Protein AF-A0A4P9Z5W3-F1 (afdb_monomer_lite)

Secondary structure (DSSP, 8-state):
-HHHHHHHHHHTT--HHHHHHHHT--HHHHHHHHHT-S----HHHHHHHHHHH---HHHHHHHHHHHH-TT--HHHHHHHHH-TT--HHHHHHHHH---SS-PPPHHHHHHTHHHHHHHHHHHT-PPPSS--HHHHHHHTTEEEEEE---TT--EEEEE-TTS-EEEEEETTS-HHHHHHHHHHHHHHHHHTPPP--SS-TT-GGG--HHHHHHHHHHHHHHS-HHHHHHHHTTSPSSHHHHHHHHHHHT--HHHHHHHHHHH-SS-EEEEEEETTEEEEEEE-HHHHHTT-B--TTPBPPTTSHHHHHHTT----S-EEE-HHHHSBT------EEEEEEEEGGGTEEEEEEEESSS-SPPPSS----------S-GGG---EEEEEE---GGGHHHHHHHHHHHHHHHTS-GGGT-SEEEEETHHHHHHHHHHTT--HHHHHHHHHHHHHHHHH--SHHHHHHHHHHHHHHHTTT--GGG-SSEEEEEEEETTTTEEEEEES-GGG-SS-GGG--GGGG--HHHHHHHHH--TTTSPPEEEE-TT--EEEEEETHHHHSSTHHHHHHIIIIIS---GGGEEEEEE---B-PPP---TT-HHHHHTTSHHHHHHHHHHHHHHHHHHHHHHHH-TTSEEEEE--B---GGG---TT---HHHHHHHHHTS---HHHHHHHHSPPP-HHHHHHHHHHHHHHT-TTSSS-GGGEEEEE-HHHHTT---TT---EEEEEEEEEEEEEE-TTS-HHHHHHHHHHH-SPPSS-HHHHHHHHHHHHHHHHGGGEETT-SSSEEE--BTTBPPEEEEEEEEEEEEEEESSTTSEEEEEEEEEEETTEEEEE-HHHHHHHHHHHHHHHS-HHHHHHHHHHHHHHHHHTTSS-TTSS-HHHHHHHHHTS-GGGG-SSHHHHHHHHHHHHHHS-GGG-B-TTSSSBSB-SS-TTSB-HHHHHHHHHHHHHHHH-

Organism: NCBI:txid1712513

Sequence (964 aa):
MGVWLRGLREGSKLTLRDLAQRSEVDHAYIHRLETGAKESPSDEVVNKLSVALSPTERDAEIFRFLANHPNVDVDMLNFVRENADVTFAEFHMLTTVVNRGTRPDYATSLARIPMKAREFITSCGPSALPVLVERYAAEIGGSIKQETLGENEDAWSVRLPSGKYRICVNCAHNSRRQRFSICHEVAHAVLGIPADHAQPSWRYTQRPQGEIFCDTFAAELLLPYKLFKPRVDMADMGLAAVNALADEFDASLISTGSRFATFSRVPCAFVLAEGGKVRYSARSAALRDARAWIKSGSAIPTSSYSARARAGENPTGPEEAAPEEWFEDWEREGALYEDVLHLDRWDQTLTLLWFEDDEVPPPRPERKQWEERSYGLRELDEHCRVLSLDGGGAKGFYTLGALKEIEALVGCPLFEKFDLIYGTSTGAIIAALLGLGKSVEEIRTLYRDHVVKVMAAWLPSSKTAALEELAADVFGELKFDAFKTDIGIVGTRWLEERPIIFKTNRRQAFSGKASFEAGFGCTIADAVIGSCSAYPFFEKKFVLTGHGERIEVRDGGFVANNPALFAIVDATESLGFPRTDVRVVSIGVGEYPPPKLPTWSVRKWASKLPTMVFLQKTMEISTQSMDQLRKVLFREVQTVRIHNKYTQPELATDMLEVDLDKLNTLEDVVAIAESQLDTWSQQGKTAQFTTTYNSIREKLLDGHAPYPVKNVEIRLQGSYGNDTNVWADSDVDIVLKHTGAFYHDLSEMPAEKQQAFTKAYGADAAYGYHHFKTDALKWINGLYKDDVDSYGKKAVKVRGNGNRRNADIIICQEFRRYRDFNGIGHEEFAEGIAFYIGNQRIENFPKQHSDNCTAKHQETGNFKHMVRIFKNMRNRMIENGFLAEGIAPSYFIEGMLWNVPKDKFAGTYAEAWVACFNWIVTTDKTKLTTASGLHWLVRDNSPVCWPTANFNTFTAALKKYWES

Structure (mmCIF, N/CA/C/O backbone):
data_AF-A0A4P9Z5W3-F1
#
_entry.id   AF-A0A4P9Z5W3-F1
#
loop_
_atom_site.group_PDB
_atom_site.id
_atom_site.type_symbol
_atom_site.label_atom_id
_atom_site.label_alt_id
_atom_site.label_comp_id
_atom_site.label_asym_id
_atom_site.label_entity_id
_atom_site.label_seq_id
_atom_site.pdbx_PDB_ins_code
_atom_site.Cartn_x
_atom_site.Cartn_y
_atom_site.Cartn_z
_atom_site.occupancy
_atom_site.B_iso_or_equiv
_atom_site.auth_seq_id
_atom_site.auth_comp_id
_atom_site.auth_asym_id
_atom_site.auth_atom_id
_atom_site.pdbx_PDB_model_num
ATOM 1 N N . MET A 1 1 ? 26.272 -3.605 0.503 1.00 82.62 1 MET A N 1
ATOM 2 C CA . MET A 1 1 ? 27.709 -3.701 0.865 1.00 82.62 1 MET A CA 1
ATOM 3 C C . MET A 1 1 ? 28.244 -2.444 1.555 1.00 82.62 1 MET A C 1
ATOM 5 O O . MET A 1 1 ? 28.663 -2.557 2.697 1.00 82.62 1 MET A O 1
ATOM 9 N N . GLY A 1 2 ? 28.229 -1.266 0.912 1.00 86.50 2 GLY A N 1
ATOM 10 C CA . GLY A 1 2 ? 28.860 -0.047 1.452 1.00 86.50 2 GLY A CA 1
ATOM 11 C C . GLY A 1 2 ? 28.390 0.377 2.849 1.00 86.50 2 GLY A C 1
ATOM 12 O O . GLY A 1 2 ? 29.211 0.731 3.687 1.00 86.50 2 GLY A O 1
ATOM 13 N N . VAL A 1 3 ? 27.089 0.241 3.134 1.00 84.25 3 VAL A N 1
ATOM 14 C CA . VAL A 1 3 ? 26.499 0.486 4.468 1.00 84.25 3 VAL A CA 1
ATOM 15 C C . VAL A 1 3 ? 27.101 -0.435 5.538 1.00 84.25 3 VAL A C 1
ATOM 17 O O . VAL A 1 3 ? 27.446 0.016 6.627 1.00 84.25 3 VAL A O 1
ATOM 20 N N . TRP A 1 4 ? 27.289 -1.715 5.207 1.00 89.50 4 TRP A N 1
ATOM 21 C CA . TRP A 1 4 ? 27.870 -2.714 6.107 1.00 89.50 4 TRP A CA 1
ATOM 22 C C . TRP A 1 4 ? 29.364 -2.466 6.339 1.00 89.50 4 TRP A C 1
ATOM 24 O O . TRP A 1 4 ? 29.815 -2.455 7.480 1.00 89.50 4 TRP A O 1
ATOM 34 N N . LEU A 1 5 ? 30.117 -2.172 5.269 1.00 89.69 5 LEU A N 1
ATOM 35 C CA . LEU A 1 5 ? 31.542 -1.819 5.336 1.00 89.69 5 LEU A CA 1
ATOM 36 C C . LEU A 1 5 ? 31.782 -0.598 6.230 1.00 89.69 5 LEU A C 1
ATOM 38 O O . LEU A 1 5 ? 32.636 -0.637 7.116 1.00 89.69 5 LEU A O 1
ATOM 42 N N . ARG A 1 6 ? 30.981 0.456 6.032 1.00 90.25 6 ARG A N 1
ATOM 43 C CA . ARG A 1 6 ? 31.027 1.670 6.850 1.00 90.25 6 ARG A CA 1
ATOM 44 C C . ARG A 1 6 ? 30.722 1.357 8.314 1.00 90.25 6 ARG A C 1
ATOM 46 O O . ARG A 1 6 ? 31.464 1.794 9.187 1.00 90.25 6 ARG A O 1
ATOM 53 N N . GLY A 1 7 ? 29.684 0.557 8.568 1.00 88.81 7 GLY A N 1
ATOM 54 C CA . GLY A 1 7 ? 29.315 0.118 9.913 1.00 88.81 7 GLY A CA 1
ATOM 55 C C . GLY A 1 7 ? 30.434 -0.643 10.627 1.00 88.81 7 GLY A C 1
ATOM 56 O O . GLY A 1 7 ? 30.726 -0.342 11.780 1.00 88.81 7 GLY A O 1
ATOM 57 N N . LEU A 1 8 ? 31.110 -1.566 9.936 1.00 89.94 8 LEU A N 1
ATOM 58 C CA . LEU A 1 8 ? 32.253 -2.298 10.491 1.00 89.94 8 LEU A CA 1
ATOM 59 C C . LEU A 1 8 ? 33.449 -1.378 10.764 1.00 89.94 8 LEU A C 1
ATOM 61 O O . LEU A 1 8 ? 34.064 -1.464 11.825 1.00 89.94 8 LEU A O 1
ATOM 65 N N . ARG A 1 9 ? 33.765 -0.458 9.843 1.00 93.19 9 ARG A N 1
ATOM 66 C CA . ARG A 1 9 ? 34.864 0.501 10.029 1.00 93.19 9 ARG A CA 1
ATOM 67 C C . ARG A 1 9 ? 34.616 1.430 11.222 1.00 93.19 9 ARG A C 1
ATOM 69 O O . ARG A 1 9 ? 35.522 1.644 12.030 1.00 93.19 9 ARG A O 1
ATOM 76 N N . GLU A 1 10 ? 33.409 1.983 11.323 1.00 88.81 10 GLU A N 1
ATOM 77 C CA . GLU A 1 10 ? 33.002 2.870 12.419 1.00 88.81 10 GLU A CA 1
ATOM 78 C C . GLU A 1 10 ? 32.947 2.123 13.757 1.00 88.81 10 GLU A C 1
ATOM 80 O O . GLU A 1 10 ? 33.463 2.633 14.754 1.00 88.81 10 GLU A O 1
ATOM 85 N N . GLY A 1 11 ? 32.426 0.891 13.769 1.00 83.44 11 GLY A N 1
ATOM 86 C CA . GLY A 1 11 ? 32.419 0.014 14.945 1.00 83.44 11 GLY A CA 1
ATOM 87 C C . GLY A 1 11 ? 33.826 -0.311 15.457 1.00 83.44 11 GLY A C 1
ATOM 88 O O . GLY A 1 11 ? 34.071 -0.272 16.663 1.00 83.44 11 GLY A O 1
ATOM 89 N N . SER A 1 12 ? 34.782 -0.511 14.547 1.00 83.81 12 SER A N 1
ATOM 90 C CA . SER A 1 12 ? 36.202 -0.721 14.872 1.00 83.81 12 SER A CA 1
ATOM 91 C C . SER A 1 12 ? 36.986 0.578 15.132 1.00 83.81 12 SER A C 1
ATOM 93 O O . SER A 1 12 ? 38.198 0.525 15.349 1.00 83.81 12 SER A O 1
ATOM 95 N N . LYS A 1 13 ? 36.322 1.747 15.132 1.00 88.50 13 LYS A N 1
ATOM 96 C CA . LYS A 1 13 ? 36.911 3.084 15.358 1.00 88.50 13 LYS A CA 1
ATOM 97 C C . LYS A 1 13 ? 38.082 3.428 14.423 1.00 88.50 13 LYS A C 1
ATOM 99 O O . LYS A 1 13 ? 38.999 4.147 14.818 1.00 88.50 13 LYS A O 1
ATOM 104 N N . LEU A 1 14 ? 38.062 2.928 13.187 1.00 89.12 14 LEU A N 1
ATOM 105 C CA . LEU A 1 14 ? 39.101 3.196 12.188 1.00 89.12 14 LEU A CA 1
ATOM 106 C C . LEU A 1 14 ? 38.713 4.376 11.288 1.00 89.12 14 LEU A C 1
ATOM 108 O O . LEU A 1 14 ? 37.573 4.485 10.820 1.00 89.12 14 LEU A O 1
ATOM 112 N N . THR A 1 15 ? 39.672 5.248 10.973 1.00 91.69 15 THR A N 1
ATOM 113 C CA . THR A 1 15 ? 39.487 6.212 9.881 1.00 91.69 15 THR A CA 1
ATOM 114 C C . THR A 1 15 ? 39.657 5.522 8.523 1.00 91.69 15 THR A C 1
ATOM 116 O O . THR A 1 15 ? 40.218 4.429 8.426 1.00 91.69 15 THR A O 1
ATOM 119 N N . LEU A 1 16 ? 39.206 6.164 7.439 1.00 87.88 16 LEU A N 1
ATOM 120 C CA . LEU A 1 16 ? 39.433 5.659 6.074 1.00 87.88 16 LEU A CA 1
ATOM 121 C C . LEU A 1 16 ? 40.925 5.452 5.767 1.00 87.88 16 LEU A C 1
ATOM 123 O O . LEU A 1 16 ? 41.278 4.512 5.061 1.00 87.88 16 LEU A O 1
ATOM 127 N N . ARG A 1 17 ? 41.803 6.304 6.315 1.00 88.00 17 ARG A N 1
ATOM 128 C CA . ARG A 1 17 ? 43.259 6.183 6.146 1.00 88.00 17 ARG A CA 1
ATOM 129 C C . ARG A 1 17 ? 43.839 5.026 6.955 1.00 88.00 17 ARG A C 1
ATOM 131 O O . ARG A 1 17 ? 44.699 4.321 6.438 1.00 88.00 17 ARG A O 1
ATOM 138 N N . ASP A 1 18 ? 43.331 4.789 8.164 1.00 90.44 18 ASP A N 1
ATOM 139 C CA . ASP A 1 18 ? 43.775 3.661 8.993 1.00 90.44 18 ASP A CA 1
ATOM 140 C C . ASP A 1 18 ? 43.389 2.323 8.360 1.00 90.44 18 ASP A C 1
ATOM 142 O O . ASP A 1 18 ? 44.202 1.401 8.304 1.00 90.44 18 ASP A O 1
ATOM 146 N N . LEU A 1 19 ? 42.159 2.220 7.840 1.00 91.69 19 LEU A N 1
ATOM 147 C CA . LEU A 1 19 ? 41.712 1.017 7.143 1.00 91.69 19 LEU A CA 1
ATOM 148 C C . LEU A 1 19 ? 42.501 0.799 5.845 1.00 91.69 19 LEU A C 1
ATOM 150 O O . LEU A 1 19 ? 42.898 -0.330 5.564 1.00 91.69 19 LEU A O 1
ATOM 154 N N . ALA A 1 20 ? 42.786 1.862 5.087 1.00 91.69 20 ALA A N 1
ATOM 155 C CA . ALA A 1 20 ? 43.606 1.789 3.878 1.00 91.69 20 ALA A CA 1
ATOM 156 C C . ALA A 1 20 ? 45.029 1.289 4.158 1.00 91.69 20 ALA A C 1
ATOM 158 O O . ALA A 1 20 ? 45.524 0.399 3.471 1.00 91.69 20 ALA A O 1
ATOM 159 N N . GLN A 1 21 ? 45.666 1.805 5.212 1.00 91.62 21 GLN A N 1
ATOM 160 C CA . GLN A 1 21 ? 47.009 1.385 5.607 1.00 91.62 21 GLN A CA 1
ATOM 161 C C . GLN A 1 21 ? 47.048 -0.079 6.069 1.00 91.62 21 GLN A C 1
ATOM 163 O O . GLN A 1 21 ? 48.015 -0.779 5.786 1.00 91.62 21 GLN A O 1
ATOM 168 N N . ARG A 1 22 ? 46.004 -0.552 6.762 1.00 90.81 22 ARG A N 1
ATOM 169 C CA . ARG A 1 22 ? 45.919 -1.935 7.266 1.00 90.81 22 ARG A CA 1
ATOM 170 C C . ARG A 1 22 ? 45.528 -2.963 6.208 1.00 90.81 22 ARG A C 1
ATOM 172 O O . ARG A 1 22 ? 45.909 -4.118 6.333 1.00 90.81 22 ARG A O 1
ATOM 179 N N . SER A 1 23 ? 44.732 -2.562 5.221 1.00 90.75 23 SER A N 1
ATOM 180 C CA . SER A 1 23 ? 44.259 -3.448 4.148 1.00 90.75 23 SER A CA 1
ATOM 181 C C . SER A 1 23 ? 45.130 -3.403 2.895 1.00 90.75 23 SER A C 1
ATOM 183 O O . SER A 1 23 ? 44.943 -4.233 2.012 1.00 90.75 23 SER A O 1
ATOM 185 N N . GLU A 1 24 ? 46.050 -2.438 2.791 1.00 91.50 24 GLU A N 1
ATOM 186 C CA . GLU A 1 24 ? 46.789 -2.129 1.557 1.00 91.50 24 GLU A CA 1
ATOM 187 C C . GLU A 1 24 ? 45.856 -1.811 0.368 1.00 91.50 24 GLU A C 1
ATOM 189 O O . GLU A 1 24 ? 46.199 -2.014 -0.797 1.00 91.50 24 GLU A O 1
ATOM 194 N N . VAL A 1 25 ? 44.652 -1.304 0.661 1.00 89.62 25 VAL A N 1
ATOM 195 C CA . VAL A 1 25 ? 43.658 -0.863 -0.324 1.00 89.62 25 VAL A CA 1
ATOM 196 C C . VAL A 1 25 ? 43.589 0.661 -0.304 1.00 89.62 25 VAL A C 1
ATOM 198 O O . VAL A 1 25 ? 43.532 1.271 0.760 1.00 89.62 25 VAL A O 1
ATOM 201 N N . ASP A 1 26 ? 43.582 1.302 -1.474 1.00 89.38 26 ASP A N 1
ATOM 202 C CA . ASP A 1 26 ? 43.563 2.764 -1.554 1.00 89.38 26 ASP A CA 1
ATOM 203 C C . ASP A 1 26 ? 42.337 3.382 -0.847 1.00 89.38 26 ASP A C 1
ATOM 205 O O . ASP A 1 26 ? 41.189 2.998 -1.071 1.00 89.38 26 ASP A O 1
ATOM 209 N N . HIS A 1 27 ? 42.580 4.395 -0.016 1.00 88.81 27 HIS A N 1
ATOM 210 C CA . HIS A 1 27 ? 41.549 5.060 0.782 1.00 88.81 27 HIS A CA 1
ATOM 211 C C . HIS A 1 27 ? 40.432 5.718 -0.049 1.00 88.81 27 HIS A C 1
ATOM 213 O O . HIS A 1 27 ? 39.285 5.765 0.407 1.00 88.81 27 HIS A O 1
ATOM 219 N N . ALA A 1 28 ? 40.726 6.208 -1.261 1.00 83.62 28 ALA A N 1
ATOM 220 C CA . ALA A 1 28 ? 39.708 6.780 -2.137 1.00 83.62 28 ALA A CA 1
ATOM 221 C C . ALA A 1 28 ? 38.834 5.680 -2.755 1.00 83.62 28 ALA A C 1
ATOM 223 O O . ALA A 1 28 ? 37.643 5.903 -2.976 1.00 83.62 28 ALA A O 1
ATOM 224 N N . TYR A 1 29 ? 39.394 4.491 -2.988 1.00 87.31 29 TYR A N 1
ATOM 225 C CA . TYR A 1 29 ? 38.641 3.306 -3.402 1.00 87.31 29 TYR A CA 1
ATOM 226 C C . TYR A 1 29 ? 37.724 2.787 -2.283 1.00 87.31 29 TYR A C 1
ATOM 228 O O . TYR A 1 29 ? 36.537 2.570 -2.518 1.00 87.31 29 TYR A O 1
ATOM 236 N N . ILE A 1 30 ? 38.208 2.717 -1.037 1.00 87.75 30 ILE A N 1
ATOM 237 C CA . ILE A 1 30 ? 37.373 2.359 0.129 1.00 87.75 30 ILE A CA 1
ATOM 238 C C . ILE A 1 30 ? 36.199 3.340 0.289 1.00 87.75 30 ILE A C 1
ATOM 240 O O . ILE A 1 30 ? 35.062 2.919 0.495 1.00 87.75 30 ILE A O 1
ATOM 244 N N . HIS A 1 31 ? 36.440 4.646 0.131 1.00 86.44 31 HIS A N 1
ATOM 245 C CA . HIS A 1 31 ? 35.379 5.656 0.190 1.00 86.44 31 HIS A CA 1
ATOM 246 C C . HIS A 1 31 ? 34.315 5.467 -0.908 1.00 86.44 31 HIS A C 1
ATOM 248 O O . HIS A 1 31 ? 33.122 5.637 -0.651 1.00 86.44 31 HIS A O 1
ATOM 254 N N . ARG A 1 32 ? 34.712 5.085 -2.130 1.00 82.94 32 ARG A N 1
ATOM 255 C CA . ARG A 1 32 ? 33.771 4.764 -3.219 1.00 82.94 32 ARG A CA 1
ATOM 256 C C . ARG A 1 32 ? 32.933 3.520 -2.911 1.00 82.94 32 ARG A C 1
ATOM 258 O O . ARG A 1 32 ? 31.718 3.558 -3.112 1.00 82.94 32 ARG A O 1
ATOM 265 N N . LEU A 1 33 ? 33.539 2.484 -2.322 1.00 85.56 33 LEU A N 1
ATOM 266 C CA . LEU A 1 33 ? 32.825 1.289 -1.851 1.00 85.56 33 LEU A CA 1
ATOM 267 C C . LEU A 1 33 ? 31.812 1.621 -0.739 1.00 85.56 33 LEU A C 1
ATOM 269 O O . LEU A 1 33 ? 30.682 1.131 -0.768 1.00 85.56 33 LEU A O 1
ATOM 273 N N . GLU A 1 34 ? 32.170 2.486 0.215 1.00 87.56 34 GLU A N 1
ATOM 274 C CA . GLU A 1 34 ? 31.265 2.923 1.293 1.00 87.56 34 GLU A CA 1
ATOM 275 C C . GLU A 1 34 ? 30.141 3.854 0.825 1.00 87.56 34 GLU A C 1
ATOM 277 O O . GLU A 1 34 ? 29.101 3.931 1.481 1.00 87.56 34 GLU A O 1
ATOM 282 N N . THR A 1 35 ? 30.336 4.588 -0.270 1.00 81.12 35 THR A N 1
ATOM 283 C CA . THR A 1 35 ? 29.340 5.527 -0.821 1.00 81.12 35 THR A CA 1
ATOM 284 C C . THR A 1 35 ? 28.454 4.906 -1.899 1.00 81.12 35 THR A C 1
ATOM 286 O O . THR A 1 35 ? 27.508 5.548 -2.346 1.00 81.12 35 THR A O 1
ATOM 289 N N . GLY A 1 36 ? 28.699 3.646 -2.276 1.00 66.56 36 GLY A N 1
ATOM 290 C CA . GLY A 1 36 ? 27.863 2.919 -3.232 1.00 66.56 36 GLY A CA 1
ATOM 291 C C . GLY A 1 36 ? 28.051 3.350 -4.689 1.00 66.56 36 GLY A C 1
ATOM 292 O O . GLY A 1 36 ? 27.205 3.033 -5.526 1.00 66.56 36 GLY A O 1
ATOM 293 N N . ALA A 1 37 ? 29.146 4.044 -5.022 1.00 63.38 37 ALA A N 1
ATOM 294 C CA . ALA A 1 37 ? 29.561 4.196 -6.415 1.00 63.38 37 ALA A CA 1
ATOM 295 C C . ALA A 1 37 ? 29.790 2.784 -6.988 1.00 63.38 37 ALA A C 1
ATOM 297 O O . ALA A 1 37 ? 30.466 1.994 -6.340 1.00 63.38 37 ALA A O 1
ATOM 298 N N . LYS A 1 38 ? 29.174 2.441 -8.132 1.00 50.66 38 LYS A N 1
ATOM 299 C CA . LYS A 1 38 ? 29.108 1.084 -8.731 1.00 50.66 38 LYS A CA 1
ATOM 300 C C . LYS A 1 38 ? 30.487 0.460 -9.037 1.00 50.66 38 LYS A C 1
ATOM 302 O O . LYS A 1 38 ? 30.856 0.284 -10.194 1.00 50.66 38 LYS A O 1
ATOM 307 N N . GLU A 1 39 ? 31.229 0.084 -8.011 1.00 57.03 39 GLU A N 1
ATOM 308 C CA . GLU A 1 39 ? 32.469 -0.675 -8.080 1.00 57.03 39 GLU A CA 1
ATOM 309 C C . GLU A 1 39 ? 32.233 -1.980 -7.313 1.00 57.03 39 GLU A C 1
ATOM 311 O O . GLU A 1 39 ? 31.991 -1.967 -6.108 1.00 57.03 39 GLU A O 1
ATOM 316 N N . SER A 1 40 ? 32.244 -3.113 -8.018 1.00 65.38 40 SER A N 1
ATOM 317 C CA . SER A 1 40 ? 32.270 -4.434 -7.385 1.00 65.38 40 SER A CA 1
ATOM 318 C C . SER A 1 40 ? 33.721 -4.739 -7.008 1.00 65.38 40 SER A C 1
ATOM 320 O O . SER A 1 40 ? 34.553 -4.853 -7.912 1.00 65.38 40 SER A O 1
ATOM 322 N N . PRO A 1 41 ? 34.068 -4.820 -5.714 1.00 81.88 41 PRO A N 1
ATOM 323 C CA . PRO A 1 41 ? 35.426 -5.149 -5.312 1.00 81.88 41 PRO A CA 1
ATOM 324 C C . PRO A 1 41 ? 35.742 -6.601 -5.671 1.00 81.88 41 PRO A C 1
ATOM 326 O O . PRO A 1 41 ? 34.867 -7.462 -5.614 1.00 81.88 41 PRO A O 1
ATOM 329 N N . SER A 1 42 ? 36.992 -6.879 -6.043 1.00 83.44 42 SER A N 1
ATOM 330 C CA . SER A 1 42 ? 37.445 -8.257 -6.249 1.00 83.44 42 SER A CA 1
ATOM 331 C C . SER A 1 42 ? 37.462 -9.028 -4.925 1.00 83.44 42 SER A C 1
ATOM 333 O O . SER A 1 42 ? 37.609 -8.429 -3.856 1.00 83.44 42 SER A O 1
ATOM 335 N N . ASP A 1 43 ? 37.395 -10.360 -4.985 1.00 81.81 43 ASP A N 1
ATOM 336 C CA . ASP A 1 43 ? 37.505 -11.213 -3.790 1.00 81.81 43 ASP A CA 1
ATOM 337 C C . ASP A 1 43 ? 38.800 -10.944 -3.006 1.00 81.81 43 ASP A C 1
ATOM 339 O O . ASP A 1 43 ? 38.816 -10.991 -1.777 1.00 81.81 43 ASP A O 1
ATOM 343 N N . GLU A 1 44 ? 39.885 -10.586 -3.702 1.00 86.00 44 GLU A N 1
ATOM 344 C CA . GLU A 1 44 ? 41.145 -10.171 -3.080 1.00 86.00 44 GLU A CA 1
ATOM 345 C C . GLU A 1 44 ? 40.971 -8.904 -2.225 1.00 86.00 44 GLU A C 1
ATOM 347 O O . GLU A 1 44 ? 41.444 -8.857 -1.089 1.00 86.00 44 GLU A O 1
ATOM 352 N N . VAL A 1 45 ? 40.250 -7.896 -2.728 1.00 88.69 45 VAL A N 1
ATOM 353 C CA . VAL A 1 45 ? 39.958 -6.655 -1.992 1.00 88.69 45 VAL A CA 1
ATOM 354 C C . VAL A 1 45 ? 39.023 -6.925 -0.813 1.00 88.69 45 VAL A C 1
ATOM 356 O O . VAL A 1 45 ? 39.265 -6.419 0.283 1.00 88.69 45 VAL A O 1
ATOM 359 N N . VAL A 1 46 ? 37.980 -7.740 -1.000 1.00 88.94 46 VAL A N 1
ATOM 360 C CA . VAL A 1 46 ? 37.045 -8.119 0.076 1.00 88.94 46 VAL A CA 1
ATOM 361 C C . VAL A 1 46 ? 37.787 -8.844 1.199 1.00 88.94 46 VAL A C 1
ATOM 363 O O . VAL A 1 46 ? 37.581 -8.531 2.372 1.00 88.94 46 VAL A O 1
ATOM 366 N N . ASN A 1 47 ? 38.700 -9.754 0.853 1.00 89.12 47 ASN A N 1
ATOM 367 C CA . ASN A 1 47 ? 39.525 -10.464 1.826 1.00 89.12 47 ASN A CA 1
ATOM 368 C C . ASN A 1 47 ? 40.498 -9.524 2.548 1.00 89.12 47 ASN A C 1
ATOM 370 O O . ASN A 1 47 ? 40.559 -9.563 3.775 1.00 89.12 47 ASN A O 1
ATOM 374 N N . LYS A 1 48 ? 41.192 -8.632 1.829 1.00 91.94 48 LYS A N 1
ATOM 375 C CA . LYS A 1 48 ? 42.074 -7.617 2.436 1.00 91.94 48 LYS A CA 1
ATOM 376 C C . LYS A 1 48 ? 41.328 -6.714 3.423 1.00 91.94 48 LYS A C 1
ATOM 378 O O . LYS A 1 48 ? 41.813 -6.478 4.528 1.00 91.94 48 LYS A O 1
ATOM 383 N N . LEU A 1 49 ? 40.125 -6.256 3.067 1.00 92.12 49 LEU A N 1
ATOM 384 C CA . LEU A 1 49 ? 39.283 -5.437 3.947 1.00 92.12 49 LEU A CA 1
ATOM 385 C C . LEU A 1 49 ? 38.751 -6.232 5.144 1.00 92.12 49 LEU A C 1
ATOM 387 O O . LEU A 1 49 ? 38.786 -5.734 6.266 1.00 92.12 49 LEU A O 1
ATOM 391 N N . SER A 1 50 ? 38.306 -7.473 4.932 1.00 90.88 50 SER A N 1
ATOM 392 C CA . SER A 1 50 ? 37.820 -8.343 6.008 1.00 90.88 50 SER A CA 1
ATOM 393 C C . SER A 1 50 ? 38.927 -8.674 7.016 1.00 90.88 50 SER A C 1
ATOM 395 O O . SER A 1 50 ? 38.664 -8.640 8.212 1.00 90.88 50 SER A O 1
ATOM 397 N N . VAL A 1 51 ? 40.160 -8.933 6.563 1.00 90.19 51 VAL A N 1
ATOM 398 C CA . VAL A 1 51 ? 41.322 -9.164 7.444 1.00 90.19 51 VAL A CA 1
ATOM 399 C C . VAL A 1 51 ? 41.693 -7.896 8.213 1.00 90.19 51 VAL A C 1
ATOM 401 O O . VAL A 1 51 ? 41.957 -7.963 9.408 1.00 90.19 51 VAL A O 1
ATOM 404 N N . ALA A 1 52 ? 41.676 -6.731 7.562 1.00 90.56 52 ALA A N 1
ATOM 405 C CA . ALA A 1 52 ? 42.020 -5.465 8.211 1.00 90.56 52 ALA A CA 1
ATOM 406 C C . ALA A 1 52 ? 40.982 -4.997 9.250 1.00 90.56 52 ALA A C 1
ATOM 408 O O . ALA A 1 52 ? 41.337 -4.286 10.194 1.00 90.56 52 ALA A O 1
ATOM 409 N N . LEU A 1 53 ? 39.711 -5.373 9.065 1.00 90.69 53 LEU A N 1
ATOM 410 C CA . LEU A 1 53 ? 38.602 -5.045 9.968 1.00 90.69 53 LEU A CA 1
ATOM 411 C C . LEU A 1 53 ? 38.457 -6.030 11.133 1.00 90.69 53 LEU A C 1
ATOM 413 O O . LEU A 1 53 ? 37.877 -5.646 12.147 1.00 90.69 53 LEU A O 1
ATOM 417 N N . SER A 1 54 ? 38.958 -7.263 10.984 1.00 89.44 54 SER A N 1
ATOM 418 C CA . SER A 1 54 ? 38.780 -8.381 11.926 1.00 89.44 54 SER A CA 1
ATOM 419 C C . SER A 1 54 ? 37.348 -8.503 12.489 1.00 89.44 54 SER A C 1
ATOM 421 O O . SER A 1 54 ? 37.177 -8.495 13.710 1.00 89.44 54 SER A O 1
ATOM 423 N N . PRO A 1 55 ? 36.305 -8.569 11.635 1.00 87.56 55 PRO A N 1
ATOM 424 C CA . PRO A 1 55 ? 34.920 -8.665 12.086 1.00 87.56 55 PRO A CA 1
ATOM 425 C C . PRO A 1 55 ? 34.622 -10.045 12.698 1.00 87.56 55 PRO A C 1
ATOM 427 O O . PRO A 1 55 ? 35.409 -10.983 12.558 1.00 87.56 55 PRO A O 1
ATOM 430 N N . THR A 1 56 ? 33.467 -10.183 13.357 1.00 86.88 56 THR A N 1
ATOM 431 C CA . THR A 1 56 ? 32.975 -11.497 13.808 1.00 86.88 56 THR A CA 1
ATOM 432 C C . THR A 1 56 ? 32.782 -12.443 12.617 1.00 86.88 56 THR A C 1
ATOM 434 O O . THR A 1 56 ? 32.641 -11.990 11.480 1.00 86.88 56 THR A O 1
ATOM 437 N N . GLU A 1 57 ? 32.758 -13.757 12.858 1.00 83.56 57 GLU A N 1
ATOM 438 C CA . GLU A 1 57 ? 32.549 -14.758 11.799 1.00 83.56 57 GLU A CA 1
ATOM 439 C C . GLU A 1 57 ? 31.268 -14.469 10.996 1.00 83.56 57 GLU A C 1
ATOM 441 O O . GLU A 1 57 ? 31.327 -14.317 9.775 1.00 83.56 57 GLU A O 1
ATOM 446 N N . ARG A 1 58 ? 30.162 -14.207 11.703 1.00 86.44 58 ARG A N 1
ATOM 447 C CA . ARG A 1 58 ? 28.877 -13.740 11.161 1.00 86.44 58 ARG A CA 1
ATOM 448 C C . ARG A 1 58 ? 29.026 -12.527 10.242 1.00 86.44 58 ARG A C 1
ATOM 450 O O . ARG A 1 58 ? 28.556 -12.523 9.105 1.00 86.44 58 ARG A O 1
ATOM 457 N N . ASP A 1 59 ? 29.668 -11.471 10.730 1.00 87.62 59 ASP A N 1
ATOM 458 C CA . ASP A 1 59 ? 29.783 -10.216 9.989 1.00 87.62 59 ASP A CA 1
ATOM 459 C C . ASP A 1 59 ? 30.721 -10.339 8.780 1.00 87.62 59 ASP A C 1
ATOM 461 O O . ASP A 1 59 ? 30.503 -9.660 7.772 1.00 87.62 59 ASP A O 1
ATOM 465 N N . ALA A 1 60 ? 31.733 -11.214 8.856 1.00 86.75 60 ALA A N 1
ATOM 466 C CA . ALA A 1 60 ? 32.611 -11.558 7.740 1.00 86.75 60 ALA A CA 1
ATOM 467 C C . ALA A 1 60 ? 31.841 -12.289 6.631 1.00 86.75 60 ALA A C 1
ATOM 469 O O . ALA A 1 60 ? 32.016 -11.984 5.448 1.00 86.75 60 ALA A O 1
ATOM 470 N N . GLU A 1 61 ? 30.972 -13.233 6.997 1.00 87.31 61 GLU A N 1
ATOM 471 C CA . GLU A 1 61 ? 30.116 -13.963 6.058 1.00 87.31 61 GLU A CA 1
ATOM 472 C C . GLU A 1 61 ? 29.092 -13.043 5.385 1.00 87.31 61 GLU A C 1
ATOM 474 O O . GLU A 1 61 ? 29.000 -13.024 4.154 1.00 87.31 61 GLU A O 1
ATOM 479 N N . ILE A 1 62 ? 28.406 -12.195 6.162 1.00 87.19 62 ILE A N 1
ATOM 480 C CA . ILE A 1 62 ? 27.474 -11.185 5.638 1.00 87.19 62 ILE A CA 1
ATOM 481 C C . ILE A 1 62 ? 28.203 -10.210 4.704 1.00 87.19 62 ILE A C 1
ATOM 483 O O . ILE A 1 62 ? 27.711 -9.899 3.616 1.00 87.19 62 ILE A O 1
ATOM 487 N N . PHE A 1 63 ? 29.400 -9.751 5.080 1.00 89.06 63 PHE A N 1
ATOM 488 C CA . PHE A 1 63 ? 30.190 -8.833 4.262 1.00 89.06 63 PHE A CA 1
ATOM 489 C C . PHE A 1 63 ? 30.588 -9.448 2.910 1.00 89.06 63 PHE A C 1
ATOM 491 O O . PHE A 1 63 ? 30.399 -8.807 1.870 1.00 89.06 63 PHE A O 1
ATOM 498 N N . ARG A 1 64 ? 31.062 -10.703 2.902 1.00 87.12 64 ARG A N 1
ATOM 499 C CA . ARG A 1 64 ? 31.383 -11.445 1.668 1.00 87.12 64 ARG A CA 1
ATOM 500 C C . ARG A 1 64 ? 30.144 -11.699 0.812 1.00 87.12 64 ARG A C 1
ATOM 502 O O . ARG A 1 64 ? 30.195 -11.534 -0.405 1.00 87.12 64 ARG A O 1
ATOM 509 N N . PHE A 1 65 ? 29.016 -12.046 1.430 1.00 84.25 65 PHE A N 1
ATOM 510 C CA . PHE A 1 65 ? 27.757 -12.234 0.712 1.00 84.25 65 PHE A CA 1
ATOM 511 C C . PHE A 1 65 ? 27.298 -10.948 0.023 1.00 84.25 65 PHE A C 1
ATOM 513 O O . PHE A 1 65 ? 26.946 -10.969 -1.158 1.00 84.25 65 PHE A O 1
ATOM 520 N N . LEU A 1 66 ? 27.367 -9.816 0.727 1.00 84.75 66 LEU A N 1
ATOM 521 C CA . LEU A 1 66 ? 26.968 -8.508 0.213 1.00 84.75 66 LEU A CA 1
ATOM 522 C C . LEU A 1 66 ? 27.861 -7.980 -0.910 1.00 84.75 66 LEU A C 1
ATOM 524 O O . LEU A 1 66 ? 27.383 -7.170 -1.705 1.00 84.75 66 LEU A O 1
ATOM 528 N N . ALA A 1 67 ? 29.123 -8.412 -0.982 1.00 81.94 67 ALA A N 1
ATOM 529 C CA . ALA A 1 67 ? 30.006 -8.086 -2.101 1.00 81.94 67 ALA A CA 1
ATOM 530 C C . ALA A 1 67 ? 29.499 -8.688 -3.425 1.00 81.94 67 ALA A C 1
ATOM 532 O O . ALA A 1 67 ? 29.597 -8.048 -4.471 1.00 81.94 67 ALA A O 1
ATOM 533 N N . ASN A 1 68 ? 28.870 -9.867 -3.354 1.00 70.31 68 ASN A N 1
ATOM 534 C CA . ASN A 1 68 ? 28.312 -10.588 -4.501 1.00 70.31 68 ASN A CA 1
ATOM 535 C C . ASN A 1 68 ? 26.797 -10.364 -4.700 1.00 70.31 68 ASN A C 1
ATOM 537 O O . ASN A 1 68 ? 26.259 -10.688 -5.758 1.00 70.31 68 ASN A O 1
ATOM 541 N N . HIS A 1 69 ? 26.108 -9.769 -3.717 1.00 72.50 69 HIS A N 1
ATOM 542 C CA . HIS A 1 69 ? 24.661 -9.514 -3.731 1.00 72.50 69 HIS A CA 1
ATOM 543 C C . HIS A 1 69 ? 24.358 -8.040 -3.403 1.00 72.50 69 HIS A C 1
ATOM 545 O O . HIS A 1 69 ? 23.951 -7.713 -2.285 1.00 72.50 69 HIS A O 1
ATOM 551 N N . PRO A 1 70 ? 24.527 -7.116 -4.367 1.00 63.41 70 PRO A N 1
ATOM 552 C CA . PRO A 1 70 ? 24.381 -5.681 -4.117 1.00 63.41 70 PRO A CA 1
ATOM 553 C C . PRO A 1 70 ? 22.926 -5.225 -3.905 1.00 63.41 70 PRO A C 1
ATOM 555 O O . PRO A 1 70 ? 22.711 -4.107 -3.449 1.00 63.41 70 PRO A O 1
ATOM 558 N N . ASN A 1 71 ? 21.937 -6.078 -4.199 1.00 54.97 71 ASN A N 1
ATOM 559 C CA . ASN A 1 71 ? 20.500 -5.759 -4.179 1.00 54.97 71 ASN A CA 1
ATOM 560 C C . ASN A 1 71 ? 19.805 -6.085 -2.841 1.00 54.97 71 ASN A C 1
ATOM 562 O O . ASN A 1 71 ? 18.609 -6.373 -2.817 1.00 54.97 71 ASN A O 1
ATOM 566 N N . VAL A 1 72 ? 20.553 -6.108 -1.739 1.00 62.25 72 VAL A N 1
ATOM 567 C CA . VAL A 1 72 ? 20.011 -6.357 -0.397 1.00 62.25 72 VAL A CA 1
ATOM 568 C C . VAL A 1 72 ? 19.512 -5.040 0.204 1.00 62.25 72 VAL A C 1
ATOM 570 O O . VAL A 1 72 ? 20.245 -4.051 0.203 1.00 62.25 72 VAL A O 1
ATOM 573 N N . ASP A 1 73 ? 18.267 -5.046 0.690 1.00 59.62 73 ASP A N 1
ATOM 574 C CA . ASP A 1 73 ? 17.589 -3.895 1.296 1.00 59.62 73 ASP A CA 1
ATOM 575 C C . ASP A 1 73 ? 18.381 -3.285 2.468 1.00 59.62 73 ASP A C 1
ATOM 577 O O . ASP A 1 73 ? 18.946 -4.002 3.299 1.00 59.62 73 ASP A O 1
ATOM 581 N N . VAL A 1 74 ? 18.442 -1.952 2.514 1.00 64.06 74 VAL A N 1
ATOM 582 C CA . VAL A 1 74 ? 19.265 -1.213 3.483 1.00 64.06 74 VAL A CA 1
ATOM 583 C C . VAL A 1 74 ? 18.646 -1.224 4.880 1.00 64.06 74 VAL A C 1
ATOM 585 O O . VAL A 1 74 ? 19.394 -1.306 5.855 1.00 64.06 74 VAL A O 1
ATOM 588 N N . ASP A 1 75 ? 17.319 -1.214 4.999 1.00 52.19 75 ASP A N 1
ATOM 589 C CA . ASP A 1 75 ? 16.634 -1.227 6.295 1.00 52.19 75 ASP A CA 1
ATOM 590 C C . ASP A 1 75 ? 16.754 -2.599 6.961 1.00 52.19 75 ASP A C 1
ATOM 592 O O . ASP A 1 75 ? 17.040 -2.690 8.155 1.00 52.19 75 ASP A O 1
ATOM 596 N N . MET A 1 76 ? 16.694 -3.676 6.175 1.00 62.56 76 MET A N 1
ATOM 597 C CA . MET A 1 76 ? 17.031 -5.023 6.644 1.00 62.56 76 MET A CA 1
ATOM 598 C C . MET A 1 76 ? 18.495 -5.129 7.097 1.00 62.56 76 MET A C 1
ATOM 600 O O . MET A 1 76 ? 18.782 -5.771 8.105 1.00 62.56 76 MET A O 1
ATOM 604 N N . LEU A 1 77 ? 19.435 -4.494 6.390 1.00 71.19 77 LEU A N 1
ATOM 605 C CA . LEU A 1 77 ? 20.838 -4.460 6.818 1.00 71.19 77 LEU A CA 1
ATOM 606 C C . LEU A 1 77 ? 21.033 -3.686 8.117 1.00 71.19 77 LEU A C 1
ATOM 608 O O . LEU A 1 77 ? 21.823 -4.109 8.959 1.00 71.19 77 LEU A O 1
ATOM 612 N N . ASN A 1 78 ? 20.315 -2.579 8.296 1.00 70.62 78 ASN A N 1
ATOM 613 C CA . ASN A 1 78 ? 20.330 -1.831 9.547 1.00 70.62 78 ASN A CA 1
ATOM 614 C C . ASN A 1 78 ? 19.742 -2.672 10.690 1.00 70.62 78 ASN A C 1
ATOM 616 O O . ASN A 1 78 ? 20.380 -2.779 11.735 1.00 70.62 78 ASN A O 1
ATOM 620 N N . PHE A 1 79 ? 18.626 -3.366 10.452 1.00 61.47 79 PHE A N 1
ATOM 621 C CA . PHE A 1 79 ? 18.009 -4.283 11.412 1.00 61.47 79 PHE A CA 1
ATOM 622 C C . PHE A 1 79 ? 18.951 -5.423 11.834 1.00 61.47 79 PHE A C 1
ATOM 624 O O . PHE A 1 79 ? 19.163 -5.637 13.024 1.00 61.47 79 PHE A O 1
ATOM 631 N N . VAL A 1 80 ? 19.580 -6.130 10.888 1.00 70.06 80 VAL A N 1
ATOM 632 C CA . VAL A 1 80 ? 20.517 -7.236 11.197 1.00 70.06 80 VAL A CA 1
ATOM 633 C C . VAL A 1 80 ? 21.798 -6.737 11.879 1.00 70.06 80 VAL A C 1
ATOM 635 O O . VAL A 1 80 ? 22.437 -7.458 12.647 1.00 70.06 80 VAL A O 1
ATOM 638 N N . ARG A 1 81 ? 22.178 -5.478 11.647 1.00 74.81 81 ARG A N 1
ATOM 639 C CA . ARG A 1 81 ? 23.295 -4.842 12.354 1.00 74.81 81 ARG A CA 1
ATOM 640 C C . ARG A 1 81 ? 22.937 -4.483 13.800 1.00 74.81 81 ARG A C 1
ATOM 642 O O . ARG A 1 81 ? 23.798 -4.591 14.665 1.00 74.81 81 ARG A O 1
ATOM 649 N N . GLU A 1 82 ? 21.699 -4.067 14.054 1.00 66.81 82 GLU A N 1
ATOM 650 C CA . GLU A 1 82 ? 21.191 -3.742 15.396 1.00 66.81 82 GLU A CA 1
ATOM 651 C C . GLU A 1 82 ? 20.861 -4.991 16.231 1.00 66.81 82 GLU A C 1
ATOM 653 O O . GLU A 1 82 ? 20.889 -4.928 17.458 1.00 66.81 82 GLU A O 1
ATOM 658 N N . ASN A 1 83 ? 20.629 -6.136 15.580 1.00 55.31 83 ASN A N 1
ATOM 659 C CA . ASN A 1 83 ? 20.301 -7.406 16.226 1.00 55.31 83 ASN A CA 1
ATOM 660 C C . ASN A 1 83 ? 21.449 -8.414 16.057 1.00 55.31 83 ASN A C 1
ATOM 662 O O . ASN A 1 83 ? 21.563 -9.098 15.037 1.00 55.31 83 ASN A O 1
ATOM 666 N N . ALA A 1 84 ? 22.319 -8.499 17.069 1.00 63.88 84 ALA A N 1
ATOM 667 C CA . ALA A 1 84 ? 23.507 -9.361 17.061 1.00 63.88 84 ALA A CA 1
ATOM 668 C C . ALA A 1 84 ? 23.183 -10.862 16.895 1.00 63.88 84 ALA A C 1
ATOM 670 O O . ALA A 1 84 ? 23.993 -11.596 16.328 1.00 63.88 84 ALA A O 1
ATOM 671 N N . ASP A 1 85 ? 21.989 -11.284 17.315 1.00 55.59 85 ASP A N 1
ATOM 672 C CA . ASP A 1 85 ? 21.568 -12.689 17.350 1.00 55.59 85 ASP A CA 1
ATOM 673 C C . ASP A 1 85 ? 21.160 -13.253 15.978 1.00 55.59 85 ASP A C 1
ATOM 675 O O . ASP A 1 85 ? 21.093 -14.467 15.816 1.00 55.59 85 ASP A O 1
ATOM 679 N N . VAL A 1 86 ? 20.935 -12.397 14.970 1.00 54.22 86 VAL A N 1
ATOM 680 C CA . VAL A 1 86 ? 20.594 -12.846 13.610 1.00 54.22 86 VAL A CA 1
ATOM 681 C C . VAL A 1 86 ? 21.829 -13.441 12.937 1.00 54.22 86 VAL A C 1
ATOM 683 O O . VAL A 1 86 ? 22.776 -12.727 12.593 1.00 54.22 86 VAL A O 1
ATOM 686 N N . THR A 1 87 ? 21.813 -14.749 12.715 1.00 70.06 87 THR A N 1
ATOM 687 C CA . THR A 1 87 ? 22.894 -15.506 12.077 1.00 70.06 87 THR A CA 1
ATOM 688 C C . THR A 1 87 ? 23.019 -15.187 10.582 1.00 70.06 87 THR A C 1
ATOM 690 O O . THR A 1 87 ? 22.079 -14.715 9.932 1.00 70.06 87 THR A O 1
ATOM 693 N N . PHE A 1 88 ? 24.177 -15.493 9.981 1.00 71.38 88 PHE A N 1
ATOM 694 C CA . PHE A 1 88 ? 24.355 -15.353 8.530 1.00 71.38 88 PHE A CA 1
ATOM 695 C C . PHE A 1 88 ? 23.321 -16.171 7.747 1.00 71.38 88 PHE A C 1
ATOM 697 O O . PHE A 1 88 ? 22.840 -15.719 6.712 1.00 71.38 88 PHE A O 1
ATOM 704 N N . ALA A 1 89 ? 22.940 -17.345 8.249 1.00 51.19 89 ALA A N 1
ATOM 705 C CA . ALA A 1 89 ? 21.990 -18.217 7.578 1.00 51.19 89 ALA A CA 1
ATOM 706 C C . ALA A 1 89 ? 20.552 -17.662 7.598 1.00 51.19 89 ALA A C 1
ATOM 708 O O . ALA A 1 89 ? 19.854 -17.743 6.585 1.00 51.19 89 ALA A O 1
ATOM 709 N N . GLU A 1 90 ? 20.133 -17.017 8.690 1.00 49.50 90 GLU A N 1
ATOM 710 C CA . GLU A 1 90 ? 18.852 -16.298 8.765 1.00 49.50 90 GLU A CA 1
ATOM 711 C C . GLU A 1 90 ? 18.848 -15.067 7.856 1.00 49.50 90 GLU A C 1
ATOM 713 O O . GLU A 1 90 ? 17.914 -14.872 7.078 1.00 49.50 90 GLU A O 1
ATOM 718 N N . PHE A 1 91 ? 19.929 -14.282 7.861 1.00 69.00 91 PHE A N 1
ATOM 719 C CA . PHE A 1 91 ? 20.110 -13.168 6.928 1.00 69.00 91 PHE A CA 1
ATOM 720 C C . PHE A 1 91 ? 20.109 -13.634 5.459 1.00 69.00 91 PHE A C 1
ATOM 722 O O . PHE A 1 91 ? 19.469 -13.023 4.598 1.00 69.00 91 PHE A O 1
ATOM 729 N N . HIS A 1 92 ? 20.780 -14.745 5.155 1.00 60.00 92 HIS A N 1
ATOM 730 C CA . HIS A 1 92 ? 20.796 -15.361 3.833 1.00 60.00 92 HIS A CA 1
ATOM 731 C C . HIS A 1 92 ? 19.387 -15.813 3.419 1.00 60.00 92 HIS A C 1
ATOM 733 O O . HIS A 1 92 ? 18.973 -15.581 2.287 1.00 60.00 92 HIS A O 1
ATOM 739 N N . MET A 1 93 ? 18.596 -16.389 4.326 1.00 53.81 93 MET A N 1
ATOM 740 C CA . MET A 1 93 ? 17.206 -16.778 4.058 1.00 53.81 93 MET A CA 1
ATOM 741 C C . MET A 1 93 ? 16.312 -15.552 3.790 1.00 53.81 93 MET A C 1
ATOM 743 O O . MET A 1 93 ? 15.648 -15.486 2.750 1.00 53.81 93 MET A O 1
ATOM 747 N N . LEU A 1 94 ? 16.388 -14.521 4.638 1.00 54.09 94 LEU A N 1
ATOM 748 C CA . LEU A 1 94 ? 15.672 -13.250 4.460 1.00 54.09 94 LEU A CA 1
ATOM 749 C C . LEU A 1 94 ? 16.030 -12.560 3.129 1.00 54.09 94 LEU A C 1
ATOM 751 O O . LEU A 1 94 ? 15.197 -11.895 2.506 1.00 54.09 94 LEU A O 1
ATOM 755 N N . THR A 1 95 ? 17.260 -12.743 2.641 1.00 52.31 95 THR A N 1
ATOM 756 C CA . THR A 1 95 ? 17.747 -12.151 1.385 1.00 52.31 95 THR A CA 1
ATOM 757 C C . THR A 1 95 ? 17.479 -13.004 0.143 1.00 52.31 95 THR A C 1
ATOM 759 O O . THR A 1 95 ? 17.227 -12.425 -0.917 1.00 52.31 95 THR A O 1
ATOM 762 N N . THR A 1 96 ? 17.453 -14.338 0.237 1.00 42.25 96 THR A N 1
ATOM 763 C CA . THR A 1 96 ? 17.393 -15.251 -0.927 1.00 42.25 96 THR A CA 1
ATOM 764 C C . THR A 1 96 ? 16.011 -15.826 -1.247 1.00 42.25 96 THR A C 1
ATOM 766 O O . THR A 1 96 ? 15.816 -16.353 -2.345 1.00 42.25 96 THR A O 1
ATOM 769 N N . VAL A 1 97 ? 15.001 -15.652 -0.386 1.00 39.56 97 VAL A N 1
ATOM 770 C CA . VAL A 1 97 ? 13.612 -15.997 -0.741 1.00 39.56 97 VAL A CA 1
ATOM 771 C C . VAL A 1 97 ? 13.072 -14.983 -1.766 1.00 39.56 97 VAL A C 1
ATOM 773 O O . VAL A 1 97 ? 12.799 -13.815 -1.473 1.00 39.56 97 VAL A O 1
ATOM 776 N N . VAL A 1 98 ? 12.951 -15.411 -3.025 1.00 31.70 98 VAL A N 1
ATOM 777 C CA . VAL A 1 98 ? 12.417 -14.602 -4.133 1.00 31.70 98 VAL A CA 1
ATOM 778 C C . VAL A 1 98 ? 10.885 -14.639 -4.122 1.00 31.70 98 VAL A C 1
ATOM 780 O O . VAL A 1 98 ? 10.291 -15.713 -4.158 1.00 31.70 98 VAL A O 1
ATOM 783 N N . ASN A 1 99 ? 10.230 -13.472 -4.188 1.00 32.59 99 ASN A N 1
ATOM 784 C CA . ASN A 1 99 ? 8.943 -13.362 -4.874 1.00 32.59 99 ASN A CA 1
ATOM 785 C C . ASN A 1 99 ? 8.836 -12.055 -5.673 1.00 32.59 99 ASN A C 1
ATOM 787 O O . ASN A 1 99 ? 9.407 -11.017 -5.332 1.00 32.59 99 ASN A O 1
ATOM 791 N N . ARG A 1 100 ? 8.088 -12.152 -6.770 1.00 34.09 100 ARG A N 1
ATOM 792 C CA . ARG A 1 100 ? 7.735 -11.100 -7.712 1.00 34.09 100 ARG A CA 1
ATOM 793 C C . ARG A 1 100 ? 6.921 -10.022 -6.997 1.00 34.09 100 ARG A C 1
ATOM 795 O O . ARG A 1 100 ? 5.708 -10.112 -6.890 1.00 34.09 100 ARG A O 1
ATOM 802 N N . GLY A 1 101 ? 7.576 -8.931 -6.633 1.00 38.97 101 GLY A N 1
ATOM 803 C CA . GLY A 1 101 ? 6.983 -7.625 -6.869 1.00 38.97 101 GLY A CA 1
ATOM 804 C C . GLY A 1 101 ? 6.579 -6.755 -5.694 1.00 38.97 101 GLY A C 1
ATOM 805 O O . GLY A 1 101 ? 6.380 -5.575 -5.960 1.00 38.97 101 GLY A O 1
ATOM 806 N N . THR A 1 102 ? 6.563 -7.302 -4.488 1.00 31.52 102 THR A N 1
ATOM 807 C CA . THR A 1 102 ? 6.691 -6.630 -3.185 1.00 31.52 102 THR A CA 1
ATOM 808 C C . THR A 1 102 ? 6.863 -7.765 -2.175 1.00 31.52 102 THR A C 1
ATOM 810 O O . THR A 1 102 ? 6.153 -8.773 -2.264 1.00 31.52 102 THR A O 1
ATOM 813 N N . ARG A 1 103 ? 7.860 -7.687 -1.285 1.00 38.50 103 ARG A N 1
ATOM 814 C CA . ARG A 1 103 ? 8.022 -8.703 -0.233 1.00 38.50 103 ARG A CA 1
ATOM 815 C C . ARG A 1 103 ? 6.986 -8.427 0.855 1.00 38.50 103 ARG A C 1
ATOM 817 O O . ARG A 1 103 ? 6.866 -7.270 1.250 1.00 38.50 103 ARG A O 1
ATOM 824 N N . PRO A 1 104 ? 6.199 -9.432 1.261 1.00 37.69 104 PRO A N 1
ATOM 825 C CA . PRO A 1 104 ? 5.114 -9.200 2.186 1.00 37.69 104 PRO A CA 1
ATOM 826 C C . PRO A 1 104 ? 5.597 -9.284 3.638 1.00 37.69 104 PRO A C 1
ATOM 828 O O . PRO A 1 104 ? 6.707 -9.749 3.903 1.00 37.69 104 PRO A O 1
ATOM 831 N N . ASP A 1 105 ? 4.743 -8.849 4.556 1.00 37.88 105 ASP A N 1
ATOM 832 C CA . ASP A 1 105 ? 4.959 -8.996 5.990 1.00 37.88 105 ASP A CA 1
ATOM 833 C C . ASP A 1 105 ? 5.038 -10.470 6.439 1.00 37.88 105 ASP A C 1
ATOM 835 O O . ASP A 1 105 ? 4.833 -11.439 5.691 1.00 37.88 105 ASP A O 1
ATOM 839 N N . TYR A 1 106 ? 5.376 -10.619 7.712 1.00 39.59 106 TYR A N 1
ATOM 840 C CA . TYR A 1 106 ? 5.512 -11.873 8.433 1.00 39.59 106 TYR A CA 1
ATOM 841 C C . TYR A 1 106 ? 4.277 -12.798 8.306 1.00 39.59 106 TYR A C 1
ATOM 843 O O . TYR A 1 106 ? 4.426 -13.984 7.989 1.00 39.59 106 TYR A O 1
ATOM 851 N N . ALA A 1 107 ? 3.060 -12.255 8.429 1.00 36.03 107 ALA A N 1
ATOM 852 C CA . ALA A 1 107 ? 1.804 -13.009 8.364 1.00 36.03 107 ALA A CA 1
ATOM 853 C C . ALA A 1 107 ? 1.560 -13.634 6.977 1.00 36.03 107 ALA A C 1
ATOM 855 O O . ALA A 1 107 ? 1.152 -14.794 6.845 1.00 36.03 107 ALA A O 1
ATOM 856 N N . THR A 1 108 ? 1.898 -12.903 5.915 1.00 39.78 108 THR A N 1
ATOM 857 C CA . THR A 1 108 ? 1.758 -13.390 4.536 1.00 39.78 108 THR A CA 1
ATOM 858 C C . THR A 1 108 ? 2.779 -14.479 4.189 1.00 39.78 108 THR A C 1
ATOM 860 O O . THR A 1 108 ? 2.529 -15.323 3.321 1.00 39.78 108 THR A O 1
ATOM 863 N N . SER A 1 109 ? 3.944 -14.471 4.839 1.00 43.50 109 SER A N 1
ATOM 864 C CA . SER A 1 109 ? 4.970 -15.503 4.655 1.00 43.50 109 SER A CA 1
ATOM 865 C C . SER A 1 109 ? 4.544 -16.836 5.287 1.00 43.50 109 SER A C 1
ATOM 867 O O . SER A 1 109 ? 4.717 -17.879 4.654 1.00 43.50 109 SER A O 1
ATOM 869 N N . LEU A 1 110 ? 3.875 -16.802 6.448 1.00 43.53 110 LEU A N 1
ATOM 870 C CA . LEU A 1 110 ? 3.256 -17.965 7.107 1.00 43.53 110 LEU A CA 1
ATOM 871 C C . LEU A 1 110 ? 2.116 -18.591 6.294 1.00 43.53 110 LEU A C 1
ATOM 873 O O . LEU A 1 110 ? 2.089 -19.809 6.114 1.00 43.53 110 LEU A O 1
ATOM 877 N N . ALA A 1 111 ? 1.235 -17.773 5.708 1.00 44.16 111 ALA A N 1
ATOM 878 C CA . ALA A 1 111 ? 0.109 -18.243 4.885 1.00 44.16 111 ALA A CA 1
ATOM 879 C C . ALA A 1 111 ? 0.528 -19.043 3.643 1.00 44.16 111 ALA A C 1
ATOM 881 O O . ALA A 1 111 ? -0.254 -19.811 3.080 1.00 44.16 111 ALA A O 1
ATOM 882 N N . ARG A 1 112 ? 1.778 -18.877 3.207 1.00 51.00 112 ARG A N 1
ATOM 883 C CA . ARG A 1 112 ? 2.316 -19.500 1.993 1.00 51.00 112 ARG A CA 1
ATOM 884 C C . ARG A 1 112 ? 3.068 -20.803 2.260 1.00 51.00 112 ARG A C 1
ATOM 886 O O . ARG A 1 112 ? 3.313 -21.544 1.307 1.00 51.00 112 ARG A O 1
ATOM 893 N N . ILE A 1 113 ? 3.398 -21.121 3.515 1.00 62.72 113 ILE A N 1
ATOM 894 C CA . ILE A 1 113 ? 4.095 -22.368 3.875 1.00 62.72 113 ILE A CA 1
ATOM 895 C C . ILE A 1 113 ? 3.264 -23.613 3.508 1.00 62.72 113 ILE A C 1
ATOM 897 O O . ILE A 1 113 ? 3.806 -24.482 2.818 1.00 62.72 113 ILE A O 1
ATOM 901 N N . PRO A 1 114 ? 1.951 -23.695 3.815 1.00 58.69 114 PRO A N 1
ATOM 902 C CA . PRO A 1 114 ? 1.128 -24.824 3.373 1.00 58.69 114 PRO A CA 1
ATOM 903 C C . PRO A 1 114 ? 1.027 -24.937 1.846 1.00 58.69 114 PRO A C 1
ATOM 905 O O . PRO A 1 114 ? 0.953 -26.039 1.309 1.00 58.69 114 PRO A O 1
ATOM 908 N N . MET A 1 115 ? 1.051 -23.814 1.115 1.00 57.47 115 MET A N 1
ATOM 909 C CA . MET A 1 115 ? 1.030 -23.834 -0.354 1.00 57.47 115 MET A CA 1
ATOM 910 C C . MET A 1 115 ? 2.311 -24.444 -0.925 1.00 57.47 115 MET A C 1
ATOM 912 O O . MET A 1 115 ? 2.227 -25.333 -1.770 1.00 57.47 115 MET A O 1
ATOM 916 N N . LYS A 1 116 ? 3.481 -24.045 -0.410 1.00 64.75 116 LYS A N 1
ATOM 917 C CA . LYS A 1 116 ? 4.765 -24.656 -0.790 1.00 64.75 116 LYS A CA 1
ATOM 918 C C . LYS A 1 116 ? 4.819 -26.145 -0.456 1.00 64.75 116 LYS A C 1
ATOM 920 O O . LYS A 1 116 ? 5.291 -26.932 -1.269 1.00 64.75 116 LYS A O 1
ATOM 925 N N . ALA A 1 117 ? 4.305 -26.545 0.706 1.00 74.81 117 ALA A N 1
ATOM 926 C CA . ALA A 1 117 ? 4.216 -27.959 1.059 1.00 74.81 117 ALA A CA 1
ATOM 927 C C . ALA A 1 117 ? 3.329 -28.731 0.071 1.00 74.81 117 ALA A C 1
ATOM 929 O O . ALA A 1 117 ? 3.701 -29.813 -0.367 1.00 74.81 117 ALA A O 1
ATOM 930 N N . ARG A 1 118 ? 2.203 -28.160 -0.374 1.00 75.88 118 ARG A N 1
ATOM 931 C CA . ARG A 1 118 ? 1.338 -28.774 -1.400 1.00 75.88 118 ARG A CA 1
ATOM 932 C C . ARG A 1 118 ? 2.000 -28.855 -2.774 1.00 75.88 118 ARG A C 1
ATOM 934 O O . ARG A 1 118 ? 1.801 -29.849 -3.473 1.00 75.88 118 ARG A O 1
ATOM 941 N N . GLU A 1 119 ? 2.768 -27.840 -3.166 1.00 73.50 119 GLU A N 1
ATOM 942 C CA . GLU A 1 119 ? 3.581 -27.867 -4.390 1.00 73.50 119 GLU A CA 1
ATOM 943 C C . GLU A 1 119 ? 4.617 -28.997 -4.327 1.00 73.50 119 GLU A C 1
ATOM 945 O O . GLU A 1 119 ? 4.704 -29.795 -5.259 1.00 73.50 119 GLU A O 1
ATOM 950 N N . PHE A 1 120 ? 5.312 -29.134 -3.195 1.00 82.62 120 PHE A N 1
ATOM 951 C CA . PHE A 1 120 ? 6.280 -30.205 -2.954 1.00 82.62 120 PHE A CA 1
ATOM 952 C C . PHE A 1 120 ? 5.633 -31.601 -2.931 1.00 82.62 120 PHE A C 1
ATOM 954 O O . PHE A 1 120 ? 6.102 -32.518 -3.598 1.00 82.62 120 PHE A O 1
ATOM 961 N N . ILE A 1 121 ? 4.490 -31.771 -2.256 1.00 81.19 121 ILE A N 1
ATOM 962 C CA . ILE A 1 121 ? 3.718 -33.028 -2.297 1.00 81.19 121 ILE A CA 1
ATOM 963 C C . ILE A 1 121 ? 3.334 -33.369 -3.745 1.00 81.19 121 ILE A C 1
ATOM 965 O O . ILE A 1 121 ? 3.381 -34.530 -4.143 1.00 81.19 121 ILE A O 1
ATOM 969 N N . THR A 1 122 ? 2.976 -32.361 -4.549 1.00 77.38 122 THR A N 1
ATOM 970 C CA . THR A 1 122 ? 2.608 -32.560 -5.957 1.00 77.38 122 THR A CA 1
ATOM 971 C C . THR A 1 122 ? 3.806 -33.000 -6.805 1.00 77.38 122 THR A C 1
ATOM 973 O O . THR A 1 122 ? 3.621 -33.848 -7.678 1.00 77.38 122 THR A O 1
ATOM 976 N N . SER A 1 123 ? 5.020 -32.492 -6.545 1.00 79.19 123 SER A N 1
ATOM 977 C CA . SER A 1 123 ? 6.231 -32.948 -7.252 1.00 79.19 123 SER A CA 1
ATOM 978 C C . SER A 1 123 ? 6.584 -34.403 -6.927 1.00 79.19 123 SER A C 1
ATOM 980 O O . SER A 1 123 ? 7.031 -35.131 -7.809 1.00 79.19 123 SER A O 1
ATOM 982 N N . CYS A 1 124 ? 6.278 -34.858 -5.709 1.00 82.06 124 CYS A N 1
ATOM 983 C CA . CYS A 1 124 ? 6.548 -36.222 -5.242 1.00 82.06 124 CYS A CA 1
ATOM 984 C C . CYS A 1 124 ? 5.588 -37.301 -5.807 1.00 82.06 124 CYS A C 1
ATOM 986 O O . CYS A 1 124 ? 5.814 -38.499 -5.598 1.00 82.06 124 CYS A O 1
ATOM 988 N N . GLY A 1 125 ? 4.518 -36.914 -6.517 1.00 66.00 125 GLY A N 1
ATOM 989 C CA . GLY A 1 125 ? 3.527 -37.832 -7.101 1.00 66.00 125 GLY A CA 1
ATOM 990 C C . GLY A 1 125 ? 2.462 -38.353 -6.112 1.00 66.00 125 GLY A C 1
ATOM 991 O O . GLY A 1 125 ? 2.401 -37.911 -4.968 1.00 66.00 125 GLY A O 1
ATOM 992 N N . PRO A 1 126 ? 1.563 -39.269 -6.536 1.00 57.47 126 PRO A N 1
ATOM 993 C CA . PRO A 1 126 ? 0.446 -39.725 -5.705 1.00 57.47 126 PRO A CA 1
ATOM 994 C C . PRO A 1 126 ? 0.920 -40.492 -4.459 1.00 57.47 126 PRO A C 1
ATOM 996 O O . PRO A 1 126 ? 1.676 -41.466 -4.554 1.00 57.47 126 PRO A O 1
ATOM 999 N N . SER A 1 127 ? 0.438 -40.055 -3.294 1.00 60.94 127 SER A N 1
ATOM 1000 C CA . SER A 1 127 ? 0.761 -40.631 -1.986 1.00 60.94 127 SER A CA 1
ATOM 1001 C C . SER A 1 127 ? -0.196 -41.772 -1.624 1.00 60.94 127 SER A C 1
ATOM 1003 O O . SER A 1 127 ? -1.412 -41.625 -1.736 1.00 60.94 127 SER A O 1
ATOM 1005 N N . ALA A 1 128 ? 0.351 -42.903 -1.168 1.00 69.00 128 ALA A N 1
ATOM 1006 C CA . ALA A 1 128 ? -0.405 -43.919 -0.431 1.00 69.00 128 ALA A CA 1
ATOM 1007 C C . ALA A 1 128 ? -0.665 -43.435 1.008 1.00 69.00 128 ALA A C 1
ATOM 1009 O O . ALA A 1 128 ? 0.002 -42.504 1.463 1.00 69.00 128 ALA A O 1
ATOM 1010 N N . LEU A 1 129 ? -1.618 -44.051 1.711 1.00 79.69 129 LEU A N 1
ATOM 1011 C CA . LEU A 1 129 ? -1.828 -43.829 3.143 1.00 79.69 129 LEU A CA 1
ATOM 1012 C C . LEU A 1 129 ? -1.363 -45.057 3.942 1.00 79.69 129 LEU A C 1
ATOM 1014 O O . LEU A 1 129 ? -1.687 -46.175 3.532 1.00 79.69 129 LEU A O 1
ATOM 1018 N N . PRO A 1 130 ? -0.609 -44.868 5.041 1.00 84.94 130 PRO A N 1
ATOM 1019 C CA . PRO A 1 130 ? -0.046 -43.597 5.508 1.00 84.94 130 PRO A CA 1
ATOM 1020 C C . PRO A 1 130 ? 1.013 -43.052 4.529 1.00 84.94 130 PRO A C 1
ATOM 1022 O O . PRO A 1 130 ? 1.610 -43.807 3.759 1.00 84.94 130 PRO A O 1
ATOM 1025 N N . VAL A 1 131 ? 1.246 -41.731 4.522 1.00 86.19 131 VAL A N 1
ATOM 1026 C CA . VAL A 1 131 ? 2.177 -41.116 3.555 1.00 86.19 131 VAL A CA 1
ATOM 1027 C C . VAL A 1 131 ? 3.585 -41.708 3.675 1.00 86.19 131 VAL A C 1
ATOM 1029 O O . VAL A 1 131 ? 4.086 -41.916 4.784 1.00 86.19 131 VAL A O 1
ATOM 1032 N N . LEU A 1 132 ? 4.225 -41.974 2.535 1.00 88.00 132 LEU A N 1
ATOM 1033 C CA . LEU A 1 132 ? 5.581 -42.527 2.468 1.00 88.00 132 LEU A CA 1
ATOM 1034 C C . LEU A 1 132 ? 6.609 -41.407 2.659 1.00 88.00 132 LEU A C 1
ATOM 1036 O O . LEU A 1 132 ? 7.037 -40.777 1.689 1.00 88.00 132 LEU A O 1
ATOM 1040 N N . VAL A 1 133 ? 6.996 -41.148 3.909 1.00 89.81 133 VAL A N 1
ATOM 1041 C CA . VAL A 1 133 ? 7.954 -40.087 4.276 1.00 89.81 133 VAL A CA 1
ATOM 1042 C C . VAL A 1 133 ? 9.336 -40.308 3.648 1.00 89.81 133 VAL A C 1
ATOM 1044 O O . VAL A 1 133 ? 10.068 -39.354 3.388 1.00 89.81 133 VAL A O 1
ATOM 1047 N N . GLU A 1 134 ? 9.660 -41.553 3.297 1.00 89.50 134 GLU A N 1
ATOM 1048 C CA . GLU A 1 134 ? 10.859 -41.938 2.555 1.00 89.50 134 GLU A CA 1
ATOM 1049 C C . GLU A 1 134 ? 10.888 -41.326 1.154 1.00 89.50 134 GLU A C 1
ATOM 1051 O O . GLU A 1 134 ? 11.965 -41.002 0.658 1.00 89.50 134 GLU A O 1
ATOM 1056 N N . ARG A 1 135 ? 9.725 -41.125 0.515 1.00 88.00 135 ARG A N 1
ATOM 1057 C CA . ARG A 1 135 ? 9.657 -40.445 -0.788 1.00 88.00 135 ARG A CA 1
ATOM 1058 C C . ARG A 1 135 ? 9.975 -38.963 -0.658 1.00 88.00 135 ARG A C 1
ATOM 1060 O O . ARG A 1 135 ? 10.722 -38.444 -1.477 1.00 88.00 135 ARG A O 1
ATOM 1067 N N . TYR A 1 136 ? 9.469 -38.311 0.387 1.00 91.81 136 TYR A N 1
ATOM 1068 C CA . TYR A 1 136 ? 9.787 -36.910 0.668 1.00 91.81 136 TYR A CA 1
ATOM 1069 C C . TYR A 1 136 ? 11.279 -36.725 0.971 1.00 91.81 136 TYR A C 1
ATOM 1071 O O . TYR A 1 136 ? 11.906 -35.811 0.440 1.00 91.81 136 TYR A O 1
ATOM 1079 N N . ALA A 1 137 ? 11.872 -37.635 1.752 1.00 89.94 137 ALA A N 1
ATOM 1080 C CA . ALA A 1 137 ? 13.314 -37.646 1.976 1.00 89.94 137 ALA A CA 1
ATOM 1081 C C . ALA A 1 137 ? 14.096 -37.911 0.676 1.00 89.94 137 ALA A C 1
ATOM 1083 O O . ALA A 1 137 ? 15.089 -37.239 0.420 1.00 89.94 137 ALA A O 1
ATOM 1084 N N . ALA A 1 138 ? 13.652 -38.839 -0.175 1.00 89.00 138 ALA A N 1
ATOM 1085 C CA . ALA A 1 138 ? 14.323 -39.140 -1.439 1.00 89.00 138 ALA A CA 1
ATOM 1086 C C . ALA A 1 138 ? 14.278 -37.973 -2.445 1.00 89.00 138 ALA A C 1
ATOM 1088 O O . ALA A 1 138 ? 15.271 -37.752 -3.137 1.00 89.00 138 ALA A O 1
ATOM 1089 N N . GLU A 1 139 ? 13.179 -37.211 -2.494 1.00 89.38 139 GLU A N 1
ATOM 1090 C CA . GLU A 1 139 ? 13.008 -36.044 -3.381 1.00 89.38 139 GLU A CA 1
ATOM 1091 C C . GLU A 1 139 ? 14.062 -34.958 -3.111 1.00 89.38 139 GLU A C 1
ATOM 1093 O O . GLU A 1 139 ? 14.609 -34.364 -4.039 1.00 89.38 139 GLU A O 1
ATOM 1098 N N . ILE A 1 140 ? 14.438 -34.757 -1.843 1.00 89.25 140 ILE A N 1
ATOM 1099 C CA . ILE A 1 140 ? 15.533 -33.845 -1.467 1.00 89.25 140 ILE A CA 1
ATOM 1100 C C . ILE A 1 140 ? 16.927 -34.493 -1.582 1.00 89.25 140 ILE A C 1
ATOM 1102 O O . ILE A 1 140 ? 17.920 -33.943 -1.105 1.00 89.25 140 ILE A O 1
ATOM 1106 N N . GLY A 1 141 ? 17.031 -35.687 -2.175 1.00 86.69 141 GLY A N 1
ATOM 1107 C CA . GLY A 1 141 ? 18.272 -36.462 -2.235 1.00 86.69 141 GLY A CA 1
ATOM 1108 C C . GLY A 1 141 ? 18.738 -36.965 -0.864 1.00 86.69 141 GLY A C 1
ATOM 1109 O O . GLY A 1 141 ? 19.942 -37.118 -0.644 1.00 86.69 141 GLY A O 1
ATOM 1110 N N . GLY A 1 142 ? 17.807 -37.168 0.067 1.00 87.12 142 GLY A N 1
ATOM 1111 C CA . GLY A 1 142 ? 18.038 -37.576 1.445 1.00 87.12 142 GLY A CA 1
ATOM 1112 C C . GLY A 1 142 ? 17.931 -39.084 1.687 1.00 87.12 142 GLY A C 1
ATOM 1113 O O . GLY A 1 142 ? 17.169 -39.789 1.029 1.00 87.12 142 GLY A O 1
ATOM 1114 N N . SER A 1 143 ? 18.685 -39.589 2.666 1.00 88.75 143 SER A N 1
ATOM 1115 C CA . SER A 1 143 ? 18.551 -40.951 3.205 1.00 88.75 143 SER A CA 1
ATOM 1116 C C . SER A 1 143 ? 18.191 -40.913 4.688 1.00 88.75 143 SER A C 1
ATOM 1118 O O . SER A 1 143 ? 18.849 -40.195 5.446 1.00 88.75 143 SER A O 1
ATOM 1120 N N . ILE A 1 144 ? 17.212 -41.718 5.102 1.00 91.06 144 ILE A N 1
ATOM 1121 C CA . ILE A 1 144 ? 16.775 -41.826 6.500 1.00 91.06 144 ILE A CA 1
ATOM 1122 C C . ILE A 1 144 ? 17.588 -42.909 7.215 1.00 91.06 144 ILE A C 1
ATOM 1124 O O . ILE A 1 144 ? 17.801 -43.996 6.672 1.00 91.06 144 ILE A O 1
ATOM 1128 N N . LYS A 1 145 ? 18.028 -42.621 8.441 1.00 89.56 145 LYS A N 1
ATOM 1129 C CA . LYS A 1 145 ? 18.694 -43.570 9.333 1.00 89.56 145 LYS A CA 1
ATOM 1130 C C . LYS A 1 145 ? 18.101 -43.469 10.738 1.00 89.56 145 LYS A C 1
ATOM 1132 O O . LYS A 1 145 ? 17.855 -42.378 11.235 1.00 89.56 145 LYS A O 1
ATOM 1137 N N . GLN A 1 146 ? 17.879 -44.610 11.377 1.00 86.88 146 GLN A N 1
ATOM 1138 C CA . GLN A 1 146 ? 17.427 -44.670 12.766 1.00 86.88 146 GLN A CA 1
ATOM 1139 C C . GLN A 1 146 ? 18.634 -44.873 13.683 1.00 86.88 146 GLN A C 1
ATOM 1141 O O . GLN A 1 146 ? 19.433 -45.785 13.457 1.00 86.88 146 GLN A O 1
ATOM 1146 N N . GLU A 1 147 ? 18.768 -44.028 14.702 1.00 84.94 147 GLU A N 1
ATOM 1147 C CA . GLU A 1 147 ? 19.851 -44.081 15.692 1.00 84.94 147 GLU A CA 1
ATOM 1148 C C . GLU A 1 147 ? 19.296 -43.790 17.090 1.00 84.94 147 GLU A C 1
ATOM 1150 O O . GLU A 1 147 ? 18.249 -43.164 17.230 1.00 84.94 147 GLU A O 1
ATOM 1155 N N . THR A 1 148 ? 19.975 -44.255 18.139 1.00 82.62 148 THR A N 1
ATOM 1156 C CA . THR A 1 148 ? 19.636 -43.871 19.515 1.00 82.62 148 THR A CA 1
ATOM 1157 C C . THR A 1 148 ? 20.204 -42.481 19.777 1.00 82.62 148 THR A C 1
ATOM 1159 O O . THR A 1 148 ? 21.424 -42.331 19.823 1.00 82.62 148 THR A O 1
ATOM 1162 N N . LEU A 1 149 ? 19.330 -41.481 19.918 1.00 80.00 149 LEU A N 1
ATOM 1163 C CA . LEU A 1 149 ? 19.709 -40.096 20.225 1.00 80.00 149 LEU A CA 1
ATOM 1164 C C . LEU A 1 149 ? 19.458 -39.779 21.709 1.00 80.00 149 LEU A C 1
ATOM 1166 O O . LEU A 1 149 ? 18.860 -40.589 22.426 1.00 80.00 149 LEU A O 1
ATOM 1170 N N . GLY A 1 150 ? 19.936 -38.622 22.178 1.00 69.06 150 GLY A N 1
ATOM 1171 C CA . GLY A 1 150 ? 19.702 -38.172 23.555 1.00 69.06 150 GLY A CA 1
ATOM 1172 C C . GLY A 1 150 ? 18.208 -38.047 23.891 1.00 69.06 150 GLY A C 1
ATOM 1173 O O . GLY A 1 150 ? 17.372 -37.902 23.005 1.00 69.06 150 GLY A O 1
ATOM 1174 N N . GLU A 1 151 ? 17.858 -38.068 25.182 1.00 57.78 151 GLU A N 1
ATOM 1175 C CA . GLU A 1 151 ? 16.456 -38.050 25.655 1.00 57.78 151 GLU A CA 1
ATOM 1176 C C . GLU A 1 151 ? 15.662 -36.806 25.197 1.00 57.78 151 GLU A C 1
ATOM 1178 O O . GLU A 1 151 ? 14.440 -36.846 25.121 1.00 57.78 151 GLU A O 1
ATOM 1183 N N . ASN A 1 152 ? 16.358 -35.722 24.831 1.00 59.09 152 ASN A N 1
ATOM 1184 C CA . ASN A 1 152 ? 15.776 -34.469 24.338 1.00 59.09 152 ASN A CA 1
ATOM 1185 C C . ASN A 1 152 ? 15.966 -34.243 22.822 1.00 59.09 152 ASN A C 1
ATOM 1187 O O . ASN A 1 152 ? 15.652 -33.159 22.332 1.00 59.09 152 ASN A O 1
ATOM 1191 N N . GLU A 1 153 ? 16.502 -35.219 22.084 1.00 66.38 153 GLU A N 1
ATOM 1192 C CA . GLU A 1 153 ? 16.795 -35.102 20.650 1.00 66.38 153 GLU A CA 1
ATOM 1193 C C . GLU A 1 153 ? 15.818 -35.946 19.820 1.00 66.38 153 GLU A C 1
ATOM 1195 O O . GLU A 1 153 ? 15.766 -37.174 19.930 1.00 66.38 153 GLU A O 1
ATOM 1200 N N . ASP A 1 154 ? 15.037 -35.284 18.964 1.00 69.94 154 ASP A N 1
ATOM 1201 C CA . ASP A 1 154 ? 14.024 -35.932 18.125 1.00 69.94 154 ASP A CA 1
ATOM 1202 C C . ASP A 1 154 ? 14.572 -36.465 16.804 1.00 69.94 154 ASP A C 1
ATOM 1204 O O . ASP A 1 154 ? 14.334 -37.620 16.434 1.00 69.94 154 ASP A O 1
ATOM 1208 N N . ALA A 1 155 ? 15.271 -35.603 16.079 1.00 79.06 155 ALA A N 1
ATOM 1209 C CA . ALA A 1 155 ? 15.967 -35.896 14.842 1.00 79.06 155 ALA A CA 1
ATOM 1210 C C . ALA A 1 155 ? 16.982 -34.787 14.568 1.00 79.06 155 ALA A C 1
ATOM 1212 O O . ALA A 1 155 ? 16.948 -33.724 15.186 1.00 79.06 155 ALA A O 1
ATOM 1213 N N . TRP A 1 156 ? 17.875 -35.060 13.631 1.00 80.06 156 TRP A N 1
ATOM 1214 C CA . TRP A 1 156 ? 18.726 -34.059 13.015 1.00 80.06 156 TRP A CA 1
ATOM 1215 C C . TRP A 1 156 ? 18.946 -34.433 11.557 1.00 80.06 156 TRP A C 1
ATOM 1217 O O . TRP A 1 156 ? 18.926 -35.613 11.178 1.00 80.06 156 TRP A O 1
ATOM 1227 N N . SER A 1 157 ? 19.208 -33.437 10.723 1.00 80.06 157 SER A N 1
ATOM 1228 C CA . SER A 1 157 ? 19.649 -33.660 9.356 1.00 80.06 157 SER A CA 1
ATOM 1229 C C . SER A 1 157 ? 20.969 -32.966 9.073 1.00 80.06 157 SER A C 1
ATOM 1231 O O . SER A 1 157 ? 21.250 -31.863 9.531 1.00 80.06 157 SER A O 1
ATOM 1233 N N . VAL A 1 158 ? 21.819 -33.638 8.300 1.00 80.69 158 VAL A N 1
ATOM 1234 C CA . VAL A 1 158 ? 23.084 -33.070 7.835 1.00 80.69 158 VAL A CA 1
ATOM 1235 C C . VAL A 1 158 ? 23.189 -33.202 6.328 1.00 80.69 158 VAL A C 1
ATOM 1237 O O . VAL A 1 158 ? 22.880 -34.247 5.744 1.00 80.69 158 VAL A O 1
ATOM 1240 N N . ARG A 1 159 ? 23.675 -32.147 5.680 1.00 79.00 159 ARG A N 1
ATOM 1241 C CA . ARG A 1 159 ? 24.040 -32.197 4.268 1.00 79.00 159 ARG A CA 1
ATOM 1242 C C . ARG A 1 159 ? 25.448 -32.774 4.136 1.00 79.00 159 ARG A C 1
ATOM 1244 O O . ARG A 1 159 ? 26.420 -32.198 4.613 1.00 79.00 159 ARG A O 1
ATOM 1251 N N . LEU A 1 160 ? 25.563 -33.935 3.500 1.00 78.31 160 LEU A N 1
ATOM 1252 C CA . LEU A 1 160 ? 26.835 -34.611 3.259 1.00 78.31 160 LEU A CA 1
ATOM 1253 C C . LEU A 1 160 ? 27.646 -33.875 2.174 1.00 78.31 160 LEU A C 1
ATOM 1255 O O . LEU A 1 160 ? 27.049 -33.264 1.287 1.00 78.31 160 LEU A O 1
ATOM 1259 N N . PRO A 1 161 ? 28.986 -34.036 2.127 1.00 69.06 161 PRO A N 1
ATOM 1260 C CA . PRO A 1 161 ? 29.837 -33.446 1.081 1.00 69.06 161 PRO A CA 1
ATOM 1261 C C . PRO A 1 161 ? 29.416 -33.794 -0.357 1.00 69.06 161 PRO A C 1
ATOM 1263 O O . PRO A 1 161 ? 29.687 -33.051 -1.290 1.00 69.06 161 PRO A O 1
ATOM 1266 N N . SER A 1 162 ? 28.709 -34.914 -0.536 1.00 71.75 162 SER A N 1
ATOM 1267 C CA . SER A 1 162 ? 28.111 -35.330 -1.815 1.00 71.75 162 SER A CA 1
ATOM 1268 C C . SER A 1 162 ? 26.906 -34.490 -2.277 1.00 71.75 162 SER A C 1
ATOM 1270 O O . SER A 1 162 ? 26.340 -34.771 -3.329 1.00 71.75 162 SER A O 1
ATOM 1272 N N . GLY A 1 163 ? 26.461 -33.513 -1.480 1.00 70.44 163 GLY A N 1
ATOM 1273 C CA . GLY A 1 163 ? 25.262 -32.704 -1.719 1.00 70.44 163 GLY A CA 1
ATOM 1274 C C . GLY A 1 163 ? 23.951 -33.337 -1.236 1.00 70.44 163 GLY A C 1
ATOM 1275 O O . GLY A 1 163 ? 22.949 -32.628 -1.176 1.00 70.44 163 GLY A O 1
ATOM 1276 N N . LYS A 1 164 ? 23.972 -34.626 -0.864 1.00 78.62 164 LYS A N 1
ATOM 1277 C CA . LYS A 1 164 ? 22.839 -35.411 -0.339 1.00 78.62 164 LYS A CA 1
ATOM 1278 C C . LYS A 1 164 ? 22.560 -35.135 1.139 1.00 78.62 164 LYS A C 1
ATOM 1280 O O . LYS A 1 164 ? 23.489 -34.832 1.885 1.00 78.62 164 LYS A O 1
ATOM 1285 N N . TYR A 1 165 ? 21.319 -35.328 1.579 1.00 84.12 165 TYR A N 1
ATOM 1286 C CA . TYR A 1 165 ? 20.942 -35.211 2.993 1.00 84.12 165 TYR A CA 1
ATOM 1287 C C . TYR A 1 165 ? 21.029 -36.562 3.717 1.00 84.12 165 TYR A C 1
ATOM 1289 O O . TYR A 1 165 ? 20.745 -37.620 3.153 1.00 84.12 165 TYR A O 1
ATOM 1297 N N . ARG A 1 166 ? 21.407 -36.544 4.992 1.00 86.38 166 ARG A N 1
ATOM 1298 C CA . ARG A 1 166 ? 21.221 -37.670 5.910 1.00 86.38 166 ARG A CA 1
ATOM 1299 C C . ARG A 1 166 ? 20.325 -37.201 7.041 1.00 86.38 166 ARG A C 1
ATOM 1301 O O . ARG A 1 166 ? 20.721 -36.303 7.771 1.00 86.38 166 ARG A O 1
ATOM 1308 N N . ILE A 1 167 ? 19.148 -37.809 7.142 1.00 89.06 167 ILE A N 1
ATOM 1309 C CA . ILE A 1 167 ? 18.169 -37.554 8.197 1.00 89.06 167 ILE A CA 1
ATOM 1310 C C . ILE A 1 167 ? 18.323 -38.675 9.219 1.00 89.06 167 ILE A C 1
ATOM 1312 O O . ILE A 1 167 ? 18.061 -39.837 8.899 1.00 89.06 167 ILE A O 1
ATOM 1316 N N . CYS A 1 168 ? 18.776 -38.339 10.420 1.00 86.19 168 CYS A N 1
ATOM 1317 C CA . CYS A 1 168 ? 18.866 -39.267 11.535 1.00 86.19 168 CYS A CA 1
ATOM 1318 C C . CYS A 1 168 ? 17.718 -39.009 12.504 1.00 86.19 168 CYS A C 1
ATOM 1320 O O . CYS A 1 168 ? 17.483 -37.874 12.904 1.00 86.19 168 CYS A O 1
ATOM 1322 N N . VAL A 1 169 ? 17.004 -40.064 12.877 1.00 86.69 169 VAL A N 1
ATOM 1323 C CA . VAL A 1 169 ? 15.808 -39.969 13.720 1.00 86.69 169 VAL A CA 1
ATOM 1324 C C . VAL A 1 169 ? 15.959 -40.872 14.928 1.00 86.69 169 VAL A C 1
ATOM 1326 O O . VAL A 1 169 ? 16.471 -41.990 14.803 1.00 86.69 169 VAL A O 1
ATOM 1329 N N . ASN A 1 170 ? 15.501 -40.391 16.084 1.00 84.31 170 ASN A N 1
ATOM 1330 C CA . ASN A 1 170 ? 15.613 -41.130 17.328 1.00 84.31 170 ASN A CA 1
ATOM 1331 C C . ASN A 1 170 ? 14.775 -42.417 17.287 1.00 84.31 170 ASN A C 1
ATOM 1333 O O . ASN A 1 170 ? 13.544 -42.380 17.233 1.00 84.31 170 ASN A O 1
ATOM 1337 N N . CYS A 1 171 ? 15.440 -43.569 17.347 1.00 85.06 171 CYS A N 1
ATOM 1338 C CA . CYS A 1 171 ? 14.787 -44.875 17.339 1.00 85.06 171 CYS A CA 1
ATOM 1339 C C . CYS A 1 171 ? 13.990 -45.160 18.624 1.00 85.06 171 CYS A C 1
ATOM 1341 O O . CYS A 1 171 ? 13.133 -46.042 18.613 1.00 85.06 171 CYS A O 1
ATOM 1343 N N . ALA A 1 172 ? 14.239 -44.411 19.708 1.00 79.00 172 ALA A N 1
ATOM 1344 C CA . ALA A 1 172 ? 13.483 -44.508 20.956 1.00 79.00 172 ALA A CA 1
ATOM 1345 C C . ALA A 1 172 ? 12.068 -43.909 20.847 1.00 79.00 172 ALA A C 1
ATOM 1347 O O . ALA A 1 172 ? 11.201 -44.207 21.671 1.00 79.00 172 ALA A O 1
ATOM 1348 N N . HIS A 1 173 ? 11.813 -43.073 19.836 1.00 78.94 173 HIS A N 1
ATOM 1349 C CA . HIS A 1 173 ? 10.500 -42.484 19.596 1.00 78.94 173 HIS A CA 1
ATOM 1350 C C . HIS A 1 173 ? 9.563 -43.459 18.883 1.00 78.94 173 HIS A C 1
ATOM 1352 O O . HIS A 1 173 ? 9.992 -44.314 18.112 1.00 78.94 173 HIS A O 1
ATOM 1358 N N . ASN A 1 174 ? 8.255 -43.327 19.114 1.00 81.88 174 ASN A N 1
ATOM 1359 C CA . ASN A 1 174 ? 7.264 -44.123 18.387 1.00 81.88 174 ASN A CA 1
ATOM 1360 C C . ASN A 1 174 ? 7.222 -43.744 16.890 1.00 81.88 174 ASN A C 1
ATOM 1362 O O . ASN A 1 174 ? 7.693 -42.674 16.498 1.00 81.88 174 ASN A O 1
ATOM 1366 N N . SER A 1 175 ? 6.634 -44.609 16.054 1.00 83.94 175 SER A N 1
ATOM 1367 C CA . SER A 1 175 ? 6.581 -44.420 14.593 1.00 83.94 175 SER A CA 1
ATOM 1368 C C . SER A 1 175 ? 6.040 -43.045 14.191 1.00 83.94 175 SER A C 1
ATOM 1370 O O . SER A 1 175 ? 6.641 -42.362 13.367 1.00 83.94 175 SER A O 1
ATOM 1372 N N . ARG A 1 176 ? 4.957 -42.593 14.828 1.00 84.25 176 ARG A N 1
ATOM 1373 C CA . ARG A 1 176 ? 4.296 -41.305 14.555 1.00 84.25 176 ARG A CA 1
ATOM 1374 C C . ARG A 1 176 ? 5.215 -40.116 14.795 1.00 84.25 176 ARG A C 1
ATOM 1376 O O . ARG A 1 176 ? 5.270 -39.199 13.975 1.00 84.25 176 ARG A O 1
ATOM 1383 N N . ARG A 1 177 ? 5.954 -40.129 15.908 1.00 79.88 177 ARG A N 1
ATOM 1384 C CA . ARG A 1 177 ? 6.920 -39.077 16.235 1.00 79.88 177 ARG A CA 1
ATOM 1385 C C . ARG A 1 177 ? 8.098 -39.110 15.271 1.00 79.88 177 ARG A C 1
ATOM 1387 O O . ARG A 1 177 ? 8.442 -38.060 14.744 1.00 79.88 177 ARG A O 1
ATOM 1394 N N . GLN A 1 178 ? 8.629 -40.295 14.959 1.00 86.38 178 GLN A N 1
ATOM 1395 C CA . GLN A 1 178 ? 9.692 -40.432 13.961 1.00 86.38 178 GLN A CA 1
ATOM 1396 C C . GLN A 1 178 ? 9.269 -39.850 12.602 1.00 86.38 178 GLN A C 1
ATOM 1398 O O . GLN A 1 178 ? 10.014 -39.084 11.999 1.00 86.38 178 GLN A O 1
ATOM 1403 N N . ARG A 1 179 ? 8.049 -40.147 12.141 1.00 89.94 179 ARG A N 1
ATOM 1404 C CA . ARG A 1 179 ? 7.497 -39.646 10.870 1.00 89.94 179 ARG A CA 1
ATOM 1405 C C . ARG A 1 179 ? 7.366 -38.123 10.837 1.00 89.94 179 ARG A C 1
ATOM 1407 O O . ARG A 1 179 ? 7.694 -37.515 9.816 1.00 89.94 179 ARG A O 1
ATOM 1414 N N . PHE A 1 180 ? 6.925 -37.509 11.937 1.00 85.56 180 PHE A N 1
ATOM 1415 C CA . PHE A 1 180 ? 6.888 -36.048 12.067 1.00 85.56 180 PHE A CA 1
ATOM 1416 C C . PHE A 1 180 ? 8.286 -35.453 11.985 1.00 85.56 180 PHE A C 1
ATOM 1418 O O . PHE A 1 180 ? 8.502 -34.545 11.186 1.00 85.56 180 PHE A O 1
ATOM 1425 N N . SER A 1 181 ? 9.239 -36.016 12.726 1.00 87.06 181 SER A N 1
ATOM 1426 C CA . SER A 1 181 ? 10.620 -35.546 12.704 1.00 87.06 181 SER A CA 1
ATOM 1427 C C . SER A 1 181 ? 11.241 -35.665 11.308 1.00 87.06 181 SER A C 1
ATOM 1429 O O . SER A 1 181 ? 11.865 -34.721 10.847 1.00 87.06 181 SER A O 1
ATOM 1431 N N . ILE A 1 182 ? 10.982 -36.749 10.562 1.00 90.00 182 ILE A N 1
ATOM 1432 C CA . ILE A 1 182 ? 11.430 -36.867 9.158 1.00 90.00 182 ILE A CA 1
ATOM 1433 C C . ILE A 1 182 ? 10.868 -35.725 8.306 1.00 90.00 182 ILE A C 1
ATOM 1435 O O . ILE A 1 182 ? 11.610 -35.095 7.558 1.00 90.00 182 ILE A O 1
ATOM 1439 N N . CYS A 1 183 ? 9.566 -35.446 8.405 1.00 90.69 183 CYS A N 1
ATOM 1440 C CA . CYS A 1 183 ? 8.935 -34.382 7.620 1.00 90.69 183 CYS A CA 1
ATOM 1441 C C . CYS A 1 183 ? 9.429 -32.985 8.021 1.00 90.69 183 CYS A C 1
ATOM 1443 O O . CYS A 1 183 ? 9.529 -32.111 7.162 1.00 90.69 183 CYS A O 1
ATOM 1445 N N . HIS A 1 184 ? 9.754 -32.787 9.298 1.00 87.56 184 HIS A N 1
ATOM 1446 C CA . HIS A 1 184 ? 10.346 -31.563 9.829 1.00 87.56 184 HIS A CA 1
ATOM 1447 C C . HIS A 1 184 ? 11.758 -31.336 9.268 1.00 87.56 184 HIS A C 1
ATOM 1449 O O . HIS A 1 184 ? 12.042 -30.275 8.717 1.00 87.56 184 HIS A O 1
ATOM 1455 N N . GLU A 1 185 ? 12.601 -32.368 9.256 1.00 89.06 185 GLU A N 1
ATOM 1456 C CA . GLU A 1 185 ? 13.927 -32.300 8.628 1.00 89.06 185 GLU A CA 1
ATOM 1457 C C . GLU A 1 185 ? 13.852 -32.098 7.104 1.00 89.06 185 GLU A C 1
ATOM 1459 O O . GLU A 1 185 ? 14.646 -31.362 6.515 1.00 89.06 185 GLU A O 1
ATOM 1464 N N . VAL A 1 186 ? 12.857 -32.699 6.441 1.00 90.25 186 VAL A N 1
ATOM 1465 C CA . VAL A 1 186 ? 12.576 -32.401 5.029 1.00 90.25 186 VAL A CA 1
ATOM 1466 C C . VAL A 1 186 ? 12.184 -30.933 4.856 1.00 90.25 186 VAL A C 1
ATOM 1468 O O . VAL A 1 186 ? 12.627 -30.301 3.899 1.00 90.25 186 VAL A O 1
ATOM 1471 N N . ALA A 1 187 ? 11.401 -30.362 5.773 1.00 86.94 187 ALA A N 1
ATOM 1472 C CA . ALA A 1 187 ? 11.020 -28.958 5.711 1.00 86.94 187 ALA A CA 1
ATOM 1473 C C . ALA A 1 187 ? 12.235 -28.026 5.807 1.00 86.94 187 ALA A C 1
ATOM 1475 O O . ALA A 1 187 ? 12.327 -27.103 5.000 1.00 86.94 187 ALA A O 1
ATOM 1476 N N . HIS A 1 188 ? 13.205 -28.306 6.683 1.00 82.62 188 HIS A N 1
ATOM 1477 C CA . HIS A 1 188 ? 14.472 -27.564 6.728 1.00 82.62 188 HIS A CA 1
ATOM 1478 C C . HIS A 1 188 ? 15.181 -27.554 5.370 1.00 82.62 188 HIS A C 1
ATOM 1480 O O . HIS A 1 188 ? 15.580 -26.496 4.871 1.00 82.62 188 HIS A O 1
ATOM 1486 N N . ALA A 1 189 ? 15.267 -28.716 4.717 1.00 83.56 189 ALA A N 1
ATOM 1487 C CA . ALA A 1 189 ? 15.890 -28.837 3.402 1.00 83.56 189 ALA A CA 1
ATOM 1488 C C . ALA A 1 189 ? 15.107 -28.108 2.293 1.00 83.56 189 ALA A C 1
ATOM 1490 O O . ALA A 1 189 ? 15.709 -27.398 1.487 1.00 83.56 189 ALA A O 1
ATOM 1491 N N . VAL A 1 190 ? 13.778 -28.256 2.249 1.00 80.94 190 VAL A N 1
ATOM 1492 C CA . VAL A 1 190 ? 12.925 -27.670 1.196 1.00 80.94 190 VAL A CA 1
ATOM 1493 C C . VAL A 1 190 ? 12.767 -26.159 1.364 1.00 80.94 190 VAL A C 1
ATOM 1495 O O . VAL A 1 190 ? 12.740 -25.418 0.379 1.00 80.94 190 VAL A O 1
ATOM 1498 N N . LEU A 1 191 ? 12.657 -25.684 2.604 1.00 72.44 191 LEU A N 1
ATOM 1499 C CA . LEU A 1 191 ? 12.512 -24.264 2.916 1.00 72.44 191 LEU A CA 1
ATOM 1500 C C . LEU A 1 191 ? 13.859 -23.530 2.948 1.00 72.44 191 LEU A C 1
ATOM 1502 O O . LEU A 1 191 ? 13.866 -22.302 2.872 1.00 72.44 191 LEU A O 1
ATOM 1506 N N . GLY A 1 192 ? 14.979 -24.259 3.017 1.00 70.31 192 GLY A N 1
ATOM 1507 C CA . GLY A 1 192 ? 16.321 -23.683 3.130 1.00 70.31 192 GLY A CA 1
ATOM 1508 C C . GLY A 1 192 ? 16.579 -23.044 4.496 1.00 70.31 192 GLY A C 1
ATOM 1509 O O . GLY A 1 192 ? 17.300 -22.052 4.578 1.00 70.31 192 GLY A O 1
ATOM 1510 N N . ILE A 1 193 ? 15.957 -23.583 5.547 1.00 68.06 193 ILE A N 1
ATOM 1511 C CA . ILE A 1 193 ? 16.050 -23.098 6.928 1.00 68.06 193 ILE A CA 1
ATOM 1512 C C . ILE A 1 193 ? 17.034 -24.015 7.671 1.00 68.06 193 ILE A C 1
ATOM 1514 O O . ILE A 1 193 ? 16.817 -25.225 7.663 1.00 68.06 193 ILE A O 1
ATOM 1518 N N . PRO A 1 194 ? 18.108 -23.503 8.297 1.00 64.25 194 PRO A N 1
ATOM 1519 C CA . PRO A 1 194 ? 18.982 -24.321 9.141 1.00 64.25 194 PRO A CA 1
ATOM 1520 C C . PRO A 1 194 ? 18.219 -24.879 10.342 1.00 64.25 194 PRO A C 1
ATOM 1522 O O . PRO A 1 194 ? 17.339 -24.201 10.863 1.00 64.25 194 PRO A O 1
ATOM 1525 N N . ALA A 1 195 ? 18.566 -26.085 10.780 1.00 64.56 195 ALA A N 1
ATOM 1526 C CA . ALA A 1 195 ? 18.016 -26.649 12.006 1.00 64.56 195 ALA A CA 1
ATOM 1527 C C . ALA A 1 195 ? 18.613 -25.937 13.230 1.00 64.56 195 ALA A C 1
ATOM 1529 O O . ALA A 1 195 ? 19.840 -25.806 13.324 1.00 64.56 195 ALA A O 1
ATOM 1530 N N . ASP A 1 196 ? 17.762 -25.471 14.147 1.00 60.59 196 ASP A N 1
ATOM 1531 C CA . ASP A 1 196 ? 18.193 -24.889 15.421 1.00 60.59 196 ASP A CA 1
ATOM 1532 C C . ASP A 1 196 ? 17.990 -25.909 16.550 1.00 60.59 196 ASP A C 1
ATOM 1534 O O . ASP A 1 196 ? 16.890 -26.115 17.060 1.00 60.59 196 ASP A O 1
ATOM 1538 N N . HIS A 1 197 ? 19.085 -26.559 16.949 1.00 57.94 197 HIS A N 1
ATOM 1539 C CA . HIS A 1 197 ? 19.090 -27.584 17.995 1.00 57.94 197 HIS A CA 1
ATOM 1540 C C . HIS A 1 197 ? 19.400 -27.026 19.398 1.00 57.94 197 HIS A C 1
ATOM 1542 O O . HIS A 1 197 ? 19.630 -27.800 20.329 1.00 57.94 197 HIS A O 1
ATOM 1548 N N . ALA A 1 198 ? 19.451 -25.699 19.576 1.00 48.22 198 ALA A N 1
ATOM 1549 C CA . ALA A 1 198 ? 19.883 -25.091 20.835 1.00 48.22 198 ALA A CA 1
ATOM 1550 C C . ALA A 1 198 ? 18.824 -25.146 21.958 1.00 48.22 198 ALA A C 1
ATOM 1552 O O . ALA A 1 198 ? 19.167 -24.913 23.120 1.00 48.22 198 ALA A O 1
ATOM 1553 N N . GLN A 1 199 ? 17.555 -25.459 21.652 1.00 46.94 199 GLN A N 1
ATOM 1554 C CA . GLN A 1 199 ? 16.465 -25.523 22.637 1.00 46.94 199 GLN A CA 1
ATOM 1555 C C . GLN A 1 199 ? 15.633 -26.821 22.558 1.00 46.94 199 GLN A C 1
ATOM 1557 O O . GLN A 1 199 ? 15.486 -27.393 21.481 1.00 46.94 199 GLN A O 1
ATOM 1562 N N . PRO A 1 200 ? 15.047 -27.294 23.683 1.00 42.72 200 PRO A N 1
ATOM 1563 C CA . PRO A 1 200 ? 14.231 -28.506 23.693 1.00 42.72 200 PRO A CA 1
ATOM 1564 C C . PRO A 1 200 ? 12.956 -28.360 22.846 1.00 42.72 200 PRO A C 1
ATOM 1566 O O . PRO A 1 200 ? 12.226 -27.375 22.965 1.00 42.72 200 PRO A O 1
ATOM 1569 N N . SER A 1 201 ? 12.629 -29.401 22.080 1.00 43.12 201 SER A N 1
ATOM 1570 C CA . SER A 1 201 ? 11.560 -29.441 21.067 1.00 43.12 201 SER A CA 1
ATOM 1571 C C . SER A 1 201 ? 10.114 -29.259 21.565 1.00 43.12 201 SER A C 1
ATOM 1573 O O . SER A 1 201 ? 9.190 -29.171 20.755 1.00 43.12 201 SER A O 1
ATOM 1575 N N . TRP A 1 202 ? 9.879 -29.190 22.879 1.00 42.66 202 TRP A N 1
ATOM 1576 C CA . TRP A 1 202 ? 8.538 -29.174 23.482 1.00 42.66 202 TRP A CA 1
ATOM 1577 C C . TRP A 1 202 ? 8.047 -27.789 23.955 1.00 42.66 202 TRP A C 1
ATOM 1579 O O . TRP A 1 202 ? 6.900 -27.665 24.389 1.00 42.66 202 TRP A O 1
ATOM 1589 N N . ARG A 1 203 ? 8.852 -26.715 23.866 1.00 41.22 203 ARG A N 1
ATOM 1590 C CA . ARG A 1 203 ? 8.435 -25.353 24.279 1.00 41.22 203 ARG A CA 1
ATOM 1591 C C . ARG A 1 203 ? 7.993 -24.480 23.095 1.00 41.22 203 ARG A C 1
ATOM 1593 O O . ARG A 1 203 ? 8.806 -23.825 22.459 1.00 41.22 203 ARG A O 1
ATOM 1600 N N . TYR A 1 204 ? 6.682 -24.402 22.855 1.00 38.50 204 TYR A N 1
ATOM 1601 C CA . TYR A 1 204 ? 6.093 -23.647 21.732 1.00 38.50 204 TYR A CA 1
ATOM 1602 C C . TYR A 1 204 ? 6.186 -22.110 21.869 1.00 38.50 204 TYR A C 1
ATOM 1604 O O . TYR A 1 204 ? 6.309 -21.404 20.877 1.00 38.50 204 TYR A O 1
ATOM 1612 N N . THR A 1 205 ? 6.170 -21.568 23.093 1.00 36.34 205 THR A N 1
ATOM 1613 C CA . THR A 1 205 ? 6.091 -20.112 23.363 1.00 36.34 205 THR A CA 1
ATOM 1614 C C . THR A 1 205 ? 7.414 -19.350 23.206 1.00 36.34 205 THR A C 1
ATOM 1616 O O . THR A 1 205 ? 7.446 -18.142 23.414 1.00 36.34 205 THR A O 1
ATOM 1619 N N . GLN A 1 206 ? 8.513 -20.043 22.896 1.00 44.19 206 GLN A N 1
ATOM 1620 C CA . GLN A 1 206 ? 9.847 -19.464 22.660 1.00 44.19 206 GLN A CA 1
ATOM 1621 C C . GLN A 1 206 ? 10.531 -20.107 21.443 1.00 44.19 206 GLN A C 1
ATOM 1623 O O . GLN A 1 206 ? 11.751 -20.044 21.309 1.00 44.19 206 GLN A O 1
ATOM 1628 N N . ARG A 1 207 ? 9.755 -20.776 20.578 1.00 52.03 207 ARG A N 1
ATOM 1629 C CA . ARG A 1 207 ? 10.314 -21.543 19.469 1.00 52.03 207 ARG A CA 1
ATOM 1630 C C . ARG A 1 207 ? 10.809 -20.592 18.367 1.00 52.03 207 ARG A C 1
ATOM 1632 O O . ARG A 1 207 ? 10.059 -19.687 17.999 1.00 52.03 207 ARG A O 1
ATOM 1639 N N . PRO A 1 208 ? 12.034 -20.777 17.838 1.00 54.47 208 PRO A N 1
ATOM 1640 C CA . PRO A 1 208 ? 12.549 -19.959 16.748 1.00 54.47 208 PRO A CA 1
ATOM 1641 C C . PRO A 1 208 ? 11.602 -19.952 15.552 1.00 54.47 208 PRO A C 1
ATOM 1643 O O . PRO A 1 208 ? 10.940 -20.940 15.235 1.00 54.47 208 PRO A O 1
ATOM 1646 N N . GLN A 1 209 ? 11.553 -18.836 14.839 1.00 54.62 209 GLN A N 1
ATOM 1647 C CA . GLN A 1 209 ? 10.564 -18.657 13.786 1.00 54.62 209 GLN A CA 1
ATOM 1648 C C . GLN A 1 209 ? 10.699 -19.667 12.633 1.00 54.62 209 GLN A C 1
ATOM 1650 O O . GLN A 1 209 ? 9.699 -20.120 12.069 1.00 54.62 209 GLN A O 1
ATOM 1655 N N . GLY A 1 210 ? 11.938 -20.035 12.294 1.00 60.12 210 GLY A N 1
ATOM 1656 C CA . GLY A 1 210 ? 12.231 -21.029 11.262 1.00 60.12 210 GLY A CA 1
ATOM 1657 C C . GLY A 1 210 ? 11.704 -22.424 11.607 1.00 60.12 210 GLY A C 1
ATOM 1658 O O . GLY A 1 210 ? 11.182 -23.121 10.738 1.00 60.12 210 GLY A O 1
ATOM 1659 N N . GLU A 1 211 ? 11.746 -22.789 12.885 1.00 66.69 211 GLU A N 1
ATOM 1660 C CA . GLU A 1 211 ? 11.231 -24.055 13.410 1.00 66.69 211 GLU A CA 1
ATOM 1661 C C . GLU A 1 211 ? 9.697 -24.136 13.306 1.00 66.69 211 GLU A C 1
ATOM 1663 O O . GLU A 1 211 ? 9.147 -25.175 12.943 1.00 66.69 211 GLU A O 1
ATOM 1668 N N . ILE A 1 212 ? 8.993 -23.017 13.528 1.00 59.75 212 ILE A N 1
ATOM 1669 C CA . ILE A 1 212 ? 7.527 -22.923 13.373 1.00 59.75 212 ILE A CA 1
ATOM 1670 C C . ILE A 1 212 ? 7.113 -23.130 11.905 1.00 59.75 212 ILE A C 1
ATOM 1672 O O . ILE A 1 212 ? 6.103 -23.784 11.609 1.00 59.75 212 ILE A O 1
ATOM 1676 N N . PHE A 1 213 ? 7.893 -22.600 10.958 1.00 65.56 213 PHE A N 1
ATOM 1677 C CA . PHE A 1 213 ? 7.653 -22.836 9.530 1.00 65.56 213 PHE A CA 1
ATOM 1678 C C . PHE A 1 213 ? 7.867 -24.305 9.170 1.00 65.56 213 PHE A C 1
ATOM 1680 O O . PHE A 1 213 ? 7.058 -24.876 8.432 1.00 65.56 213 PHE A O 1
ATOM 1687 N N . CYS A 1 214 ? 8.911 -24.924 9.723 1.00 76.06 214 CYS A N 1
ATOM 1688 C CA . CYS A 1 214 ? 9.209 -26.332 9.493 1.00 76.06 214 CYS A CA 1
ATOM 1689 C C . CYS A 1 214 ? 8.126 -27.247 10.075 1.00 76.06 214 CYS A C 1
ATOM 1691 O O . CYS A 1 214 ? 7.671 -28.153 9.381 1.00 76.06 214 CYS A O 1
ATOM 1693 N N . ASP A 1 215 ? 7.603 -26.951 11.266 1.00 71.75 215 ASP A N 1
ATOM 1694 C CA . ASP A 1 215 ? 6.460 -27.664 11.848 1.00 71.75 215 ASP A CA 1
ATOM 1695 C C . ASP A 1 215 ? 5.197 -27.576 10.986 1.00 71.75 215 ASP A C 1
ATOM 1697 O O . ASP A 1 215 ? 4.528 -28.583 10.743 1.00 71.75 215 ASP A O 1
ATOM 1701 N N . THR A 1 216 ? 4.866 -26.370 10.511 1.00 71.38 216 THR A N 1
ATOM 1702 C CA . THR A 1 216 ? 3.675 -26.135 9.680 1.00 71.38 216 THR A CA 1
ATOM 1703 C C . THR A 1 216 ? 3.778 -26.901 8.361 1.00 71.38 216 THR A C 1
ATOM 1705 O O . THR A 1 216 ? 2.816 -27.531 7.911 1.00 71.38 216 THR A O 1
ATOM 1708 N N . PHE A 1 217 ? 4.964 -26.888 7.752 1.00 83.00 217 PHE A N 1
ATOM 1709 C CA . PHE A 1 217 ? 5.258 -27.639 6.537 1.00 83.00 217 PHE A CA 1
ATOM 1710 C C . PHE A 1 217 ? 5.194 -29.153 6.786 1.00 83.00 217 PHE A C 1
ATOM 1712 O O . PHE A 1 217 ? 4.532 -29.868 6.035 1.00 83.00 217 PHE A O 1
ATOM 1719 N N . ALA A 1 218 ? 5.813 -29.637 7.866 1.00 85.50 218 ALA A N 1
ATOM 1720 C CA . ALA A 1 218 ? 5.836 -31.046 8.248 1.00 85.50 218 ALA A CA 1
ATOM 1721 C C . ALA A 1 218 ? 4.434 -31.600 8.518 1.00 85.50 218 ALA A C 1
ATOM 1723 O O . ALA A 1 218 ? 4.097 -32.696 8.062 1.00 85.50 218 ALA A O 1
ATOM 1724 N N . ALA A 1 219 ? 3.590 -30.821 9.200 1.00 81.06 219 ALA A N 1
ATOM 1725 C CA . ALA A 1 219 ? 2.190 -31.160 9.389 1.00 81.06 219 ALA A CA 1
ATOM 1726 C C . ALA A 1 219 ? 1.482 -31.299 8.032 1.00 81.06 219 ALA A C 1
ATOM 1728 O O . ALA A 1 219 ? 0.825 -32.319 7.809 1.00 81.06 219 ALA A O 1
ATOM 1729 N N . GLU A 1 220 ? 1.650 -30.335 7.107 1.00 83.62 220 GLU A N 1
ATOM 1730 C CA . GLU A 1 220 ? 1.091 -30.383 5.741 1.00 83.62 220 GLU A CA 1
ATOM 1731 C C . GLU A 1 220 ? 1.527 -31.641 4.973 1.00 83.62 220 GLU A C 1
ATOM 1733 O O . GLU A 1 220 ? 0.662 -32.275 4.366 1.00 83.62 220 GLU A O 1
ATOM 1738 N N . LEU A 1 221 ? 2.797 -32.054 5.079 1.00 89.00 221 LEU A N 1
ATOM 1739 C CA . LEU A 1 221 ? 3.319 -33.291 4.480 1.00 89.00 221 LEU A CA 1
ATOM 1740 C C . LEU A 1 221 ? 2.679 -34.567 5.042 1.00 89.00 221 LEU A C 1
ATOM 1742 O O . LEU A 1 221 ? 2.374 -35.481 4.271 1.00 89.00 221 LEU A O 1
ATOM 1746 N N . LEU A 1 222 ? 2.500 -34.637 6.366 1.00 89.00 222 LEU A N 1
ATOM 1747 C CA . LEU A 1 222 ? 1.985 -35.825 7.056 1.00 89.00 222 LEU A CA 1
ATOM 1748 C C . LEU A 1 222 ? 0.486 -36.041 6.877 1.00 89.00 222 LEU A C 1
ATOM 1750 O O . LEU A 1 222 ? 0.043 -37.178 6.736 1.00 89.00 222 LEU A O 1
ATOM 1754 N N . LEU A 1 223 ? -0.287 -34.957 6.854 1.00 86.94 223 LEU A N 1
ATOM 1755 C CA . LEU A 1 223 ? -1.745 -34.994 6.714 1.00 86.94 223 LEU A CA 1
ATOM 1756 C C . LEU A 1 223 ? -2.191 -34.237 5.441 1.00 86.94 223 LEU A C 1
ATOM 1758 O O . LEU A 1 223 ? -2.900 -33.242 5.558 1.00 86.94 223 LEU A O 1
ATOM 1762 N N . PRO A 1 224 ? -1.779 -34.614 4.210 1.00 85.56 224 PRO A N 1
ATOM 1763 C CA . PRO A 1 224 ? -1.981 -33.792 3.010 1.00 85.56 224 PRO A CA 1
ATOM 1764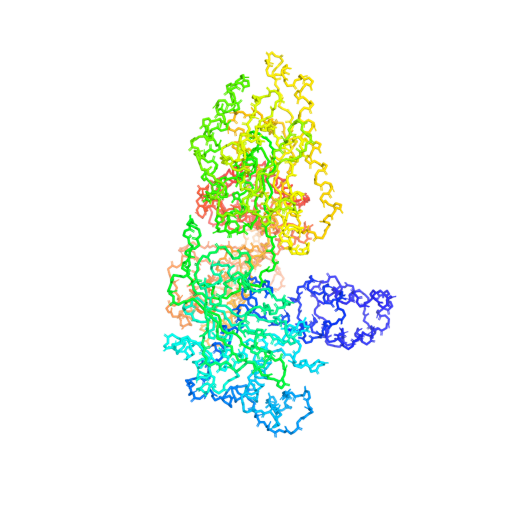 C C . PRO A 1 224 ? -3.428 -33.347 2.809 1.00 85.56 224 PRO A C 1
ATOM 1766 O O . PRO A 1 224 ? -4.330 -34.185 2.808 1.00 85.56 224 PRO A O 1
ATOM 1769 N N . TYR A 1 225 ? -3.654 -32.055 2.542 1.00 79.69 225 TYR A N 1
ATOM 1770 C CA . TYR A 1 225 ? -5.005 -31.487 2.431 1.00 79.69 225 TYR A CA 1
ATOM 1771 C C . TYR A 1 225 ? -5.938 -32.301 1.517 1.00 79.69 225 TYR A C 1
ATOM 1773 O O . TYR A 1 225 ? -7.048 -32.644 1.916 1.00 79.69 225 TYR A O 1
ATOM 1781 N N . LYS A 1 226 ? -5.465 -32.680 0.318 1.00 78.38 226 LYS A N 1
ATOM 1782 C CA . LYS A 1 226 ? -6.256 -33.432 -0.676 1.00 78.38 226 LYS A CA 1
ATOM 1783 C C . LYS A 1 226 ? -6.692 -34.826 -0.203 1.00 78.38 226 LYS A C 1
ATOM 1785 O O . LYS A 1 226 ? -7.662 -35.351 -0.735 1.00 78.38 226 LYS A O 1
ATOM 1790 N N . LEU A 1 227 ? -5.974 -35.426 0.748 1.00 83.12 227 LEU A N 1
ATOM 1791 C CA . LEU A 1 227 ? -6.272 -36.759 1.284 1.00 83.12 227 LEU A CA 1
ATOM 1792 C C . LEU A 1 227 ? -7.006 -36.686 2.623 1.00 83.12 227 LEU A C 1
ATOM 1794 O O . LEU A 1 227 ? -7.876 -37.516 2.881 1.00 83.12 227 LEU A O 1
ATOM 1798 N N . PHE A 1 228 ? -6.655 -35.700 3.449 1.00 86.94 228 PHE A N 1
ATOM 1799 C CA . PHE A 1 228 ? -7.150 -35.541 4.811 1.00 86.94 228 PHE A CA 1
ATOM 1800 C C . PHE A 1 228 ? -8.530 -34.870 4.846 1.00 86.94 228 PHE A C 1
ATOM 1802 O O . PHE A 1 228 ? -9.440 -35.391 5.482 1.00 86.94 228 PHE A O 1
ATOM 1809 N N . LYS A 1 229 ? -8.745 -33.782 4.087 1.00 83.94 229 LYS A N 1
ATOM 1810 C CA . LYS A 1 229 ? -10.021 -33.037 4.083 1.00 83.94 229 LYS A CA 1
ATOM 1811 C C . LYS A 1 229 ? -11.246 -33.903 3.737 1.00 83.94 229 LYS A C 1
ATOM 1813 O O . LYS A 1 229 ? -12.218 -33.815 4.479 1.00 83.94 229 LYS A O 1
ATOM 1818 N N . PRO A 1 230 ? -11.233 -34.755 2.688 1.00 80.62 230 PRO A N 1
ATOM 1819 C CA . PRO A 1 230 ? -12.394 -35.590 2.373 1.00 80.62 230 PRO A CA 1
ATOM 1820 C C . PRO A 1 230 ? -12.751 -36.592 3.475 1.00 80.62 230 PRO A C 1
ATOM 1822 O O . PRO A 1 230 ? -13.902 -36.988 3.571 1.00 80.62 230 PRO A O 1
ATOM 1825 N N . ARG A 1 231 ? -11.777 -37.005 4.295 1.00 90.06 231 ARG A N 1
ATOM 1826 C CA . ARG A 1 231 ? -12.001 -37.937 5.406 1.00 90.06 231 ARG A CA 1
ATOM 1827 C C . ARG A 1 231 ? -12.509 -37.240 6.649 1.00 90.06 231 ARG A C 1
ATOM 1829 O O . ARG A 1 231 ? -13.392 -37.773 7.295 1.00 90.06 231 ARG A O 1
ATOM 1836 N N . VAL A 1 232 ? -12.001 -36.039 6.931 1.00 86.81 232 VAL A N 1
ATOM 1837 C CA . VAL A 1 232 ? -12.587 -35.160 7.952 1.00 86.81 232 VAL A CA 1
ATOM 1838 C C . VAL A 1 232 ? -14.058 -34.893 7.623 1.00 86.81 232 VAL A C 1
ATOM 1840 O O . VAL A 1 232 ? -14.895 -34.979 8.504 1.00 86.81 232 VAL A O 1
ATOM 1843 N N . ASP A 1 233 ? -14.388 -34.660 6.348 1.00 82.31 233 ASP A N 1
ATOM 1844 C CA . ASP A 1 233 ? -15.775 -34.465 5.897 1.00 82.31 233 ASP A CA 1
ATOM 1845 C C . ASP A 1 233 ? -16.676 -35.709 6.048 1.00 82.31 233 ASP A C 1
ATOM 1847 O O . ASP A 1 233 ? -17.893 -35.567 6.001 1.00 82.31 233 ASP A O 1
ATOM 1851 N N . MET A 1 234 ? -16.103 -36.911 6.178 1.00 86.25 234 MET A N 1
ATOM 1852 C CA . MET A 1 234 ? -16.837 -38.178 6.339 1.00 86.25 234 MET A CA 1
ATOM 1853 C C . MET A 1 234 ? -16.800 -38.722 7.773 1.00 86.25 234 MET A C 1
ATOM 1855 O O . MET A 1 234 ? -17.440 -39.733 8.045 1.00 86.25 234 MET A O 1
ATOM 1859 N N . ALA A 1 235 ? -16.002 -38.121 8.651 1.00 89.94 235 ALA A N 1
ATOM 1860 C CA . ALA A 1 235 ? -15.767 -38.607 10.000 1.00 89.94 235 ALA A CA 1
ATOM 1861 C C . ALA A 1 235 ? -16.809 -38.040 10.969 1.00 89.94 235 ALA A C 1
ATOM 1863 O O . ALA A 1 235 ? -17.144 -36.859 10.900 1.00 89.94 235 ALA A O 1
ATOM 1864 N N . ASP A 1 236 ? -17.273 -38.881 11.894 1.00 90.75 236 ASP A N 1
ATOM 1865 C CA . ASP A 1 236 ? -18.134 -38.449 12.994 1.00 90.75 236 ASP A CA 1
ATOM 1866 C C . ASP A 1 236 ? -17.385 -37.494 13.940 1.00 90.75 236 ASP A C 1
ATOM 1868 O O . ASP A 1 236 ? -16.151 -37.478 13.999 1.00 90.75 236 ASP A O 1
ATOM 1872 N N . MET A 1 237 ? -18.126 -36.696 14.709 1.00 91.69 237 MET A N 1
ATOM 1873 C CA . MET A 1 237 ? -17.534 -35.837 15.735 1.00 91.69 237 MET A CA 1
ATOM 1874 C C . MET A 1 237 ? -17.143 -36.649 16.971 1.00 91.69 237 MET A C 1
ATOM 1876 O O . MET A 1 237 ? -17.916 -37.463 17.467 1.00 91.69 237 MET A O 1
ATOM 1880 N N . GLY A 1 238 ? -15.925 -36.420 17.462 1.00 93.06 238 GLY A N 1
ATOM 1881 C CA . GLY A 1 238 ? -15.390 -37.066 18.659 1.00 93.06 238 GLY A CA 1
ATOM 1882 C C . GLY A 1 238 ? -13.911 -37.423 18.526 1.00 93.06 238 GLY A C 1
ATOM 1883 O O . GLY A 1 238 ? -13.374 -37.611 17.428 1.00 93.06 238 GLY A O 1
ATOM 1884 N N . LEU A 1 239 ? -13.228 -37.560 19.660 1.00 92.75 239 LEU A N 1
ATOM 1885 C CA . LEU A 1 239 ? -11.821 -37.953 19.720 1.00 92.75 239 LEU A CA 1
ATOM 1886 C C . LEU A 1 239 ? -11.594 -39.379 19.212 1.00 92.75 239 LEU A C 1
ATOM 1888 O O . LEU A 1 239 ? -10.506 -39.669 18.719 1.00 92.75 239 LEU A O 1
ATOM 1892 N N . ALA A 1 240 ? -12.610 -40.248 19.244 1.00 92.62 240 ALA A N 1
ATOM 1893 C CA . ALA A 1 240 ? -12.545 -41.572 18.624 1.00 92.62 240 ALA A CA 1
ATOM 1894 C C . ALA A 1 240 ? -12.322 -41.488 17.101 1.00 92.62 240 ALA A C 1
ATOM 1896 O O . ALA A 1 240 ? -11.474 -42.200 16.558 1.00 92.62 240 ALA A O 1
ATOM 1897 N N . ALA A 1 241 ? -13.020 -40.576 16.416 1.00 93.25 241 ALA A N 1
ATOM 1898 C CA . ALA A 1 241 ? -12.852 -40.347 14.984 1.00 93.25 241 ALA A CA 1
ATOM 1899 C C . ALA A 1 241 ? -11.511 -39.667 14.669 1.00 93.25 241 ALA A C 1
ATOM 1901 O O . ALA A 1 241 ? -10.807 -40.071 13.739 1.00 93.25 241 ALA A O 1
ATOM 1902 N N . VAL A 1 242 ? -11.098 -38.695 15.493 1.00 94.00 242 VAL A N 1
ATOM 1903 C CA . VAL A 1 242 ? -9.755 -38.095 15.407 1.00 94.00 242 VAL A CA 1
ATOM 1904 C C . VAL A 1 242 ? -8.674 -39.167 15.581 1.00 94.00 242 VAL A C 1
ATOM 1906 O O . VAL A 1 242 ? -7.684 -39.158 14.848 1.00 94.00 242 VAL A O 1
ATOM 1909 N N . ASN A 1 243 ? -8.864 -40.120 16.497 1.00 92.88 243 ASN A N 1
ATOM 1910 C CA . ASN A 1 243 ? -7.939 -41.230 16.699 1.00 92.88 243 ASN A CA 1
ATOM 1911 C C . ASN A 1 243 ? -7.919 -42.190 15.502 1.00 92.88 243 ASN A C 1
ATOM 1913 O O . ASN A 1 243 ? -6.838 -42.555 15.051 1.00 92.88 243 ASN A O 1
ATOM 1917 N N . ALA A 1 244 ? -9.074 -42.531 14.924 1.00 93.94 244 ALA A N 1
ATOM 1918 C CA . ALA A 1 244 ? -9.136 -43.358 13.717 1.00 93.94 244 ALA A CA 1
ATOM 1919 C C . ALA A 1 244 ? -8.397 -42.711 12.529 1.00 93.94 244 ALA A C 1
ATOM 1921 O O . ALA A 1 244 ? -7.658 -43.383 11.810 1.00 93.94 244 ALA A O 1
ATOM 1922 N N . LEU A 1 245 ? -8.524 -41.390 12.357 1.00 93.56 245 LEU A N 1
ATOM 1923 C CA . LEU A 1 245 ? -7.755 -40.641 11.357 1.00 93.56 245 LEU A CA 1
ATOM 1924 C C . LEU A 1 245 ? -6.258 -40.604 11.693 1.00 93.56 245 LEU A C 1
ATOM 1926 O O . LEU A 1 245 ? -5.421 -40.710 10.797 1.00 93.56 245 LEU A O 1
ATOM 1930 N N . ALA A 1 246 ? -5.904 -40.475 12.972 1.00 91.56 246 ALA A N 1
ATOM 1931 C CA . ALA A 1 246 ? -4.514 -40.516 13.416 1.00 91.56 246 ALA A CA 1
ATOM 1932 C C . ALA A 1 246 ? -3.880 -41.890 13.132 1.00 91.56 246 ALA A C 1
ATOM 1934 O O . ALA A 1 246 ? -2.713 -41.955 12.739 1.00 91.56 246 ALA A O 1
ATOM 1935 N N . ASP A 1 247 ? -4.654 -42.969 13.276 1.00 92.62 247 ASP A N 1
ATOM 1936 C CA . ASP A 1 247 ? -4.266 -44.335 12.926 1.00 92.62 247 ASP A CA 1
ATOM 1937 C C . ASP A 1 247 ? -4.109 -44.500 11.403 1.00 92.62 247 ASP A C 1
ATOM 1939 O O . ASP A 1 247 ? -3.088 -45.018 10.951 1.00 92.62 247 ASP A O 1
ATOM 1943 N N . GLU A 1 248 ? -5.059 -44.004 10.599 1.00 92.69 248 GLU A N 1
ATOM 1944 C CA . GLU A 1 248 ? -5.022 -44.118 9.130 1.00 92.69 248 GLU A CA 1
ATOM 1945 C C . GLU A 1 248 ? -3.834 -43.363 8.502 1.00 92.69 248 GLU A C 1
ATOM 1947 O O . GLU A 1 248 ? -3.187 -43.858 7.574 1.00 92.69 248 GLU A O 1
ATOM 1952 N N . PHE A 1 249 ? -3.525 -42.163 9.002 1.00 90.44 249 PHE A N 1
ATOM 1953 C CA . PHE A 1 249 ? -2.408 -41.350 8.503 1.00 90.44 249 PHE A CA 1
ATOM 1954 C C . PHE A 1 249 ? -1.068 -41.665 9.184 1.00 90.44 249 PHE A C 1
ATOM 1956 O O . PHE A 1 249 ? -0.024 -41.157 8.750 1.00 90.44 249 PHE A O 1
ATOM 1963 N N . ASP A 1 250 ? -1.093 -42.506 10.221 1.00 90.62 250 ASP A N 1
ATOM 1964 C CA . ASP A 1 250 ? 0.018 -42.774 11.135 1.00 90.62 250 ASP A CA 1
ATOM 1965 C C . ASP A 1 250 ? 0.680 -41.465 11.609 1.00 90.62 250 ASP A C 1
ATOM 1967 O O . ASP A 1 250 ? 1.864 -41.196 11.369 1.00 90.62 250 ASP A O 1
ATOM 1971 N N . ALA A 1 251 ? -0.135 -40.610 12.236 1.00 87.62 251 ALA A N 1
ATOM 1972 C CA . ALA A 1 251 ? 0.225 -39.279 12.723 1.00 87.62 251 ALA A CA 1
ATOM 1973 C C . ALA A 1 251 ? -0.173 -39.090 14.197 1.00 87.62 251 ALA A C 1
ATOM 1975 O O . ALA A 1 251 ? -0.986 -39.830 14.748 1.00 87.62 251 ALA A O 1
ATOM 1976 N N . SER A 1 252 ? 0.418 -38.098 14.872 1.00 84.19 252 SER A N 1
ATOM 1977 C CA . SER A 1 252 ? 0.106 -37.842 16.284 1.00 84.19 252 SER A CA 1
ATOM 1978 C C . SER A 1 252 ? -1.350 -37.397 16.468 1.00 84.19 252 SER A C 1
ATOM 1980 O O . SER A 1 252 ? -1.912 -36.712 15.608 1.00 84.19 252 SER A O 1
ATOM 1982 N N . LEU A 1 253 ? -1.950 -37.747 17.609 1.00 83.81 253 LEU A N 1
ATOM 1983 C CA . LEU A 1 253 ? -3.327 -37.362 17.919 1.00 83.81 253 LEU A CA 1
ATOM 1984 C C . LEU A 1 253 ? -3.483 -35.837 18.009 1.00 83.81 253 LEU A C 1
ATOM 1986 O O . LEU A 1 253 ? -4.468 -35.295 17.529 1.00 83.81 253 LEU A O 1
ATOM 1990 N N . ILE A 1 254 ? -2.465 -35.139 18.523 1.00 82.00 254 ILE A N 1
ATOM 1991 C CA . ILE A 1 254 ? -2.429 -33.673 18.610 1.00 82.00 254 ILE A CA 1
ATOM 1992 C C . ILE A 1 254 ? -2.432 -33.049 17.209 1.00 82.00 254 ILE A C 1
ATOM 1994 O O . ILE A 1 254 ? -3.296 -32.237 16.897 1.00 82.00 254 ILE A O 1
ATOM 1998 N N . SER A 1 255 ? -1.501 -33.448 16.334 1.00 79.62 255 SER A N 1
ATOM 1999 C CA . SER A 1 255 ? -1.425 -32.911 14.964 1.00 79.62 255 SER A CA 1
ATOM 2000 C C . SER A 1 255 ? -2.696 -33.206 14.165 1.00 79.62 255 SER A C 1
ATOM 2002 O O . SER A 1 255 ? -3.149 -32.365 13.388 1.00 79.62 255 SER A O 1
ATOM 2004 N N . THR A 1 256 ? -3.268 -34.395 14.370 1.00 87.81 256 THR A N 1
ATOM 2005 C CA . THR A 1 256 ? -4.504 -34.825 13.713 1.00 87.81 256 THR A CA 1
ATOM 2006 C C . THR A 1 256 ? -5.699 -34.033 14.228 1.00 87.81 256 THR A C 1
ATOM 2008 O O . THR A 1 256 ? -6.440 -33.498 13.413 1.00 87.81 256 THR A O 1
ATOM 2011 N N . GLY A 1 257 ? -5.848 -33.875 15.545 1.00 85.88 257 GLY A N 1
ATOM 2012 C CA . GLY A 1 257 ? -6.939 -33.128 16.176 1.00 85.88 257 GLY A CA 1
ATOM 2013 C C . GLY A 1 257 ? -6.943 -31.650 15.807 1.00 85.88 257 GLY A C 1
ATOM 2014 O O . GLY A 1 257 ? -7.968 -31.127 15.367 1.00 85.88 257 GLY A O 1
ATOM 2015 N N . SER A 1 258 ? -5.781 -30.992 15.851 1.00 83.56 258 SER A N 1
ATOM 2016 C CA . SER A 1 258 ? -5.654 -29.592 15.429 1.00 83.56 258 SER A CA 1
ATOM 2017 C C . SER A 1 258 ? -6.120 -29.390 13.988 1.00 83.56 258 SER A C 1
ATOM 2019 O O . SER A 1 258 ? -6.812 -28.425 13.647 1.00 83.56 258 SER A O 1
ATOM 2021 N N . ARG A 1 259 ? -5.749 -30.325 13.112 1.00 84.12 259 ARG A N 1
ATOM 2022 C CA . ARG A 1 259 ? -6.059 -30.231 11.691 1.00 84.12 259 ARG A CA 1
ATOM 2023 C C . ARG A 1 259 ? -7.472 -30.682 11.353 1.00 84.12 259 ARG A C 1
ATOM 2025 O O . ARG A 1 259 ? -8.074 -30.104 10.452 1.00 84.12 259 ARG A O 1
ATOM 2032 N N . PHE A 1 260 ? -7.996 -31.656 12.091 1.00 88.44 260 PHE A N 1
ATOM 2033 C CA . PHE A 1 260 ? -9.396 -32.056 12.065 1.00 88.44 260 PHE A CA 1
ATOM 2034 C C . PHE A 1 260 ? -10.271 -30.842 12.358 1.00 88.44 260 PHE A C 1
ATOM 2036 O O . PHE A 1 260 ? -11.064 -30.461 11.505 1.00 88.44 260 PHE A O 1
ATOM 2043 N N . ALA A 1 261 ? -10.022 -30.143 13.472 1.00 87.88 261 ALA A N 1
ATOM 2044 C CA . ALA A 1 261 ? -10.764 -28.933 13.809 1.00 87.88 261 ALA A CA 1
ATOM 2045 C C . ALA A 1 261 ? -10.628 -27.859 12.722 1.00 87.88 261 ALA A C 1
ATOM 2047 O O . ALA A 1 261 ? -11.622 -27.290 12.293 1.00 87.88 261 ALA A O 1
ATOM 2048 N N . THR A 1 262 ? -9.416 -27.634 12.203 1.00 78.44 262 THR A N 1
ATOM 2049 C CA . THR A 1 262 ? -9.162 -26.627 11.154 1.00 78.44 262 THR A CA 1
ATOM 2050 C C . THR A 1 262 ? -9.954 -26.870 9.866 1.00 78.44 262 THR A C 1
ATOM 2052 O O . THR A 1 262 ? -10.334 -25.907 9.193 1.00 78.44 262 THR A O 1
ATOM 2055 N N . PHE A 1 263 ? -10.167 -28.135 9.501 1.00 78.69 263 PHE A N 1
ATOM 2056 C CA . PHE A 1 263 ? -10.789 -28.552 8.243 1.00 78.69 263 PHE A CA 1
ATOM 2057 C C . PHE A 1 263 ? -12.234 -29.024 8.378 1.00 78.69 263 PHE A C 1
ATOM 2059 O O . PHE A 1 263 ? -12.887 -29.233 7.350 1.00 78.69 263 PHE A O 1
ATOM 2066 N N . SER A 1 264 ? -12.716 -29.189 9.605 1.00 83.62 264 SER A N 1
ATOM 2067 C CA . SER A 1 264 ? -14.091 -29.572 9.869 1.00 83.62 264 SER A CA 1
ATOM 2068 C C . SER A 1 264 ? -15.049 -28.490 9.385 1.00 83.62 264 SER A C 1
ATOM 2070 O O . SER A 1 264 ? -14.784 -27.289 9.512 1.00 83.62 264 SER A O 1
ATOM 2072 N N . ARG A 1 265 ? -16.163 -28.942 8.808 1.00 79.00 265 ARG A N 1
ATOM 2073 C CA . ARG A 1 265 ? -17.322 -28.093 8.511 1.00 79.00 265 ARG A CA 1
ATOM 2074 C C . ARG A 1 265 ? -18.167 -27.873 9.759 1.00 79.00 265 ARG A C 1
ATOM 2076 O O . ARG A 1 265 ? -18.758 -26.809 9.893 1.00 79.00 265 ARG A O 1
ATOM 2083 N N . VAL A 1 266 ? -18.159 -28.852 10.667 1.00 85.06 266 VAL A N 1
ATOM 2084 C CA . VAL A 1 266 ? -18.835 -28.758 11.955 1.00 85.06 266 VAL A CA 1
ATOM 2085 C C . VAL A 1 266 ? -18.126 -27.699 12.800 1.00 85.06 266 VAL A C 1
ATOM 2087 O O . VAL A 1 266 ? -16.886 -27.711 12.881 1.00 85.06 266 VAL A O 1
ATOM 2090 N N . PRO A 1 267 ? -18.870 -26.787 13.443 1.00 87.62 267 PRO A N 1
ATOM 2091 C CA . PRO A 1 267 ? -18.289 -25.773 14.298 1.00 87.62 267 PRO A CA 1
ATOM 2092 C C . PRO A 1 267 ? -17.638 -26.398 15.531 1.00 87.62 267 PRO A C 1
ATOM 2094 O O . PRO A 1 267 ? -18.279 -26.683 16.537 1.00 87.62 267 PRO A O 1
ATOM 2097 N N . CYS A 1 268 ? -16.331 -26.621 15.432 1.00 91.25 268 CYS A N 1
ATOM 2098 C CA . CYS A 1 268 ? -15.553 -27.291 16.460 1.00 91.25 268 CYS A CA 1
ATOM 2099 C C . CYS A 1 268 ? -14.208 -26.619 16.755 1.00 91.25 268 CYS A C 1
ATOM 2101 O O . CYS A 1 268 ? -13.681 -25.847 15.939 1.00 91.25 268 CYS A O 1
ATOM 2103 N N . ALA A 1 269 ? -13.667 -26.912 17.936 1.00 92.12 269 ALA A N 1
ATOM 2104 C CA . ALA A 1 269 ? -12.347 -26.520 18.403 1.00 92.12 269 ALA A CA 1
ATOM 2105 C C . ALA A 1 269 ? -11.610 -27.734 18.977 1.00 92.12 269 ALA A C 1
ATOM 2107 O O . ALA A 1 269 ? -12.202 -28.549 19.671 1.00 92.12 269 ALA A O 1
ATOM 2108 N N . PHE A 1 270 ? -10.311 -27.837 18.727 1.00 92.88 270 PHE A N 1
ATOM 2109 C CA . PHE A 1 270 ? -9.430 -28.800 19.378 1.00 92.88 270 PHE A CA 1
ATOM 2110 C C . PHE A 1 270 ? -8.492 -28.050 20.319 1.00 92.88 270 PHE A C 1
ATOM 2112 O O . PHE A 1 270 ? -7.796 -27.134 19.882 1.00 92.88 270 PHE A O 1
ATOM 2119 N N . VAL A 1 271 ? -8.460 -28.423 21.592 1.00 91.69 271 VAL A N 1
ATOM 2120 C CA . VAL A 1 271 ? -7.690 -27.756 22.643 1.00 91.69 271 VAL A CA 1
ATOM 2121 C C . VAL A 1 271 ? -6.661 -28.721 23.212 1.00 91.69 271 VAL A C 1
ATOM 2123 O O . VAL A 1 271 ? -6.965 -29.871 23.518 1.00 91.69 271 VAL A O 1
ATOM 2126 N N . LEU A 1 272 ? -5.434 -28.232 23.371 1.00 86.31 272 LEU A N 1
ATOM 2127 C CA . LEU A 1 272 ? -4.374 -28.900 24.115 1.00 86.31 272 LEU A CA 1
ATOM 2128 C C . LEU A 1 272 ? -4.114 -28.112 25.396 1.00 86.31 272 LEU A C 1
ATOM 2130 O O . LEU A 1 272 ? -3.723 -26.940 25.342 1.00 86.31 272 LEU A O 1
ATOM 2134 N N . ALA A 1 273 ? -4.268 -28.772 26.536 1.00 85.94 273 ALA A N 1
ATOM 2135 C CA . ALA A 1 273 ? -3.878 -28.251 27.833 1.00 85.94 273 ALA A CA 1
ATOM 2136 C C . ALA A 1 273 ? -2.773 -29.104 28.470 1.00 85.94 273 ALA A C 1
ATOM 2138 O O . ALA A 1 273 ? -2.711 -30.314 28.272 1.00 85.94 273 ALA A O 1
ATOM 2139 N N . GLU A 1 274 ? -1.893 -28.461 29.231 1.00 84.19 274 GLU A N 1
ATOM 2140 C CA . GLU A 1 274 ? -0.750 -29.079 29.910 1.00 84.19 274 GLU A CA 1
ATOM 2141 C C . GLU A 1 274 ? -0.583 -28.414 31.277 1.00 84.19 274 GLU A C 1
ATOM 2143 O O . GLU A 1 274 ? -0.656 -27.182 31.382 1.00 84.19 274 GLU A O 1
ATOM 2148 N N . GLY A 1 275 ? -0.408 -29.199 32.342 1.00 86.06 275 GLY A N 1
ATOM 2149 C CA . GLY A 1 275 ? -0.313 -28.629 33.691 1.00 86.06 275 GLY A CA 1
ATOM 2150 C C . GLY A 1 275 ? -1.603 -27.932 34.143 1.00 86.06 275 GLY A C 1
ATOM 2151 O O . GLY A 1 275 ? -1.555 -26.984 34.930 1.00 86.06 275 GLY A O 1
ATOM 2152 N N . GLY A 1 276 ? -2.752 -28.330 33.583 1.00 86.12 276 GLY A N 1
ATOM 2153 C CA . GLY A 1 276 ? -4.053 -27.703 33.834 1.00 86.12 276 GLY A CA 1
ATOM 2154 C C . GLY A 1 276 ? -4.257 -26.337 33.169 1.00 86.12 276 GLY A C 1
ATOM 2155 O O . GLY A 1 276 ? -5.203 -25.635 33.526 1.00 86.12 276 GLY A O 1
ATOM 2156 N N . LYS A 1 277 ? -3.397 -25.936 32.222 1.00 84.56 277 LYS A N 1
ATOM 2157 C CA . LYS A 1 277 ? -3.538 -24.683 31.464 1.00 84.56 277 LYS A CA 1
ATOM 2158 C C . LYS A 1 277 ? -3.642 -24.934 29.970 1.00 84.56 277 LYS A C 1
ATOM 2160 O O . LYS A 1 277 ? -2.888 -25.743 29.434 1.00 84.56 277 LYS A O 1
ATOM 2165 N N . VAL A 1 278 ? -4.512 -24.188 29.294 1.00 81.25 278 VAL A N 1
ATOM 2166 C CA . VAL A 1 278 ? -4.623 -24.184 27.833 1.00 81.25 278 VAL A CA 1
ATOM 2167 C C . VAL A 1 278 ? -3.298 -23.718 27.241 1.00 81.25 278 VAL A C 1
ATOM 2169 O O . VAL A 1 278 ? -2.822 -22.619 27.522 1.00 81.25 278 VAL A O 1
ATOM 2172 N N . ARG A 1 279 ? -2.680 -24.565 26.423 1.00 69.31 279 ARG A N 1
ATOM 2173 C CA . ARG A 1 279 ? -1.428 -24.257 25.719 1.00 69.31 279 ARG A CA 1
ATOM 2174 C C . ARG A 1 279 ? -1.710 -23.730 24.325 1.00 69.31 279 ARG A C 1
ATOM 2176 O O . ARG A 1 279 ? -1.036 -22.816 23.861 1.00 69.31 279 ARG A O 1
ATOM 2183 N N . TYR A 1 280 ? -2.692 -24.330 23.664 1.00 73.25 280 TYR A N 1
ATOM 2184 C CA . TYR A 1 280 ? -3.012 -24.070 22.272 1.00 73.25 280 TYR A CA 1
ATOM 2185 C C . TYR A 1 280 ? -4.439 -24.534 21.956 1.00 73.25 280 TYR A C 1
ATOM 2187 O O . TYR A 1 280 ? -4.913 -25.512 22.537 1.00 73.25 280 TYR A O 1
ATOM 2195 N N . SER A 1 281 ? -5.098 -23.860 21.009 1.00 80.38 281 SER A N 1
ATOM 2196 C CA . SER A 1 281 ? -6.346 -24.329 20.408 1.00 80.38 281 SER A CA 1
ATOM 2197 C C . SER A 1 281 ? -6.353 -24.143 18.887 1.00 80.38 281 SER A C 1
ATOM 2199 O O . SER A 1 281 ? -5.860 -23.146 18.360 1.00 80.38 281 SER A O 1
ATOM 2201 N N . ALA A 1 282 ? -6.929 -25.110 18.177 1.00 78.81 282 ALA A N 1
ATOM 2202 C CA . ALA A 1 282 ? -7.250 -25.049 16.756 1.00 78.81 282 ALA A CA 1
ATOM 2203 C C . ALA A 1 282 ? -8.763 -24.943 16.593 1.00 78.81 282 ALA A C 1
ATOM 2205 O O . ALA A 1 282 ? -9.497 -25.564 17.355 1.00 78.81 282 ALA A O 1
ATOM 2206 N N . ARG A 1 283 ? -9.257 -24.210 15.595 1.00 84.50 283 ARG A N 1
ATOM 2207 C CA . ARG A 1 283 ? -10.703 -24.023 15.390 1.00 84.50 283 ARG A CA 1
ATOM 2208 C C . ARG A 1 283 ? -11.111 -24.218 13.943 1.00 84.50 283 ARG A C 1
ATOM 2210 O O . ARG A 1 283 ? -10.324 -23.971 13.030 1.00 84.50 283 ARG A O 1
ATOM 2217 N N . SER A 1 284 ? -12.351 -24.635 13.751 1.00 81.62 284 SER A N 1
ATOM 2218 C CA . SER A 1 284 ? -13.039 -24.654 12.460 1.00 81.62 284 SER A CA 1
ATOM 2219 C C . SER A 1 284 ? -13.251 -23.248 11.910 1.00 81.62 284 SER A C 1
ATOM 2221 O O . SER A 1 284 ? -13.145 -22.250 12.628 1.00 81.62 284 SER A O 1
ATOM 2223 N N . ALA A 1 285 ? -13.543 -23.161 10.609 1.00 64.75 285 ALA A N 1
ATOM 2224 C CA . ALA A 1 285 ? -13.918 -21.894 9.986 1.00 64.75 285 ALA A CA 1
ATOM 2225 C C . ALA A 1 285 ? -15.145 -21.293 10.682 1.00 64.75 285 ALA A C 1
ATOM 2227 O O . ALA A 1 285 ? -15.070 -20.167 11.156 1.00 64.75 285 ALA A O 1
ATOM 2228 N N . ALA A 1 286 ? -16.183 -22.103 10.899 1.00 73.44 286 ALA A N 1
ATOM 2229 C CA . ALA A 1 286 ? -17.412 -21.670 11.549 1.00 73.44 286 ALA A CA 1
ATOM 2230 C C . ALA A 1 286 ? -17.191 -21.085 12.958 1.00 73.44 286 ALA A C 1
ATOM 2232 O O . ALA A 1 286 ? -17.734 -20.027 13.264 1.00 73.44 286 ALA A O 1
ATOM 2233 N N . LEU A 1 287 ? -16.348 -21.693 13.807 1.00 76.44 287 LEU A N 1
ATOM 2234 C CA . LEU A 1 287 ? -16.051 -21.113 15.128 1.00 76.44 287 LEU A CA 1
ATOM 2235 C C . LEU A 1 287 ? -15.179 -19.856 15.064 1.00 76.44 287 LEU A C 1
ATOM 2237 O O . LEU A 1 287 ? -15.351 -18.952 15.887 1.00 76.44 287 LEU A O 1
ATOM 2241 N N . ARG A 1 288 ? -14.258 -19.765 14.096 1.00 66.44 288 ARG A N 1
ATOM 2242 C CA . ARG A 1 288 ? -13.501 -18.525 13.855 1.00 66.44 288 ARG A CA 1
ATOM 2243 C C . ARG A 1 288 ? -14.432 -17.397 13.418 1.00 66.44 288 ARG A C 1
ATOM 2245 O O . ARG A 1 288 ? -14.336 -16.295 13.958 1.00 66.44 288 ARG A O 1
ATOM 2252 N N . ASP A 1 289 ? -15.359 -17.689 12.512 1.00 59.34 289 ASP A N 1
ATOM 2253 C CA . ASP A 1 289 ? -16.360 -16.743 12.014 1.00 59.34 289 ASP A CA 1
ATOM 2254 C C . ASP A 1 289 ? -17.329 -16.328 13.129 1.00 59.34 289 ASP A C 1
ATOM 2256 O O . ASP A 1 289 ? -17.663 -15.150 13.275 1.00 59.34 289 ASP A O 1
ATOM 2260 N N . ALA A 1 290 ? -17.690 -17.273 14.000 1.00 65.69 290 ALA A N 1
ATOM 2261 C CA . ALA A 1 290 ? -18.504 -17.026 15.181 1.00 65.69 290 ALA A CA 1
ATOM 2262 C C . ALA A 1 290 ? -17.775 -16.250 16.290 1.00 65.69 290 ALA A C 1
ATOM 2264 O O . ALA A 1 290 ? -18.445 -15.787 17.218 1.00 65.69 290 ALA A O 1
ATOM 2265 N N . ARG A 1 291 ? -16.450 -16.055 16.174 1.00 64.94 291 ARG A N 1
ATOM 2266 C CA . ARG A 1 291 ? -15.569 -15.430 17.178 1.00 64.94 291 ARG A CA 1
ATOM 2267 C C . ARG A 1 291 ? -15.511 -16.200 18.504 1.00 64.94 291 ARG A C 1
ATOM 2269 O O . ARG A 1 291 ? -15.390 -15.592 19.561 1.00 64.94 291 ARG A O 1
ATOM 2276 N N . ALA A 1 292 ? -15.573 -17.528 18.449 1.00 75.75 292 ALA A N 1
ATOM 2277 C CA . ALA A 1 292 ? -15.439 -18.394 19.617 1.00 75.75 292 ALA A CA 1
ATOM 2278 C C . ALA A 1 292 ? -13.951 -18.506 20.017 1.00 75.75 292 ALA A C 1
ATOM 2280 O O . ALA A 1 292 ? -13.241 -19.402 19.548 1.00 75.75 292 ALA A O 1
ATOM 2281 N N . TRP A 1 293 ? -13.416 -17.540 20.775 1.00 76.56 293 TRP A N 1
ATOM 2282 C CA . TRP A 1 293 ? -11.993 -17.501 21.163 1.00 76.56 293 TRP A CA 1
ATOM 2283 C C . TRP A 1 293 ? -11.734 -18.295 22.436 1.00 76.56 293 TRP A C 1
ATOM 2285 O O . TRP A 1 293 ? -12.427 -18.112 23.422 1.00 76.56 293 TRP A O 1
ATOM 2295 N N . ILE A 1 294 ? -10.711 -19.151 22.422 1.00 80.00 294 ILE A N 1
ATOM 2296 C CA . ILE A 1 294 ? -10.246 -19.868 23.613 1.00 80.00 294 ILE A CA 1
ATOM 2297 C C . ILE A 1 294 ? -8.920 -19.243 24.028 1.00 80.00 294 ILE A C 1
ATOM 2299 O O . ILE A 1 294 ? -7.959 -19.225 23.252 1.00 80.00 294 ILE A O 1
ATOM 2303 N N . LYS A 1 295 ? -8.869 -18.721 25.252 1.00 72.12 295 LYS A N 1
ATOM 2304 C CA . LYS A 1 295 ? -7.712 -17.986 25.761 1.00 72.12 295 LYS A CA 1
ATOM 2305 C C . LYS A 1 295 ? -6.496 -18.893 25.940 1.00 72.12 295 LYS A C 1
ATOM 2307 O O . LYS A 1 295 ? -6.525 -19.829 26.732 1.00 72.12 295 LYS A O 1
ATOM 2312 N N . SER A 1 296 ? -5.383 -18.586 25.277 1.00 71.12 296 SER A N 1
ATOM 2313 C CA . SER A 1 296 ? -4.122 -19.272 25.578 1.00 71.12 296 SER A CA 1
ATOM 2314 C C . SER A 1 296 ? -3.604 -18.876 26.967 1.00 71.12 296 SER A C 1
ATOM 2316 O O . SER A 1 296 ? -3.656 -17.711 27.364 1.00 71.12 296 SER A O 1
ATOM 2318 N N . GLY A 1 297 ? -3.119 -19.854 27.730 1.00 69.44 297 GLY A N 1
ATOM 2319 C CA . GLY A 1 297 ? -2.610 -19.684 29.089 1.00 69.44 297 GLY A CA 1
ATOM 2320 C C . GLY A 1 297 ? -3.674 -19.637 30.191 1.00 69.44 297 GLY A C 1
ATOM 2321 O O . GLY A 1 297 ? -3.293 -19.589 31.367 1.00 69.44 297 GLY A O 1
ATOM 2322 N N . SER A 1 298 ? -4.973 -19.671 29.863 1.00 79.31 298 SER A N 1
ATOM 2323 C CA . SER A 1 298 ? -6.033 -19.814 30.870 1.00 79.31 298 SER A CA 1
ATOM 2324 C C . SER A 1 298 ? -5.984 -21.193 31.529 1.00 79.31 298 SER A C 1
ATOM 2326 O O . SER A 1 298 ? -5.456 -22.152 30.967 1.00 79.31 298 SER A O 1
ATOM 2328 N N . ALA A 1 299 ? -6.511 -21.297 32.748 1.00 88.12 299 ALA A N 1
ATOM 2329 C CA . ALA A 1 299 ? -6.750 -22.601 33.356 1.00 88.12 299 ALA A CA 1
ATOM 2330 C C . ALA A 1 299 ? -7.866 -23.332 32.594 1.00 88.12 299 ALA A C 1
ATOM 2332 O O . ALA A 1 299 ? -8.782 -22.685 32.087 1.00 88.12 299 ALA A O 1
ATOM 2333 N N . ILE A 1 300 ? -7.797 -24.665 32.549 1.00 91.12 300 ILE A N 1
ATOM 2334 C CA . ILE A 1 300 ? -8.942 -25.487 32.135 1.00 91.12 300 ILE A CA 1
ATOM 2335 C C . ILE A 1 300 ? -10.131 -25.126 33.050 1.00 91.12 300 ILE A C 1
ATOM 2337 O O . ILE A 1 300 ? -9.917 -25.018 34.266 1.00 91.12 300 ILE A O 1
ATOM 2341 N N . PRO A 1 301 ? -11.352 -24.925 32.520 1.00 92.44 301 PRO A N 1
ATOM 2342 C CA . PRO A 1 301 ? -12.490 -24.541 33.347 1.00 92.44 301 PRO A CA 1
ATOM 2343 C C . PRO A 1 301 ? -12.757 -25.594 34.422 1.00 92.44 301 PRO A C 1
ATOM 2345 O O . PRO A 1 301 ? -12.793 -26.786 34.135 1.00 92.44 301 PRO A O 1
ATOM 2348 N N . THR A 1 302 ? -12.915 -25.178 35.676 1.00 87.25 302 THR A N 1
ATOM 2349 C CA . THR A 1 302 ? -12.918 -26.099 36.828 1.00 87.25 302 THR A CA 1
ATOM 2350 C C . THR A 1 302 ? -14.077 -27.096 36.841 1.00 87.25 302 THR A C 1
ATOM 2352 O O . THR A 1 302 ? -13.946 -28.156 37.445 1.00 87.25 302 THR A O 1
ATOM 2355 N N . SER A 1 303 ? -15.195 -26.753 36.204 1.00 86.06 303 SER A N 1
ATOM 2356 C CA . SER A 1 303 ? -16.401 -27.579 36.053 1.00 86.06 303 SER A CA 1
ATOM 2357 C C . SER A 1 303 ? -16.418 -28.415 34.769 1.00 86.06 303 SER A C 1
ATOM 2359 O O . SER A 1 303 ? -17.218 -29.348 34.688 1.00 86.06 303 SER A O 1
ATOM 2361 N N . SER A 1 304 ? -15.525 -28.125 33.814 1.00 92.50 304 SER A N 1
ATOM 2362 C CA . SER A 1 304 ? -15.465 -28.809 32.516 1.00 92.50 304 SER A CA 1
ATOM 2363 C C . SER A 1 304 ? -15.171 -30.297 32.651 1.00 92.50 304 SER A C 1
ATOM 2365 O O . SER A 1 304 ? -14.528 -30.749 33.612 1.00 92.50 304 SER A O 1
ATOM 2367 N N . TYR A 1 305 ? -15.562 -31.061 31.633 1.00 93.81 305 TYR A N 1
ATOM 2368 C CA . TYR A 1 305 ? -15.236 -32.479 31.578 1.00 93.81 305 TYR A CA 1
ATOM 2369 C C . TYR A 1 305 ? -13.715 -32.697 31.574 1.00 93.81 305 TYR A C 1
ATOM 2371 O O . TYR A 1 305 ? -13.201 -33.595 32.241 1.00 93.81 305 TYR A O 1
ATOM 2379 N N . SER A 1 306 ? -12.971 -31.780 30.950 1.00 94.00 306 SER A N 1
ATOM 2380 C CA . SER A 1 306 ? -11.510 -31.745 30.950 1.00 94.00 306 SER A CA 1
ATOM 2381 C C . SER A 1 306 ? -10.877 -31.608 32.325 1.00 94.00 306 SER A C 1
ATOM 2383 O O . SER A 1 306 ? -9.835 -32.223 32.580 1.00 94.00 306 SER A O 1
ATOM 2385 N N . ALA A 1 307 ? -11.480 -30.834 33.227 1.00 93.06 307 ALA A N 1
ATOM 2386 C CA . ALA A 1 307 ? -10.995 -30.734 34.599 1.00 93.06 307 ALA A CA 1
ATOM 2387 C C . ALA A 1 307 ? -11.245 -32.026 35.386 1.00 93.06 307 ALA A C 1
ATOM 2389 O O . ALA A 1 307 ? -10.374 -32.439 36.156 1.00 93.06 307 ALA A O 1
ATOM 2390 N N . ARG A 1 308 ? -12.386 -32.691 35.165 1.00 94.00 308 ARG A N 1
ATOM 2391 C CA . ARG A 1 308 ? -12.709 -33.956 35.840 1.00 94.00 308 ARG A CA 1
ATOM 2392 C C . ARG A 1 308 ? -11.877 -35.126 35.323 1.00 94.00 308 ARG A C 1
ATOM 2394 O O . ARG A 1 308 ? -11.329 -35.877 36.127 1.00 94.00 308 ARG A O 1
ATOM 2401 N N . ALA A 1 309 ? -11.684 -35.214 34.007 1.00 92.88 309 ALA A N 1
ATOM 2402 C CA . ALA A 1 309 ? -10.804 -36.202 33.388 1.00 92.88 309 ALA A CA 1
ATOM 2403 C C . ALA A 1 309 ? -9.369 -36.082 33.923 1.00 92.88 309 ALA A C 1
ATOM 2405 O O . ALA A 1 309 ? -8.760 -37.066 34.333 1.00 92.88 309 ALA A O 1
ATOM 2406 N N . ARG A 1 310 ? -8.862 -34.848 34.040 1.00 93.06 310 ARG A N 1
ATOM 2407 C CA . ARG A 1 310 ? -7.566 -34.567 34.676 1.00 93.06 310 ARG A CA 1
ATOM 2408 C C . ARG A 1 310 ? -7.519 -34.925 36.168 1.00 93.06 310 ARG A C 1
ATOM 2410 O O . ARG A 1 310 ? -6.449 -35.201 36.700 1.00 93.06 310 ARG A O 1
ATOM 2417 N N . ALA A 1 311 ? -8.655 -34.912 36.863 1.00 91.88 311 ALA A N 1
ATOM 2418 C CA . ALA A 1 311 ? -8.760 -35.319 38.264 1.00 91.88 311 ALA A CA 1
ATOM 2419 C C . ALA A 1 311 ? -8.879 -36.848 38.459 1.00 91.88 311 ALA A C 1
ATOM 2421 O O . ALA A 1 311 ? -8.969 -37.301 39.602 1.00 91.88 311 ALA A O 1
ATOM 2422 N N . GLY A 1 312 ? -8.853 -37.637 37.376 1.00 89.94 312 GLY A N 1
ATOM 2423 C CA . GLY A 1 312 ? -8.879 -39.102 37.405 1.00 89.94 312 GLY A CA 1
ATOM 2424 C C . GLY A 1 312 ? -10.228 -39.733 37.046 1.00 89.94 312 GLY A C 1
ATOM 2425 O O . GLY A 1 312 ? -10.406 -40.934 37.253 1.00 89.94 312 GLY A O 1
ATOM 2426 N N . GLU A 1 313 ? -11.189 -38.957 36.536 1.00 92.38 313 GLU A N 1
ATOM 2427 C CA . GLU A 1 313 ? -12.404 -39.508 35.922 1.00 92.38 313 GLU A CA 1
ATOM 2428 C C . GLU A 1 313 ? -12.054 -40.157 34.573 1.00 92.38 313 GLU A C 1
ATOM 2430 O O . GLU A 1 313 ? -11.326 -39.567 33.781 1.00 92.38 313 GLU A O 1
ATOM 2435 N N . ASN A 1 314 ? -12.559 -41.365 34.301 1.00 88.00 314 ASN A N 1
ATOM 2436 C CA . ASN A 1 314 ? -12.345 -42.043 33.018 1.00 88.00 314 ASN A CA 1
ATOM 2437 C C . ASN A 1 314 ? -13.424 -41.614 32.014 1.00 88.00 314 ASN A C 1
ATOM 2439 O O . ASN A 1 314 ? -14.581 -42.005 32.203 1.00 88.00 314 ASN A O 1
ATOM 2443 N N . PRO A 1 315 ? -13.077 -40.884 30.939 1.00 88.81 315 PRO A N 1
ATOM 2444 C CA . PRO A 1 315 ? -14.061 -40.449 29.959 1.00 88.81 315 PRO A CA 1
ATOM 2445 C C . PRO A 1 315 ? -14.647 -41.636 29.187 1.00 88.81 315 PRO A C 1
ATOM 2447 O O . PRO A 1 315 ? -13.915 -42.557 28.819 1.00 88.81 315 PRO A O 1
ATOM 2450 N N . THR A 1 316 ? -15.961 -41.638 28.943 1.00 86.06 316 THR A N 1
ATOM 2451 C CA . THR A 1 316 ? -16.653 -42.744 28.233 1.00 86.06 316 THR A CA 1
ATOM 2452 C C . THR A 1 316 ? -17.258 -42.343 26.887 1.00 86.06 316 THR A C 1
ATOM 2454 O O . THR A 1 316 ? -17.702 -43.208 26.132 1.00 86.06 316 THR A O 1
ATOM 2457 N N . GLY A 1 317 ? -17.226 -41.052 26.567 1.00 87.25 317 GLY A N 1
ATOM 2458 C CA . GLY A 1 317 ? -17.765 -40.450 25.354 1.00 87.25 317 GLY A CA 1
ATOM 2459 C C . GLY A 1 317 ? -17.983 -38.952 25.572 1.00 87.25 317 GLY A C 1
ATOM 2460 O O . GLY A 1 317 ? -17.647 -38.458 26.646 1.00 87.25 317 GLY A O 1
ATOM 2461 N N . PRO A 1 318 ? -18.540 -38.232 24.590 1.00 92.56 318 PRO A N 1
ATOM 2462 C CA . PRO A 1 318 ? -18.817 -36.811 24.741 1.00 92.56 318 PRO A CA 1
ATOM 2463 C C . PRO A 1 318 ? -19.878 -36.505 25.792 1.00 92.56 318 PRO A C 1
ATOM 2465 O O . PRO A 1 318 ? -20.853 -37.243 25.941 1.00 92.56 318 PRO A O 1
ATOM 2468 N N . GLU A 1 319 ? -19.716 -35.362 26.449 1.00 93.56 319 GLU A N 1
ATOM 2469 C CA . GLU A 1 319 ? -20.689 -34.787 27.376 1.00 93.56 319 GLU A CA 1
ATOM 2470 C C . GLU A 1 319 ? -21.034 -33.351 26.983 1.00 93.56 319 GLU A C 1
ATOM 2472 O O . GLU A 1 319 ? -20.239 -32.657 26.354 1.00 93.56 319 GLU A O 1
ATOM 2477 N N . GLU A 1 320 ? -22.226 -32.895 27.357 1.00 91.31 320 GLU A N 1
ATOM 2478 C CA . GLU A 1 320 ? -22.621 -31.500 27.176 1.00 91.31 320 GLU A CA 1
ATOM 2479 C C . GLU A 1 320 ? -21.813 -30.596 28.125 1.00 91.31 320 GLU A C 1
ATOM 2481 O O . GLU A 1 320 ? -21.638 -30.892 29.310 1.00 91.31 320 GLU A O 1
ATOM 2486 N N . ALA A 1 321 ? -21.316 -29.485 27.596 1.00 89.88 321 ALA A N 1
ATOM 2487 C CA . ALA A 1 321 ? -20.496 -28.500 28.276 1.00 89.88 321 ALA A CA 1
ATOM 2488 C C . ALA A 1 321 ? -21.101 -27.103 28.119 1.00 89.88 321 ALA A C 1
ATOM 2490 O O . ALA A 1 321 ? -21.761 -26.793 27.130 1.00 89.88 321 ALA A O 1
ATOM 2491 N N . ALA A 1 322 ? -20.837 -26.230 29.089 1.00 87.75 322 ALA A N 1
ATOM 2492 C CA . ALA A 1 322 ? -21.263 -24.838 29.031 1.00 87.75 322 ALA A CA 1
ATOM 2493 C C . ALA A 1 322 ? -20.330 -24.033 28.098 1.00 87.75 322 ALA A C 1
ATOM 2495 O O . ALA A 1 322 ? -19.129 -23.931 28.379 1.00 87.75 322 ALA A O 1
ATOM 2496 N N . PRO A 1 323 ? -20.828 -23.448 26.991 1.00 87.44 323 PRO A N 1
ATOM 2497 C CA . PRO A 1 323 ? -19.992 -22.707 26.045 1.00 87.44 323 PRO A CA 1
ATOM 2498 C C . PRO A 1 323 ? -19.207 -21.538 26.657 1.00 87.44 323 PRO A C 1
ATOM 2500 O O . PRO A 1 323 ? -18.052 -21.299 26.291 1.00 87.44 323 PRO A O 1
ATOM 2503 N N . GLU A 1 324 ? -19.815 -20.829 27.605 1.00 84.88 324 GLU A N 1
ATOM 2504 C CA . GLU A 1 324 ? -19.244 -19.688 28.327 1.00 84.88 324 GLU A CA 1
ATOM 2505 C C . GLU A 1 324 ? -18.038 -20.046 29.205 1.00 84.88 324 GLU A C 1
ATOM 2507 O O . GLU A 1 324 ? -17.261 -19.165 29.576 1.00 84.88 324 GLU A O 1
ATOM 2512 N N . GLU A 1 325 ? -17.852 -21.327 29.528 1.00 86.06 325 GLU A N 1
ATOM 2513 C CA . GLU A 1 325 ? -16.675 -21.787 30.260 1.00 86.06 325 GLU A CA 1
ATOM 2514 C C . GLU A 1 325 ? -15.433 -21.834 29.364 1.00 86.06 325 GLU A C 1
ATOM 2516 O O . GLU A 1 325 ? -14.322 -21.568 29.828 1.00 86.06 325 GLU A O 1
ATOM 2521 N N . TRP A 1 326 ? -15.614 -22.148 28.079 1.00 88.44 326 TRP A N 1
ATOM 2522 C CA . TRP A 1 326 ? -14.523 -22.362 27.128 1.00 88.44 326 TRP A CA 1
ATOM 2523 C C . TRP A 1 326 ? -14.235 -21.148 26.242 1.00 88.44 326 TRP A C 1
ATOM 2525 O O . TRP A 1 326 ? -13.069 -20.898 25.912 1.00 88.44 326 TRP A O 1
ATOM 2535 N N . PHE A 1 327 ? -15.268 -20.401 25.849 1.00 86.75 327 PHE A N 1
ATOM 2536 C CA . PHE A 1 327 ? -15.158 -19.311 24.882 1.00 86.75 327 PHE A CA 1
ATOM 2537 C C . PHE A 1 327 ? -15.236 -17.927 25.546 1.00 86.75 327 PHE A C 1
ATOM 2539 O O . PHE A 1 327 ? -16.161 -17.622 26.296 1.00 86.75 327 PHE A O 1
ATOM 2546 N N . GLU A 1 328 ? -14.277 -17.054 25.230 1.00 70.56 328 GLU A N 1
ATOM 2547 C CA . GLU A 1 328 ? -14.251 -15.667 25.701 1.00 70.56 328 GLU A CA 1
ATOM 2548 C C . GLU A 1 328 ? -15.465 -14.882 25.184 1.00 70.56 328 GLU A C 1
ATOM 2550 O O . GLU A 1 328 ? -15.748 -14.877 23.984 1.00 70.56 328 GLU A O 1
ATOM 2555 N N . ASP A 1 329 ? -16.144 -14.174 26.093 1.00 62.53 329 ASP A N 1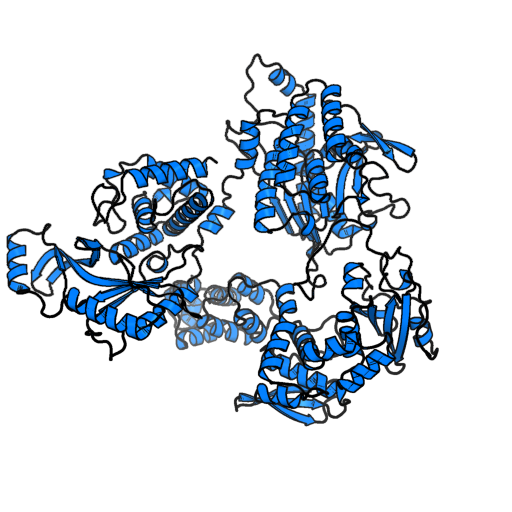
ATOM 2556 C CA . ASP A 1 329 ? -17.297 -13.311 25.801 1.00 62.53 329 ASP A CA 1
ATOM 2557 C C . ASP A 1 329 ? -18.442 -14.029 25.044 1.00 62.53 329 ASP A C 1
ATOM 2559 O O . ASP A 1 329 ? -19.127 -13.432 24.204 1.00 62.53 329 ASP A O 1
ATOM 2563 N N . TRP A 1 330 ? -18.656 -15.321 25.321 1.00 74.81 330 TRP A N 1
ATOM 2564 C CA . TRP A 1 330 ? -19.721 -16.106 24.699 1.00 74.81 330 TRP A CA 1
ATOM 2565 C C . TRP A 1 330 ? -21.066 -15.912 25.411 1.00 74.81 330 TRP A C 1
ATOM 2567 O O . TRP A 1 330 ? -21.243 -16.314 26.554 1.00 74.81 330 TRP A O 1
ATOM 2577 N N . GLU A 1 331 ? -22.025 -15.288 24.721 1.00 65.06 331 GLU A N 1
ATOM 2578 C CA . GLU A 1 331 ? -23.374 -14.981 25.239 1.00 65.06 331 GLU A CA 1
ATOM 2579 C C . GLU A 1 331 ? -24.489 -15.718 24.461 1.00 65.06 331 GLU A C 1
ATOM 2581 O O . GLU A 1 331 ? -25.656 -15.337 24.543 1.00 65.06 331 GLU A O 1
ATOM 2586 N N . ARG A 1 332 ? -24.147 -16.719 23.633 1.00 67.81 332 ARG A N 1
ATOM 2587 C CA . ARG A 1 332 ? -25.092 -17.375 22.709 1.00 67.81 332 ARG A CA 1
ATOM 2588 C C . ARG A 1 332 ? -25.476 -18.774 23.197 1.00 67.81 332 ARG A C 1
ATOM 2590 O O . ARG A 1 332 ? -24.601 -19.531 23.606 1.00 67.81 332 ARG A O 1
ATOM 2597 N N . GLU A 1 333 ? -26.759 -19.114 23.100 1.00 66.56 333 GLU A N 1
ATOM 2598 C CA . GLU A 1 333 ? -27.290 -20.437 23.465 1.00 66.56 333 GLU A CA 1
ATOM 2599 C C . GLU A 1 333 ? -26.837 -21.510 22.471 1.00 66.56 333 GLU A C 1
ATOM 2601 O O . GLU A 1 333 ? -26.839 -21.269 21.275 1.00 66.56 333 GLU A O 1
ATOM 2606 N N . GLY A 1 334 ? -26.464 -22.700 22.923 1.00 71.94 334 GLY A N 1
ATOM 2607 C CA . GLY A 1 334 ? -26.138 -23.809 22.029 1.00 71.94 334 GLY A CA 1
ATOM 2608 C C . GLY A 1 334 ? -25.578 -24.981 22.811 1.00 71.94 334 GLY A C 1
ATOM 2609 O O . GLY A 1 334 ? -24.810 -24.773 23.749 1.00 71.94 334 GLY A O 1
ATOM 2610 N N . ALA A 1 335 ? -25.959 -26.196 22.421 1.00 82.06 335 ALA A N 1
ATOM 2611 C CA . ALA A 1 335 ? -25.441 -27.414 23.027 1.00 82.06 335 ALA A CA 1
ATOM 2612 C C . ALA A 1 335 ? -23.998 -27.628 22.549 1.00 82.06 335 ALA A C 1
ATOM 2614 O O . ALA A 1 335 ? -23.759 -28.114 21.439 1.00 82.06 335 ALA A O 1
ATOM 2615 N N . LEU A 1 336 ? -23.037 -27.177 23.358 1.00 90.38 336 LEU A N 1
ATOM 2616 C CA . LEU A 1 336 ? -21.628 -27.482 23.157 1.00 90.38 336 LEU A CA 1
ATOM 2617 C C . LEU A 1 336 ? -21.361 -28.855 23.755 1.00 90.38 336 LEU A C 1
ATOM 2619 O O . LEU A 1 336 ? -21.676 -29.107 24.908 1.00 90.38 336 LEU A O 1
ATOM 2623 N N . TYR A 1 337 ? -20.734 -29.718 22.983 1.00 93.56 337 TYR A N 1
ATOM 2624 C CA . TYR A 1 337 ? -20.236 -31.000 23.432 1.00 93.56 337 TYR A CA 1
ATOM 2625 C C . TYR A 1 337 ? -18.737 -30.919 23.644 1.00 93.56 337 TYR A C 1
ATOM 2627 O O . TYR A 1 337 ? -18.013 -30.271 22.885 1.00 93.56 337 TYR A O 1
ATOM 2635 N N . GLU A 1 338 ? -18.288 -31.601 24.681 1.00 95.12 338 GLU A N 1
ATOM 2636 C CA . GLU A 1 338 ? -16.905 -31.759 25.070 1.00 95.12 338 GLU A CA 1
ATOM 2637 C C . GLU A 1 338 ? -16.570 -33.252 25.086 1.00 95.12 338 GLU A C 1
ATOM 2639 O O . GLU A 1 338 ? -17.161 -34.030 25.831 1.00 95.12 338 GLU A O 1
ATOM 2644 N N . ASP A 1 339 ? -15.601 -33.655 24.268 1.00 96.25 339 ASP A N 1
ATOM 2645 C CA . ASP A 1 339 ? -14.976 -34.976 24.336 1.00 96.25 339 ASP A CA 1
ATOM 2646 C C . ASP A 1 339 ? -13.516 -34.808 24.745 1.00 96.25 339 ASP A C 1
ATOM 2648 O O . ASP A 1 339 ? -12.815 -33.917 24.249 1.00 96.25 339 ASP A O 1
ATOM 2652 N N . VAL A 1 340 ? -13.052 -35.647 25.666 1.00 95.69 340 VAL A N 1
ATOM 2653 C CA . VAL A 1 340 ? -11.764 -35.461 26.327 1.00 95.69 340 VAL A CA 1
ATOM 2654 C C . VAL A 1 340 ? -10.956 -36.746 26.414 1.00 95.69 340 VAL A C 1
ATOM 2656 O O . VAL A 1 340 ? -11.452 -37.820 26.742 1.00 95.69 340 VAL A O 1
ATOM 2659 N N . LEU A 1 341 ? -9.652 -36.601 26.193 1.00 92.94 341 LEU A N 1
ATOM 2660 C CA . LEU A 1 341 ? -8.649 -37.602 26.514 1.00 92.94 341 LEU A CA 1
ATOM 2661 C C . LEU A 1 341 ? -7.583 -36.975 27.411 1.00 92.94 341 LEU A C 1
ATOM 2663 O O . LEU A 1 341 ? -6.835 -36.093 26.979 1.00 92.94 341 LEU A O 1
ATOM 2667 N N . HIS A 1 342 ? -7.486 -37.455 28.650 1.00 92.62 342 HIS A N 1
ATOM 2668 C CA . HIS A 1 342 ? -6.394 -37.098 29.547 1.00 92.62 342 HIS A CA 1
ATOM 2669 C C . HIS A 1 342 ? -5.284 -38.153 29.507 1.00 92.62 342 HIS A C 1
ATOM 2671 O O . HIS A 1 342 ? -5.539 -39.357 29.504 1.00 92.62 342 HIS A O 1
ATOM 2677 N N . LEU A 1 343 ? -4.037 -37.690 29.450 1.00 87.25 343 LEU A N 1
ATOM 2678 C CA . LEU A 1 343 ? -2.839 -38.515 29.425 1.00 87.25 343 LEU A CA 1
ATOM 2679 C C . LEU A 1 343 ? -2.034 -38.282 30.711 1.00 87.25 343 LEU A C 1
ATOM 2681 O O . LEU A 1 343 ? -1.145 -37.424 30.743 1.00 87.25 343 LEU A O 1
ATOM 2685 N N . ASP A 1 344 ? -2.305 -39.094 31.739 1.00 82.94 344 ASP A N 1
ATOM 2686 C CA . ASP A 1 344 ? -1.728 -38.970 33.093 1.00 82.94 344 ASP A CA 1
ATOM 2687 C C . ASP A 1 344 ? -0.204 -38.810 33.094 1.00 82.94 344 ASP A C 1
ATOM 2689 O O . ASP A 1 344 ? 0.364 -38.014 33.839 1.00 82.94 344 ASP A O 1
ATOM 2693 N N . ARG A 1 345 ? 0.482 -39.565 32.225 1.00 78.00 345 ARG A N 1
ATOM 2694 C CA . ARG A 1 345 ? 1.949 -39.599 32.162 1.00 78.00 345 ARG A CA 1
ATOM 2695 C C . ARG A 1 345 ? 2.571 -38.229 31.875 1.00 78.00 345 ARG A C 1
ATOM 2697 O O . ARG A 1 345 ? 3.698 -37.989 32.305 1.00 78.00 345 ARG A O 1
ATOM 2704 N N . TRP A 1 346 ? 1.875 -37.373 31.132 1.00 73.88 346 TRP A N 1
ATOM 2705 C CA . TRP A 1 346 ? 2.379 -36.063 30.711 1.00 73.88 346 TRP A CA 1
ATOM 2706 C C . TRP A 1 346 ? 1.565 -34.900 31.280 1.00 73.88 346 TRP A C 1
ATOM 2708 O O . TRP A 1 346 ? 1.878 -33.754 30.975 1.00 73.88 346 TRP A O 1
ATOM 2718 N N . ASP A 1 347 ? 0.536 -35.183 32.087 1.00 87.12 347 ASP A N 1
ATOM 2719 C CA . ASP A 1 347 ? -0.443 -34.193 32.550 1.00 87.12 347 ASP A CA 1
ATOM 2720 C C . ASP A 1 347 ? -0.992 -33.340 31.387 1.00 87.12 347 ASP A C 1
ATOM 2722 O O . ASP A 1 347 ? -1.070 -32.107 31.451 1.00 87.12 347 ASP A O 1
ATOM 2726 N N . GLN A 1 348 ? -1.311 -34.021 30.279 1.00 88.88 348 GLN A N 1
ATOM 2727 C CA . GLN A 1 348 ? -1.840 -33.416 29.059 1.00 88.88 348 GLN A CA 1
ATOM 2728 C C . GLN A 1 348 ? -3.307 -33.782 28.879 1.00 88.88 348 GLN A C 1
ATOM 2730 O O . GLN A 1 348 ? -3.670 -34.955 28.932 1.00 88.88 348 GLN A O 1
ATOM 2735 N N . THR A 1 349 ? -4.139 -32.782 28.615 1.00 92.94 349 THR A N 1
ATOM 2736 C CA . THR A 1 349 ? -5.564 -32.960 28.328 1.00 92.94 349 THR A CA 1
ATOM 2737 C C . THR A 1 349 ? -5.843 -32.500 26.905 1.00 92.94 349 THR A C 1
ATOM 2739 O O . THR A 1 349 ? -5.558 -31.352 26.554 1.00 92.94 349 THR A O 1
ATOM 2742 N N . LEU A 1 350 ? -6.359 -33.413 26.084 1.00 93.38 350 LEU A N 1
ATOM 2743 C CA . LEU A 1 350 ? -6.824 -33.142 24.728 1.00 93.38 350 LEU A CA 1
ATOM 2744 C C . LEU A 1 350 ? -8.338 -33.035 24.756 1.00 93.38 350 LEU A C 1
ATOM 2746 O O . LEU A 1 350 ? -8.998 -33.973 25.193 1.00 93.38 350 LEU A O 1
ATOM 2750 N N . THR A 1 351 ? -8.866 -31.929 24.257 1.00 95.75 351 THR A N 1
ATOM 2751 C CA . THR A 1 351 ? -10.299 -31.641 24.300 1.00 95.75 351 THR A CA 1
ATOM 2752 C C . THR A 1 351 ? -10.783 -31.327 22.894 1.00 95.75 351 THR A C 1
ATOM 2754 O O . THR A 1 351 ? -10.225 -30.452 22.231 1.00 95.75 351 THR A O 1
ATOM 2757 N N . LEU A 1 352 ? -11.810 -32.024 22.419 1.00 96.00 352 LEU A N 1
ATOM 2758 C CA . LEU A 1 352 ? -12.552 -31.649 21.221 1.00 96.00 352 LEU A CA 1
ATOM 2759 C C . LEU A 1 352 ? -13.888 -31.050 21.657 1.00 96.00 352 LEU A C 1
ATOM 2761 O O . LEU A 1 352 ? -14.660 -31.693 22.356 1.00 96.00 352 LEU A O 1
ATOM 2765 N N . LEU A 1 353 ? -14.140 -29.820 21.232 1.00 94.94 353 LEU A N 1
ATOM 2766 C CA . LEU A 1 353 ? -15.352 -29.064 21.510 1.00 94.94 353 LEU A CA 1
ATOM 2767 C C . LEU A 1 353 ? -16.146 -28.909 20.214 1.00 94.94 353 LEU A C 1
ATOM 2769 O O . LEU A 1 353 ? -15.539 -28.545 19.205 1.00 94.94 353 LEU A O 1
ATOM 2773 N N . TRP A 1 354 ? -17.458 -29.141 20.201 1.00 93.25 354 TRP A N 1
ATOM 2774 C CA . TRP A 1 354 ? -18.286 -28.890 19.011 1.00 93.25 354 TRP A CA 1
ATOM 2775 C C . TRP A 1 354 ? -19.762 -28.662 19.314 1.00 93.25 354 TRP A C 1
ATOM 2777 O O . TRP A 1 354 ? -20.249 -29.068 20.356 1.00 93.25 354 TRP A O 1
ATOM 2787 N N . PHE A 1 355 ? -20.479 -28.048 18.378 1.00 88.31 355 PHE A N 1
ATOM 2788 C CA . PHE A 1 355 ? -21.938 -27.918 18.435 1.00 88.31 355 PHE A CA 1
ATOM 2789 C C . PHE A 1 355 ? -22.613 -29.018 17.593 1.00 88.31 355 PHE A C 1
ATOM 2791 O O . PHE A 1 355 ? -22.095 -29.360 16.529 1.00 88.31 355 PHE A O 1
ATOM 2798 N N . GLU A 1 356 ? -23.719 -29.600 18.081 1.00 70.38 356 GLU A N 1
ATOM 2799 C CA . GLU A 1 356 ? -24.415 -30.746 17.448 1.00 70.38 356 GLU A CA 1
ATOM 2800 C C . GLU A 1 356 ? -25.110 -30.407 16.122 1.00 70.38 356 GLU A C 1
ATOM 2802 O O . GLU A 1 356 ? -25.150 -31.247 15.225 1.00 70.38 356 GLU A O 1
ATOM 2807 N N . ASP A 1 357 ? -25.610 -29.180 15.980 1.00 56.09 357 ASP A N 1
ATOM 2808 C CA . ASP A 1 357 ? -26.283 -28.705 14.773 1.00 56.09 357 ASP A CA 1
ATOM 2809 C C . ASP A 1 357 ? -25.373 -27.767 13.958 1.00 56.09 357 ASP A C 1
ATOM 2811 O O . ASP A 1 357 ? -24.536 -27.040 14.502 1.00 56.09 357 ASP A O 1
ATOM 2815 N N . ASP A 1 358 ? -25.606 -27.693 12.637 1.00 52.75 358 ASP A N 1
ATOM 2816 C CA . ASP A 1 358 ? -25.093 -26.611 11.767 1.00 52.75 358 ASP A CA 1
ATOM 2817 C C . ASP A 1 358 ? -25.501 -25.206 12.288 1.00 52.75 358 ASP A C 1
ATOM 2819 O O . ASP A 1 358 ? -24.991 -24.178 11.833 1.00 52.75 358 ASP A O 1
ATOM 2823 N N . GLU A 1 359 ? -26.404 -25.154 13.271 1.00 48.34 359 GLU A N 1
ATOM 2824 C CA . GLU A 1 359 ? -26.757 -23.994 14.077 1.00 48.34 359 GLU A CA 1
ATOM 2825 C C . GLU A 1 359 ? -25.739 -23.752 15.206 1.00 48.34 359 GLU A C 1
ATOM 2827 O O . GLU A 1 359 ? -26.054 -23.800 16.394 1.00 48.34 359 GLU A O 1
ATOM 2832 N N . VAL A 1 360 ? -24.518 -23.334 14.857 1.00 53.09 360 VAL A N 1
ATOM 2833 C CA . VAL A 1 360 ? -23.942 -22.278 15.704 1.00 53.09 360 VAL A CA 1
ATOM 2834 C C . VAL A 1 360 ? -24.898 -21.098 15.596 1.00 53.09 360 VAL A C 1
ATOM 2836 O O . VAL A 1 360 ? -25.215 -20.714 14.464 1.00 53.09 360 VAL A O 1
ATOM 2839 N N . PRO A 1 361 ? -25.353 -20.503 16.715 1.00 46.41 361 PRO A N 1
ATOM 2840 C CA . PRO A 1 361 ? -26.250 -19.363 16.665 1.00 46.41 361 PRO A CA 1
ATOM 2841 C C . PRO A 1 361 ? -25.675 -18.350 15.688 1.00 46.41 361 PRO A C 1
ATOM 2843 O O . PRO A 1 361 ? -24.505 -17.956 15.866 1.00 46.41 361 PRO A O 1
ATOM 2846 N N . PRO A 1 362 ? -26.431 -17.978 14.636 1.00 43.91 362 PRO A N 1
ATOM 2847 C CA . PRO A 1 362 ? -25.905 -17.112 13.606 1.00 43.91 362 PRO A CA 1
ATOM 2848 C C . PRO A 1 362 ? -25.329 -15.875 14.297 1.00 43.91 362 PRO A C 1
ATOM 2850 O O . PRO A 1 362 ? -25.914 -15.390 15.277 1.00 43.91 362 PRO A O 1
ATOM 2853 N N . PRO A 1 363 ? -24.158 -15.374 13.860 1.00 43.94 363 PRO A N 1
ATOM 2854 C CA . PRO A 1 363 ? -23.674 -14.096 14.364 1.00 43.94 363 PRO A CA 1
ATOM 2855 C C . PRO A 1 363 ? -24.829 -13.092 14.283 1.00 43.94 363 PRO A C 1
ATOM 2857 O O . PRO A 1 363 ? -25.627 -13.180 13.344 1.00 43.94 363 PRO A O 1
ATOM 2860 N N . ARG A 1 364 ? -24.951 -12.178 15.266 1.00 35.16 364 ARG A N 1
ATOM 2861 C CA . ARG A 1 364 ? -25.980 -11.116 15.241 1.00 35.16 364 ARG A CA 1
ATOM 2862 C C . ARG A 1 364 ? -26.135 -10.625 13.797 1.00 35.16 364 ARG A C 1
ATOM 2864 O O . ARG A 1 364 ? -25.105 -10.337 13.179 1.00 35.16 364 ARG A O 1
ATOM 2871 N N . PRO A 1 365 ? -27.351 -10.588 13.228 1.00 29.67 365 PRO A N 1
ATOM 2872 C CA . PRO A 1 365 ? -27.486 -10.315 11.813 1.00 29.67 365 PRO A CA 1
ATOM 2873 C C . PRO A 1 365 ? -27.041 -8.879 11.541 1.00 29.67 365 PRO A C 1
ATOM 2875 O O . PRO A 1 365 ? -27.781 -7.950 11.827 1.00 29.67 365 PRO A O 1
ATOM 2878 N N . GLU A 1 366 ? -25.860 -8.707 10.942 1.00 31.31 366 GLU A N 1
ATOM 2879 C CA . GLU A 1 366 ? -25.715 -7.814 9.798 1.00 31.31 366 GLU A CA 1
ATOM 2880 C C . GLU A 1 366 ? -24.484 -8.084 8.910 1.00 31.31 366 GLU A C 1
ATOM 2882 O O . GLU A 1 366 ? -23.363 -8.298 9.359 1.00 31.31 366 GLU A O 1
ATOM 2887 N N . ARG A 1 367 ? -24.776 -7.940 7.608 1.00 29.06 367 ARG A N 1
ATOM 2888 C CA . ARG A 1 367 ? -23.932 -7.721 6.420 1.00 29.06 367 ARG A CA 1
ATOM 2889 C C . ARG A 1 367 ? -22.950 -8.820 5.972 1.00 29.06 367 ARG A C 1
ATOM 2891 O O . ARG A 1 367 ? -21.833 -8.948 6.450 1.00 29.06 367 ARG A O 1
ATOM 2898 N N . LYS A 1 368 ? -23.400 -9.501 4.900 1.00 31.86 368 LYS A N 1
ATOM 2899 C CA . LYS A 1 368 ? -22.684 -10.353 3.926 1.00 31.86 368 LYS A CA 1
ATOM 2900 C C . LYS A 1 368 ? -21.155 -10.252 3.973 1.00 31.86 368 LYS A C 1
ATOM 2902 O O . LYS A 1 368 ? -20.601 -9.199 3.666 1.00 31.86 368 LYS A O 1
ATOM 2907 N N . GLN A 1 369 ? -20.503 -11.394 4.189 1.00 33.69 369 GLN A N 1
ATOM 2908 C CA . GLN A 1 369 ? -19.067 -11.560 3.999 1.00 33.69 369 GLN A CA 1
ATOM 2909 C C . GLN A 1 369 ? -18.732 -12.846 3.218 1.00 33.69 369 GLN A C 1
ATOM 2911 O O . GLN A 1 369 ? -19.058 -13.944 3.644 1.00 33.69 369 GLN A O 1
ATOM 2916 N N . TRP A 1 370 ? -18.079 -12.601 2.075 1.00 31.75 370 TRP A N 1
ATOM 2917 C CA . TRP A 1 370 ? -17.016 -13.342 1.376 1.00 31.75 370 TRP A CA 1
ATOM 2918 C C . TRP A 1 370 ? -17.213 -14.783 0.886 1.00 31.75 370 TRP A C 1
ATOM 2920 O O . TRP A 1 370 ? -17.351 -15.729 1.649 1.00 31.75 370 TRP A O 1
ATOM 2930 N N . GLU A 1 371 ? -17.013 -14.946 -0.427 1.00 29.55 371 GLU A N 1
ATOM 2931 C CA . GLU A 1 371 ? -16.469 -16.178 -0.998 1.00 29.55 371 GLU A CA 1
ATOM 2932 C C . GLU A 1 371 ? -15.001 -16.345 -0.568 1.00 29.55 371 GLU A C 1
ATOM 2934 O O . GLU A 1 371 ? -14.141 -15.493 -0.812 1.00 29.55 371 GLU A O 1
ATOM 2939 N N . GLU A 1 372 ? -14.735 -17.477 0.078 1.00 32.81 372 GLU A N 1
ATOM 2940 C CA . GLU A 1 372 ? -13.445 -17.945 0.575 1.00 32.81 372 GLU A CA 1
ATOM 2941 C C . GLU A 1 372 ? -12.362 -18.011 -0.520 1.00 32.81 372 GLU A C 1
ATOM 2943 O O . GLU A 1 372 ? -12.362 -18.894 -1.381 1.00 32.81 372 GLU A O 1
ATOM 2948 N N . ARG A 1 373 ? -11.351 -17.134 -0.451 1.00 29.22 373 ARG A N 1
ATOM 2949 C CA . ARG A 1 373 ? -10.033 -17.368 -1.091 1.00 29.22 373 ARG A CA 1
ATOM 2950 C C . ARG A 1 373 ? -8.824 -17.116 -0.188 1.00 29.22 373 ARG A C 1
ATOM 2952 O O . ARG A 1 373 ? -7.689 -17.231 -0.641 1.00 29.22 373 ARG A O 1
ATOM 2959 N N . SER A 1 374 ? -9.036 -16.853 1.094 1.00 31.39 374 SER A N 1
ATOM 2960 C CA . SER A 1 374 ? -7.977 -16.694 2.094 1.00 31.39 374 SER A CA 1
ATOM 2961 C C . SER A 1 374 ? -8.116 -17.775 3.163 1.00 31.39 374 SER A C 1
ATOM 2963 O O . SER A 1 374 ? -8.612 -17.530 4.259 1.00 31.39 374 SER A O 1
ATOM 2965 N N . TYR A 1 375 ? -7.712 -19.002 2.823 1.00 32.47 375 TYR A N 1
ATOM 2966 C CA . TYR A 1 375 ? -7.596 -20.076 3.806 1.00 32.47 375 TYR A CA 1
ATOM 2967 C C . TYR A 1 375 ? -6.395 -19.811 4.716 1.00 32.47 375 TYR A C 1
ATOM 2969 O O . TYR A 1 375 ? -5.247 -19.975 4.304 1.00 32.47 375 TYR A O 1
ATOM 2977 N N . GLY A 1 376 ? -6.707 -19.453 5.960 1.00 33.91 376 GLY A N 1
ATOM 2978 C CA . GLY A 1 376 ? -5.783 -19.375 7.084 1.00 33.91 376 GLY A CA 1
ATOM 2979 C C . GLY A 1 376 ? -5.299 -17.957 7.375 1.00 33.91 376 GLY A C 1
ATOM 2980 O O . GLY A 1 376 ? -4.766 -17.294 6.494 1.00 33.91 376 GLY A O 1
ATOM 2981 N N . LEU A 1 377 ? -5.369 -17.584 8.659 1.00 36.81 377 LEU A N 1
ATOM 2982 C CA . LEU A 1 377 ? -4.544 -16.550 9.304 1.00 36.81 377 LEU A CA 1
ATOM 2983 C C . LEU A 1 377 ? -5.106 -15.123 9.395 1.00 36.81 377 LEU A C 1
ATOM 2985 O O . LEU A 1 377 ? -4.376 -14.152 9.237 1.00 36.81 377 LEU A O 1
ATOM 2989 N N . ARG A 1 378 ? -6.363 -14.973 9.831 1.00 34.22 378 ARG A N 1
ATOM 2990 C CA . ARG A 1 378 ? -6.730 -13.768 10.609 1.00 34.22 378 ARG A CA 1
ATOM 2991 C C . ARG A 1 378 ? -6.083 -13.768 12.012 1.00 34.22 378 ARG A C 1
ATOM 2993 O O . ARG A 1 378 ? -6.043 -12.746 12.674 1.00 34.22 378 ARG A O 1
ATOM 3000 N N . GLU A 1 379 ? -5.552 -14.915 12.436 1.00 37.72 379 GLU A N 1
ATOM 3001 C CA . GLU A 1 379 ? -4.908 -15.167 13.735 1.00 37.72 379 GLU A CA 1
ATOM 3002 C C . GLU A 1 379 ? -3.419 -14.760 13.790 1.00 37.72 379 GLU A C 1
ATOM 3004 O O . GLU A 1 379 ? -2.797 -14.936 14.827 1.00 37.72 379 GLU A O 1
ATOM 3009 N N . LEU A 1 380 ? -2.842 -14.222 12.704 1.00 34.12 380 LEU A N 1
ATOM 3010 C CA . LEU A 1 380 ? -1.431 -13.786 12.651 1.00 34.12 380 LEU A CA 1
ATOM 3011 C C . LEU A 1 380 ? -1.237 -12.304 12.325 1.00 34.12 380 LEU A C 1
ATOM 3013 O O . LEU A 1 380 ? -0.101 -11.866 12.176 1.00 34.12 380 LEU A O 1
ATOM 3017 N N . ASP A 1 381 ? -2.311 -11.533 12.168 1.00 40.09 381 ASP A N 1
ATOM 3018 C CA . ASP A 1 381 ? -2.155 -10.111 11.855 1.00 40.09 381 ASP A CA 1
ATOM 3019 C C . ASP A 1 381 ? -1.792 -9.286 13.100 1.00 40.09 381 ASP A C 1
ATOM 3021 O O . ASP A 1 381 ? -1.327 -8.173 12.924 1.00 40.09 381 ASP A O 1
ATOM 3025 N N . GLU A 1 382 ? -1.989 -9.831 14.319 1.00 50.66 382 GLU A N 1
ATOM 3026 C CA . GLU A 1 382 ? -1.723 -9.302 15.687 1.00 50.66 382 GLU A CA 1
ATOM 3027 C C . GLU A 1 382 ? -2.067 -7.821 15.971 1.00 50.66 382 GLU A C 1
ATOM 3029 O O . GLU A 1 382 ? -2.061 -7.399 17.121 1.00 50.66 382 GLU A O 1
ATOM 3034 N N . HIS A 1 383 ? -2.441 -7.031 14.969 1.00 62.38 383 HIS A N 1
ATOM 3035 C CA . HIS A 1 383 ? -2.497 -5.587 14.998 1.00 62.38 383 HIS A CA 1
ATOM 3036 C C . HIS A 1 383 ? -3.936 -5.080 15.013 1.00 62.38 383 HIS A C 1
ATOM 3038 O O . HIS A 1 383 ? -4.769 -5.504 14.214 1.00 62.38 383 HIS A O 1
ATOM 3044 N N . CYS A 1 384 ? -4.198 -4.102 15.878 1.00 81.44 384 CYS A N 1
ATOM 3045 C CA . CYS A 1 384 ? -5.462 -3.373 15.931 1.00 81.44 384 CYS A CA 1
ATOM 3046 C C . CYS A 1 384 ? -5.359 -2.100 15.088 1.00 81.44 384 CYS A C 1
ATOM 3048 O O . CYS A 1 384 ? -4.540 -1.214 15.370 1.00 81.44 384 CYS A O 1
ATOM 3050 N N . ARG A 1 385 ? -6.181 -2.003 14.041 1.00 89.81 385 ARG A N 1
ATOM 3051 C CA . ARG A 1 385 ? -6.190 -0.885 13.091 1.00 89.81 385 ARG A CA 1
ATOM 3052 C C . ARG A 1 385 ? -7.261 0.124 13.475 1.00 89.81 385 ARG A C 1
ATOM 3054 O O . ARG A 1 385 ? -8.457 -0.148 13.395 1.00 89.81 385 ARG A O 1
ATOM 3061 N N . VAL A 1 386 ? -6.822 1.324 13.825 1.00 95.25 386 VAL A N 1
ATOM 3062 C CA . VAL A 1 386 ? -7.666 2.408 14.324 1.00 95.25 386 VAL A CA 1
ATOM 3063 C C . VAL A 1 386 ? -7.732 3.548 13.307 1.00 95.25 386 VAL A C 1
ATOM 3065 O O . VAL A 1 386 ? -6.698 4.053 12.866 1.00 95.25 386 VAL A O 1
ATOM 3068 N N . LEU A 1 387 ? -8.941 4.005 12.984 1.00 97.81 387 LEU A N 1
ATOM 3069 C CA . LEU A 1 387 ? -9.197 5.237 12.236 1.00 97.81 387 LEU A CA 1
ATOM 3070 C C . LEU A 1 387 ? -9.778 6.297 13.179 1.00 97.81 387 LEU A C 1
ATOM 3072 O O . LEU A 1 387 ? -10.735 6.040 13.900 1.00 97.81 387 LEU A O 1
ATOM 3076 N N . SER A 1 388 ? -9.221 7.503 13.170 1.00 97.94 388 SER A N 1
ATOM 3077 C CA . SER A 1 388 ? -9.674 8.630 13.993 1.00 97.94 388 SER A CA 1
ATOM 3078 C C . SER A 1 388 ? -9.967 9.842 13.118 1.00 97.94 388 SER A C 1
ATOM 3080 O O . SER A 1 388 ? -9.085 10.285 12.384 1.00 97.94 388 SER A O 1
ATOM 3082 N N . LEU A 1 389 ? -11.165 10.414 13.238 1.00 97.88 389 LEU A N 1
ATOM 3083 C CA . LEU A 1 389 ? -11.640 11.530 12.415 1.00 97.88 389 LEU A CA 1
ATOM 3084 C C . LEU A 1 389 ? -11.959 12.761 13.275 1.00 97.88 389 LEU A C 1
ATOM 3086 O O . LEU A 1 389 ? -12.811 12.708 14.167 1.00 97.88 389 LEU A O 1
ATOM 3090 N N . ASP A 1 390 ? -11.283 13.873 12.992 1.00 95.81 390 ASP A N 1
ATOM 3091 C CA . ASP A 1 390 ? -11.447 15.120 13.743 1.00 95.81 390 ASP A CA 1
ATOM 3092 C C . ASP A 1 390 ? -12.781 15.838 13.462 1.00 95.81 390 ASP A C 1
ATOM 3094 O O . ASP A 1 390 ? -13.392 15.699 12.399 1.00 95.81 390 ASP A O 1
ATOM 3098 N N . GLY A 1 391 ? -13.182 16.703 14.396 1.00 91.81 391 GLY A N 1
ATOM 3099 C CA . GLY A 1 391 ? -14.262 17.671 14.198 1.00 91.81 391 GLY A CA 1
ATOM 3100 C C . GLY A 1 391 ? -13.828 18.926 13.431 1.00 91.81 391 GLY A C 1
ATOM 3101 O O . GLY A 1 391 ? -12.678 19.369 13.511 1.00 91.81 391 GLY A O 1
ATOM 3102 N N . GLY A 1 392 ? -14.761 19.535 12.686 1.00 84.94 392 GLY A N 1
ATOM 3103 C CA . GLY A 1 392 ? -14.460 20.756 11.925 1.00 84.94 392 GLY A CA 1
ATOM 3104 C C . GLY A 1 392 ? -15.565 21.376 11.066 1.00 84.94 392 GLY A C 1
ATOM 3105 O O . GLY A 1 392 ? -15.249 22.199 10.202 1.00 84.94 392 GLY A O 1
ATOM 3106 N N . GLY A 1 393 ? -16.836 21.010 11.263 1.00 84.94 393 GLY A N 1
ATOM 3107 C CA . GLY A 1 393 ? -17.966 21.563 10.507 1.00 84.94 393 GLY A CA 1
ATOM 3108 C C . GLY A 1 393 ? -17.883 21.265 9.007 1.00 84.94 393 GLY A C 1
ATOM 3109 O O . GLY A 1 393 ? -17.553 20.150 8.604 1.00 84.94 393 GLY A O 1
ATOM 3110 N N . ALA A 1 394 ? -18.139 22.267 8.163 1.00 83.50 394 ALA A N 1
ATOM 3111 C CA . ALA A 1 394 ? -18.108 22.136 6.702 1.00 83.50 394 ALA A CA 1
ATOM 3112 C C . ALA A 1 394 ? -16.771 21.605 6.149 1.00 83.50 394 ALA A C 1
ATOM 3114 O O . ALA A 1 394 ? -16.750 20.999 5.085 1.00 83.50 394 ALA A O 1
ATOM 3115 N N . LYS A 1 395 ? -15.661 21.743 6.885 1.00 85.44 395 LYS A N 1
ATOM 3116 C CA . LYS A 1 395 ? -14.326 21.294 6.451 1.00 85.44 395 LYS A CA 1
ATOM 3117 C C . LYS A 1 395 ? -14.157 19.768 6.350 1.00 85.44 395 LYS A C 1
ATOM 3119 O O . LYS A 1 395 ? -13.098 19.310 5.933 1.00 85.44 395 LYS A O 1
ATOM 3124 N N . GLY A 1 396 ? -15.186 18.981 6.676 1.00 87.19 396 GLY A N 1
ATOM 3125 C CA . GLY A 1 396 ? -15.208 17.527 6.461 1.00 87.19 396 GLY A CA 1
ATOM 3126 C C . GLY A 1 396 ? -14.956 17.082 5.015 1.00 87.19 396 GLY A C 1
ATOM 3127 O O . GLY A 1 396 ? -14.529 15.952 4.811 1.00 87.19 396 GLY A O 1
ATOM 3128 N N . PHE A 1 397 ? -15.126 17.963 4.021 1.00 85.19 397 PHE A N 1
ATOM 3129 C CA . PHE A 1 397 ? -14.736 17.690 2.628 1.00 85.19 397 PHE A CA 1
ATOM 3130 C C . PHE A 1 397 ? -13.249 17.328 2.487 1.00 85.19 397 PHE A C 1
ATOM 3132 O O . PHE A 1 397 ? -12.916 16.405 1.752 1.00 85.19 397 PHE A O 1
ATOM 3139 N N . TYR A 1 398 ? -12.364 17.961 3.269 1.00 84.81 398 TYR A N 1
ATOM 3140 C CA . TYR A 1 398 ? -10.947 17.583 3.319 1.00 84.81 398 TYR A CA 1
ATOM 3141 C C . TYR A 1 398 ? -10.762 16.145 3.831 1.00 84.81 398 TYR A C 1
ATOM 3143 O O . TYR A 1 398 ? -9.983 15.365 3.285 1.00 84.81 398 TYR A O 1
ATOM 3151 N N . THR A 1 399 ? -11.500 15.779 4.884 1.00 90.19 399 THR A N 1
ATOM 3152 C CA . THR A 1 399 ? -11.470 14.429 5.459 1.00 90.19 399 THR A CA 1
ATOM 3153 C C . THR A 1 399 ? -11.945 13.393 4.441 1.00 90.19 399 THR A C 1
ATOM 3155 O O . THR A 1 399 ? -11.325 12.341 4.322 1.00 90.19 399 THR A O 1
ATOM 3158 N N . LEU A 1 400 ? -12.999 13.696 3.677 1.00 90.06 400 LEU A N 1
ATOM 3159 C CA . LEU A 1 400 ? -13.523 12.817 2.629 1.00 90.06 400 LEU A CA 1
ATOM 3160 C C . LEU A 1 400 ? -12.540 12.637 1.468 1.00 90.06 400 LEU A C 1
ATOM 3162 O O . LEU A 1 400 ? -12.338 11.502 1.044 1.00 90.06 400 LEU A O 1
ATOM 3166 N N . GLY A 1 401 ? -11.864 13.703 1.027 1.00 80.50 401 GLY A N 1
ATOM 3167 C CA . GLY A 1 401 ? -10.805 13.606 0.016 1.00 80.50 401 GLY A CA 1
ATOM 3168 C C . GLY A 1 401 ? -9.670 12.676 0.459 1.00 80.50 401 GLY A C 1
ATOM 3169 O O . GLY A 1 401 ? -9.288 11.759 -0.264 1.00 80.50 401 GLY A O 1
ATOM 3170 N N . ALA A 1 402 ? -9.189 12.823 1.699 1.00 82.75 402 ALA A N 1
ATOM 3171 C CA . ALA A 1 402 ? -8.161 11.933 2.246 1.00 82.75 402 ALA A CA 1
ATOM 3172 C C . ALA A 1 402 ? -8.644 10.476 2.388 1.00 82.75 402 ALA A C 1
ATOM 3174 O O . ALA A 1 402 ? -7.906 9.542 2.074 1.00 82.75 402 ALA A O 1
ATOM 3175 N N . LEU A 1 403 ? -9.880 10.267 2.853 1.00 89.31 403 LEU A N 1
ATOM 3176 C CA . LEU A 1 403 ? -10.467 8.931 2.982 1.00 89.31 403 LEU A CA 1
ATOM 3177 C C . LEU A 1 403 ? -10.653 8.250 1.625 1.00 89.31 403 LEU A C 1
ATOM 3179 O O . LEU A 1 403 ? -10.477 7.038 1.547 1.00 89.31 403 LEU A O 1
ATOM 3183 N N . LYS A 1 404 ? -10.961 9.008 0.568 1.00 83.62 404 LYS A N 1
ATOM 3184 C CA . LYS A 1 404 ? -11.127 8.489 -0.793 1.00 83.62 404 LYS A CA 1
ATOM 3185 C C . LYS A 1 404 ? -9.834 7.871 -1.313 1.00 83.62 404 LYS A C 1
ATOM 3187 O O . LYS A 1 404 ? -9.851 6.755 -1.827 1.00 83.62 404 LYS A O 1
ATOM 3192 N N . GLU A 1 405 ? -8.709 8.550 -1.100 1.00 76.69 405 GLU A N 1
ATOM 3193 C CA . GLU A 1 405 ? -7.390 8.019 -1.455 1.00 76.69 405 GLU A CA 1
ATOM 3194 C C . GLU A 1 405 ? -7.037 6.776 -0.626 1.00 76.69 405 GLU A C 1
ATOM 3196 O O . GLU A 1 405 ? -6.537 5.789 -1.165 1.00 76.69 405 GLU A O 1
ATOM 3201 N N . ILE A 1 406 ? -7.349 6.770 0.676 1.00 78.94 406 ILE A N 1
ATOM 3202 C CA . ILE A 1 406 ? -7.122 5.594 1.532 1.00 78.94 406 ILE A CA 1
ATOM 3203 C C . ILE A 1 406 ? -7.985 4.410 1.074 1.00 78.94 406 ILE A C 1
ATOM 3205 O O . ILE A 1 406 ? -7.475 3.296 0.975 1.00 78.94 406 ILE A O 1
ATOM 3209 N N . GLU A 1 407 ? -9.263 4.633 0.762 1.00 78.62 407 GLU A N 1
ATOM 3210 C CA . GLU A 1 407 ? -10.182 3.592 0.281 1.00 78.62 407 GLU A CA 1
ATOM 3211 C C . GLU A 1 407 ? -9.707 3.017 -1.061 1.00 78.62 407 GLU A C 1
ATOM 3213 O O . GLU A 1 407 ? -9.701 1.798 -1.245 1.00 78.62 407 GLU A O 1
ATOM 3218 N N . ALA A 1 408 ? -9.191 3.866 -1.957 1.00 60.78 408 ALA A N 1
ATOM 3219 C CA . ALA A 1 408 ? -8.597 3.442 -3.222 1.00 60.78 408 ALA A CA 1
ATOM 3220 C C . ALA A 1 408 ? -7.305 2.622 -3.038 1.00 60.78 408 ALA A C 1
ATOM 3222 O O . ALA A 1 408 ? -7.124 1.608 -3.715 1.00 60.78 408 ALA A O 1
ATOM 3223 N N . LEU A 1 409 ? -6.419 3.024 -2.118 1.00 59.00 409 LEU A N 1
ATOM 3224 C CA . LEU A 1 409 ? -5.179 2.296 -1.806 1.00 59.00 409 LEU A CA 1
ATOM 3225 C C . LEU A 1 409 ? -5.453 0.922 -1.189 1.00 59.00 409 LEU A C 1
ATOM 3227 O O . LEU A 1 409 ? -4.748 -0.048 -1.471 1.00 59.00 409 LEU A O 1
ATOM 3231 N N . VAL A 1 410 ? -6.469 0.852 -0.335 1.00 64.38 410 VAL A N 1
ATOM 3232 C CA . VAL A 1 410 ? -6.892 -0.369 0.348 1.00 64.38 410 VAL A CA 1
ATOM 3233 C C . VAL A 1 410 ? -7.664 -1.306 -0.589 1.00 64.38 410 VAL A C 1
ATOM 3235 O O . VAL A 1 410 ? -7.583 -2.527 -0.438 1.00 64.38 410 VAL A O 1
ATOM 3238 N N . GLY A 1 411 ? -8.391 -0.749 -1.560 1.00 57.78 411 GLY A N 1
ATOM 3239 C CA . GLY A 1 411 ? -9.162 -1.497 -2.553 1.00 57.78 411 GLY A CA 1
ATOM 3240 C C . GLY A 1 411 ? -10.467 -2.102 -2.025 1.00 57.78 411 GLY A C 1
ATOM 3241 O O . GLY A 1 411 ? -11.050 -2.949 -2.701 1.00 57.78 411 GLY A O 1
ATOM 3242 N N . CYS A 1 412 ? -10.924 -1.706 -0.834 1.00 71.38 412 CYS A N 1
ATOM 3243 C CA . CYS A 1 412 ? -12.204 -2.118 -0.256 1.00 71.38 412 CYS A CA 1
ATOM 3244 C C . CYS A 1 412 ? -12.746 -1.045 0.710 1.00 71.38 412 CYS A C 1
ATOM 3246 O O . CYS A 1 412 ? -11.971 -0.185 1.144 1.00 71.38 412 CYS A O 1
ATOM 3248 N N . PRO A 1 413 ? -14.047 -1.081 1.063 1.00 79.50 413 PRO A N 1
ATOM 3249 C CA . PRO A 1 413 ? -14.632 -0.137 2.008 1.00 79.50 413 PRO A CA 1
ATOM 3250 C C . PRO A 1 413 ? -13.894 -0.091 3.349 1.00 79.50 413 PRO A C 1
ATOM 3252 O O . PRO A 1 413 ? -13.530 -1.124 3.916 1.00 79.50 413 PRO A O 1
ATOM 3255 N N . LEU A 1 414 ? -13.712 1.109 3.900 1.00 82.81 414 LEU A N 1
ATOM 3256 C CA . LEU A 1 414 ? -12.804 1.310 5.040 1.00 82.81 414 LEU A CA 1
ATOM 3257 C C . LEU A 1 414 ? -13.209 0.564 6.321 1.00 82.81 414 LEU A C 1
ATOM 3259 O O . LEU A 1 414 ? -12.338 0.150 7.087 1.00 82.81 414 LEU A O 1
ATOM 3263 N N . PHE A 1 415 ? -14.503 0.326 6.541 1.00 84.06 415 PHE A N 1
ATOM 3264 C CA . PHE A 1 415 ? -14.981 -0.452 7.692 1.00 84.06 415 PHE A CA 1
ATOM 3265 C C . PHE A 1 415 ? -14.505 -1.910 7.685 1.00 84.06 415 PHE A C 1
ATOM 3267 O O . PHE A 1 415 ? -14.528 -2.564 8.722 1.00 84.06 415 PHE A O 1
ATOM 3274 N N . GLU A 1 416 ? -14.087 -2.434 6.529 1.00 77.75 416 GLU A N 1
ATOM 3275 C CA . GLU A 1 416 ? -13.594 -3.807 6.400 1.00 77.75 416 GLU A CA 1
ATOM 3276 C C . GLU A 1 416 ? -12.129 -3.949 6.822 1.00 77.75 416 GLU A C 1
ATOM 3278 O O . GLU A 1 416 ? -11.671 -5.065 7.083 1.00 77.75 416 GLU A O 1
ATO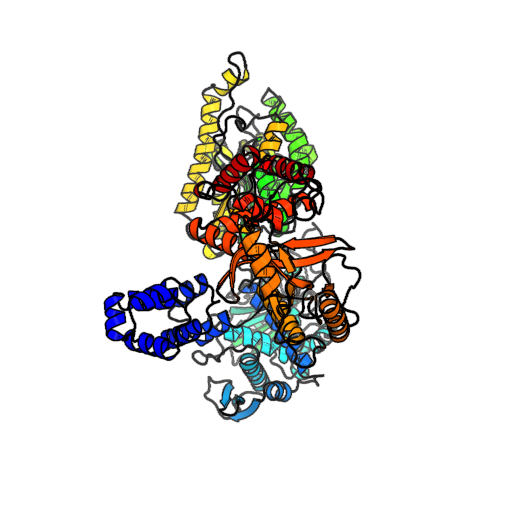M 3283 N N . LYS A 1 417 ? -11.381 -2.838 6.871 1.00 80.25 417 LYS A N 1
ATOM 3284 C CA . LYS A 1 417 ? -9.970 -2.826 7.277 1.00 80.25 417 LYS A CA 1
ATOM 3285 C C . LYS A 1 417 ? -9.718 -2.245 8.652 1.00 80.25 417 LYS A C 1
ATOM 3287 O O . LYS A 1 417 ? -8.743 -2.651 9.275 1.00 80.25 417 LYS A O 1
ATOM 3292 N N . PHE A 1 418 ? -10.521 -1.283 9.089 1.00 87.12 418 PHE A N 1
ATOM 3293 C CA . PHE A 1 418 ? -10.353 -0.674 10.402 1.00 87.12 418 PHE A CA 1
ATOM 3294 C C . PHE A 1 418 ? -11.201 -1.407 11.436 1.00 87.12 418 PHE A C 1
ATOM 3296 O O . PHE A 1 418 ? -12.423 -1.486 11.302 1.00 87.12 418 PHE A O 1
ATOM 3303 N N . ASP A 1 419 ? -10.534 -1.914 12.471 1.00 84.62 419 ASP A N 1
ATOM 3304 C CA . ASP A 1 419 ? -11.151 -2.617 13.597 1.00 84.62 419 ASP A CA 1
ATOM 3305 C C . ASP A 1 419 ? -11.876 -1.649 14.538 1.00 84.62 419 ASP A C 1
ATOM 3307 O O . ASP A 1 419 ? -12.834 -2.032 15.206 1.00 84.62 419 ASP A O 1
ATOM 3311 N N . LEU A 1 420 ? -11.413 -0.395 14.590 1.00 93.19 420 LEU A N 1
ATOM 3312 C CA . LEU A 1 420 ? -11.947 0.649 15.457 1.00 93.19 420 LEU A CA 1
ATOM 3313 C C . LEU A 1 420 ? -12.003 1.988 14.713 1.00 93.19 420 LEU A C 1
ATOM 3315 O O . LEU A 1 420 ? -10.976 2.462 14.223 1.00 93.19 420 LEU A O 1
ATOM 3319 N N . ILE A 1 421 ? -13.170 2.636 14.662 1.00 97.94 421 ILE A N 1
ATOM 3320 C CA . ILE A 1 421 ? -13.326 3.967 14.053 1.00 97.94 421 ILE A CA 1
ATOM 3321 C C . ILE A 1 421 ? -13.897 4.957 15.068 1.00 97.94 421 ILE A C 1
ATOM 3323 O O . ILE A 1 421 ? -14.971 4.764 15.632 1.00 97.94 421 ILE A O 1
ATOM 3327 N N . TYR A 1 422 ? -13.180 6.052 15.291 1.00 98.19 422 TYR A N 1
ATOM 3328 C CA . TYR A 1 422 ? -13.564 7.121 16.206 1.00 98.19 422 TYR A CA 1
ATOM 3329 C C . TYR A 1 422 ? -13.817 8.424 15.457 1.00 98.19 422 TYR A C 1
ATOM 3331 O O . TYR A 1 422 ? -13.086 8.768 14.527 1.00 98.19 422 TYR A O 1
ATOM 3339 N N . GLY A 1 423 ? -14.819 9.180 15.899 1.00 97.81 423 GLY A N 1
ATOM 3340 C CA . GLY A 1 423 ? -15.176 10.454 15.288 1.00 97.81 423 GLY A CA 1
ATOM 3341 C C . GLY A 1 423 ? -15.701 11.482 16.285 1.00 97.81 423 GLY A C 1
ATOM 3342 O O . GLY A 1 423 ? -16.428 11.145 17.224 1.00 97.81 423 GLY A O 1
ATOM 3343 N N . THR A 1 424 ? -15.364 12.748 16.037 1.00 97.50 424 THR A N 1
ATOM 3344 C CA . THR A 1 424 ? -15.884 13.904 16.781 1.00 97.50 424 THR A CA 1
ATOM 3345 C C . THR A 1 424 ? -16.607 14.867 15.840 1.00 97.50 424 THR A C 1
ATOM 3347 O O . THR A 1 424 ? -16.069 15.221 14.793 1.00 97.50 424 THR A O 1
ATOM 3350 N N . SER A 1 425 ? -17.803 15.338 16.206 1.00 93.69 425 SER A N 1
ATOM 3351 C CA . SER A 1 425 ? -18.593 16.311 15.435 1.00 93.69 425 SER A CA 1
ATOM 3352 C C . SER A 1 425 ? -18.789 15.856 13.981 1.00 93.69 425 SER A C 1
ATOM 3354 O O . SER A 1 425 ? -19.239 14.740 13.746 1.00 93.69 425 SER A O 1
ATOM 3356 N N . THR A 1 426 ? -18.417 16.652 12.978 1.00 92.69 426 THR A N 1
ATOM 3357 C CA . THR A 1 426 ? -18.363 16.209 11.571 1.00 92.69 426 THR A CA 1
ATOM 3358 C C . THR A 1 426 ? -17.692 14.841 11.379 1.00 92.69 426 THR A C 1
ATOM 3360 O O . THR A 1 426 ? -18.198 14.007 10.628 1.00 92.69 426 THR A O 1
ATOM 3363 N N . GLY A 1 427 ? -16.582 14.580 12.075 1.00 95.31 427 GLY A N 1
ATOM 3364 C CA . GLY A 1 427 ? -15.908 13.286 12.053 1.00 95.31 427 GLY A CA 1
ATOM 3365 C C . GLY A 1 427 ? -16.776 12.155 12.608 1.00 95.31 427 GLY A C 1
ATOM 3366 O O . GLY A 1 427 ? -16.662 11.034 12.131 1.00 95.31 427 GLY A O 1
ATOM 3367 N N . ALA A 1 428 ? -17.691 12.432 13.547 1.00 96.19 428 ALA A N 1
ATOM 3368 C CA . ALA A 1 428 ? -18.673 11.461 14.037 1.00 96.19 428 ALA A CA 1
ATOM 3369 C C . ALA A 1 428 ? -19.726 11.110 12.978 1.00 96.19 428 ALA A C 1
ATOM 3371 O O . ALA A 1 428 ? -20.090 9.943 12.866 1.00 96.19 428 ALA A O 1
ATOM 3372 N N . ILE A 1 429 ? -20.165 12.081 12.165 1.00 94.44 429 ILE A N 1
ATOM 3373 C CA . ILE A 1 429 ? -21.063 11.823 11.025 1.00 94.44 429 ILE A CA 1
ATOM 3374 C C . ILE A 1 429 ? -20.383 10.854 10.047 1.00 94.44 429 ILE A C 1
ATOM 3376 O O . ILE A 1 429 ? -20.959 9.831 9.681 1.00 94.44 429 ILE A O 1
ATOM 3380 N N . ILE A 1 430 ? -19.138 11.154 9.659 1.00 95.75 430 ILE A N 1
ATOM 3381 C CA . ILE A 1 430 ? -18.373 10.337 8.706 1.00 95.75 430 ILE A CA 1
ATOM 3382 C C . ILE A 1 430 ? -18.062 8.956 9.303 1.00 95.75 430 ILE A C 1
ATOM 3384 O O . ILE A 1 430 ? -18.297 7.947 8.644 1.00 95.75 430 ILE A O 1
ATOM 3388 N N . ALA A 1 431 ? -17.596 8.894 10.555 1.00 97.19 431 ALA A N 1
ATOM 3389 C CA . ALA A 1 431 ? -17.299 7.643 11.254 1.00 97.19 431 ALA A CA 1
ATOM 3390 C C . ALA A 1 431 ? -18.535 6.745 11.367 1.00 97.19 431 ALA A C 1
ATOM 3392 O O . ALA A 1 431 ? -18.438 5.550 11.104 1.00 97.19 431 ALA A O 1
ATOM 3393 N N . ALA A 1 432 ? -19.697 7.314 11.701 1.00 96.75 432 ALA A N 1
ATOM 3394 C CA . ALA A 1 432 ? -20.942 6.562 11.765 1.00 96.75 432 ALA A CA 1
ATOM 3395 C C . ALA A 1 432 ? -21.315 5.995 10.387 1.00 96.75 432 ALA A C 1
ATOM 3397 O O . ALA A 1 432 ? -21.639 4.818 10.261 1.00 96.75 432 ALA A O 1
ATOM 3398 N N . LEU A 1 433 ? -21.215 6.791 9.322 1.00 95.88 433 LEU A N 1
ATOM 3399 C CA . LEU A 1 433 ? -21.560 6.313 7.985 1.00 95.88 433 LEU A CA 1
ATOM 3400 C C . LEU A 1 433 ? -20.597 5.246 7.453 1.00 95.88 433 LEU A C 1
ATOM 3402 O O . LEU A 1 433 ? -21.054 4.260 6.866 1.00 95.88 433 LEU A O 1
ATOM 3406 N N . LEU A 1 434 ? -19.294 5.404 7.711 1.00 95.88 434 LEU A N 1
ATOM 3407 C CA . LEU A 1 434 ? -18.305 4.358 7.459 1.00 95.88 434 LEU A CA 1
ATOM 3408 C C . LEU A 1 434 ? -18.641 3.112 8.277 1.00 95.88 434 LEU A C 1
ATOM 3410 O O . LEU A 1 434 ? -18.653 2.021 7.730 1.00 95.88 434 LEU A O 1
ATOM 3414 N N . GLY A 1 435 ? -18.993 3.260 9.556 1.00 93.56 435 GLY A N 1
ATOM 3415 C CA . GLY A 1 435 ? -19.389 2.151 10.422 1.00 93.56 435 GLY A CA 1
ATOM 3416 C C . GLY A 1 435 ? -20.633 1.412 9.939 1.00 93.56 435 GLY A C 1
ATOM 3417 O O . GLY A 1 435 ? -20.706 0.193 10.045 1.00 93.56 435 GLY A O 1
ATOM 3418 N N . LEU A 1 436 ? -21.590 2.115 9.334 1.00 93.00 436 LEU A N 1
ATOM 3419 C CA . LEU A 1 436 ? -22.743 1.523 8.646 1.00 93.00 436 LEU A CA 1
ATOM 3420 C C . LEU A 1 436 ? -22.364 0.930 7.278 1.00 93.00 436 LEU A C 1
ATOM 3422 O O . LEU A 1 436 ? -23.226 0.450 6.544 1.00 93.00 436 LEU A O 1
ATOM 3426 N N . GLY A 1 437 ? -21.082 0.955 6.930 1.00 90.19 437 GLY A N 1
ATOM 3427 C CA . GLY A 1 437 ? -20.460 0.415 5.736 1.00 90.19 437 GLY A CA 1
ATOM 3428 C C . GLY A 1 437 ? -20.940 1.010 4.428 1.00 90.19 437 GLY A C 1
ATOM 3429 O O . GLY A 1 437 ? -21.122 0.262 3.467 1.00 90.19 437 GLY A O 1
ATOM 3430 N N . LYS A 1 438 ? -21.136 2.332 4.421 1.00 92.12 438 LYS A N 1
ATOM 3431 C CA . LYS A 1 438 ? -21.154 3.144 3.200 1.00 92.12 438 LYS A CA 1
ATOM 3432 C C . LYS A 1 438 ? -19.722 3.353 2.693 1.00 92.12 438 LYS A C 1
ATOM 3434 O O . LYS A 1 438 ? -18.802 3.511 3.497 1.00 92.12 438 LYS A O 1
ATOM 3439 N N . SER A 1 439 ? -19.554 3.370 1.375 1.00 90.06 439 SER A N 1
ATOM 3440 C CA . SER A 1 439 ? -18.314 3.790 0.705 1.00 90.06 439 SER A CA 1
ATOM 3441 C C . SER A 1 439 ? -18.059 5.288 0.888 1.00 90.06 439 SER A C 1
ATOM 3443 O O . SER A 1 439 ? -18.992 6.056 1.148 1.00 90.06 439 SER A O 1
ATOM 3445 N N . VAL A 1 440 ? -16.815 5.737 0.710 1.00 90.50 440 VAL A N 1
ATOM 3446 C CA . VAL A 1 440 ? -16.477 7.164 0.853 1.00 90.50 440 VAL A CA 1
ATOM 3447 C C . VAL A 1 440 ? -17.259 8.028 -0.143 1.00 90.50 440 VAL A C 1
ATOM 3449 O O . VAL A 1 440 ? -17.699 9.120 0.215 1.00 90.50 440 VAL A O 1
ATOM 3452 N N . GLU A 1 441 ? -17.521 7.533 -1.354 1.00 85.94 441 GLU A N 1
ATOM 3453 C CA . GLU A 1 441 ? -18.286 8.262 -2.378 1.00 85.94 441 GLU A CA 1
ATOM 3454 C C . GLU A 1 441 ? -19.780 8.415 -2.016 1.00 85.94 441 GLU A C 1
ATOM 3456 O O . GLU A 1 441 ? -20.380 9.476 -2.221 1.00 85.94 441 GLU A O 1
ATOM 3461 N N . GLU A 1 442 ? -20.389 7.393 -1.406 1.00 90.94 442 GLU A N 1
ATOM 3462 C CA . GLU A 1 442 ? -21.760 7.495 -0.882 1.00 90.94 442 GLU A CA 1
ATOM 3463 C C . GLU A 1 442 ? -21.843 8.518 0.254 1.00 90.94 442 GLU A C 1
ATOM 3465 O O . GLU A 1 442 ? -22.781 9.319 0.314 1.00 90.94 442 GLU A O 1
ATOM 3470 N N . ILE A 1 443 ? -20.845 8.520 1.144 1.00 92.56 443 ILE A N 1
ATOM 3471 C CA . ILE A 1 443 ? -20.763 9.488 2.242 1.00 92.56 443 ILE A CA 1
ATOM 3472 C C . ILE A 1 443 ? -20.597 10.893 1.684 1.00 92.56 443 ILE A C 1
ATOM 3474 O O . ILE A 1 443 ? -21.314 11.790 2.109 1.00 92.56 443 ILE A O 1
ATOM 3478 N N . ARG A 1 444 ? -19.704 11.083 0.711 1.00 87.31 444 ARG A N 1
ATOM 3479 C CA . ARG A 1 444 ? -19.485 12.358 0.021 1.00 87.31 444 ARG A CA 1
ATOM 3480 C C . ARG A 1 444 ? -20.774 12.907 -0.580 1.00 87.31 444 ARG A C 1
ATOM 3482 O O . ARG A 1 444 ? -21.058 14.091 -0.408 1.00 87.31 444 ARG A O 1
ATOM 3489 N N . THR A 1 445 ? -21.571 12.059 -1.227 1.00 88.38 445 THR A N 1
ATOM 3490 C CA . THR A 1 445 ? -22.862 12.459 -1.810 1.00 88.38 445 THR A CA 1
ATOM 3491 C C . THR A 1 445 ? -23.817 12.984 -0.731 1.00 88.38 445 THR A C 1
ATOM 3493 O O . THR A 1 445 ? -24.270 14.125 -0.812 1.00 88.38 445 THR A O 1
ATOM 3496 N N . LEU A 1 446 ? -24.029 12.214 0.343 1.00 87.44 446 LEU A N 1
ATOM 3497 C CA . LEU A 1 446 ? -24.870 12.632 1.474 1.00 87.44 446 LEU A CA 1
ATOM 3498 C C . LEU A 1 446 ? -24.329 13.894 2.164 1.00 87.44 446 LEU A C 1
ATOM 3500 O O . LEU A 1 446 ? -25.070 14.814 2.511 1.00 87.44 446 LEU A O 1
ATOM 3504 N N . TYR A 1 447 ? -23.015 13.962 2.351 1.00 85.75 447 TYR A N 1
ATOM 3505 C CA . TYR A 1 447 ? -22.363 15.084 3.008 1.00 85.75 447 TYR A CA 1
ATOM 3506 C C . TYR A 1 447 ? -22.570 16.379 2.212 1.00 85.75 447 TYR A C 1
ATOM 3508 O O . TYR A 1 447 ? -22.930 17.409 2.789 1.00 85.75 447 TYR A O 1
ATOM 3516 N N . ARG A 1 448 ? -22.434 16.316 0.882 1.00 84.00 448 ARG A N 1
ATOM 3517 C CA . ARG A 1 448 ? -22.673 17.442 -0.029 1.00 84.00 448 ARG A CA 1
ATOM 3518 C C . ARG A 1 448 ? -24.116 17.937 0.019 1.00 84.00 448 ARG A C 1
ATOM 3520 O O . ARG A 1 448 ? -24.333 19.147 0.106 1.00 84.00 448 ARG A O 1
ATOM 3527 N N . ASP A 1 449 ? -25.077 17.022 0.002 1.00 82.69 449 ASP A N 1
ATOM 3528 C CA . ASP A 1 449 ? -26.498 17.366 -0.101 1.00 82.69 449 ASP A CA 1
ATOM 3529 C C . ASP A 1 449 ? -27.070 17.970 1.188 1.00 82.69 449 ASP A C 1
ATOM 3531 O O . ASP A 1 449 ? -27.982 18.804 1.136 1.00 82.69 449 ASP A O 1
ATOM 3535 N N . HIS A 1 450 ? -26.532 17.586 2.348 1.00 81.38 450 HIS A N 1
ATOM 3536 C CA . HIS A 1 450 ? -27.102 17.961 3.642 1.00 81.38 450 HIS A CA 1
ATOM 3537 C C . HIS A 1 450 ? -26.259 18.962 4.434 1.00 81.38 450 HIS A C 1
ATOM 3539 O O . HIS A 1 450 ? -26.823 19.888 5.021 1.00 81.38 450 HIS A O 1
ATOM 3545 N N . VAL A 1 451 ? -24.924 18.855 4.452 1.00 80.19 451 VAL A N 1
ATOM 3546 C CA . VAL A 1 451 ? -24.103 19.739 5.304 1.00 80.19 451 VAL A CA 1
ATOM 3547 C C . VAL A 1 451 ? -24.174 21.189 4.844 1.00 80.19 451 VAL A C 1
ATOM 3549 O O . VAL A 1 451 ? -24.233 22.085 5.683 1.00 80.19 451 VAL A O 1
ATOM 3552 N N . VAL A 1 452 ? -24.285 21.446 3.539 1.00 78.12 452 VAL A N 1
ATOM 3553 C CA . VAL A 1 452 ? -24.494 22.812 3.033 1.00 78.12 452 VAL A CA 1
ATOM 3554 C C . VAL A 1 452 ? -25.814 23.397 3.538 1.00 78.12 452 VAL A C 1
ATOM 3556 O O . VAL A 1 452 ? -25.842 24.557 3.945 1.00 78.12 452 VAL A O 1
ATOM 3559 N N . LYS A 1 453 ? -26.889 22.599 3.603 1.00 84.19 453 LYS A N 1
ATOM 3560 C CA . LYS A 1 453 ? -28.184 23.037 4.154 1.00 84.19 453 LYS A CA 1
ATOM 3561 C C . LYS A 1 453 ? -28.063 23.386 5.640 1.00 84.19 453 LYS A C 1
ATOM 3563 O O . LYS A 1 453 ? -28.505 24.458 6.057 1.00 84.19 453 LYS A O 1
ATOM 3568 N N . VAL A 1 454 ? -27.391 22.534 6.421 1.00 86.00 454 VAL A N 1
ATOM 3569 C CA . VAL A 1 454 ? -27.126 22.769 7.853 1.00 86.00 454 VAL A CA 1
ATOM 3570 C C . VAL A 1 454 ? -26.291 24.038 8.058 1.00 86.00 454 VAL A C 1
ATOM 3572 O O . VAL A 1 454 ? -26.599 24.880 8.906 1.00 86.00 454 VAL A O 1
ATOM 3575 N N . MET A 1 455 ? -25.237 24.228 7.264 1.00 82.75 455 MET A N 1
ATOM 3576 C CA . MET A 1 455 ? -24.332 25.371 7.406 1.00 82.75 455 MET A CA 1
ATOM 3577 C C . MET A 1 455 ? -24.946 26.681 6.891 1.00 82.75 455 MET A C 1
ATOM 3579 O O . MET A 1 455 ? -24.652 27.737 7.459 1.00 82.75 455 MET A O 1
ATOM 3583 N N . ALA A 1 456 ? -25.875 26.621 5.931 1.00 81.25 456 ALA A N 1
ATOM 3584 C CA . ALA A 1 456 ? -26.607 27.776 5.406 1.00 81.25 456 ALA A CA 1
ATOM 3585 C C . ALA A 1 456 ? -27.692 28.319 6.352 1.00 81.25 456 ALA A C 1
ATOM 3587 O O . ALA A 1 456 ? -28.001 29.512 6.298 1.00 81.25 456 ALA A O 1
ATOM 3588 N N . ALA A 1 457 ? -28.254 27.491 7.241 1.00 84.00 457 ALA A N 1
ATOM 3589 C CA . ALA A 1 457 ? -29.251 27.944 8.211 1.00 84.00 457 ALA A CA 1
ATOM 3590 C C . ALA A 1 457 ? -28.675 28.999 9.179 1.00 84.00 457 ALA A C 1
ATOM 3592 O O . ALA A 1 457 ? -27.532 28.890 9.619 1.00 84.00 457 ALA A O 1
ATOM 3593 N N . TRP A 1 458 ? -29.455 30.034 9.508 1.00 71.00 458 TRP A N 1
ATOM 3594 C CA . TRP A 1 458 ? -28.945 31.223 10.213 1.00 71.00 458 TRP A CA 1
ATOM 3595 C C . TRP A 1 458 ? -29.142 31.182 11.733 1.00 71.00 458 TRP A C 1
ATOM 3597 O O . TRP A 1 458 ? -28.261 31.597 12.483 1.00 71.00 458 TRP A O 1
ATOM 3607 N N . LEU A 1 459 ? -30.294 30.683 12.189 1.00 84.12 459 LEU A N 1
ATOM 3608 C CA . LEU A 1 459 ? -30.629 30.575 13.609 1.00 84.12 459 LEU A CA 1
ATOM 3609 C C . LEU A 1 459 ? -30.173 29.220 14.173 1.00 84.12 459 LEU A C 1
ATOM 3611 O O . LEU A 1 459 ? -30.254 28.226 13.446 1.00 84.12 459 LEU A O 1
ATOM 3615 N N . PRO A 1 460 ? -29.772 29.143 15.457 1.00 84.50 460 PRO A N 1
ATOM 3616 C CA . PRO A 1 460 ? -29.388 27.877 16.085 1.00 84.50 460 PRO A CA 1
ATOM 3617 C C . PRO A 1 460 ? -30.477 26.808 15.996 1.00 84.50 460 PRO A C 1
ATOM 3619 O O . PRO A 1 460 ? -30.193 25.669 15.641 1.00 84.50 460 PRO A O 1
ATOM 3622 N N . SER A 1 461 ? -31.737 27.199 16.202 1.00 86.88 461 SER A N 1
ATOM 3623 C CA . SER A 1 461 ? -32.898 26.319 16.047 1.00 86.88 461 SER A CA 1
ATOM 3624 C C . SER A 1 461 ? -33.046 25.778 14.625 1.00 86.88 461 SER A C 1
ATOM 3626 O O . SER A 1 461 ? -33.290 24.591 14.442 1.00 86.88 461 SER A O 1
ATOM 3628 N N . SER A 1 462 ? -32.841 26.617 13.606 1.00 87.56 462 SER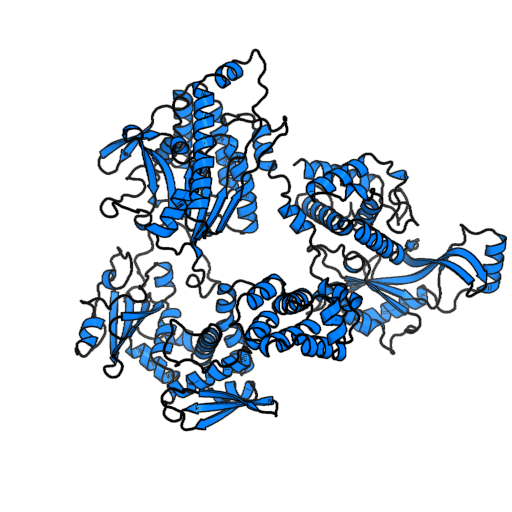 A N 1
ATOM 3629 C CA . SER A 1 462 ? -32.894 26.198 12.201 1.00 87.56 462 SER A CA 1
ATOM 3630 C C . SER A 1 462 ? -31.723 25.288 11.817 1.00 87.56 462 SER A C 1
ATOM 3632 O O . SER A 1 462 ? -31.912 24.360 11.037 1.00 87.56 462 SER A O 1
ATOM 3634 N N . LYS A 1 463 ? -30.522 25.527 12.365 1.00 88.62 463 LYS A N 1
ATOM 3635 C CA . LYS A 1 463 ? -29.353 24.653 12.168 1.00 88.62 463 LYS A CA 1
ATOM 3636 C C . LYS A 1 463 ? -29.567 23.282 12.800 1.00 88.62 463 LYS A C 1
ATOM 3638 O O . LYS A 1 463 ? -29.301 22.273 12.154 1.00 88.62 463 LYS A O 1
ATOM 3643 N N . THR A 1 464 ? -30.070 23.253 14.033 1.00 89.50 464 THR A N 1
ATOM 3644 C CA . THR A 1 464 ? -30.419 22.007 14.723 1.00 89.50 464 THR A CA 1
ATOM 3645 C C . THR A 1 464 ? -31.512 21.255 13.978 1.00 89.50 464 THR A C 1
ATOM 3647 O O . THR A 1 464 ? -31.323 20.074 13.729 1.00 89.50 464 THR A O 1
ATOM 3650 N N . ALA A 1 465 ? -32.576 21.925 13.527 1.00 89.50 465 ALA A N 1
ATOM 3651 C CA . ALA A 1 465 ? -33.637 21.278 12.754 1.00 89.50 465 ALA A CA 1
ATOM 3652 C C . ALA A 1 465 ? -33.112 20.645 11.451 1.00 89.50 465 ALA A C 1
ATOM 3654 O O . ALA A 1 465 ? -33.452 19.509 11.144 1.00 89.50 465 ALA A O 1
ATOM 3655 N N . ALA A 1 466 ? -32.232 21.336 10.716 1.00 88.06 466 ALA A N 1
ATOM 3656 C CA . ALA A 1 466 ? -31.617 20.784 9.504 1.00 88.06 466 ALA A CA 1
ATOM 3657 C C . ALA A 1 466 ? -30.685 19.591 9.798 1.00 88.06 466 ALA A C 1
ATOM 3659 O O . ALA A 1 466 ? -30.594 18.659 9.000 1.00 88.06 466 ALA A O 1
ATOM 3660 N N . LEU A 1 467 ? -29.979 19.613 10.935 1.00 89.06 467 LEU A N 1
ATOM 3661 C CA . LEU A 1 467 ? -29.138 18.499 11.379 1.00 89.06 467 LEU A CA 1
ATOM 3662 C C . LEU A 1 467 ? -29.986 17.300 11.834 1.00 89.06 467 LEU A C 1
ATOM 3664 O O . LEU A 1 467 ? -29.614 16.164 11.561 1.00 89.06 467 LEU A O 1
ATOM 3668 N N . GLU A 1 468 ? -31.117 17.546 12.496 1.00 89.88 468 GLU A N 1
ATOM 3669 C CA . GLU A 1 468 ? -32.092 16.521 12.884 1.00 89.88 468 GLU A CA 1
ATOM 3670 C C . GLU A 1 468 ? -32.756 15.885 11.661 1.00 89.88 468 GLU A C 1
ATOM 3672 O O . GLU A 1 468 ? -32.871 14.665 11.611 1.00 89.88 468 GLU A O 1
ATOM 3677 N N . GLU A 1 469 ? -33.112 16.678 10.647 1.00 85.38 469 GLU A N 1
ATOM 3678 C CA . GLU A 1 469 ? -33.627 16.179 9.367 1.00 85.38 469 GLU A CA 1
ATOM 3679 C C . GLU A 1 469 ? -32.595 15.288 8.659 1.00 85.38 469 GLU A C 1
ATOM 3681 O O . GLU A 1 469 ? -32.922 14.177 8.250 1.00 85.38 469 GLU A O 1
ATOM 3686 N N . LEU A 1 470 ? -31.330 15.727 8.587 1.00 84.06 470 LEU A N 1
ATOM 3687 C CA . LEU A 1 470 ? -30.226 14.907 8.073 1.00 84.06 470 LEU A CA 1
ATOM 3688 C C . LEU A 1 470 ? -30.078 13.603 8.871 1.00 84.06 470 LEU A C 1
ATOM 3690 O O . LEU A 1 470 ? -29.943 12.531 8.286 1.00 84.06 470 LEU A O 1
ATOM 3694 N N . ALA A 1 471 ? -30.075 13.684 10.201 1.00 87.12 471 ALA A N 1
ATOM 3695 C CA . ALA A 1 471 ? -29.889 12.513 11.043 1.00 87.12 471 ALA A CA 1
ATOM 3696 C C . ALA A 1 471 ? -31.057 11.522 10.908 1.00 87.12 471 ALA A C 1
ATOM 3698 O O . ALA A 1 471 ? -30.824 10.315 10.889 1.00 87.12 471 ALA A O 1
ATOM 3699 N N . ALA A 1 472 ? -32.287 12.016 10.757 1.00 86.75 472 ALA A N 1
ATOM 3700 C CA . ALA A 1 472 ? -33.467 11.194 10.520 1.00 86.75 472 ALA A CA 1
ATOM 3701 C C . ALA A 1 472 ? -33.438 10.518 9.139 1.00 86.75 472 ALA A C 1
ATOM 3703 O O . ALA A 1 472 ? -33.739 9.331 9.047 1.00 86.75 472 ALA A O 1
ATOM 3704 N N . ASP A 1 473 ? -33.036 11.237 8.089 1.00 83.62 473 ASP A N 1
ATOM 3705 C CA . ASP A 1 473 ? -32.947 10.694 6.726 1.00 83.62 473 ASP A CA 1
ATOM 3706 C C . ASP A 1 473 ? -31.836 9.638 6.598 1.00 83.62 473 ASP A C 1
ATOM 3708 O O . ASP A 1 473 ? -32.000 8.598 5.960 1.00 83.62 473 ASP A O 1
ATOM 3712 N N . VAL A 1 474 ? -30.700 9.876 7.258 1.00 84.69 474 VAL A N 1
ATOM 3713 C CA . VAL A 1 474 ? -29.504 9.042 7.103 1.00 84.69 474 VAL A CA 1
ATOM 3714 C C . VAL A 1 474 ? -29.428 7.896 8.110 1.00 84.69 474 VAL A C 1
ATOM 3716 O O . VAL A 1 474 ? -29.026 6.789 7.740 1.00 84.69 474 VAL A O 1
ATOM 3719 N N . PHE A 1 475 ? -29.763 8.149 9.377 1.00 90.94 475 PHE A N 1
ATOM 3720 C CA . PHE A 1 475 ? -29.663 7.162 10.456 1.00 90.94 475 PHE A CA 1
ATOM 3721 C C . PHE A 1 475 ? -31.029 6.642 10.909 1.00 90.94 475 PHE A C 1
ATOM 3723 O O . PHE A 1 475 ? -31.106 5.517 11.395 1.00 90.94 475 PHE A O 1
ATOM 3730 N N . GLY A 1 476 ? -32.099 7.428 10.765 1.00 88.69 476 GLY A N 1
ATOM 3731 C CA . GLY A 1 476 ? -33.428 7.073 11.261 1.00 88.69 476 GLY A CA 1
ATOM 3732 C C . GLY A 1 476 ? -33.406 6.664 12.736 1.00 88.69 476 GLY A C 1
ATOM 3733 O O . GLY A 1 476 ? -32.729 7.276 13.560 1.00 88.69 476 GLY A O 1
ATOM 3734 N N . GLU A 1 477 ? -34.106 5.577 13.050 1.00 91.06 477 GLU A N 1
ATOM 3735 C CA . GLU A 1 477 ? -34.175 4.997 14.399 1.00 91.06 477 GLU A CA 1
ATOM 3736 C C . GLU A 1 477 ? -33.087 3.939 14.663 1.00 91.06 477 GLU A C 1
ATOM 3738 O O . GLU A 1 477 ? -33.187 3.166 15.621 1.00 91.06 477 GLU A O 1
ATOM 3743 N N . LEU A 1 478 ? -32.046 3.866 13.820 1.00 94.75 478 LEU A N 1
ATOM 3744 C CA . LEU A 1 478 ? -30.983 2.874 13.981 1.00 94.75 478 LEU A CA 1
ATOM 3745 C C . LEU A 1 478 ? -30.263 3.049 15.324 1.00 94.75 478 LEU A C 1
ATOM 3747 O O . LEU A 1 478 ? -29.920 4.158 15.756 1.00 94.75 478 LEU A O 1
ATOM 3751 N N . LYS A 1 479 ? -30.010 1.915 15.974 1.00 94.44 479 LYS A N 1
ATOM 3752 C CA . LYS A 1 479 ? -29.239 1.803 17.211 1.00 94.44 479 LYS A CA 1
ATOM 3753 C C . LYS A 1 479 ? -27.813 1.352 16.890 1.00 94.44 479 LYS A C 1
ATOM 3755 O O . LYS A 1 479 ? -27.453 1.097 15.744 1.00 94.44 479 LYS A O 1
ATOM 3760 N N . PHE A 1 480 ? -26.966 1.320 17.914 1.00 93.50 480 PHE A N 1
ATOM 3761 C CA . PHE A 1 480 ? -25.531 1.045 17.771 1.00 93.50 480 PHE A CA 1
ATOM 3762 C C . PHE A 1 480 ? -25.207 -0.393 17.329 1.00 93.50 480 PHE A C 1
ATOM 3764 O O . PHE A 1 480 ? -24.074 -0.670 16.946 1.00 93.50 480 PHE A O 1
ATOM 3771 N N . ASP A 1 481 ? -26.180 -1.298 17.357 1.00 87.00 481 ASP A N 1
ATOM 3772 C CA . ASP A 1 481 ? -26.076 -2.655 16.820 1.00 87.00 481 ASP A CA 1
ATOM 3773 C C . ASP A 1 481 ? -26.051 -2.709 15.281 1.00 87.00 481 ASP A C 1
ATOM 3775 O O . ASP A 1 481 ? -25.595 -3.707 14.731 1.00 87.00 481 ASP A O 1
ATOM 3779 N N . ALA A 1 482 ? -26.455 -1.636 14.589 1.00 90.19 482 ALA A N 1
ATOM 3780 C CA . ALA A 1 482 ? -26.400 -1.528 13.127 1.00 90.19 482 ALA A CA 1
ATOM 3781 C C . ALA A 1 482 ? -24.983 -1.264 12.563 1.00 90.19 482 ALA A C 1
ATOM 3783 O O . ALA A 1 482 ? -24.767 -1.283 11.345 1.00 90.19 482 ALA A O 1
ATOM 3784 N N . PHE A 1 483 ? -24.002 -0.953 13.417 1.00 90.69 483 PHE A N 1
ATOM 3785 C CA . PHE A 1 483 ? -22.624 -0.726 12.982 1.00 90.69 483 PHE A CA 1
ATOM 3786 C C . PHE A 1 483 ? -21.906 -2.049 12.664 1.00 90.69 483 PHE A C 1
ATOM 3788 O O . PHE A 1 483 ? -21.962 -3.009 13.427 1.00 90.69 483 PHE A O 1
ATOM 3795 N N . LYS A 1 484 ? -21.171 -2.083 11.546 1.00 85.31 484 LYS A N 1
ATOM 3796 C CA . LYS A 1 484 ? -20.400 -3.246 11.067 1.00 85.31 484 LYS A CA 1
ATOM 3797 C C . LYS A 1 484 ? -18.971 -3.330 11.614 1.00 85.31 484 LYS A C 1
ATOM 3799 O O . LYS A 1 484 ? -18.295 -4.332 11.397 1.00 85.31 484 LYS A O 1
ATOM 3804 N N . THR A 1 485 ? -18.490 -2.273 12.261 1.00 86.62 485 THR A N 1
ATOM 3805 C CA . THR A 1 485 ? -17.175 -2.196 12.915 1.00 86.62 485 THR A CA 1
ATOM 3806 C C . THR A 1 485 ? -17.319 -1.463 14.246 1.00 86.62 485 THR A C 1
ATOM 3808 O O . THR A 1 485 ? -18.339 -0.801 14.462 1.00 86.62 485 THR A O 1
ATOM 3811 N N . ASP A 1 486 ? -16.346 -1.590 15.151 1.00 92.88 486 ASP A N 1
ATOM 3812 C CA . ASP A 1 486 ? -16.446 -0.945 16.457 1.00 92.88 486 ASP A CA 1
ATOM 3813 C C . ASP A 1 486 ? -16.301 0.583 16.308 1.00 92.88 486 ASP A C 1
ATOM 3815 O O . ASP A 1 486 ? -15.337 1.084 15.725 1.00 92.88 486 ASP A O 1
ATOM 3819 N N . ILE A 1 487 ? -17.275 1.337 16.833 1.00 96.94 487 ILE A N 1
ATOM 3820 C CA . ILE A 1 487 ? -17.358 2.801 16.712 1.00 96.94 487 ILE A CA 1
ATOM 3821 C C . ILE A 1 487 ? -17.198 3.476 18.075 1.00 96.94 487 ILE A C 1
ATOM 3823 O O . ILE A 1 487 ? -17.663 2.966 19.099 1.00 96.94 487 ILE A O 1
ATOM 3827 N N . GLY A 1 488 ? -16.572 4.654 18.079 1.00 97.44 488 GLY A N 1
ATOM 3828 C CA . GLY A 1 488 ? -16.630 5.622 19.172 1.00 97.44 488 GLY A CA 1
ATOM 3829 C C . GLY A 1 488 ? -17.046 7.010 18.689 1.00 97.44 488 GLY A C 1
ATOM 3830 O O . GLY A 1 488 ? -16.305 7.667 17.959 1.00 97.44 488 GLY A O 1
ATOM 3831 N N . ILE A 1 489 ? -18.212 7.488 19.126 1.00 98.19 489 ILE A N 1
ATOM 3832 C CA . ILE A 1 489 ? -18.671 8.863 18.874 1.00 98.19 489 ILE A CA 1
ATOM 3833 C C . ILE A 1 489 ? -18.416 9.699 20.124 1.00 98.19 489 ILE A C 1
ATOM 3835 O O . ILE A 1 489 ? -18.937 9.390 21.198 1.00 98.19 489 ILE A O 1
ATOM 3839 N N . VAL A 1 490 ? -17.621 10.760 19.997 1.00 97.56 490 VAL A N 1
ATOM 3840 C CA . VAL A 1 490 ? -17.234 11.596 21.141 1.00 97.56 490 VAL A CA 1
ATOM 3841 C C . VAL A 1 490 ? -18.207 12.756 21.327 1.00 97.56 490 VAL A C 1
ATOM 3843 O O . VAL A 1 490 ? -18.460 13.528 20.405 1.00 97.56 490 VAL A O 1
ATOM 3846 N N . GLY A 1 491 ? -18.711 12.923 22.543 1.00 96.31 491 GLY A N 1
ATOM 3847 C CA . GLY A 1 491 ? -19.480 14.078 22.992 1.00 96.31 491 GLY A CA 1
ATOM 3848 C C . GLY A 1 491 ? -18.970 14.603 24.335 1.00 96.31 491 GLY A C 1
ATOM 3849 O O . GLY A 1 491 ? -18.088 14.024 24.975 1.00 96.31 491 GLY A O 1
ATOM 3850 N N . THR A 1 492 ? -19.571 15.695 24.791 1.00 95.50 492 THR A N 1
ATOM 3851 C CA . THR A 1 492 ? -19.291 16.290 26.102 1.00 95.50 492 THR A CA 1
ATOM 3852 C C . THR A 1 492 ? -20.526 16.181 26.989 1.00 95.50 492 THR A C 1
ATOM 3854 O O . THR A 1 492 ? -21.586 16.698 26.635 1.00 95.50 492 THR A O 1
ATOM 3857 N N . ARG A 1 493 ? -20.389 15.535 28.152 1.00 94.06 493 ARG A N 1
ATOM 3858 C CA . ARG A 1 493 ? -21.387 15.556 29.230 1.00 94.06 493 ARG A CA 1
ATOM 3859 C C . ARG A 1 493 ? -21.273 16.905 29.928 1.00 94.06 493 ARG A C 1
ATOM 3861 O O . ARG A 1 493 ? -20.331 17.139 30.681 1.00 94.06 493 ARG A O 1
ATOM 3868 N N . TRP A 1 494 ? -22.175 17.819 29.579 1.00 91.88 494 TRP A N 1
ATOM 3869 C CA . TRP A 1 494 ? -21.983 19.244 29.850 1.00 91.88 494 TRP A CA 1
ATOM 3870 C C . TRP A 1 494 ? -22.050 19.592 31.334 1.00 91.88 494 TRP A C 1
ATOM 3872 O O . TRP A 1 494 ? -21.211 20.342 31.817 1.00 91.88 494 TRP A O 1
ATOM 3882 N N . LEU A 1 495 ? -23.030 19.041 32.054 1.00 91.31 495 LEU A N 1
ATOM 3883 C CA . LEU A 1 495 ? -23.245 19.368 33.465 1.00 91.31 495 LEU A CA 1
ATOM 3884 C C . LEU A 1 495 ? -22.155 18.786 34.370 1.00 91.31 495 LEU A C 1
ATOM 3886 O O . LEU A 1 495 ? -21.838 19.378 35.395 1.00 91.31 495 LEU A O 1
ATOM 3890 N N . GLU A 1 496 ? -21.585 17.641 33.997 1.00 90.94 496 GLU A N 1
ATOM 3891 C CA . GLU A 1 496 ? -20.527 16.972 34.762 1.00 90.94 496 GLU A CA 1
ATOM 3892 C C . GLU A 1 496 ? -19.117 17.230 34.217 1.00 90.94 496 GLU A C 1
ATOM 3894 O O . GLU A 1 496 ? -18.169 16.603 34.684 1.00 90.94 496 GLU A O 1
ATOM 3899 N N . GLU A 1 497 ? -18.988 18.107 33.216 1.00 91.19 497 GLU A N 1
ATOM 3900 C CA . GLU A 1 497 ? -17.712 18.589 32.669 1.00 91.19 497 GLU A CA 1
ATOM 3901 C C . GLU A 1 497 ? -16.748 17.455 32.262 1.00 91.19 497 GLU A C 1
ATOM 3903 O O . GLU A 1 497 ? -15.528 17.545 32.417 1.00 91.19 497 GLU A O 1
ATOM 3908 N N . ARG A 1 498 ? -17.302 16.359 31.727 1.00 91.56 498 ARG A N 1
ATOM 3909 C CA . ARG A 1 498 ? -16.559 15.136 31.379 1.00 91.56 498 ARG A CA 1
ATOM 3910 C C . ARG A 1 498 ? -16.842 14.674 29.949 1.00 91.56 498 ARG A C 1
ATOM 3912 O O . ARG A 1 498 ? -17.918 14.954 29.415 1.00 91.56 498 ARG A O 1
ATOM 3919 N N . PRO A 1 499 ? -15.927 13.923 29.313 1.00 92.94 499 PRO A N 1
ATOM 3920 C CA . PRO A 1 499 ? -16.228 13.287 28.039 1.00 92.94 499 PRO A CA 1
ATOM 3921 C C . PRO A 1 499 ? -17.336 12.235 28.199 1.00 92.94 499 PRO A C 1
ATOM 3923 O O . PRO A 1 499 ? -17.420 11.533 29.210 1.00 92.94 499 PRO A O 1
ATOM 3926 N N . ILE A 1 500 ? -18.167 12.105 27.169 1.00 93.75 500 ILE A N 1
ATOM 3927 C CA . ILE A 1 500 ? -19.049 10.957 26.953 1.00 93.75 500 ILE A CA 1
ATOM 3928 C C . ILE A 1 500 ? -18.688 10.354 25.599 1.00 93.75 500 ILE A C 1
ATOM 3930 O O . ILE A 1 500 ? -18.588 11.070 24.610 1.00 93.75 500 ILE A O 1
ATOM 3934 N N . ILE A 1 501 ? -18.448 9.048 25.550 1.00 95.62 501 ILE A N 1
ATOM 3935 C CA . ILE A 1 501 ? -18.124 8.354 24.302 1.00 95.62 501 ILE A CA 1
ATOM 3936 C C . ILE A 1 501 ? -19.195 7.301 24.090 1.00 95.62 501 ILE A C 1
ATOM 3938 O O . ILE A 1 501 ? -19.314 6.371 24.890 1.00 95.62 501 ILE A O 1
ATOM 3942 N N . PHE A 1 502 ? -19.981 7.462 23.034 1.00 96.75 502 PHE A N 1
ATOM 3943 C CA . PHE A 1 502 ? -20.964 6.472 22.625 1.00 96.75 502 PHE A CA 1
ATOM 3944 C C . PHE A 1 502 ? -20.227 5.357 21.886 1.00 96.75 502 PHE A C 1
ATOM 3946 O O . PHE A 1 502 ? -19.639 5.595 20.830 1.00 96.75 502 PHE A O 1
ATOM 3953 N N . LYS A 1 503 ? -20.216 4.164 22.479 1.00 95.00 503 LYS A N 1
ATOM 3954 C CA . LYS A 1 503 ? -19.441 3.004 22.021 1.00 95.00 503 LYS A CA 1
ATOM 3955 C C . LYS A 1 503 ? -20.375 1.890 21.564 1.00 95.00 503 LYS A C 1
ATOM 3957 O O . LYS A 1 503 ? -21.476 1.758 22.103 1.00 95.00 503 LYS A O 1
ATOM 3962 N N . THR A 1 504 ? -19.941 1.082 20.606 1.00 91.50 504 THR A N 1
ATOM 3963 C CA . THR A 1 504 ? -20.712 -0.060 20.080 1.00 91.50 504 THR A CA 1
ATOM 3964 C C . THR A 1 504 ? -20.625 -1.293 20.959 1.00 91.50 504 THR A C 1
ATOM 3966 O O . THR A 1 504 ? -21.589 -2.046 21.067 1.00 91.50 504 THR A O 1
ATOM 3969 N N . ASN A 1 505 ? -19.478 -1.504 21.599 1.00 82.81 505 ASN A N 1
ATOM 3970 C CA . ASN A 1 505 ? -19.121 -2.774 22.205 1.00 82.81 505 ASN A CA 1
ATOM 3971 C C . ASN A 1 505 ? -18.695 -2.616 23.665 1.00 82.81 505 ASN A C 1
ATOM 3973 O O . ASN A 1 505 ? -17.890 -1.752 24.019 1.00 82.81 505 ASN A O 1
ATOM 3977 N N . ARG A 1 506 ? -19.182 -3.528 24.511 1.00 84.12 506 ARG A N 1
ATOM 3978 C CA . ARG A 1 506 ? -18.845 -3.619 25.936 1.00 84.12 506 ARG A CA 1
ATOM 3979 C C . ARG A 1 506 ? -17.342 -3.738 26.178 1.00 84.12 506 ARG A C 1
ATOM 3981 O O . ARG A 1 506 ? -16.841 -3.212 27.170 1.00 84.12 506 ARG A O 1
ATOM 3988 N N . ARG A 1 507 ? -16.607 -4.381 25.266 1.00 79.94 507 ARG A N 1
ATOM 3989 C CA . ARG A 1 507 ? -15.144 -4.515 25.347 1.00 79.94 507 ARG A CA 1
ATOM 3990 C C . ARG A 1 507 ? -14.424 -3.170 25.225 1.00 79.94 507 ARG A C 1
ATOM 3992 O O . ARG A 1 507 ? -13.359 -3.016 25.807 1.00 79.94 507 ARG A O 1
ATOM 3999 N N . GLN A 1 508 ? -15.023 -2.175 24.565 1.00 83.06 508 GLN A N 1
ATOM 4000 C CA . GLN A 1 508 ? -14.481 -0.813 24.514 1.00 83.06 508 GLN A CA 1
ATOM 4001 C C . GLN A 1 508 ? -14.662 -0.063 25.848 1.00 83.06 508 GLN A C 1
ATOM 4003 O O . GLN A 1 508 ? -14.105 1.018 26.027 1.00 83.06 508 GLN A O 1
ATOM 4008 N N . ALA A 1 509 ? -15.462 -0.566 26.795 1.00 80.81 509 ALA A N 1
ATOM 4009 C CA . ALA A 1 509 ? -15.680 0.107 28.070 1.00 80.81 509 ALA A CA 1
ATOM 4010 C C . ALA A 1 509 ? -14.518 -0.146 29.040 1.00 80.81 509 ALA A C 1
ATOM 4012 O O . ALA A 1 509 ? -14.368 -1.242 29.580 1.00 80.81 509 ALA A O 1
ATOM 4013 N N . PHE A 1 510 ? -13.736 0.900 29.309 1.00 75.00 510 PHE A N 1
ATOM 4014 C CA . PHE A 1 510 ? -12.658 0.868 30.300 1.00 75.00 510 PHE A CA 1
ATOM 4015 C C . PHE A 1 510 ? -13.174 0.577 31.721 1.00 75.00 510 PHE A C 1
ATOM 4017 O O . PHE A 1 510 ? -12.606 -0.227 32.454 1.00 75.00 510 PHE A O 1
ATOM 4024 N N . SER A 1 511 ? -14.286 1.205 32.109 1.00 72.69 511 SER A N 1
ATOM 4025 C CA . SER A 1 511 ? -14.955 1.012 33.398 1.00 72.69 511 SER A CA 1
ATOM 4026 C C . SER A 1 511 ? -16.468 0.885 33.208 1.00 72.69 511 SER A C 1
ATOM 4028 O O . SER A 1 511 ? -17.001 1.212 32.150 1.00 72.69 511 SER A O 1
ATOM 4030 N N . GLY A 1 512 ? -17.172 0.360 34.218 1.00 72.50 512 GLY A N 1
ATOM 4031 C CA . GLY A 1 512 ? -18.631 0.223 34.157 1.00 72.50 512 GLY A CA 1
ATOM 4032 C C . GLY A 1 512 ? -19.130 -0.850 33.182 1.00 72.50 512 GLY A C 1
ATOM 4033 O O . GLY A 1 512 ? -20.272 -0.778 32.744 1.00 72.50 512 GLY A O 1
ATOM 4034 N N . LYS A 1 513 ? -18.313 -1.870 32.863 1.00 78.06 513 LYS A N 1
ATOM 4035 C CA . LYS A 1 513 ? -18.697 -2.975 31.962 1.00 78.06 513 LYS A CA 1
ATOM 4036 C C . LYS A 1 513 ? -20.022 -3.639 32.362 1.00 78.06 513 LYS A C 1
ATOM 4038 O O . LYS A 1 513 ? -20.735 -4.113 31.492 1.00 78.06 513 LYS A O 1
ATOM 4043 N N . ALA A 1 514 ? -20.356 -3.715 33.652 1.00 74.62 514 ALA A N 1
ATOM 4044 C CA . ALA A 1 514 ? -21.603 -4.327 34.131 1.00 74.62 514 ALA A CA 1
ATOM 4045 C C . ALA A 1 514 ? -22.868 -3.522 33.780 1.00 74.62 514 ALA A C 1
ATOM 4047 O O . ALA A 1 514 ? -23.925 -4.111 33.602 1.00 74.62 514 ALA A O 1
ATOM 4048 N N . SER A 1 515 ? -22.755 -2.200 33.655 1.00 80.56 515 SER A N 1
ATOM 4049 C CA . SER A 1 515 ? -23.849 -1.289 33.299 1.00 80.56 515 SER A CA 1
ATOM 4050 C C . SER A 1 515 ? -23.691 -0.745 31.876 1.00 80.56 515 SER A C 1
ATOM 4052 O O . SER A 1 515 ? -24.143 0.358 31.580 1.00 80.56 515 SER A O 1
ATOM 4054 N N . PHE A 1 516 ? -22.941 -1.447 31.021 1.00 87.94 516 PHE A N 1
ATOM 4055 C CA . PHE A 1 516 ? -22.698 -0.999 29.659 1.00 87.94 516 PHE A CA 1
ATOM 4056 C C . PHE A 1 516 ? -23.919 -1.277 28.790 1.00 87.94 516 PHE A C 1
ATOM 4058 O O . PHE A 1 516 ? -24.358 -2.417 28.669 1.00 87.94 516 PHE A O 1
ATOM 4065 N N . GLU A 1 517 ? -24.386 -0.242 28.112 1.00 90.38 517 GLU A N 1
ATOM 4066 C CA . GLU A 1 517 ? -25.365 -0.333 27.041 1.00 90.38 517 GLU A CA 1
ATOM 4067 C C . GLU A 1 517 ? -24.778 0.378 25.819 1.00 90.38 517 GLU A C 1
ATOM 4069 O O . GLU A 1 517 ? -24.226 1.477 25.946 1.00 90.38 517 GLU A O 1
ATOM 4074 N N . ALA A 1 518 ? -24.854 -0.248 24.640 1.00 91.25 518 ALA A N 1
ATOM 4075 C CA . ALA A 1 518 ? -24.300 0.325 23.416 1.00 91.25 518 ALA A CA 1
ATOM 4076 C C . ALA A 1 518 ? -24.941 1.694 23.140 1.00 91.25 518 ALA A C 1
ATOM 4078 O O . ALA A 1 518 ? -26.161 1.848 23.207 1.00 91.25 518 ALA A O 1
ATOM 4079 N N . GLY A 1 519 ? -24.112 2.713 22.910 1.00 92.31 519 GLY A N 1
ATOM 4080 C CA . GLY A 1 519 ? -24.572 4.098 22.789 1.00 92.31 519 GLY A CA 1
ATOM 4081 C C . GLY A 1 519 ? -25.360 4.630 23.999 1.00 92.31 519 GLY A C 1
ATOM 4082 O O . GLY A 1 519 ? -26.125 5.573 23.845 1.00 92.31 519 GLY A O 1
ATOM 4083 N N . PHE A 1 520 ? -25.227 4.041 25.193 1.00 93.12 520 PHE A N 1
ATOM 4084 C CA . PHE A 1 520 ? -26.094 4.318 26.350 1.00 93.12 520 PHE A CA 1
ATOM 4085 C C . PHE A 1 520 ? -27.599 4.125 26.055 1.00 93.12 520 PHE A C 1
ATOM 4087 O O . PHE A 1 520 ? -28.432 4.780 26.678 1.00 93.12 520 PHE A O 1
ATOM 4094 N N . GLY A 1 521 ? -27.955 3.286 25.075 1.00 92.19 521 GLY A N 1
ATOM 4095 C CA . GLY A 1 521 ? -29.340 3.015 24.668 1.00 92.19 521 GLY A CA 1
ATOM 4096 C C . GLY A 1 521 ? -29.958 4.047 23.714 1.00 92.19 521 GLY A C 1
ATOM 4097 O O . GLY A 1 521 ? -31.097 3.873 23.262 1.00 92.19 521 GLY A O 1
ATOM 4098 N N . CYS A 1 522 ? -29.241 5.118 23.355 1.00 94.38 522 CYS A N 1
ATOM 4099 C CA . CYS A 1 522 ? -29.755 6.119 22.418 1.00 94.38 522 CYS A CA 1
ATOM 4100 C C . CYS A 1 522 ? -29.625 5.682 20.945 1.00 94.38 522 CYS A C 1
ATOM 4102 O O . CYS A 1 522 ? -29.044 4.644 20.626 1.00 94.38 522 CYS A O 1
ATOM 4104 N N . THR A 1 523 ? -30.254 6.429 20.034 1.00 95.62 523 THR A N 1
ATOM 4105 C CA . THR A 1 523 ? -30.098 6.210 18.584 1.00 95.62 523 THR A CA 1
ATOM 4106 C C . THR A 1 523 ? -28.740 6.709 18.089 1.00 95.62 523 THR A C 1
ATOM 4108 O O . THR A 1 523 ? -28.118 7.580 18.704 1.00 95.62 523 THR A O 1
ATOM 4111 N N . ILE A 1 524 ? -28.282 6.192 16.943 1.00 96.25 524 ILE A N 1
ATOM 4112 C CA . ILE A 1 524 ? -27.108 6.744 16.250 1.00 96.25 524 ILE A CA 1
ATOM 4113 C C . ILE A 1 524 ? -27.340 8.233 15.962 1.00 96.25 524 ILE A C 1
ATOM 4115 O O . ILE A 1 524 ? -26.447 9.047 16.201 1.00 96.25 524 ILE A O 1
ATOM 4119 N N . ALA A 1 525 ? -28.553 8.597 15.530 1.00 95.25 525 ALA A N 1
ATOM 4120 C CA . ALA A 1 525 ? -28.955 9.981 15.306 1.00 95.25 525 ALA A CA 1
ATOM 4121 C C . ALA A 1 525 ? -28.733 10.854 16.554 1.00 95.25 525 ALA A C 1
ATOM 4123 O O . ALA A 1 525 ? -28.070 11.887 16.467 1.00 95.25 525 ALA A O 1
ATOM 4124 N N . ASP A 1 526 ? -29.207 10.429 17.728 1.00 94.69 526 ASP A N 1
ATOM 4125 C CA . ASP A 1 526 ? -29.041 11.179 18.979 1.00 94.69 526 ASP A CA 1
ATOM 4126 C C . ASP A 1 526 ? -27.573 11.379 19.362 1.00 94.69 526 ASP A C 1
ATOM 4128 O O . ASP A 1 526 ? -27.186 12.486 19.753 1.00 94.69 526 ASP A O 1
ATOM 4132 N N . ALA A 1 527 ? -26.757 10.329 19.238 1.00 95.75 527 ALA A N 1
ATOM 4133 C CA . ALA A 1 527 ? -25.329 10.388 19.532 1.00 95.75 527 ALA A CA 1
ATOM 4134 C C . ALA A 1 527 ? -24.587 11.339 18.578 1.00 95.75 527 ALA A C 1
ATOM 4136 O O . ALA A 1 527 ? -23.802 12.178 19.029 1.00 95.75 527 ALA A O 1
ATOM 4137 N N . VAL A 1 528 ? -24.865 11.248 17.272 1.00 95.25 528 VAL A N 1
ATOM 4138 C CA . VAL A 1 528 ? -24.264 12.113 16.244 1.00 95.25 528 VAL A CA 1
ATOM 4139 C C . VAL A 1 528 ? -24.693 13.569 16.437 1.00 95.25 528 VAL A C 1
ATOM 4141 O O . VAL A 1 528 ? -23.835 14.449 16.490 1.00 95.25 528 VAL A O 1
ATOM 4144 N N . ILE A 1 529 ? -25.990 13.841 16.630 1.00 93.62 529 ILE A N 1
ATOM 4145 C CA . ILE A 1 529 ? -26.487 15.201 16.898 1.00 93.62 529 ILE A CA 1
ATOM 4146 C C . ILE A 1 529 ? -25.831 15.762 18.163 1.00 93.62 529 ILE A C 1
ATOM 4148 O O . ILE A 1 529 ? -25.373 16.906 18.160 1.00 93.62 529 ILE A O 1
ATOM 4152 N N . GLY A 1 530 ? -25.738 14.965 19.234 1.00 94.75 530 GLY A N 1
ATOM 4153 C CA . GLY A 1 530 ? -25.047 15.355 20.464 1.00 94.75 530 GLY A CA 1
ATOM 4154 C C . GLY A 1 530 ? -23.587 15.737 20.209 1.00 94.75 530 GLY A C 1
ATOM 4155 O O . GLY A 1 530 ? -23.152 16.808 20.632 1.00 94.75 530 GLY A O 1
ATOM 4156 N N . SER A 1 531 ? -22.865 14.916 19.441 1.00 95.56 531 SER A N 1
ATOM 4157 C CA . SER A 1 531 ? -21.471 15.154 19.041 1.00 95.56 531 SER A CA 1
ATOM 4158 C C . SER A 1 531 ? -21.276 16.406 18.175 1.00 95.56 531 SER A C 1
ATOM 4160 O O . SER A 1 531 ? -20.187 16.971 18.189 1.00 95.56 531 SER A O 1
ATOM 4162 N N . CYS A 1 532 ? -22.315 16.875 17.479 1.00 92.62 532 CYS A N 1
ATOM 4163 C CA . CYS A 1 532 ? -22.300 18.073 16.628 1.00 92.62 532 CYS A CA 1
ATOM 4164 C C . CYS A 1 532 ? -22.925 19.328 17.276 1.00 92.62 532 CYS A C 1
ATOM 4166 O O . CYS A 1 532 ? -22.962 20.395 16.660 1.00 92.62 532 CYS A O 1
ATOM 4168 N N . SER A 1 533 ? -23.457 19.231 18.501 1.00 91.56 533 SER A N 1
ATOM 4169 C CA . SER A 1 533 ? -24.239 20.306 19.138 1.00 91.56 533 SER A CA 1
ATOM 4170 C C . SER A 1 533 ? -23.355 21.387 19.780 1.00 91.56 533 SER A C 1
ATOM 4172 O O . SER A 1 533 ? -23.290 21.532 21.009 1.00 91.56 533 SER A O 1
ATOM 4174 N N . ALA A 1 534 ? -22.648 22.157 18.946 1.00 86.75 534 ALA A N 1
ATOM 4175 C CA . ALA A 1 534 ? -21.753 23.232 19.374 1.00 86.75 534 ALA A CA 1
ATOM 4176 C C . ALA A 1 534 ? -22.535 24.508 19.738 1.00 86.75 534 ALA A C 1
ATOM 4178 O O . ALA A 1 534 ? -22.870 25.331 18.887 1.00 86.75 534 ALA A O 1
ATOM 4179 N N . TYR A 1 535 ? -22.832 24.702 21.020 1.00 83.00 535 TYR A N 1
ATOM 4180 C CA . TYR A 1 535 ? -23.528 25.899 21.504 1.00 83.00 535 TYR A CA 1
ATOM 4181 C C . TYR A 1 535 ? -22.642 27.151 21.446 1.00 83.00 535 TYR A C 1
ATOM 4183 O O . TYR A 1 535 ? -21.467 27.066 21.808 1.00 83.00 535 TYR A O 1
ATOM 4191 N N . PRO A 1 536 ? -23.174 28.330 21.066 1.00 81.81 536 PRO A N 1
ATOM 4192 C CA . PRO A 1 536 ? -24.575 28.640 20.756 1.00 81.81 536 PRO A CA 1
ATOM 4193 C C . PRO A 1 536 ? -24.968 28.493 19.275 1.00 81.81 536 PRO A C 1
ATOM 4195 O O . PRO A 1 536 ? -26.004 29.012 18.885 1.00 81.81 536 PRO A O 1
ATOM 4198 N N . PHE A 1 537 ? -24.162 27.839 18.432 1.00 79.62 537 PHE A N 1
ATOM 4199 C CA . PHE A 1 537 ? -24.462 27.679 16.999 1.00 79.62 537 PHE A CA 1
ATOM 4200 C C . PHE A 1 537 ? -25.539 26.635 16.725 1.00 79.62 537 PHE A C 1
ATOM 4202 O O . PHE A 1 537 ? -26.272 26.757 15.751 1.00 79.62 537 PHE A O 1
ATOM 4209 N N . PHE A 1 538 ? -25.634 25.640 17.597 1.00 87.25 538 PHE A N 1
ATOM 4210 C CA . PHE A 1 538 ? -26.711 24.667 17.642 1.00 87.25 538 PHE A CA 1
ATOM 4211 C C . PHE A 1 538 ? -27.431 24.778 18.988 1.00 87.25 538 PHE A C 1
ATOM 4213 O O . PHE A 1 538 ? -26.846 25.203 19.994 1.00 87.25 538 PHE A O 1
ATOM 4220 N N . GLU A 1 539 ? -28.701 24.388 19.005 1.00 90.31 539 GLU A N 1
ATOM 4221 C CA . GLU A 1 539 ? -29.476 24.241 20.233 1.00 90.31 539 GLU A CA 1
ATOM 4222 C C . GLU A 1 539 ? -28.890 23.175 21.166 1.00 90.31 539 GLU A C 1
ATOM 4224 O O . GLU A 1 539 ? -28.012 22.383 20.816 1.00 90.31 539 GLU A O 1
ATOM 4229 N N . LYS A 1 540 ? -29.365 23.178 22.412 1.00 89.69 540 LYS A N 1
ATOM 4230 C CA . LYS A 1 540 ? -28.962 22.170 23.396 1.00 89.69 540 LYS A CA 1
ATOM 4231 C C . LYS A 1 540 ? -29.576 20.816 23.053 1.00 89.69 540 LYS A C 1
ATOM 4233 O O . LYS A 1 540 ? -30.796 20.719 22.948 1.00 89.69 540 LYS A O 1
ATOM 4238 N N . LYS A 1 541 ? -28.752 19.767 22.967 1.00 91.94 541 LYS A N 1
ATOM 4239 C CA . LYS A 1 541 ? -29.229 18.392 22.804 1.00 91.94 541 LYS A CA 1
ATOM 4240 C C . LYS A 1 541 ? -29.288 17.687 24.155 1.00 91.94 541 LYS A C 1
ATOM 4242 O O . LYS A 1 541 ? -28.336 17.701 24.933 1.00 91.94 541 LYS A O 1
ATOM 4247 N N . PHE A 1 542 ? -30.425 17.051 24.409 1.00 93.12 542 PHE A N 1
ATOM 4248 C CA . PHE A 1 542 ? -30.590 16.114 25.510 1.00 93.12 542 PHE A CA 1
ATOM 4249 C C . PHE A 1 542 ? -30.723 14.711 24.935 1.00 93.12 542 PHE A C 1
ATOM 4251 O O . PHE A 1 542 ? -31.532 14.496 24.034 1.00 93.12 542 PHE A O 1
ATOM 4258 N N . VAL A 1 543 ? -29.937 13.780 25.461 1.00 93.38 543 VAL A N 1
ATOM 4259 C CA . VAL A 1 543 ? -30.004 12.359 25.118 1.00 93.38 543 VAL A CA 1
ATOM 4260 C C . VAL A 1 543 ? -30.655 11.629 26.285 1.00 93.38 543 VAL A C 1
ATOM 4262 O O . VAL A 1 543 ? -30.259 11.830 27.435 1.00 93.38 543 VAL A O 1
ATOM 4265 N N . LEU A 1 544 ? -31.671 10.819 25.992 1.00 92.00 544 LEU A N 1
ATOM 4266 C CA . LEU A 1 544 ? -32.278 9.910 26.958 1.00 92.00 544 LEU A CA 1
ATOM 4267 C C . LEU A 1 544 ? -31.560 8.561 26.867 1.00 92.00 544 LEU A C 1
ATOM 4269 O O . LEU A 1 544 ? -31.476 7.991 25.779 1.00 92.00 544 LEU A O 1
ATOM 4273 N N . THR A 1 545 ? -31.024 8.072 27.981 1.00 90.38 545 THR A N 1
ATOM 4274 C CA . THR A 1 545 ? -30.391 6.748 28.026 1.00 90.38 545 THR A CA 1
ATOM 4275 C C . THR A 1 545 ? -31.426 5.635 28.163 1.00 90.38 545 THR A C 1
ATOM 4277 O O . THR A 1 545 ? -32.560 5.891 28.576 1.00 90.38 545 THR A O 1
ATOM 4280 N N . GLY A 1 546 ? -31.036 4.384 27.897 1.00 86.38 546 GLY A N 1
ATOM 4281 C CA . GLY A 1 546 ? -31.892 3.215 28.137 1.00 86.38 546 GLY A CA 1
ATOM 4282 C C . GLY A 1 546 ? -32.296 3.043 29.609 1.00 86.38 546 GLY A C 1
ATOM 4283 O O . GLY A 1 546 ? -33.336 2.464 29.909 1.00 86.38 546 GLY A O 1
ATOM 4284 N N . HIS A 1 547 ? -31.551 3.651 30.539 1.00 86.00 547 HIS A N 1
ATOM 4285 C CA . HIS A 1 547 ? -31.885 3.716 31.968 1.00 86.00 547 HIS A CA 1
ATOM 4286 C C . HIS A 1 547 ? -32.784 4.905 32.356 1.00 86.00 547 HIS A C 1
ATOM 4288 O O . HIS A 1 547 ? -33.042 5.124 33.539 1.00 86.00 547 HIS A O 1
ATOM 4294 N N . GLY A 1 548 ? -33.257 5.692 31.386 1.00 87.56 548 GLY A N 1
ATOM 4295 C CA . GLY A 1 548 ? -34.129 6.843 31.622 1.00 87.56 548 GLY A CA 1
ATOM 4296 C C . GLY A 1 548 ? -33.407 8.100 32.122 1.00 87.56 548 GLY A C 1
ATOM 4297 O O . GLY A 1 548 ? -34.067 9.063 32.517 1.00 87.56 548 GLY A O 1
ATOM 4298 N N . GLU A 1 549 ? -32.069 8.135 32.095 1.00 89.44 549 GLU A N 1
ATOM 4299 C CA . GLU A 1 549 ? -31.316 9.346 32.432 1.00 89.44 549 GLU A CA 1
ATOM 4300 C C . GLU A 1 549 ? -31.376 10.345 31.279 1.00 89.44 549 GLU A C 1
ATOM 4302 O O . GLU A 1 549 ? -31.095 10.010 30.129 1.00 89.44 549 GLU A O 1
ATOM 4307 N N . ARG A 1 550 ? -31.679 11.605 31.594 1.00 93.56 550 ARG A N 1
ATOM 4308 C CA . ARG A 1 550 ? -31.655 12.697 30.621 1.00 93.56 550 ARG A CA 1
ATOM 4309 C C . ARG A 1 550 ? -30.346 13.470 30.743 1.00 93.56 550 ARG A C 1
ATOM 4311 O O . ARG A 1 550 ? -30.162 14.233 31.689 1.00 93.56 550 ARG A O 1
ATOM 4318 N N . ILE A 1 551 ? -29.461 13.301 29.767 1.00 93.19 551 ILE A N 1
ATOM 4319 C CA . ILE A 1 551 ? -28.108 13.867 29.771 1.00 93.19 551 ILE A CA 1
ATOM 4320 C C . ILE A 1 551 ? -28.034 15.038 28.791 1.00 93.19 551 ILE A C 1
ATOM 4322 O O . ILE A 1 551 ? -28.411 14.894 27.630 1.00 93.19 551 ILE A O 1
ATOM 4326 N N . GLU A 1 552 ? -27.516 16.188 29.230 1.00 94.81 552 GLU A N 1
ATOM 4327 C CA . GLU A 1 552 ? -27.161 17.283 28.318 1.00 94.81 552 GLU A CA 1
ATOM 4328 C C . GLU A 1 552 ? -25.836 16.956 27.613 1.00 94.81 552 GLU A C 1
ATOM 4330 O O . GLU A 1 552 ? -24.774 16.930 28.244 1.00 94.81 552 GLU A O 1
ATOM 4335 N N . VAL A 1 553 ? -25.910 16.706 26.304 1.00 95.19 553 VAL A N 1
ATOM 4336 C CA . VAL A 1 553 ? -24.757 16.358 25.466 1.00 95.19 553 VAL A CA 1
ATOM 4337 C C . VAL A 1 553 ? -24.430 17.531 24.548 1.00 95.19 553 VAL A C 1
ATOM 4339 O O . VAL A 1 553 ? -25.307 18.105 23.898 1.00 95.19 553 VAL A O 1
ATOM 4342 N N . ARG A 1 554 ? -23.150 17.896 24.507 1.00 93.00 554 ARG A N 1
ATOM 4343 C CA . ARG A 1 554 ? -22.597 18.944 23.641 1.00 93.00 554 ARG A CA 1
ATOM 4344 C C . ARG A 1 554 ? -21.530 18.377 22.724 1.00 93.00 554 ARG A C 1
ATOM 4346 O O . ARG A 1 554 ? -21.069 17.253 22.928 1.00 93.00 554 ARG A O 1
ATOM 4353 N N . ASP A 1 555 ? -21.119 19.203 21.765 1.00 94.19 555 ASP A N 1
ATOM 4354 C CA . ASP A 1 555 ? -20.106 18.840 20.780 1.00 94.19 555 ASP A CA 1
ATOM 4355 C C . ASP A 1 555 ? -18.852 18.240 21.444 1.00 94.19 555 ASP A C 1
ATOM 4357 O O . ASP A 1 555 ? -18.366 18.727 22.473 1.00 94.19 555 ASP A O 1
ATOM 4361 N N . GLY A 1 556 ? -18.345 17.140 20.888 1.00 93.00 556 GLY A N 1
ATOM 4362 C CA . GLY A 1 556 ? -17.157 16.472 21.423 1.00 93.00 556 GLY A CA 1
ATOM 4363 C C . GLY A 1 556 ? -15.884 17.308 21.273 1.00 93.00 556 GLY A C 1
ATOM 4364 O O . GLY A 1 556 ? -14.919 17.086 21.998 1.00 93.00 556 GLY A O 1
ATOM 4365 N N . GLY A 1 557 ? -15.881 18.311 20.393 1.00 91.12 557 GLY A N 1
ATOM 4366 C CA . GLY A 1 557 ? -14.754 19.197 20.125 1.00 91.12 557 GLY A CA 1
ATOM 4367 C C . GLY A 1 557 ? -14.343 20.079 21.304 1.00 91.12 557 GLY A C 1
ATOM 4368 O O . GLY A 1 557 ? -13.225 20.591 21.313 1.00 91.12 557 GLY A O 1
ATOM 4369 N N . PHE A 1 558 ? -15.199 20.228 22.322 1.00 90.81 558 PHE A N 1
ATOM 4370 C CA . PHE A 1 558 ? -14.823 20.883 23.580 1.00 90.81 558 PHE A CA 1
ATOM 4371 C C . PHE A 1 558 ? -13.843 20.046 24.411 1.00 90.81 558 PHE A C 1
ATOM 4373 O O . PHE A 1 558 ? -12.993 20.615 25.094 1.00 90.81 558 PHE A O 1
ATOM 4380 N N . VAL A 1 559 ? -13.945 18.715 24.348 1.00 91.44 559 VAL A N 1
ATOM 4381 C CA . VAL A 1 559 ? -13.101 17.794 25.125 1.00 91.44 559 VAL A CA 1
ATOM 4382 C C . VAL A 1 559 ? -12.029 17.142 24.261 1.00 91.44 559 VAL A C 1
ATOM 4384 O O . VAL A 1 559 ? -10.861 17.150 24.638 1.00 91.44 559 VAL A O 1
ATOM 4387 N N . ALA A 1 560 ? -12.389 16.629 23.085 1.00 93.12 560 ALA A N 1
ATOM 4388 C CA . ALA A 1 560 ? -11.497 15.879 22.211 1.00 93.12 560 ALA A CA 1
ATOM 4389 C C . ALA A 1 560 ? -11.859 16.081 20.735 1.00 93.12 560 ALA A C 1
ATOM 4391 O O . ALA A 1 560 ? -12.445 15.211 20.087 1.00 93.12 560 ALA A O 1
ATOM 4392 N N . ASN A 1 561 ? -11.492 17.237 20.179 1.00 94.00 561 ASN A N 1
ATOM 4393 C CA . ASN A 1 561 ? -11.708 17.494 18.755 1.00 94.00 561 ASN A CA 1
ATOM 4394 C C . ASN A 1 561 ? -10.907 16.537 17.856 1.00 94.00 561 ASN A C 1
ATOM 4396 O O . ASN A 1 561 ? -11.382 16.194 16.780 1.00 94.00 561 ASN A O 1
ATOM 4400 N N . ASN A 1 562 ? -9.749 16.063 18.333 1.00 95.19 562 ASN A N 1
ATOM 4401 C CA . ASN A 1 562 ? -9.046 14.898 17.794 1.00 95.19 562 ASN A CA 1
ATOM 4402 C C . ASN A 1 562 ? -9.260 13.694 18.732 1.00 95.19 562 ASN A C 1
ATOM 4404 O O . ASN A 1 562 ? -8.689 13.683 19.831 1.00 95.19 562 ASN A O 1
ATOM 4408 N N . PRO A 1 563 ? -10.051 12.681 18.330 1.00 97.06 563 PRO A N 1
ATOM 4409 C CA . PRO A 1 563 ? -10.401 11.568 19.206 1.00 97.06 563 PRO A CA 1
ATOM 4410 C C . PRO A 1 563 ? -9.342 10.452 19.269 1.00 97.06 563 PRO A C 1
ATOM 4412 O O . PRO A 1 563 ? -9.549 9.464 19.976 1.00 97.06 563 PRO A O 1
ATOM 4415 N N . ALA A 1 564 ? -8.193 10.593 18.594 1.00 96.62 564 ALA A N 1
ATOM 4416 C CA . ALA A 1 564 ? -7.197 9.525 18.462 1.00 96.62 564 ALA A CA 1
ATOM 4417 C C . ALA A 1 564 ? -6.687 9.006 19.810 1.00 96.62 564 ALA A C 1
ATOM 4419 O O . ALA A 1 564 ? -6.474 7.808 19.965 1.00 96.62 564 ALA A O 1
ATOM 4420 N N . LEU A 1 565 ? -6.508 9.892 20.796 1.00 95.75 565 LEU A N 1
ATOM 4421 C CA . LEU A 1 565 ? -6.065 9.490 22.131 1.00 95.75 565 LEU A CA 1
ATOM 4422 C C . LEU A 1 565 ? -7.070 8.541 22.798 1.00 95.75 565 LEU A C 1
ATOM 4424 O O . LEU A 1 565 ? -6.664 7.522 23.347 1.00 95.75 565 LEU A O 1
ATOM 4428 N N . PHE A 1 566 ? -8.368 8.843 22.719 1.00 95.62 566 PHE A N 1
ATOM 4429 C CA . PHE A 1 566 ? -9.413 7.982 23.278 1.00 95.62 566 PHE A CA 1
ATOM 4430 C C . PHE A 1 566 ? -9.507 6.650 22.539 1.00 95.62 566 PHE A C 1
ATOM 4432 O O . PHE A 1 566 ? -9.631 5.610 23.179 1.00 95.62 566 PHE A O 1
ATOM 4439 N N . ALA A 1 567 ? -9.381 6.673 21.212 1.00 96.25 567 ALA A N 1
ATOM 4440 C CA . ALA A 1 567 ? -9.373 5.460 20.405 1.00 96.25 567 ALA A CA 1
ATOM 4441 C C . ALA A 1 567 ? -8.192 4.539 20.767 1.00 96.25 567 ALA A C 1
ATOM 4443 O O . ALA A 1 567 ? -8.366 3.331 20.897 1.00 96.25 567 ALA A O 1
ATOM 4444 N N . ILE A 1 568 ? -7.003 5.111 20.994 1.00 95.19 568 ILE A N 1
ATOM 4445 C CA . ILE A 1 568 ? -5.813 4.362 21.424 1.00 95.19 568 ILE A CA 1
ATOM 4446 C C . ILE A 1 568 ? -6.002 3.785 22.824 1.00 95.19 568 ILE A C 1
ATOM 4448 O O . ILE A 1 568 ? -5.721 2.610 23.017 1.00 95.19 568 ILE A O 1
ATOM 4452 N N . VAL A 1 569 ? -6.495 4.576 23.781 1.00 93.12 569 VAL A N 1
ATOM 4453 C CA . VAL A 1 569 ? -6.757 4.098 25.151 1.00 93.12 569 VAL A CA 1
ATOM 4454 C C . VAL A 1 569 ? -7.742 2.932 25.138 1.00 93.12 569 VAL A C 1
ATOM 4456 O O . VAL A 1 569 ? -7.548 1.945 25.842 1.00 93.12 569 VAL A O 1
ATOM 4459 N N . ASP A 1 570 ? -8.783 3.009 24.317 1.00 91.44 570 ASP A N 1
ATOM 4460 C CA . ASP A 1 570 ? -9.722 1.906 24.165 1.00 91.44 570 ASP A CA 1
ATOM 4461 C C . ASP A 1 570 ? -9.073 0.679 23.521 1.00 91.44 570 ASP A C 1
ATOM 4463 O O . ASP A 1 570 ? -9.261 -0.428 24.021 1.00 91.44 570 ASP A O 1
ATOM 4467 N N . ALA A 1 571 ? -8.277 0.860 22.465 1.00 86.31 571 ALA A N 1
ATOM 4468 C CA . ALA A 1 571 ? -7.555 -0.233 21.822 1.00 86.31 571 ALA A CA 1
ATOM 4469 C C . ALA A 1 571 ? -6.573 -0.928 22.781 1.00 86.31 571 ALA A C 1
ATOM 4471 O O . ALA A 1 571 ? -6.535 -2.155 22.837 1.00 86.31 571 ALA A O 1
ATOM 4472 N N . THR A 1 572 ? -5.808 -0.169 23.565 1.00 83.81 572 THR A N 1
ATOM 4473 C CA . THR A 1 572 ? -4.762 -0.742 24.418 1.00 83.81 572 THR A CA 1
ATOM 4474 C C . THR A 1 572 ? -5.305 -1.215 25.757 1.00 83.81 572 THR A C 1
ATOM 4476 O O . THR A 1 572 ? -5.106 -2.362 26.140 1.00 83.81 572 THR A O 1
ATOM 4479 N N . GLU A 1 573 ? -6.018 -0.351 26.475 1.00 83.25 573 GLU A N 1
ATOM 4480 C CA . GLU A 1 573 ? -6.405 -0.612 27.863 1.00 83.25 573 GLU A CA 1
ATOM 4481 C C . GLU A 1 573 ? -7.733 -1.374 27.965 1.00 83.25 573 GLU A C 1
ATOM 4483 O O . GLU A 1 573 ? -7.914 -2.174 28.881 1.00 83.25 573 GLU A O 1
ATOM 4488 N N . SER A 1 574 ? -8.677 -1.135 27.045 1.00 79.25 574 SER A N 1
ATOM 4489 C CA . SER A 1 574 ? -10.007 -1.768 27.112 1.00 79.25 574 SER A CA 1
ATOM 4490 C C . SER A 1 574 ? -10.073 -3.065 26.304 1.00 79.25 574 SER A C 1
ATOM 4492 O O . SER A 1 574 ? -10.543 -4.081 26.823 1.00 79.25 574 SER A O 1
ATOM 4494 N N . LEU A 1 575 ? -9.568 -3.039 25.065 1.00 74.12 575 LEU A N 1
ATOM 4495 C CA . LEU A 1 575 ? -9.510 -4.189 24.157 1.00 74.12 575 LEU A CA 1
ATOM 4496 C C . LEU A 1 575 ? -8.261 -5.063 24.367 1.00 74.12 575 LEU A C 1
ATOM 4498 O O . LEU A 1 575 ? -8.241 -6.196 23.896 1.00 74.12 575 LEU A O 1
ATOM 4502 N N . GLY A 1 576 ? -7.253 -4.577 25.099 1.00 68.75 576 GLY A N 1
ATOM 4503 C CA . GLY A 1 576 ? -6.100 -5.373 25.524 1.00 68.75 576 GLY A CA 1
ATOM 4504 C C . GLY A 1 576 ? -5.006 -5.559 24.471 1.00 68.75 576 GLY A C 1
ATOM 4505 O O . GLY A 1 576 ? -4.146 -6.419 24.655 1.00 68.75 576 GLY A O 1
ATOM 4506 N N . PHE A 1 577 ? -5.013 -4.784 23.381 1.00 71.88 577 PHE A N 1
ATOM 4507 C CA . PHE A 1 577 ? -3.949 -4.864 22.379 1.00 71.88 577 PHE A CA 1
ATOM 4508 C C . PHE A 1 577 ? -2.644 -4.253 22.915 1.00 71.88 577 PHE A C 1
ATOM 4510 O O . PHE A 1 577 ? -2.661 -3.137 23.450 1.00 71.88 577 PHE A O 1
ATOM 4517 N N . PRO A 1 578 ? -1.487 -4.918 22.744 1.00 72.19 578 PRO A N 1
ATOM 4518 C CA . PRO A 1 578 ? -0.205 -4.302 23.049 1.00 72.19 578 PRO A CA 1
ATOM 4519 C C . PRO A 1 578 ? -0.017 -3.011 22.246 1.00 72.19 578 PRO A C 1
ATOM 4521 O O . PRO A 1 578 ? -0.405 -2.906 21.084 1.00 72.19 578 PRO A O 1
ATOM 4524 N N . ARG A 1 579 ? 0.617 -2.003 22.853 1.00 82.81 579 ARG A N 1
ATOM 4525 C CA . ARG A 1 579 ? 0.844 -0.692 22.211 1.00 82.81 579 ARG A CA 1
ATOM 4526 C C . ARG A 1 579 ? 1.611 -0.814 20.892 1.00 82.81 579 ARG A C 1
ATOM 4528 O O . ARG A 1 579 ? 1.323 -0.083 19.948 1.00 82.81 579 ARG A O 1
ATOM 4535 N N . THR A 1 580 ? 2.545 -1.760 20.825 1.00 75.56 580 THR A N 1
ATOM 4536 C CA . THR A 1 580 ? 3.338 -2.101 19.634 1.00 75.56 580 THR A CA 1
ATOM 4537 C C . THR A 1 580 ? 2.510 -2.657 18.488 1.00 75.56 580 THR A C 1
ATOM 4539 O O . THR A 1 580 ? 2.981 -2.642 17.350 1.00 75.56 580 THR A O 1
ATOM 4542 N N . ASP A 1 581 ? 1.275 -3.071 18.757 1.00 78.94 581 ASP A N 1
ATOM 4543 C CA . ASP A 1 581 ? 0.391 -3.713 17.793 1.00 78.94 581 ASP A CA 1
ATOM 4544 C C . ASP A 1 581 ? -0.778 -2.819 17.384 1.00 78.94 581 ASP A C 1
ATOM 4546 O O . ASP A 1 581 ? -1.508 -3.113 16.443 1.00 78.94 581 ASP A O 1
ATOM 4550 N N . VAL A 1 582 ? -0.934 -1.658 18.015 1.00 80.19 582 VAL A N 1
ATOM 4551 C CA . VAL A 1 582 ? -1.918 -0.670 17.577 1.00 80.19 582 VAL A CA 1
ATOM 4552 C C . VAL A 1 582 ? -1.343 0.151 16.416 1.00 80.19 582 VAL A C 1
ATOM 4554 O O . VAL A 1 582 ? -0.208 0.644 16.460 1.00 80.19 582 VAL A O 1
ATOM 4557 N N . ARG A 1 583 ? -2.124 0.296 15.343 1.00 89.19 583 ARG A N 1
ATOM 4558 C CA . ARG A 1 583 ? -1.814 1.109 14.156 1.00 89.19 583 ARG A CA 1
ATOM 4559 C C . ARG A 1 583 ? -2.906 2.150 13.982 1.00 89.19 583 ARG A C 1
ATOM 4561 O O . ARG A 1 583 ? -4.075 1.793 13.901 1.00 89.19 583 ARG A O 1
ATOM 4568 N N . VAL A 1 584 ? -2.542 3.427 13.910 1.00 93.50 584 VAL A N 1
ATOM 4569 C CA . VAL A 1 584 ? -3.520 4.524 13.916 1.00 93.50 584 VAL A CA 1
ATOM 4570 C C . VAL A 1 584 ? -3.385 5.387 12.669 1.00 93.50 584 VAL A C 1
ATOM 4572 O O . VAL A 1 584 ? -2.305 5.893 12.367 1.00 93.50 584 VAL A O 1
ATOM 4575 N N . VAL A 1 585 ? -4.500 5.635 11.989 1.00 95.00 585 VAL A N 1
ATOM 4576 C CA . VAL A 1 585 ? -4.636 6.698 10.988 1.00 95.00 585 VAL A CA 1
ATOM 4577 C C . VAL A 1 585 ? -5.540 7.780 11.575 1.00 95.00 585 VAL A C 1
ATOM 4579 O O . VAL A 1 585 ? -6.701 7.532 11.881 1.00 95.00 585 VAL A O 1
ATOM 4582 N N . SER A 1 586 ? -5.010 8.987 11.766 1.00 95.94 586 SER A N 1
ATOM 4583 C CA . SER A 1 586 ? -5.746 10.137 12.306 1.00 95.94 586 SER A CA 1
ATOM 4584 C C . SER A 1 586 ? -5.870 11.225 11.241 1.00 95.94 586 SER A C 1
ATOM 4586 O O . SER A 1 586 ? -4.866 11.798 10.806 1.00 95.94 586 SER A O 1
ATOM 4588 N N . ILE A 1 587 ? -7.096 11.534 10.818 1.00 94.38 587 ILE A N 1
ATOM 4589 C CA . ILE A 1 587 ? -7.394 12.465 9.722 1.00 94.38 587 ILE A CA 1
ATOM 4590 C C . ILE A 1 587 ? -8.063 13.720 10.266 1.00 94.38 587 ILE A C 1
ATOM 4592 O O . ILE A 1 587 ? -8.994 13.677 11.064 1.00 94.38 587 ILE A O 1
ATOM 4596 N N . GLY A 1 588 ? -7.523 14.856 9.841 1.00 90.31 588 GLY A N 1
ATOM 4597 C CA . GLY A 1 588 ? -7.907 16.172 10.310 1.00 90.31 588 GLY A CA 1
ATOM 4598 C C . GLY A 1 588 ? -8.878 16.807 9.343 1.00 90.31 588 GLY A C 1
ATOM 4599 O O . GLY A 1 588 ? -9.349 16.171 8.407 1.00 90.31 588 GLY A O 1
ATOM 4600 N N . VAL A 1 589 ? -9.105 18.099 9.537 1.00 85.81 589 VAL A N 1
ATOM 4601 C CA . VAL A 1 589 ? -9.917 18.927 8.636 1.00 85.81 589 VAL A CA 1
ATOM 4602 C C . VAL A 1 589 ? -9.107 20.044 7.974 1.00 85.81 589 VAL A C 1
ATOM 4604 O O . VAL A 1 589 ? -9.697 20.964 7.424 1.00 85.81 589 VAL A O 1
ATOM 4607 N N . GLY A 1 590 ? -7.775 20.011 8.085 1.00 76.56 590 GLY A N 1
ATOM 4608 C CA . GLY A 1 590 ? -6.868 21.064 7.622 1.00 76.56 590 GLY A CA 1
ATOM 4609 C C . GLY A 1 590 ? -6.945 22.388 8.404 1.00 76.56 590 GLY A C 1
ATOM 4610 O O . GLY A 1 590 ? -7.943 22.715 9.069 1.00 76.56 590 GLY A O 1
ATOM 4611 N N . GLU A 1 591 ? -5.870 23.169 8.301 1.00 76.12 591 GLU A N 1
ATOM 4612 C CA . GLU A 1 591 ? -5.766 24.543 8.800 1.00 76.12 591 GLU A CA 1
ATOM 4613 C C . GLU A 1 591 ? -5.762 25.512 7.609 1.00 76.12 591 GLU A C 1
ATOM 4615 O O . GLU A 1 591 ? -4.926 25.396 6.715 1.00 76.12 591 GLU A O 1
ATOM 4620 N N . TYR A 1 592 ? -6.687 26.474 7.593 1.00 75.38 592 TYR A N 1
ATOM 4621 C CA . TYR A 1 592 ? -6.895 27.394 6.470 1.00 75.38 592 TYR A CA 1
ATOM 4622 C C . TYR A 1 592 ? -6.830 28.853 6.924 1.00 75.38 592 TYR A C 1
ATOM 4624 O O . TYR A 1 592 ? -7.160 29.154 8.079 1.00 75.38 592 TYR A O 1
ATOM 4632 N N . PRO A 1 593 ? -6.448 29.786 6.032 1.00 71.56 593 PRO A N 1
ATOM 4633 C CA . PRO A 1 593 ? -6.518 31.200 6.348 1.00 71.56 593 PRO A CA 1
ATOM 4634 C C . PRO A 1 593 ? -7.985 31.636 6.517 1.00 71.56 593 PRO A C 1
ATOM 4636 O O . PRO A 1 593 ? -8.875 31.107 5.850 1.00 71.56 593 PRO A O 1
ATOM 4639 N N . PRO A 1 594 ? -8.272 32.620 7.386 1.00 68.06 594 PRO A N 1
ATOM 4640 C CA . PRO A 1 594 ? -9.637 33.087 7.593 1.00 68.06 594 PRO A CA 1
ATOM 4641 C C . PRO A 1 594 ? -10.180 33.799 6.338 1.00 68.06 594 PRO A C 1
ATOM 4643 O O . PRO A 1 594 ? -9.447 34.572 5.707 1.00 68.06 594 PRO A O 1
ATOM 4646 N N . PRO A 1 595 ? -11.468 33.616 5.985 1.00 68.00 595 PRO A N 1
ATOM 4647 C CA . PRO A 1 595 ? -12.055 34.216 4.790 1.00 68.00 595 PRO A CA 1
ATOM 4648 C C . PRO A 1 595 ? -12.041 35.753 4.838 1.00 68.00 595 PRO A C 1
ATOM 4650 O O . PRO A 1 595 ? -12.417 36.384 5.833 1.00 68.00 595 PRO A O 1
ATOM 4653 N N . LYS A 1 596 ? -11.649 36.392 3.724 1.00 64.62 596 LYS A N 1
ATOM 4654 C CA . LYS A 1 596 ? -11.719 37.855 3.556 1.00 64.62 596 LYS A CA 1
ATOM 4655 C C . LYS A 1 596 ? -13.164 38.290 3.300 1.00 64.62 596 LYS A C 1
ATOM 4657 O O . LYS A 1 596 ? -13.581 38.482 2.164 1.00 64.62 596 LYS A O 1
ATOM 4662 N N . LEU A 1 597 ? -13.932 38.474 4.369 1.00 65.19 597 LEU A N 1
ATOM 4663 C CA . LEU A 1 597 ? -15.318 38.934 4.261 1.00 65.19 597 LEU A CA 1
ATOM 4664 C C . LEU A 1 597 ? -15.388 40.452 3.934 1.00 65.19 597 LEU A C 1
ATOM 4666 O O . LEU A 1 597 ? -14.589 41.232 4.483 1.00 65.19 597 LEU A O 1
ATOM 4670 N N . PRO A 1 598 ? -16.331 40.916 3.083 1.00 62.75 598 PRO A N 1
ATOM 4671 C CA . PRO A 1 598 ? -16.551 42.341 2.802 1.00 62.75 598 PRO A CA 1
ATOM 4672 C C . PRO A 1 598 ? -16.864 43.140 4.074 1.00 62.75 598 PRO A C 1
ATOM 4674 O O . PRO A 1 598 ? -17.509 42.630 4.986 1.00 62.75 598 PRO A O 1
ATOM 4677 N N . THR A 1 599 ? -16.421 44.398 4.171 1.00 55.88 599 THR A N 1
ATOM 4678 C CA . THR A 1 599 ? -16.606 45.253 5.371 1.00 55.88 599 THR A CA 1
ATOM 4679 C C . THR A 1 599 ? -18.066 45.464 5.775 1.00 55.88 599 THR A C 1
ATOM 4681 O O . THR A 1 599 ? -18.341 45.652 6.957 1.00 55.88 599 THR A O 1
ATOM 4684 N N . TRP A 1 600 ? -18.985 45.375 4.817 1.00 58.50 600 TRP A N 1
ATOM 4685 C CA . TRP A 1 600 ? -20.431 45.491 5.002 1.00 58.50 600 TRP A CA 1
ATOM 4686 C C . TRP A 1 600 ? -21.134 44.147 5.289 1.00 58.50 600 TRP A C 1
ATOM 4688 O O . TRP A 1 600 ? -22.339 44.127 5.513 1.00 58.50 600 TRP A O 1
ATOM 4698 N N . SER A 1 601 ? -20.413 43.017 5.299 1.00 61.97 601 SER A N 1
ATOM 4699 C CA . SER A 1 601 ? -21.002 41.693 5.541 1.00 61.97 601 SER A CA 1
ATOM 4700 C C . SER A 1 601 ? -21.331 41.477 7.020 1.00 61.97 601 SER A C 1
ATOM 4702 O O . SER A 1 601 ? -20.448 41.535 7.877 1.00 61.97 601 SER A O 1
ATOM 4704 N N . VAL A 1 602 ? -22.585 41.127 7.317 1.00 59.69 602 VAL A N 1
ATOM 4705 C CA . VAL A 1 602 ? -23.043 40.742 8.667 1.00 59.69 602 VAL A CA 1
ATOM 4706 C C . VAL A 1 602 ? -22.249 39.540 9.205 1.00 59.69 602 VAL A C 1
ATOM 4708 O O . VAL A 1 602 ? -21.896 39.505 10.383 1.00 59.69 602 VAL A O 1
ATOM 4711 N N . ARG A 1 603 ? -21.848 38.608 8.325 1.00 60.25 603 ARG A N 1
ATOM 4712 C CA . ARG A 1 603 ? -21.011 37.444 8.668 1.00 60.25 603 ARG A CA 1
ATOM 4713 C C . ARG A 1 603 ? -19.620 37.852 9.174 1.00 60.25 603 ARG A C 1
ATOM 4715 O O . ARG A 1 603 ? -19.083 37.181 10.045 1.00 60.25 603 ARG A O 1
ATOM 4722 N N . LYS A 1 604 ? -19.066 38.983 8.707 1.00 62.41 604 LYS A N 1
ATOM 4723 C CA . LYS A 1 604 ? -17.774 39.529 9.178 1.00 62.41 604 LYS A CA 1
ATOM 4724 C C . LYS A 1 604 ? -17.845 40.073 10.600 1.00 62.41 604 LYS A C 1
ATOM 4726 O O . LYS A 1 604 ? -16.864 40.024 11.336 1.00 62.41 604 LYS A O 1
ATOM 4731 N N . TRP A 1 605 ? -18.985 40.650 10.964 1.00 59.09 605 TRP A N 1
ATOM 4732 C CA . TRP A 1 605 ? -19.220 41.137 12.319 1.00 59.09 605 TRP A CA 1
ATOM 4733 C C . TRP A 1 605 ? -19.479 39.966 13.271 1.00 59.09 605 TRP A C 1
ATOM 4735 O O . TRP A 1 605 ? -18.889 39.930 14.347 1.00 59.09 605 TRP A O 1
ATOM 4745 N N . ALA A 1 606 ? -20.240 38.957 12.829 1.00 60.75 606 ALA A N 1
ATOM 4746 C CA . ALA A 1 606 ? -20.449 37.713 13.571 1.00 60.75 606 ALA A CA 1
ATOM 4747 C C . ALA A 1 606 ? -19.143 36.926 13.803 1.00 60.75 606 ALA A C 1
ATOM 4749 O O . ALA A 1 606 ? -18.878 36.499 14.924 1.00 60.75 606 ALA A O 1
ATOM 4750 N N . SER A 1 607 ? -18.268 36.818 12.794 1.00 59.81 607 SER A N 1
ATOM 4751 C CA . SER A 1 607 ? -16.968 36.133 12.910 1.00 59.81 607 SER A CA 1
ATOM 4752 C C . SER A 1 607 ? -15.969 36.837 13.839 1.00 59.81 607 SER A C 1
ATOM 4754 O O . SER A 1 607 ? -14.942 36.262 14.187 1.00 59.81 607 SER A O 1
ATOM 4756 N N . LYS A 1 608 ? -16.242 38.091 14.223 1.00 62.41 608 LYS A N 1
ATOM 4757 C CA . LYS A 1 608 ? -15.457 38.868 15.195 1.00 62.41 608 LYS A CA 1
ATOM 4758 C C . LYS A 1 608 ? -16.055 38.850 16.602 1.00 62.41 608 LYS A C 1
ATOM 4760 O O . LYS A 1 608 ? -15.474 39.458 17.501 1.00 62.41 608 LYS A O 1
ATOM 4765 N N . LEU A 1 609 ? -17.195 38.186 16.806 1.00 68.38 609 LEU A N 1
ATOM 4766 C CA . LEU A 1 609 ? -17.772 38.046 18.137 1.00 68.38 609 LEU A CA 1
ATOM 4767 C C . LEU A 1 609 ? -16.802 37.259 19.032 1.00 68.38 609 LEU A C 1
ATOM 4769 O O . LEU A 1 609 ? -16.313 36.205 18.610 1.00 68.38 609 LEU A O 1
ATOM 4773 N N . PRO A 1 610 ? -16.549 37.719 20.272 1.00 68.38 610 PRO A N 1
ATOM 4774 C CA . PRO A 1 610 ? -15.658 37.030 21.203 1.00 68.38 610 PRO A CA 1
ATOM 4775 C C . PRO A 1 610 ? -16.013 35.552 21.390 1.00 68.38 610 PRO A C 1
ATOM 4777 O O . PRO A 1 610 ? -15.123 34.715 21.472 1.00 68.38 610 PRO A O 1
ATOM 4780 N N . THR A 1 611 ? -17.305 35.220 21.376 1.00 70.38 611 THR A N 1
ATOM 4781 C CA . THR A 1 611 ? -17.821 33.848 21.480 1.00 70.38 611 THR A CA 1
ATOM 4782 C C . THR A 1 611 ? -17.370 32.947 20.329 1.00 70.38 611 THR A C 1
ATOM 4784 O O . THR A 1 611 ? -17.007 31.798 20.563 1.00 70.38 611 THR A O 1
ATOM 4787 N N . MET A 1 612 ? -17.347 33.458 19.095 1.00 67.62 612 MET A N 1
ATOM 4788 C CA . MET A 1 612 ? -16.975 32.688 17.905 1.00 67.62 612 MET A CA 1
ATOM 4789 C C . MET A 1 612 ? -15.467 32.441 17.833 1.00 67.62 612 MET A C 1
ATOM 4791 O O . MET A 1 612 ? -15.029 31.327 17.544 1.00 67.62 612 MET A O 1
ATOM 4795 N N . VAL A 1 613 ? -14.678 33.467 18.161 1.00 69.94 613 VAL A N 1
ATOM 4796 C CA . VAL A 1 613 ? -13.217 33.353 18.261 1.00 69.94 613 VAL A CA 1
ATOM 4797 C C . VAL A 1 613 ? -12.834 32.401 19.391 1.00 69.94 613 VAL A C 1
ATOM 4799 O O . VAL A 1 613 ? -11.955 31.562 19.206 1.00 69.94 613 VAL A O 1
ATOM 4802 N N . PHE A 1 614 ? -13.508 32.502 20.541 1.00 76.88 614 PHE A N 1
ATOM 4803 C CA . PHE A 1 614 ? -13.269 31.619 21.676 1.00 76.88 614 PHE A CA 1
ATOM 4804 C C . PHE A 1 614 ? -13.572 30.163 21.317 1.00 76.88 614 PHE A C 1
ATOM 4806 O O . PHE A 1 614 ? -12.693 29.331 21.490 1.00 76.88 614 PHE A O 1
ATOM 4813 N N . LEU A 1 615 ? -14.728 29.863 20.711 1.00 77.88 615 LEU A N 1
ATOM 4814 C CA . LEU A 1 615 ? -15.082 28.495 20.310 1.00 77.88 615 LEU A CA 1
ATOM 4815 C C . LEU A 1 615 ? -14.064 27.876 19.339 1.00 77.88 615 LEU A C 1
ATOM 4817 O O . LEU A 1 615 ? -13.589 26.765 19.574 1.00 77.88 615 LEU A O 1
ATOM 4821 N N . GLN A 1 616 ? -13.699 28.597 18.272 1.00 74.69 616 GLN A N 1
ATOM 4822 C CA . GLN A 1 616 ? -12.692 28.126 17.313 1.00 74.69 616 GLN A CA 1
ATOM 4823 C C . GLN A 1 616 ? -11.346 27.863 17.992 1.00 74.69 616 GLN A C 1
ATOM 4825 O O . GLN A 1 616 ? -10.709 26.843 17.735 1.00 74.69 616 GLN A O 1
ATOM 4830 N N . LYS A 1 617 ? -10.917 28.762 18.888 1.00 80.69 617 LYS A N 1
ATOM 4831 C CA . LYS A 1 617 ? -9.688 28.574 19.661 1.00 80.69 617 LYS A CA 1
ATOM 4832 C C . LYS A 1 617 ? -9.789 27.389 20.614 1.00 80.69 617 LYS A C 1
ATOM 4834 O O . LYS A 1 617 ? -8.820 26.650 20.707 1.00 80.69 617 LYS A O 1
ATOM 4839 N N . THR A 1 618 ? -10.924 27.174 21.273 1.00 86.00 618 THR A N 1
ATOM 4840 C CA . THR A 1 618 ? -11.143 26.025 22.160 1.00 86.00 618 THR A CA 1
ATOM 4841 C C . THR A 1 618 ? -11.020 24.704 21.403 1.00 86.00 618 THR A C 1
ATOM 4843 O O . THR A 1 618 ? -10.297 23.822 21.859 1.00 86.00 618 THR A O 1
ATOM 4846 N N . MET A 1 619 ? -11.645 24.578 20.229 1.00 85.06 619 MET A N 1
ATOM 4847 C CA . MET A 1 619 ? -11.549 23.366 19.401 1.00 85.06 619 MET A CA 1
ATOM 4848 C C . MET A 1 619 ? -10.128 23.132 18.866 1.00 85.06 619 MET A C 1
ATOM 4850 O O . MET A 1 619 ? -9.638 22.000 18.869 1.00 85.06 619 MET A O 1
ATOM 4854 N N . GLU A 1 620 ? -9.432 24.196 18.456 1.00 82.81 620 GLU A N 1
ATOM 4855 C CA . GLU A 1 620 ? -8.034 24.099 18.022 1.00 82.81 620 GLU A CA 1
ATOM 4856 C C . GLU A 1 620 ? -7.120 23.683 19.184 1.00 82.81 620 GLU A C 1
ATOM 4858 O O . GLU A 1 620 ? -6.310 22.771 19.041 1.00 82.81 620 GLU A O 1
ATOM 4863 N N . ILE A 1 621 ? -7.297 24.283 20.367 1.00 86.69 621 ILE A N 1
ATOM 4864 C CA . ILE A 1 621 ? -6.581 23.886 21.587 1.00 86.69 621 ILE A CA 1
ATOM 4865 C C . ILE A 1 621 ? -6.857 22.414 21.898 1.00 86.69 621 ILE A C 1
ATOM 4867 O O . ILE A 1 621 ? -5.909 21.670 22.119 1.00 86.69 621 ILE A O 1
ATOM 4871 N N . SER A 1 622 ? -8.115 21.966 21.847 1.00 91.31 622 SER A N 1
ATOM 4872 C CA . SER A 1 622 ? -8.468 20.559 22.066 1.00 91.31 622 SER A CA 1
ATOM 4873 C C . SER A 1 622 ? -7.751 19.629 21.076 1.00 91.31 622 SER A C 1
ATOM 4875 O O . SER A 1 622 ? -7.141 18.644 21.492 1.00 91.31 622 SER A O 1
ATOM 4877 N N . THR A 1 623 ? -7.735 19.973 19.783 1.00 88.44 623 THR A N 1
ATOM 4878 C CA . THR A 1 623 ? -7.033 19.209 18.731 1.00 88.44 623 THR A CA 1
ATOM 4879 C C . THR A 1 623 ? -5.540 19.076 19.036 1.00 88.44 623 THR A C 1
ATOM 4881 O O . THR A 1 623 ? -5.000 17.965 19.057 1.00 88.44 623 THR A O 1
ATOM 4884 N N . GLN A 1 624 ? -4.876 20.207 19.298 1.00 85.81 624 GLN A N 1
ATOM 4885 C CA . GLN A 1 624 ? -3.433 20.259 19.535 1.00 85.81 624 GLN A CA 1
ATOM 4886 C C . GLN A 1 624 ? -3.061 19.571 20.851 1.00 85.81 624 GLN A C 1
ATOM 4888 O O . GLN A 1 624 ? -2.133 18.765 20.886 1.00 85.81 624 GLN A O 1
ATOM 4893 N N . SER A 1 625 ? -3.798 19.833 21.932 1.00 92.25 625 SER A N 1
ATOM 4894 C CA . SER A 1 625 ? -3.551 19.221 23.238 1.00 92.25 625 SER A CA 1
ATOM 4895 C C . SER A 1 625 ? -3.719 17.701 23.201 1.00 92.25 625 SER A C 1
ATOM 4897 O O . SER A 1 625 ? -2.863 17.000 23.740 1.00 92.25 625 SER A O 1
ATOM 4899 N N . MET A 1 626 ? -4.752 17.176 22.531 1.00 92.81 626 MET A N 1
ATOM 4900 C CA . MET A 1 626 ? -4.955 15.725 22.411 1.00 92.81 626 MET A CA 1
ATOM 4901 C C . MET A 1 626 ? -3.850 15.045 21.597 1.00 92.81 626 MET A C 1
ATOM 4903 O O . MET A 1 626 ? -3.346 14.001 22.016 1.00 92.81 626 MET A O 1
ATOM 4907 N N . ASP A 1 627 ? -3.409 15.637 20.479 1.00 89.31 627 ASP A N 1
ATOM 4908 C CA . ASP A 1 627 ? -2.301 15.065 19.697 1.00 89.31 627 ASP A CA 1
ATOM 4909 C C . ASP A 1 627 ? -0.962 15.133 20.453 1.00 89.31 627 ASP A C 1
ATOM 4911 O O . ASP A 1 627 ? -0.182 14.179 20.414 1.00 89.31 627 ASP A O 1
ATOM 4915 N N . GLN A 1 628 ? -0.703 16.216 21.194 1.00 89.19 628 GLN A N 1
ATOM 4916 C CA . GLN A 1 628 ? 0.488 16.320 22.046 1.00 89.19 628 GLN A CA 1
ATOM 4917 C C . GLN A 1 628 ? 0.480 15.263 23.155 1.00 89.19 628 GLN A C 1
ATOM 4919 O O . GLN A 1 628 ? 1.464 14.542 23.322 1.00 89.19 628 GLN A O 1
ATOM 4924 N N . LEU A 1 629 ? -0.636 15.111 23.876 1.00 93.00 629 LEU A N 1
ATOM 4925 C CA . LEU A 1 629 ? -0.766 14.097 24.926 1.00 93.00 629 LEU A CA 1
ATOM 4926 C C . LEU A 1 629 ? -0.607 12.682 24.368 1.00 93.00 629 LEU A C 1
ATOM 4928 O O . LEU A 1 629 ? 0.132 11.887 24.945 1.00 93.00 629 LEU A O 1
ATOM 4932 N N . ARG A 1 630 ? -1.207 12.385 23.210 1.00 93.56 630 ARG A N 1
ATOM 4933 C CA . ARG A 1 630 ? -1.013 11.111 22.506 1.00 93.56 630 ARG A CA 1
ATOM 4934 C C . ARG A 1 630 ? 0.460 10.831 22.223 1.00 93.56 630 ARG A C 1
ATOM 4936 O O . ARG A 1 630 ? 0.940 9.752 22.560 1.00 93.56 630 ARG A O 1
ATOM 4943 N N . LYS A 1 631 ? 1.194 11.796 21.657 1.00 88.31 631 LYS A N 1
ATOM 4944 C CA . LYS A 1 631 ? 2.637 11.653 21.382 1.00 88.31 631 LYS A CA 1
ATOM 4945 C C . LYS A 1 631 ? 3.464 11.455 22.646 1.00 88.31 631 LYS A C 1
ATOM 4947 O O . LYS A 1 631 ? 4.529 10.860 22.572 1.00 88.31 631 LYS A O 1
ATOM 4952 N N . VAL A 1 632 ? 3.029 11.973 23.791 1.00 90.06 632 VAL A N 1
ATOM 4953 C CA . VAL A 1 632 ? 3.753 11.802 25.057 1.00 90.06 632 VAL A CA 1
ATOM 4954 C C . VAL A 1 632 ? 3.440 10.448 25.694 1.00 90.06 632 VAL A C 1
ATOM 4956 O O . VAL A 1 632 ? 4.370 9.752 26.093 1.00 90.06 632 VAL A O 1
ATOM 4959 N N . LEU A 1 633 ? 2.163 10.072 25.766 1.00 89.25 633 LEU A N 1
ATOM 4960 C CA . LEU A 1 633 ? 1.685 8.895 26.499 1.00 89.25 633 LEU A CA 1
ATOM 4961 C C . LEU A 1 633 ? 1.815 7.581 25.711 1.00 89.25 633 LEU A C 1
ATOM 4963 O O . LEU A 1 633 ? 1.993 6.525 26.318 1.00 89.25 633 LEU A O 1
ATOM 4967 N N . PHE A 1 634 ? 1.746 7.644 24.378 1.00 89.94 634 PHE A N 1
ATOM 4968 C CA . PHE A 1 634 ? 1.684 6.485 23.481 1.00 89.94 634 PHE A CA 1
ATOM 4969 C C . PHE A 1 634 ? 2.698 6.598 22.332 1.00 89.94 634 PHE A C 1
ATOM 4971 O O . PHE A 1 634 ? 2.356 6.462 21.160 1.00 89.94 634 PHE A O 1
ATOM 4978 N N . ARG A 1 635 ? 3.970 6.852 22.670 1.00 84.56 635 ARG A N 1
ATOM 4979 C CA . ARG A 1 635 ? 5.082 6.974 21.699 1.00 84.56 635 ARG A CA 1
ATOM 4980 C C . ARG A 1 635 ? 5.281 5.737 20.827 1.00 84.56 635 ARG A C 1
ATOM 4982 O O . ARG A 1 635 ? 5.695 5.863 19.683 1.00 84.56 635 ARG A O 1
ATOM 4989 N N . GLU A 1 636 ? 5.002 4.569 21.391 1.00 81.69 636 GLU A N 1
ATOM 4990 C CA . GLU A 1 636 ? 5.188 3.255 20.766 1.00 81.69 636 GLU A CA 1
ATOM 4991 C C . GLU A 1 636 ? 4.104 2.939 19.724 1.00 81.69 636 GLU A C 1
ATOM 4993 O O . GLU A 1 636 ? 4.305 2.085 18.864 1.00 81.69 636 GLU A O 1
ATOM 4998 N N . VAL A 1 637 ? 2.964 3.639 19.778 1.00 84.94 637 VAL A N 1
ATOM 4999 C CA . VAL A 1 637 ? 1.842 3.421 18.863 1.00 84.94 637 VAL A CA 1
ATOM 5000 C C . VAL A 1 637 ? 2.124 4.123 17.539 1.00 84.94 637 VAL A C 1
ATOM 5002 O O . VAL A 1 637 ? 2.126 5.358 17.446 1.00 84.94 637 VAL A O 1
ATOM 5005 N N . GLN A 1 638 ? 2.310 3.338 16.480 1.00 84.06 638 GLN A N 1
ATOM 5006 C CA . GLN A 1 638 ? 2.547 3.873 15.143 1.00 84.06 638 GLN A CA 1
ATOM 5007 C C . GLN A 1 638 ? 1.305 4.621 14.653 1.00 84.06 638 GLN A C 1
ATOM 5009 O O . GLN A 1 638 ? 0.226 4.047 14.507 1.00 84.06 638 GLN A O 1
ATOM 5014 N N . THR A 1 639 ? 1.459 5.924 14.416 1.00 87.06 639 THR A N 1
ATOM 5015 C CA . THR A 1 639 ? 0.355 6.811 14.041 1.00 87.06 639 THR A CA 1
ATOM 5016 C C . THR A 1 639 ? 0.719 7.642 12.819 1.00 87.06 639 THR A C 1
ATOM 5018 O O . THR A 1 639 ? 1.683 8.407 12.859 1.00 87.06 639 THR A O 1
ATOM 5021 N N . VAL A 1 640 ? -0.104 7.568 11.775 1.00 87.81 640 VAL A N 1
ATOM 5022 C CA . VAL A 1 640 ? -0.068 8.482 10.629 1.00 87.81 640 VAL A CA 1
ATOM 5023 C C . VAL A 1 640 ? -1.114 9.570 10.845 1.00 87.81 640 VAL A C 1
ATOM 5025 O O . VAL A 1 640 ? -2.294 9.282 11.035 1.00 87.81 640 VAL A O 1
ATOM 5028 N N . ARG A 1 641 ? -0.686 10.835 10.824 1.00 88.44 641 ARG A N 1
ATOM 5029 C CA . ARG A 1 641 ? -1.561 12.004 10.976 1.00 88.44 641 ARG A CA 1
ATOM 5030 C C . ARG A 1 641 ? -1.650 12.762 9.653 1.00 88.44 641 ARG A C 1
ATOM 5032 O O . ARG A 1 641 ? -0.646 13.300 9.200 1.00 88.44 641 ARG A O 1
ATOM 5039 N N . ILE A 1 642 ? -2.847 12.853 9.077 1.00 84.62 642 ILE A N 1
ATOM 5040 C CA . ILE A 1 642 ? -3.124 13.614 7.849 1.00 84.62 642 ILE A CA 1
ATOM 5041 C C . ILE A 1 642 ? -3.8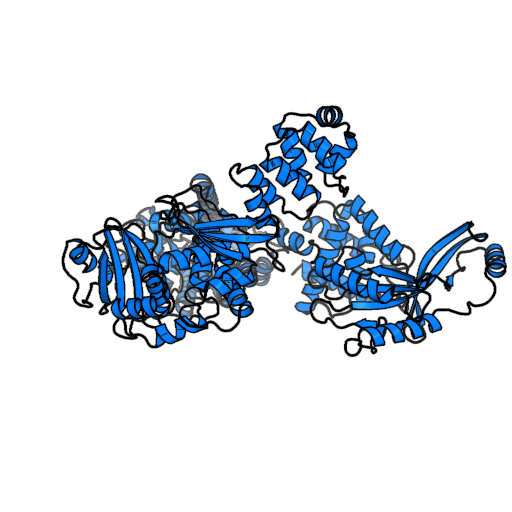16 14.928 8.234 1.00 84.62 642 ILE A C 1
ATOM 5043 O O . ILE A 1 642 ? -5.003 14.941 8.568 1.00 84.62 642 ILE A O 1
ATOM 5047 N N . HIS A 1 643 ? -3.054 16.024 8.262 1.00 80.88 643 HIS A N 1
ATOM 5048 C CA . HIS A 1 643 ? -3.541 17.364 8.607 1.00 80.88 643 HIS A CA 1
ATOM 5049 C C . HIS A 1 643 ? -2.615 18.441 8.029 1.00 80.88 643 HIS A C 1
ATOM 5051 O O . HIS A 1 643 ? -1.547 18.707 8.581 1.00 80.88 643 HIS A O 1
ATOM 5057 N N . ASN A 1 644 ? -3.029 19.061 6.925 1.00 73.25 644 ASN A N 1
ATOM 5058 C CA . ASN A 1 644 ? -2.225 20.062 6.223 1.00 73.25 644 ASN A CA 1
ATOM 5059 C C . ASN A 1 644 ? -2.603 21.493 6.618 1.00 73.25 644 ASN A C 1
ATOM 5061 O O . ASN A 1 644 ? -3.763 21.789 6.906 1.00 73.25 644 ASN A O 1
ATOM 5065 N N . LYS A 1 645 ? -1.613 22.389 6.574 1.00 71.06 645 LYS A N 1
ATOM 5066 C CA . LYS A 1 645 ? -1.794 23.833 6.732 1.00 71.06 645 LYS A CA 1
ATOM 5067 C C . LYS A 1 645 ? -1.682 24.518 5.376 1.00 71.06 645 LYS A C 1
ATOM 5069 O O . LYS A 1 645 ? -0.675 24.367 4.690 1.00 71.06 645 LYS A O 1
ATOM 5074 N N . TYR A 1 646 ? -2.680 25.321 5.041 1.00 64.69 646 TYR A N 1
ATOM 5075 C CA . TYR A 1 646 ? -2.760 26.083 3.803 1.00 64.69 646 TYR A CA 1
ATOM 5076 C C . TYR A 1 646 ? -2.584 27.576 4.091 1.00 64.69 646 TYR A C 1
ATOM 5078 O O . TYR A 1 646 ? -3.003 28.085 5.134 1.00 64.69 646 TYR A O 1
ATOM 5086 N N . THR A 1 647 ? -1.932 28.290 3.176 1.00 64.00 647 THR A N 1
ATOM 5087 C CA . THR A 1 647 ? -1.656 29.738 3.297 1.00 64.00 647 THR A CA 1
ATOM 5088 C C . THR A 1 647 ? -2.234 30.545 2.137 1.00 64.00 647 THR A C 1
ATOM 5090 O O . THR A 1 647 ? -2.294 31.775 2.213 1.00 64.00 647 THR A O 1
ATOM 5093 N N . GLN A 1 648 ? -2.700 29.860 1.092 1.00 60.38 648 GLN A N 1
ATOM 5094 C CA . GLN A 1 648 ? -3.305 30.429 -0.102 1.00 60.38 648 GLN A CA 1
ATOM 5095 C C . GLN A 1 648 ? -4.612 31.175 0.232 1.00 60.38 648 GLN A C 1
ATOM 5097 O O . GLN A 1 648 ? -5.537 30.567 0.779 1.00 60.38 648 GLN A O 1
ATOM 5102 N N . PRO A 1 649 ? -4.737 32.476 -0.097 1.00 61.44 649 PRO A N 1
ATOM 5103 C CA . PRO A 1 649 ? -5.954 33.256 0.147 1.00 61.44 649 PRO A CA 1
ATOM 5104 C C . PRO A 1 649 ? -7.221 32.701 -0.522 1.00 61.44 649 PRO A C 1
ATOM 5106 O O . PRO A 1 649 ? -8.321 32.928 -0.023 1.00 61.44 649 PRO A O 1
ATOM 5109 N N . GLU A 1 650 ? -7.074 32.007 -1.645 1.00 60.41 650 GLU A N 1
ATOM 5110 C CA . GLU A 1 650 ? -8.140 31.349 -2.404 1.00 60.41 650 GLU A CA 1
ATOM 5111 C C . GLU A 1 650 ? -8.742 30.140 -1.671 1.00 60.41 650 GLU A C 1
ATOM 5113 O O . GLU A 1 650 ? -9.933 29.883 -1.813 1.00 60.41 650 GLU A O 1
ATOM 5118 N N . LEU A 1 651 ? -7.964 29.479 -0.806 1.00 60.47 651 LEU A N 1
ATOM 5119 C CA . LEU A 1 651 ? -8.406 28.370 0.050 1.00 60.47 651 LEU A CA 1
ATOM 5120 C C . LEU A 1 651 ? -8.964 28.847 1.398 1.00 60.47 651 LEU A C 1
ATOM 5122 O O . LEU A 1 651 ? -9.154 28.055 2.321 1.00 60.47 651 LEU A O 1
ATOM 5126 N N . ALA A 1 652 ? -9.190 30.154 1.550 1.00 69.44 652 ALA A N 1
ATOM 5127 C CA . ALA A 1 652 ? -9.690 30.710 2.793 1.00 69.44 652 ALA A CA 1
ATOM 5128 C C . ALA A 1 652 ? -11.127 30.239 3.065 1.00 69.44 652 ALA A C 1
ATOM 5130 O O . ALA A 1 652 ? -12.062 30.601 2.346 1.00 69.44 652 ALA A O 1
ATOM 5131 N N . THR A 1 653 ? -11.288 29.462 4.134 1.00 73.31 653 THR A N 1
ATOM 5132 C CA . THR A 1 653 ? -12.538 28.799 4.515 1.00 73.31 653 THR A CA 1
ATOM 5133 C C . THR A 1 653 ? -12.684 28.753 6.038 1.00 73.31 653 THR A C 1
ATOM 5135 O O . THR A 1 653 ? -11.717 28.930 6.784 1.00 73.31 653 THR A O 1
ATOM 5138 N N . ASP A 1 654 ? -13.906 28.538 6.518 1.00 75.31 654 ASP A N 1
ATOM 5139 C CA . ASP A 1 654 ? -14.222 28.365 7.934 1.00 75.31 654 ASP A CA 1
ATOM 5140 C C . ASP A 1 654 ? -15.160 27.164 8.154 1.00 75.31 654 ASP A C 1
ATOM 5142 O O . ASP A 1 654 ? -15.605 26.507 7.216 1.00 75.31 654 ASP A O 1
ATOM 5146 N N . MET A 1 655 ? -15.456 26.840 9.416 1.00 74.56 655 MET A N 1
ATOM 5147 C CA . MET A 1 655 ? -16.311 25.692 9.763 1.00 74.56 655 MET A CA 1
ATOM 5148 C C . MET A 1 655 ? -17.767 25.833 9.281 1.00 74.56 655 MET A C 1
ATOM 5150 O O . MET A 1 655 ? -18.515 24.863 9.354 1.00 74.56 655 MET A O 1
ATOM 5154 N N . LEU A 1 656 ? -18.174 27.019 8.815 1.00 75.69 656 LEU A N 1
ATOM 5155 C CA . LEU A 1 656 ? -19.525 27.342 8.357 1.00 75.69 656 LEU A CA 1
ATOM 5156 C C . LEU A 1 656 ? -19.558 27.634 6.846 1.00 75.69 656 LEU A C 1
ATOM 5158 O O . LEU A 1 656 ? -20.493 28.285 6.372 1.00 75.69 656 LEU A O 1
ATOM 5162 N N . GLU A 1 657 ? -18.520 27.277 6.085 1.00 80.75 657 GLU A N 1
ATOM 5163 C CA . GLU A 1 657 ? -18.495 27.508 4.638 1.00 80.75 657 GLU A CA 1
ATOM 5164 C C . GLU A 1 657 ? -19.663 26.779 3.950 1.00 80.75 657 GLU A C 1
ATOM 5166 O O . GLU A 1 657 ? -20.037 25.666 4.319 1.00 80.75 657 GLU A O 1
ATOM 5171 N N . VAL A 1 658 ? -20.280 27.461 2.987 1.00 78.69 658 VAL A N 1
ATOM 5172 C CA . VAL A 1 658 ? -21.461 26.995 2.234 1.00 78.69 658 VAL A CA 1
ATOM 5173 C C . VAL A 1 658 ? -21.235 27.040 0.726 1.00 78.69 658 VAL A C 1
ATOM 5175 O O . VAL A 1 658 ? -22.054 26.527 -0.031 1.00 78.69 658 VAL A O 1
ATOM 5178 N N . ASP A 1 659 ? -20.145 27.670 0.287 1.00 79.44 659 ASP A N 1
ATOM 5179 C CA . ASP A 1 659 ? -19.739 27.710 -1.110 1.00 79.44 659 ASP A CA 1
ATOM 5180 C C . ASP A 1 659 ? -19.259 26.320 -1.553 1.00 79.44 659 ASP A C 1
ATOM 5182 O O . ASP A 1 659 ? -18.163 25.878 -1.207 1.00 79.44 659 ASP A O 1
ATOM 5186 N N . LEU A 1 660 ? -20.113 25.622 -2.305 1.00 76.50 660 LEU A N 1
ATOM 5187 C CA . LEU A 1 660 ? -19.843 24.273 -2.795 1.00 76.50 660 LEU A CA 1
ATOM 5188 C C . LEU A 1 660 ? -18.612 24.200 -3.693 1.00 76.50 660 LEU A C 1
ATOM 5190 O O . LEU A 1 660 ? -17.922 23.187 -3.654 1.00 76.50 660 LEU A O 1
ATOM 5194 N N . ASP A 1 661 ? -18.318 25.234 -4.478 1.00 73.00 661 ASP A N 1
ATOM 5195 C CA . ASP A 1 661 ? -17.160 25.208 -5.370 1.00 73.00 661 ASP A CA 1
ATOM 5196 C C . ASP A 1 661 ? -15.871 25.268 -4.550 1.00 73.00 661 ASP A C 1
ATOM 5198 O O . ASP A 1 661 ? -14.943 24.492 -4.788 1.00 73.00 661 ASP A O 1
ATOM 5202 N N . LYS A 1 662 ? -15.847 26.088 -3.492 1.00 72.00 662 LYS A N 1
ATOM 5203 C CA . LYS A 1 662 ? -14.736 26.078 -2.530 1.00 72.00 662 LYS A CA 1
ATOM 5204 C C . LYS A 1 662 ? -14.647 24.779 -1.747 1.00 72.00 662 LYS A C 1
ATOM 5206 O O . LYS A 1 662 ? -13.543 24.300 -1.537 1.00 72.00 662 LYS A O 1
ATOM 5211 N N . LEU A 1 663 ? -15.770 24.215 -1.301 1.00 76.50 663 LEU A N 1
ATOM 5212 C CA . LEU A 1 663 ? -15.776 22.954 -0.552 1.00 76.50 663 LEU A CA 1
ATOM 5213 C C . LEU A 1 663 ? -15.304 21.773 -1.410 1.00 76.50 663 LEU A C 1
ATOM 5215 O O . LEU A 1 663 ? -14.510 20.976 -0.921 1.00 76.50 663 LEU A O 1
ATOM 5219 N N . ASN A 1 664 ? -15.707 21.706 -2.684 1.00 71.81 664 ASN A N 1
ATOM 5220 C CA . ASN A 1 664 ? -15.163 20.744 -3.650 1.00 71.81 664 ASN A CA 1
ATOM 5221 C C . ASN A 1 664 ? -13.664 20.984 -3.850 1.00 71.81 664 ASN A C 1
ATOM 5223 O O . ASN A 1 664 ? -12.888 20.040 -3.810 1.00 71.81 664 ASN A O 1
ATOM 5227 N N . THR A 1 665 ? -13.245 22.252 -3.930 1.00 66.81 665 THR A N 1
ATOM 5228 C CA . THR A 1 665 ? -11.818 22.586 -3.966 1.00 66.81 665 THR A CA 1
ATOM 5229 C C . THR A 1 665 ? -11.107 22.034 -2.728 1.00 66.81 665 THR A C 1
ATOM 5231 O O . THR A 1 665 ? -10.019 21.525 -2.873 1.00 66.81 665 THR A O 1
ATOM 5234 N N . LEU A 1 666 ? -11.687 22.035 -1.518 1.00 65.50 666 LEU A N 1
ATOM 5235 C CA . LEU A 1 666 ? -11.045 21.424 -0.334 1.00 65.50 666 LEU A CA 1
ATOM 5236 C C . LEU A 1 666 ? -10.881 19.899 -0.429 1.00 65.50 666 LEU A C 1
ATOM 5238 O O . LEU A 1 666 ? -9.980 19.352 0.209 1.00 65.50 666 LEU A O 1
ATOM 5242 N N . GLU A 1 667 ? -11.764 19.228 -1.168 1.00 62.94 667 GLU A N 1
ATOM 5243 C CA . GLU A 1 667 ? -11.681 17.794 -1.457 1.00 62.94 667 GLU A CA 1
ATOM 5244 C C . GLU A 1 667 ? -10.578 17.502 -2.487 1.00 62.94 667 GLU A C 1
ATOM 5246 O O . GLU A 1 667 ? -9.766 16.602 -2.290 1.00 62.94 667 GLU A O 1
ATOM 5251 N N . ASP A 1 668 ? -10.515 18.334 -3.525 1.00 51.91 668 ASP A N 1
ATOM 5252 C CA . ASP A 1 668 ? -9.536 18.315 -4.618 1.00 51.91 668 ASP A CA 1
ATOM 5253 C C . ASP A 1 668 ? -8.139 18.812 -4.154 1.00 51.91 668 ASP A C 1
ATOM 5255 O O . ASP A 1 668 ? -7.089 18.409 -4.646 1.00 51.91 668 ASP A O 1
ATOM 5259 N N . VAL A 1 669 ? -8.097 19.622 -3.089 1.00 51.56 669 VAL A N 1
ATOM 5260 C CA . VAL A 1 669 ? -6.892 20.168 -2.424 1.00 51.56 669 VAL A CA 1
ATOM 5261 C C . VAL A 1 669 ? -6.178 19.141 -1.542 1.00 51.56 669 VAL A C 1
ATOM 5263 O O . VAL A 1 669 ? -5.188 19.459 -0.859 1.00 51.56 669 VAL A O 1
ATOM 5266 N N . VAL A 1 670 ? -6.527 17.860 -1.677 1.00 48.81 670 VAL A N 1
ATOM 5267 C CA . VAL A 1 670 ? -5.500 16.815 -1.612 1.00 48.81 670 VAL A CA 1
ATOM 5268 C C . VAL A 1 670 ? -4.597 16.973 -2.846 1.00 48.81 670 VAL A C 1
ATOM 5270 O O . VAL A 1 670 ? -4.515 16.106 -3.708 1.00 48.81 670 VAL A O 1
ATOM 5273 N N . ALA A 1 671 ? -3.904 18.120 -2.915 1.00 52.53 671 ALA A N 1
ATOM 5274 C CA . ALA A 1 671 ? -2.825 18.399 -3.841 1.00 52.53 671 ALA A CA 1
ATOM 5275 C C . ALA A 1 671 ? -1.973 17.145 -3.914 1.00 52.53 671 ALA A C 1
ATOM 5277 O O . ALA A 1 671 ? -1.663 16.607 -2.843 1.00 52.53 671 ALA A O 1
ATOM 5278 N N . ILE A 1 672 ? -1.647 16.692 -5.135 1.00 61.94 672 ILE A N 1
ATOM 5279 C CA . ILE A 1 672 ? -0.861 15.476 -5.371 1.00 61.94 672 ILE A CA 1
ATOM 5280 C C . ILE A 1 672 ? 0.254 15.462 -4.337 1.00 61.94 672 ILE A C 1
ATOM 5282 O O . ILE A 1 672 ? 1.179 16.278 -4.394 1.00 61.94 672 ILE A O 1
ATOM 5286 N N . ALA A 1 673 ? 0.078 14.609 -3.327 1.00 60.50 673 ALA A N 1
ATOM 5287 C CA . ALA A 1 673 ? 0.863 14.741 -2.119 1.00 60.50 673 ALA A CA 1
ATOM 5288 C C . ALA A 1 673 ? 2.329 14.544 -2.488 1.00 60.50 673 ALA A C 1
ATOM 5290 O O . ALA A 1 673 ? 2.647 13.795 -3.413 1.00 60.50 673 ALA A O 1
ATOM 5291 N N . GLU A 1 674 ? 3.241 15.168 -1.749 1.00 73.56 674 GLU A N 1
ATOM 5292 C CA . GLU A 1 674 ? 4.672 14.976 -1.992 1.00 73.56 674 GLU A CA 1
ATOM 5293 C C . GLU A 1 674 ? 5.042 13.477 -1.979 1.00 73.56 674 GLU A C 1
ATOM 5295 O O . GLU A 1 674 ? 5.852 13.030 -2.781 1.00 73.56 674 GLU A O 1
ATOM 5300 N N . SER A 1 675 ? 4.354 12.668 -1.164 1.00 63.66 675 SER A N 1
ATOM 5301 C CA . SER A 1 675 ? 4.456 11.201 -1.155 1.00 63.66 675 SER A CA 1
ATOM 5302 C C . SER A 1 675 ? 3.956 10.524 -2.441 1.00 63.66 675 SER A C 1
ATOM 5304 O O . SER A 1 675 ? 4.510 9.512 -2.877 1.00 63.66 675 SER A O 1
ATOM 5306 N N . GLN A 1 676 ? 2.920 11.068 -3.079 1.00 74.88 676 GLN A N 1
ATOM 5307 C CA . GLN A 1 676 ? 2.423 10.582 -4.363 1.00 74.88 676 GLN A CA 1
ATOM 5308 C C . GLN A 1 676 ? 3.382 10.953 -5.500 1.00 74.88 676 GLN A C 1
ATOM 5310 O O . GLN A 1 676 ? 3.617 10.127 -6.387 1.00 74.88 676 GLN A O 1
ATOM 5315 N N . LEU A 1 677 ? 3.973 12.151 -5.457 1.00 80.81 677 LEU A N 1
ATOM 5316 C CA . LEU A 1 677 ? 5.037 12.553 -6.379 1.00 80.81 677 LEU A CA 1
ATOM 5317 C C . LEU A 1 677 ? 6.289 11.706 -6.181 1.00 80.81 677 LEU A C 1
ATOM 5319 O O . LEU A 1 677 ? 6.861 11.262 -7.173 1.00 80.81 677 LEU A O 1
ATOM 5323 N N . ASP A 1 678 ? 6.657 11.403 -4.936 1.00 78.94 678 ASP A N 1
ATOM 5324 C CA . ASP A 1 678 ? 7.742 10.475 -4.629 1.00 78.94 678 ASP A CA 1
ATOM 5325 C C . ASP A 1 678 ? 7.470 9.101 -5.248 1.00 78.94 678 ASP A C 1
ATOM 5327 O O . ASP A 1 678 ? 8.290 8.599 -6.016 1.00 78.94 678 ASP A O 1
ATOM 5331 N N . THR A 1 679 ? 6.262 8.563 -5.062 1.00 77.31 679 THR A N 1
ATOM 5332 C CA . THR A 1 679 ? 5.832 7.301 -5.683 1.00 77.31 679 THR A CA 1
ATOM 5333 C C . THR A 1 679 ? 5.919 7.355 -7.213 1.00 77.31 679 THR A C 1
ATOM 5335 O O . THR A 1 679 ? 6.446 6.440 -7.851 1.00 77.31 679 THR A O 1
ATOM 5338 N N . TRP A 1 680 ? 5.431 8.432 -7.832 1.00 85.81 680 TRP A N 1
ATOM 5339 C CA . TRP A 1 680 ? 5.490 8.624 -9.285 1.00 85.81 680 TRP A CA 1
ATOM 5340 C C . TRP A 1 680 ? 6.896 8.908 -9.810 1.00 85.81 680 TRP A C 1
ATOM 5342 O O . TRP A 1 680 ? 7.153 8.730 -11.003 1.00 85.81 680 TRP A O 1
ATOM 5352 N N . SER A 1 681 ? 7.809 9.329 -8.943 1.00 90.75 681 SER A N 1
ATOM 5353 C CA . SER A 1 681 ? 9.207 9.540 -9.282 1.00 90.75 681 SER A CA 1
ATOM 5354 C C . SER A 1 681 ? 9.991 8.233 -9.368 1.00 90.75 681 SER A C 1
ATOM 5356 O O . SER A 1 681 ? 11.073 8.227 -9.957 1.00 90.75 681 SER A O 1
ATOM 5358 N N . GLN A 1 682 ? 9.476 7.124 -8.828 1.00 88.81 682 GLN A N 1
ATOM 5359 C CA . GLN A 1 682 ? 10.207 5.860 -8.779 1.00 88.81 682 GLN A CA 1
ATOM 5360 C C . GLN A 1 682 ? 10.299 5.180 -10.150 1.00 88.81 682 GLN A C 1
ATOM 5362 O O . GLN A 1 682 ? 9.394 5.249 -10.987 1.00 88.81 682 GLN A O 1
ATOM 5367 N N . GLN A 1 683 ? 11.428 4.511 -10.386 1.00 88.19 683 GLN A N 1
ATOM 5368 C CA . GLN A 1 683 ? 11.655 3.734 -11.602 1.00 88.19 683 GLN A CA 1
ATOM 5369 C C . GLN A 1 683 ? 10.841 2.431 -11.563 1.00 88.19 683 GLN A C 1
ATOM 5371 O O . GLN A 1 683 ? 10.814 1.727 -10.554 1.00 88.19 683 GLN A O 1
ATOM 5376 N N . GLY A 1 684 ? 10.188 2.085 -12.675 1.00 77.50 684 GLY A N 1
ATOM 5377 C CA . GLY A 1 684 ? 9.482 0.809 -12.809 1.00 77.50 684 GLY A CA 1
ATOM 5378 C C . GLY A 1 684 ? 10.429 -0.402 -12.762 1.00 77.50 684 GLY A C 1
ATOM 5379 O O . GLY A 1 684 ? 11.635 -0.286 -12.991 1.00 77.50 684 GLY A O 1
ATOM 5380 N N . LYS A 1 685 ? 9.881 -1.598 -12.514 1.00 76.62 685 LYS A N 1
ATOM 5381 C CA . LYS A 1 685 ? 10.643 -2.864 -12.456 1.00 76.62 685 LYS A CA 1
ATOM 5382 C C . LYS A 1 685 ? 11.492 -3.097 -13.712 1.00 76.62 685 LYS A C 1
ATOM 5384 O O . LYS A 1 685 ? 10.951 -3.168 -14.807 1.00 76.62 685 LYS A O 1
ATOM 5389 N N . THR A 1 686 ? 12.791 -3.347 -13.542 1.00 78.62 686 THR A N 1
ATOM 5390 C CA . THR A 1 686 ? 13.740 -3.561 -14.656 1.00 78.62 686 THR A CA 1
ATOM 5391 C C . THR A 1 686 ? 14.121 -5.027 -14.885 1.00 78.62 686 THR A C 1
ATOM 5393 O O . THR A 1 686 ? 14.423 -5.405 -16.012 1.00 78.62 686 THR A O 1
ATOM 5396 N N . ALA A 1 687 ? 14.049 -5.893 -13.866 1.00 77.81 687 ALA A N 1
ATOM 5397 C CA . ALA A 1 687 ? 14.595 -7.257 -13.934 1.00 77.81 687 ALA A CA 1
ATOM 5398 C C . ALA A 1 687 ? 14.059 -8.095 -15.113 1.00 77.81 687 ALA A C 1
ATOM 5400 O O . ALA A 1 687 ? 14.836 -8.658 -15.881 1.00 77.81 687 ALA A O 1
ATOM 5401 N N . GLN A 1 688 ? 12.736 -8.134 -15.312 1.00 77.25 688 GLN A N 1
ATOM 5402 C CA . GLN A 1 688 ? 12.130 -8.918 -16.397 1.00 77.25 688 GLN A CA 1
ATOM 5403 C C . GLN A 1 688 ? 12.425 -8.332 -17.792 1.00 77.25 688 GLN A C 1
ATOM 5405 O O . GLN A 1 688 ? 12.481 -9.075 -18.776 1.00 77.25 688 GLN A O 1
ATOM 5410 N N . PHE A 1 689 ? 12.648 -7.017 -17.878 1.00 81.06 689 PHE A N 1
ATOM 5411 C CA . PHE A 1 689 ? 13.049 -6.335 -19.110 1.00 81.06 689 PHE A CA 1
ATOM 5412 C C . PHE A 1 689 ? 14.483 -6.700 -19.472 1.00 81.06 689 PHE A C 1
ATOM 5414 O O . PHE A 1 689 ? 14.736 -7.082 -20.611 1.00 81.06 689 PHE A O 1
ATOM 5421 N N . THR A 1 690 ? 15.386 -6.712 -18.487 1.00 84.00 690 THR A N 1
ATOM 5422 C CA . THR A 1 690 ? 16.768 -7.177 -18.655 1.00 84.00 690 THR A CA 1
ATOM 5423 C C . THR A 1 690 ? 16.817 -8.635 -19.108 1.00 84.00 690 THR A C 1
ATOM 5425 O O . THR A 1 690 ? 17.522 -8.953 -20.064 1.00 84.00 690 THR A O 1
ATOM 5428 N N . THR A 1 691 ? 16.030 -9.527 -18.493 1.00 85.62 691 THR A N 1
ATOM 5429 C CA . THR A 1 691 ? 15.954 -10.938 -18.915 1.00 85.62 691 THR A CA 1
ATOM 5430 C C . THR A 1 691 ? 15.432 -11.077 -20.346 1.00 85.62 691 THR A C 1
ATOM 5432 O O . THR A 1 691 ? 16.007 -11.819 -21.141 1.00 85.62 691 THR A O 1
ATOM 5435 N N . THR A 1 692 ? 14.369 -10.345 -20.693 1.00 87.94 692 THR A N 1
ATOM 5436 C CA . THR A 1 692 ? 13.784 -10.368 -22.044 1.00 87.94 692 THR A CA 1
ATOM 5437 C C . THR A 1 692 ? 14.774 -9.843 -23.085 1.00 87.94 692 THR A C 1
ATOM 5439 O O . THR A 1 692 ? 14.995 -10.497 -24.102 1.00 87.94 692 THR A O 1
ATOM 5442 N N . TYR A 1 693 ? 15.424 -8.713 -22.803 1.00 92.00 693 TYR A N 1
ATOM 5443 C CA . TYR A 1 693 ? 16.452 -8.122 -23.654 1.00 92.00 693 TYR A CA 1
ATOM 5444 C C . TYR A 1 693 ? 17.628 -9.068 -23.881 1.00 92.00 693 TYR A C 1
ATOM 5446 O O . TYR A 1 693 ? 17.986 -9.312 -25.030 1.00 92.00 693 TYR A O 1
ATOM 5454 N N . ASN A 1 694 ? 18.194 -9.640 -22.814 1.00 91.06 694 ASN A N 1
ATOM 5455 C CA . ASN A 1 694 ? 19.335 -10.548 -22.924 1.00 91.06 694 ASN A CA 1
ATOM 5456 C C . ASN A 1 694 ? 18.978 -11.794 -23.743 1.00 91.06 694 ASN A C 1
ATOM 5458 O O . ASN A 1 694 ? 19.742 -12.168 -24.630 1.00 91.06 694 ASN A O 1
ATOM 5462 N N . SER A 1 695 ? 17.792 -12.371 -23.519 1.00 92.31 695 SER A N 1
ATOM 5463 C CA . SER A 1 695 ? 17.315 -13.535 -24.275 1.00 92.31 695 SER A CA 1
ATOM 5464 C C . SER A 1 695 ? 17.145 -13.239 -25.768 1.00 92.31 695 SER A C 1
ATOM 5466 O O . SER A 1 695 ? 17.545 -14.044 -26.610 1.00 92.31 695 SER A O 1
ATOM 5468 N N . ILE A 1 696 ? 16.570 -12.082 -26.114 1.00 93.19 696 ILE A N 1
ATOM 5469 C CA . ILE A 1 696 ? 16.405 -11.685 -27.516 1.00 93.19 696 ILE A CA 1
ATOM 5470 C C . ILE A 1 696 ? 17.766 -11.361 -28.140 1.00 93.19 696 ILE A C 1
ATOM 5472 O O . ILE A 1 696 ? 18.056 -11.823 -29.242 1.00 93.19 696 ILE A O 1
ATOM 5476 N N . ARG A 1 697 ? 18.620 -10.616 -27.430 1.00 94.62 697 ARG A N 1
ATOM 5477 C CA . ARG A 1 697 ? 19.965 -10.237 -27.879 1.00 94.62 697 ARG A CA 1
ATOM 5478 C C . ARG A 1 697 ? 20.820 -11.457 -28.204 1.00 94.62 697 ARG A C 1
ATOM 5480 O O . ARG A 1 697 ? 21.452 -11.468 -29.251 1.00 94.62 697 ARG A O 1
ATOM 5487 N N . GLU A 1 698 ? 20.839 -12.461 -27.333 1.00 93.75 698 GLU A N 1
ATOM 5488 C CA . GLU A 1 698 ? 21.621 -13.685 -27.534 1.00 93.75 698 GLU A CA 1
ATOM 5489 C C . GLU A 1 698 ? 21.213 -14.402 -28.828 1.00 93.75 698 GLU A C 1
ATOM 5491 O O . GLU A 1 698 ? 22.060 -14.685 -29.669 1.00 93.75 698 GLU A O 1
ATOM 5496 N N . LYS A 1 699 ? 19.906 -14.569 -29.059 1.00 94.44 699 LYS A N 1
ATOM 5497 C CA . LYS A 1 699 ? 19.376 -15.189 -30.285 1.00 94.44 699 LYS A CA 1
ATOM 5498 C C . LYS A 1 699 ? 19.634 -14.369 -31.551 1.00 94.44 699 LYS A C 1
ATOM 5500 O O . LYS A 1 699 ? 19.786 -14.925 -32.636 1.00 94.44 699 LYS A O 1
ATOM 5505 N N . LEU A 1 700 ? 19.648 -13.041 -31.440 1.00 94.56 700 LEU A N 1
ATOM 5506 C CA . LEU A 1 700 ? 19.955 -12.153 -32.563 1.00 94.56 700 LEU A CA 1
ATOM 5507 C C . LEU A 1 700 ? 21.458 -12.098 -32.888 1.00 94.56 700 LEU A C 1
ATOM 5509 O O . LEU A 1 700 ? 21.808 -11.696 -33.996 1.00 94.56 700 LEU A O 1
ATOM 5513 N N . LEU A 1 701 ? 22.328 -12.498 -31.956 1.00 94.50 701 LEU A N 1
ATOM 5514 C CA . LEU A 1 701 ? 23.780 -12.601 -32.146 1.00 94.50 701 LEU A CA 1
ATOM 5515 C C . LEU A 1 701 ? 24.248 -14.038 -32.433 1.00 94.50 701 LEU A C 1
ATOM 5517 O O . LEU A 1 701 ? 25.449 -14.302 -32.425 1.00 94.50 701 LEU A O 1
ATOM 5521 N N . ASP A 1 702 ? 23.323 -14.963 -32.692 1.00 93.81 702 ASP A N 1
ATOM 5522 C CA . ASP A 1 702 ? 23.655 -16.340 -33.051 1.00 93.81 702 ASP A CA 1
ATOM 5523 C C . ASP A 1 702 ? 24.438 -16.393 -34.375 1.00 93.81 702 ASP A C 1
ATOM 5525 O O . ASP A 1 702 ? 24.070 -15.747 -35.358 1.00 93.81 702 ASP A O 1
ATOM 5529 N N . GLY A 1 703 ? 25.513 -17.186 -34.414 1.00 89.94 703 GLY A N 1
ATOM 5530 C CA . GLY A 1 703 ? 26.396 -17.302 -35.580 1.00 89.94 703 GLY A CA 1
ATOM 5531 C C . GLY A 1 703 ? 25.732 -17.859 -36.848 1.00 89.94 703 GLY A C 1
ATOM 5532 O O . GLY A 1 703 ? 26.297 -17.707 -37.930 1.00 89.94 703 GLY A O 1
ATOM 5533 N N . HIS A 1 704 ? 24.548 -18.467 -36.738 1.00 93.00 704 HIS A N 1
ATOM 5534 C CA . HIS A 1 704 ? 23.756 -18.967 -37.866 1.00 93.00 704 HIS A CA 1
ATOM 5535 C C . HIS A 1 704 ? 22.782 -17.926 -38.436 1.00 93.00 704 HIS A C 1
ATOM 5537 O O . HIS A 1 704 ? 22.064 -18.230 -39.394 1.00 93.00 704 HIS A O 1
ATOM 5543 N N . ALA A 1 705 ? 22.722 -16.717 -37.868 1.00 93.38 705 ALA A N 1
ATOM 5544 C CA . ALA A 1 705 ? 21.867 -15.663 -38.392 1.00 93.38 705 ALA A CA 1
ATOM 5545 C C . ALA A 1 705 ? 22.236 -15.329 -39.858 1.00 93.38 705 ALA A C 1
ATOM 5547 O O . ALA A 1 705 ? 23.418 -15.253 -40.198 1.00 93.38 705 ALA A O 1
ATOM 5548 N N . PRO A 1 706 ? 21.251 -15.077 -40.743 1.00 93.62 706 PRO A N 1
ATOM 5549 C CA . PRO A 1 706 ? 21.470 -14.848 -42.176 1.00 93.62 706 PRO A CA 1
ATOM 5550 C C . PRO A 1 706 ? 22.080 -13.474 -42.508 1.00 93.62 706 PRO A C 1
ATOM 5552 O O . PRO A 1 706 ? 22.101 -13.078 -43.666 1.00 93.62 706 PRO A O 1
ATOM 5555 N N . TYR A 1 707 ? 22.573 -12.742 -41.510 1.00 94.75 707 TYR A N 1
ATOM 5556 C CA . TYR A 1 707 ? 23.205 -11.433 -41.643 1.00 94.75 707 TYR A CA 1
ATOM 5557 C C . TYR A 1 707 ? 24.579 -11.432 -40.950 1.00 94.75 707 TYR A C 1
ATOM 5559 O O . TYR A 1 707 ? 24.812 -12.213 -40.028 1.00 94.75 707 TYR A O 1
ATOM 5567 N N . PRO A 1 708 ? 25.516 -10.547 -41.339 1.00 92.31 708 PRO A N 1
ATOM 5568 C CA . PRO A 1 708 ? 26.859 -10.523 -40.765 1.00 92.31 708 PRO A CA 1
ATOM 5569 C C . PRO A 1 708 ? 26.840 -10.021 -39.313 1.00 92.31 708 PRO A C 1
ATOM 5571 O O . PRO A 1 708 ? 26.952 -8.822 -39.071 1.00 92.31 708 PRO A O 1
ATOM 5574 N N . VAL A 1 709 ? 26.749 -10.940 -38.346 1.00 91.44 709 VAL A N 1
ATOM 5575 C CA . VAL A 1 709 ? 26.649 -10.654 -36.896 1.00 91.44 709 VAL A CA 1
ATOM 5576 C C . VAL A 1 709 ? 27.759 -9.727 -36.387 1.00 91.44 709 VAL A C 1
ATOM 5578 O O . VAL A 1 709 ? 27.507 -8.859 -35.560 1.00 91.44 709 VAL A O 1
ATOM 5581 N N . LYS A 1 710 ? 28.977 -9.840 -36.933 1.00 92.06 710 LYS A N 1
ATOM 5582 C CA . LYS A 1 710 ? 30.109 -8.949 -36.604 1.00 92.06 710 LYS A CA 1
ATOM 5583 C C . LYS A 1 710 ? 29.858 -7.461 -36.910 1.00 92.06 710 LYS A C 1
ATOM 5585 O O . LYS A 1 710 ? 30.547 -6.609 -36.366 1.00 92.06 710 LYS A O 1
ATOM 5590 N N . ASN A 1 711 ? 28.884 -7.167 -37.773 1.00 93.81 711 ASN A N 1
ATOM 5591 C CA . ASN A 1 711 ? 28.486 -5.829 -38.213 1.00 93.81 711 ASN A CA 1
ATOM 5592 C C . ASN A 1 711 ? 27.104 -5.449 -37.646 1.00 93.81 711 ASN A C 1
ATOM 5594 O O . ASN A 1 711 ? 26.304 -4.793 -38.325 1.00 93.81 711 ASN A O 1
ATOM 5598 N N . VAL A 1 712 ? 26.780 -5.938 -36.447 1.00 94.81 712 VAL A N 1
ATOM 5599 C CA . VAL A 1 712 ? 25.507 -5.695 -35.771 1.00 94.81 712 VAL A CA 1
ATOM 5600 C C . VAL A 1 712 ? 25.757 -5.189 -34.356 1.00 94.81 712 VAL A C 1
ATOM 5602 O O . VAL A 1 712 ? 26.517 -5.773 -33.590 1.00 94.81 712 VAL A O 1
ATOM 5605 N N . GLU A 1 713 ? 25.054 -4.123 -33.991 1.00 94.38 713 GLU A N 1
ATOM 5606 C CA . GLU A 1 713 ? 24.973 -3.615 -32.627 1.00 94.38 713 GLU A CA 1
ATOM 5607 C C . GLU A 1 713 ? 23.539 -3.765 -32.115 1.00 94.38 713 GLU A C 1
ATOM 5609 O O . GLU A 1 713 ? 22.581 -3.372 -32.785 1.00 94.38 713 GLU A O 1
ATOM 5614 N N . ILE A 1 714 ? 23.398 -4.324 -30.911 1.00 93.06 714 ILE A N 1
ATOM 5615 C CA . ILE A 1 714 ? 22.111 -4.485 -30.234 1.00 93.06 714 ILE A CA 1
ATOM 5616 C C . ILE A 1 714 ? 22.139 -3.707 -28.930 1.00 93.06 714 ILE A C 1
ATOM 5618 O O . ILE A 1 714 ? 23.054 -3.894 -28.124 1.00 93.06 714 ILE A O 1
ATOM 5622 N N . ARG A 1 715 ? 21.132 -2.858 -28.719 1.00 89.56 715 ARG A N 1
ATOM 5623 C CA . ARG A 1 715 ? 20.995 -2.057 -27.498 1.00 89.56 715 ARG A CA 1
ATOM 5624 C C . ARG A 1 715 ? 19.543 -1.834 -27.111 1.00 89.56 715 ARG A C 1
ATOM 5626 O O . ARG A 1 715 ? 18.657 -1.854 -27.964 1.00 89.56 715 ARG A O 1
ATOM 5633 N N . LEU A 1 716 ? 19.322 -1.576 -25.827 1.00 87.19 716 LEU A N 1
ATOM 5634 C CA . LEU A 1 716 ? 18.053 -1.049 -25.339 1.00 87.19 716 LEU A CA 1
ATOM 5635 C C . LEU A 1 716 ? 17.871 0.402 -25.802 1.00 87.19 716 LEU A C 1
ATOM 5637 O O . LEU A 1 716 ? 18.821 1.188 -25.828 1.00 87.19 716 LEU A O 1
ATOM 5641 N N . GLN A 1 717 ? 16.639 0.751 -26.155 1.00 81.44 717 GLN A N 1
ATOM 5642 C CA . GLN A 1 717 ? 16.200 2.127 -26.382 1.00 81.44 717 GLN A CA 1
ATOM 5643 C C . GLN A 1 717 ? 14.977 2.407 -25.489 1.00 81.44 717 GLN A C 1
ATOM 5645 O O . GLN A 1 717 ? 14.598 1.597 -24.645 1.00 81.44 717 GLN A O 1
ATOM 5650 N N . GLY A 1 718 ? 14.393 3.594 -25.622 1.00 82.62 718 GLY A N 1
ATOM 5651 C CA . GLY A 1 718 ? 13.138 3.946 -24.984 1.00 82.62 718 GLY A CA 1
ATOM 5652 C C . GLY A 1 718 ? 13.326 4.218 -23.502 1.00 82.62 718 GLY A C 1
ATOM 5653 O O . GLY A 1 718 ? 14.395 4.646 -23.060 1.00 82.62 718 GLY A O 1
ATOM 5654 N N . SER A 1 719 ? 12.269 3.981 -22.736 1.00 82.62 719 SER A N 1
ATOM 5655 C CA . SER A 1 719 ? 12.259 4.336 -21.323 1.00 82.62 719 SER A CA 1
ATOM 5656 C C . SER A 1 719 ? 13.189 3.468 -20.479 1.00 82.62 719 SER A C 1
ATOM 5658 O O . SER A 1 719 ? 13.802 3.971 -19.541 1.00 82.62 719 SER A O 1
ATOM 5660 N N . TYR A 1 720 ? 13.362 2.195 -20.844 1.00 82.38 720 TYR A N 1
ATOM 5661 C CA . TYR A 1 720 ? 14.328 1.298 -20.203 1.00 82.38 720 TYR A CA 1
ATOM 5662 C C . TYR A 1 720 ? 15.770 1.657 -20.556 1.00 82.38 720 TYR A C 1
ATOM 5664 O O . TYR A 1 720 ? 16.625 1.644 -19.679 1.00 82.38 720 TYR A O 1
ATOM 5672 N N . GLY A 1 721 ? 16.042 2.033 -21.811 1.00 79.81 721 GLY A N 1
ATOM 5673 C CA . GLY A 1 721 ? 17.374 2.486 -22.220 1.00 79.81 721 GLY A CA 1
ATOM 5674 C C . GLY A 1 721 ? 17.818 3.791 -21.547 1.00 79.81 721 GLY A C 1
ATOM 5675 O O . GLY A 1 721 ? 19.016 4.009 -21.405 1.00 79.81 721 GLY A O 1
ATOM 5676 N N . ASN A 1 722 ? 16.872 4.637 -21.118 1.00 85.31 722 ASN A N 1
ATOM 5677 C CA . ASN A 1 722 ? 17.151 5.938 -20.500 1.00 85.31 722 ASN A CA 1
ATOM 5678 C C . ASN A 1 722 ? 16.869 5.986 -18.980 1.00 85.31 722 ASN A C 1
ATOM 5680 O O . ASN A 1 722 ? 16.945 7.054 -18.375 1.00 85.31 722 ASN A O 1
ATOM 5684 N N . ASP A 1 723 ? 16.538 4.865 -18.333 1.00 89.25 723 ASP A N 1
ATOM 5685 C CA . ASP A 1 723 ? 16.084 4.790 -16.928 1.00 89.25 723 ASP A CA 1
ATOM 5686 C C . ASP A 1 723 ? 14.883 5.697 -16.588 1.00 89.25 723 ASP A C 1
ATOM 5688 O O . ASP A 1 723 ? 14.696 6.138 -15.453 1.00 89.25 723 ASP A O 1
ATOM 5692 N N . THR A 1 724 ? 14.048 6.016 -17.571 1.00 89.88 724 THR A N 1
ATOM 5693 C CA . THR A 1 724 ? 12.832 6.827 -17.400 1.00 89.88 724 THR A CA 1
ATOM 5694 C C . THR A 1 724 ? 11.576 5.959 -17.357 1.00 89.88 724 THR A C 1
ATOM 5696 O O . THR A 1 724 ? 10.461 6.474 -17.464 1.00 89.88 724 THR A O 1
ATOM 5699 N N . ASN A 1 725 ? 11.719 4.636 -17.239 1.00 88.81 725 ASN A N 1
ATOM 5700 C CA . ASN A 1 725 ? 10.599 3.704 -17.233 1.00 88.81 725 ASN A CA 1
ATOM 5701 C C . ASN A 1 725 ? 9.725 3.850 -15.982 1.00 88.81 725 ASN A C 1
ATOM 5703 O O . ASN A 1 725 ? 10.225 3.993 -14.866 1.00 88.81 725 ASN A O 1
ATOM 5707 N N . VAL A 1 726 ? 8.409 3.808 -16.193 1.00 87.19 726 VAL A N 1
ATOM 5708 C CA . VAL A 1 726 ? 7.385 3.832 -15.135 1.00 87.19 726 VAL A CA 1
ATOM 5709 C C . VAL A 1 726 ? 6.674 2.480 -15.068 1.00 87.19 726 VAL A C 1
ATOM 5711 O O . VAL A 1 726 ? 6.797 1.668 -15.979 1.00 87.19 726 VAL A O 1
ATOM 5714 N N . TRP A 1 727 ? 5.922 2.222 -14.000 1.00 72.25 727 TRP A N 1
ATOM 5715 C CA . TRP A 1 727 ? 5.240 0.941 -13.768 1.00 72.25 727 TRP A CA 1
ATOM 5716 C C . TRP A 1 727 ? 4.298 0.498 -14.890 1.00 72.25 727 TRP A C 1
ATOM 5718 O O . TRP A 1 727 ? 4.182 -0.698 -15.151 1.00 72.25 727 TRP A O 1
ATOM 5728 N N . ALA A 1 728 ? 3.661 1.459 -15.557 1.00 69.56 728 ALA A N 1
ATOM 5729 C CA . ALA A 1 728 ? 2.768 1.212 -16.682 1.00 69.56 728 ALA A CA 1
ATOM 5730 C C . ALA A 1 728 ? 3.501 0.899 -18.003 1.00 69.56 728 ALA A C 1
ATOM 5732 O O . ALA A 1 728 ? 2.863 0.447 -18.948 1.00 69.56 728 ALA A O 1
ATOM 5733 N N . ASP A 1 729 ? 4.821 1.121 -18.101 1.00 74.62 729 ASP A N 1
ATOM 5734 C CA . ASP A 1 729 ? 5.568 0.808 -19.324 1.00 74.62 729 ASP A CA 1
ATOM 5735 C C . ASP A 1 729 ? 5.722 -0.721 -19.460 1.00 74.62 729 ASP A C 1
ATOM 5737 O O . ASP A 1 729 ? 6.388 -1.366 -18.641 1.00 74.62 729 ASP A O 1
ATOM 5741 N N . SER A 1 730 ? 5.115 -1.311 -20.494 1.00 69.62 730 SER A N 1
ATOM 5742 C CA . SER A 1 730 ? 4.995 -2.769 -20.644 1.00 69.62 730 SER A CA 1
ATOM 5743 C C . SER A 1 730 ? 6.041 -3.416 -21.553 1.00 69.62 730 SER A C 1
ATOM 5745 O O . SER A 1 730 ? 6.415 -4.566 -21.299 1.00 69.62 730 SER A O 1
ATOM 5747 N N . ASP A 1 731 ? 6.516 -2.694 -22.570 1.00 82.25 731 ASP A N 1
ATOM 5748 C CA . ASP A 1 731 ? 7.237 -3.264 -23.713 1.00 82.25 731 ASP A CA 1
ATOM 5749 C C . ASP A 1 731 ? 8.750 -2.979 -23.650 1.00 82.25 731 ASP A C 1
ATOM 5751 O O . ASP A 1 731 ? 9.195 -1.958 -23.121 1.00 82.25 731 ASP A O 1
ATOM 5755 N N . VAL A 1 732 ? 9.560 -3.910 -24.165 1.00 85.19 732 VAL A N 1
ATOM 5756 C CA . VAL A 1 732 ? 11.027 -3.790 -24.251 1.00 85.19 732 VAL A CA 1
ATOM 5757 C C . VAL A 1 732 ? 11.411 -3.242 -25.630 1.00 85.19 732 VAL A C 1
ATOM 5759 O O . VAL A 1 732 ? 11.322 -3.964 -26.621 1.00 85.19 732 VAL A O 1
ATOM 5762 N N . ASP A 1 733 ? 11.889 -2.000 -25.706 1.00 88.75 733 ASP A N 1
ATOM 5763 C CA . ASP A 1 733 ? 12.380 -1.405 -26.956 1.00 88.75 733 ASP A CA 1
ATOM 5764 C C . ASP A 1 733 ? 13.824 -1.848 -27.258 1.00 88.75 733 ASP A C 1
ATOM 5766 O O . ASP A 1 733 ? 14.770 -1.485 -26.548 1.00 88.75 733 ASP A O 1
ATOM 5770 N N . ILE A 1 734 ? 14.015 -2.605 -28.338 1.00 92.31 734 ILE A N 1
ATOM 5771 C CA . ILE A 1 734 ? 15.316 -3.136 -28.763 1.00 92.31 734 ILE A CA 1
ATOM 5772 C C . ILE A 1 734 ? 15.694 -2.541 -30.113 1.00 92.31 734 ILE A C 1
ATOM 5774 O O . ILE A 1 734 ? 14.934 -2.598 -31.075 1.00 92.31 734 ILE A O 1
ATOM 5778 N N . VAL A 1 735 ? 16.911 -2.025 -30.215 1.00 93.06 735 VAL A N 1
ATOM 5779 C CA . VAL A 1 735 ? 17.497 -1.595 -31.484 1.00 93.06 735 VAL A CA 1
ATOM 5780 C C . VAL A 1 735 ? 18.398 -2.694 -32.007 1.00 93.06 735 VAL A C 1
ATOM 5782 O O . VAL A 1 735 ? 19.332 -3.097 -31.319 1.00 93.06 735 VAL A O 1
ATOM 5785 N N . LEU A 1 736 ? 18.138 -3.128 -33.236 1.00 95.56 736 LEU A N 1
ATOM 5786 C CA . LEU A 1 736 ? 18.988 -4.011 -34.022 1.00 95.56 736 LEU A CA 1
ATOM 5787 C C . LEU A 1 736 ? 19.604 -3.178 -35.159 1.00 95.56 736 LEU A C 1
ATOM 5789 O O . LEU A 1 736 ? 18.956 -2.936 -36.182 1.00 95.56 736 LEU A O 1
ATOM 5793 N N . LYS A 1 737 ? 20.833 -2.688 -34.951 1.00 95.94 737 LYS A N 1
ATOM 5794 C CA . LYS A 1 737 ? 21.518 -1.738 -35.843 1.00 95.94 737 LYS A CA 1
ATOM 5795 C C . LYS A 1 737 ? 22.583 -2.436 -36.682 1.00 95.94 737 LYS A C 1
ATOM 5797 O O . LYS A 1 737 ? 23.495 -3.042 -36.131 1.00 95.94 737 LYS A O 1
ATOM 5802 N N . HIS A 1 738 ? 22.514 -2.288 -38.002 1.00 96.44 738 HIS A N 1
ATOM 5803 C CA . HIS A 1 738 ? 23.599 -2.679 -38.901 1.00 96.44 738 HIS A CA 1
ATOM 5804 C C . HIS A 1 738 ? 24.676 -1.590 -38.985 1.00 96.44 738 HIS A C 1
ATOM 5806 O O . HIS A 1 738 ? 24.352 -0.442 -39.291 1.00 96.44 738 HIS A O 1
ATOM 5812 N N . THR A 1 739 ? 25.934 -1.964 -38.752 1.00 94.56 739 THR A N 1
ATOM 5813 C CA . THR A 1 739 ? 27.117 -1.077 -38.763 1.00 94.56 739 THR A CA 1
ATOM 5814 C C . THR A 1 739 ? 28.073 -1.353 -39.928 1.00 94.56 739 THR A C 1
ATOM 5816 O O . THR A 1 739 ? 29.080 -0.674 -40.093 1.00 94.56 739 THR A O 1
ATOM 5819 N N . GLY A 1 740 ? 27.775 -2.353 -40.766 1.00 91.19 740 GLY A N 1
ATOM 5820 C CA . GLY A 1 740 ? 28.604 -2.703 -41.930 1.00 91.19 740 GLY A CA 1
ATOM 5821 C C . GLY A 1 740 ? 28.467 -1.727 -43.101 1.00 91.19 740 GLY A C 1
ATOM 5822 O O . GLY A 1 740 ? 29.305 -1.717 -43.997 1.00 91.19 740 GLY A O 1
ATOM 5823 N N . ALA A 1 741 ? 27.422 -0.906 -43.070 1.00 92.56 741 ALA A N 1
ATOM 5824 C CA . ALA A 1 741 ? 27.170 0.205 -43.968 1.00 92.56 741 ALA A CA 1
ATOM 5825 C C . ALA A 1 741 ? 26.444 1.298 -43.177 1.00 92.56 741 ALA A C 1
ATOM 5827 O O . ALA A 1 741 ? 25.760 1.009 -42.194 1.00 92.56 741 ALA A O 1
ATOM 5828 N N . PHE A 1 742 ? 26.508 2.544 -43.639 1.00 94.00 742 PHE A N 1
ATOM 5829 C CA . PHE A 1 742 ? 25.858 3.673 -42.977 1.00 94.00 742 PHE A CA 1
ATOM 5830 C C . PHE A 1 742 ? 25.213 4.618 -43.993 1.00 94.00 742 PHE A C 1
ATOM 5832 O O . PHE A 1 742 ? 25.674 4.746 -45.123 1.00 94.00 742 PHE A O 1
ATOM 5839 N N . TYR A 1 743 ? 24.129 5.269 -43.585 1.00 94.62 743 TYR A N 1
ATOM 5840 C CA . TYR A 1 743 ? 23.634 6.465 -44.259 1.00 94.62 743 TYR A CA 1
ATOM 5841 C C . TYR A 1 743 ? 24.383 7.684 -43.730 1.00 94.62 743 TYR A C 1
ATOM 5843 O O . TYR A 1 743 ? 24.854 7.677 -42.593 1.00 94.62 743 TYR A O 1
ATOM 5851 N N . HIS A 1 744 ? 24.452 8.749 -44.518 1.00 92.94 744 HIS A N 1
ATOM 5852 C CA . HIS A 1 744 ? 25.113 9.973 -44.095 1.00 92.94 744 HIS A CA 1
ATOM 5853 C C . HIS A 1 744 ? 24.295 11.221 -44.423 1.00 92.94 744 HIS A C 1
ATOM 5855 O O . HIS A 1 744 ? 23.449 11.222 -45.320 1.00 92.94 744 HIS A O 1
ATOM 5861 N N . ASP A 1 745 ? 24.590 12.283 -43.685 1.00 91.88 745 ASP A N 1
ATOM 5862 C CA . ASP A 1 745 ? 24.134 13.643 -43.926 1.00 91.88 745 ASP A CA 1
ATOM 5863 C C . ASP A 1 745 ? 25.350 14.571 -43.867 1.00 91.88 745 ASP A C 1
ATOM 5865 O O . ASP A 1 745 ? 26.094 14.576 -42.883 1.00 91.88 745 ASP A O 1
ATOM 5869 N N . LEU A 1 746 ? 25.573 15.293 -44.965 1.00 92.31 746 LEU A N 1
ATOM 5870 C CA . LEU A 1 746 ? 26.715 16.184 -45.162 1.00 92.31 746 LEU A CA 1
ATOM 5871 C C . LEU A 1 746 ? 26.284 17.657 -45.208 1.00 92.31 746 LEU A C 1
ATOM 5873 O O . LEU A 1 746 ? 27.110 18.514 -45.518 1.00 92.31 746 LEU A O 1
ATOM 5877 N N . SER A 1 747 ? 25.005 17.968 -44.953 1.00 88.31 747 SER A N 1
ATOM 5878 C CA . SER A 1 747 ? 24.447 19.303 -45.209 1.00 88.31 747 SER A CA 1
ATOM 5879 C C . SER A 1 747 ? 25.121 20.418 -44.408 1.00 88.31 747 SER A C 1
ATOM 5881 O O . SER A 1 747 ? 25.101 21.569 -44.831 1.00 88.31 747 SER A O 1
ATOM 5883 N N . GLU A 1 748 ? 25.711 20.083 -43.260 1.00 84.50 748 GLU A N 1
ATOM 5884 C CA . GLU A 1 748 ? 26.406 21.026 -42.375 1.00 84.50 748 GLU A CA 1
ATOM 5885 C C . GLU A 1 748 ? 27.894 21.217 -42.736 1.00 84.50 748 GLU A C 1
ATOM 5887 O O . GLU A 1 748 ? 28.559 22.082 -42.170 1.00 84.50 748 GLU A O 1
ATOM 5892 N N . MET A 1 749 ? 28.424 20.453 -43.700 1.00 88.94 749 MET A N 1
ATOM 5893 C CA . MET A 1 749 ? 29.829 20.512 -44.108 1.00 88.94 749 MET A CA 1
ATOM 5894 C C . MET A 1 749 ? 30.078 21.443 -45.307 1.00 88.94 749 MET A C 1
ATOM 5896 O O . MET A 1 749 ? 29.256 21.493 -46.227 1.00 88.94 749 MET A O 1
ATOM 5900 N N . PRO A 1 750 ? 31.264 22.076 -45.409 1.00 89.44 750 PRO A N 1
ATOM 5901 C CA . PRO A 1 750 ? 31.694 22.782 -46.618 1.00 89.44 750 PRO A CA 1
ATOM 5902 C C . PRO A 1 750 ? 31.811 21.858 -47.843 1.00 89.44 750 PRO A C 1
ATOM 5904 O O . PRO A 1 750 ? 32.271 20.721 -47.730 1.00 89.44 750 PRO A O 1
ATOM 5907 N N . ALA A 1 751 ? 31.485 22.366 -49.037 1.00 89.06 751 ALA A N 1
ATOM 5908 C CA . ALA A 1 751 ? 31.446 21.586 -50.284 1.00 89.06 751 ALA A CA 1
ATOM 5909 C C . ALA A 1 751 ? 32.757 20.841 -50.616 1.00 89.06 751 ALA A C 1
ATOM 5911 O O . ALA A 1 751 ? 32.723 19.713 -51.105 1.00 89.06 751 ALA A O 1
ATOM 5912 N N . GLU A 1 752 ? 33.914 21.435 -50.310 1.00 88.94 752 GLU A N 1
ATOM 5913 C CA . GLU A 1 752 ? 35.232 20.809 -50.498 1.00 88.94 752 GLU A CA 1
ATOM 5914 C C . GLU A 1 752 ? 35.367 19.502 -49.699 1.00 88.94 752 GLU A C 1
ATOM 5916 O O . GLU A 1 752 ? 35.811 18.473 -50.211 1.00 88.94 752 GLU A O 1
ATOM 5921 N N . LYS A 1 753 ? 34.900 19.513 -48.448 1.00 89.62 753 LYS A N 1
ATOM 5922 C CA . LYS A 1 753 ? 34.931 18.353 -47.555 1.00 89.62 753 LYS A CA 1
ATOM 5923 C C . LYS A 1 753 ? 33.924 17.286 -47.979 1.00 89.62 753 LYS A C 1
ATOM 5925 O O . LYS A 1 753 ? 34.220 16.098 -47.877 1.00 89.62 753 LYS A O 1
ATOM 5930 N N . GLN A 1 754 ? 32.774 17.692 -48.521 1.00 90.31 754 GLN A N 1
ATOM 5931 C CA . GLN A 1 754 ? 31.795 16.761 -49.097 1.00 90.31 754 GLN A CA 1
ATOM 5932 C C . GLN A 1 754 ? 32.375 16.000 -50.302 1.00 90.31 754 GLN A C 1
ATOM 5934 O O . GLN A 1 754 ? 32.157 14.793 -50.450 1.00 90.31 754 GLN A O 1
ATOM 5939 N N . GLN A 1 755 ? 33.161 16.676 -51.148 1.00 87.50 755 GLN A N 1
ATOM 5940 C CA . GLN A 1 755 ? 33.862 16.031 -52.264 1.00 87.50 755 GLN A CA 1
ATOM 5941 C C . GLN A 1 755 ? 34.941 15.060 -51.771 1.00 87.50 755 GLN A C 1
ATOM 5943 O O . GLN A 1 755 ? 35.036 13.942 -52.283 1.00 87.50 755 GLN A O 1
ATOM 5948 N N . ALA A 1 756 ? 35.716 15.451 -50.753 1.00 88.56 756 ALA A N 1
ATOM 5949 C CA . ALA A 1 756 ? 36.704 14.574 -50.127 1.00 88.56 756 ALA A CA 1
ATOM 5950 C C . ALA A 1 756 ? 36.057 13.307 -49.539 1.00 88.56 756 ALA A C 1
ATOM 5952 O O . ALA A 1 756 ? 36.557 12.205 -49.768 1.00 88.56 756 ALA A O 1
ATOM 5953 N N . PHE A 1 757 ? 34.914 13.452 -48.860 1.00 90.81 757 PHE A N 1
ATOM 5954 C CA . PHE A 1 757 ? 34.116 12.337 -48.346 1.00 90.81 757 PHE A CA 1
ATOM 5955 C C . PHE A 1 757 ? 33.649 11.402 -49.472 1.00 90.81 757 PHE A C 1
ATOM 5957 O O . PHE A 1 757 ? 33.879 10.195 -49.416 1.00 90.81 757 PHE A O 1
ATOM 5964 N N . THR A 1 758 ? 33.060 11.962 -50.534 1.00 88.44 758 THR A N 1
ATOM 5965 C CA . THR A 1 758 ? 32.525 11.184 -51.668 1.00 88.44 758 THR A CA 1
ATOM 5966 C C . THR A 1 758 ? 33.626 10.381 -52.368 1.00 88.44 758 THR A C 1
ATOM 5968 O O . THR A 1 758 ? 33.425 9.225 -52.739 1.00 88.44 758 THR A O 1
ATOM 5971 N N . LYS A 1 759 ? 34.824 10.965 -52.498 1.00 87.69 759 LYS A N 1
ATOM 5972 C CA . LYS A 1 759 ? 35.999 10.285 -53.056 1.00 87.69 759 LYS A CA 1
ATOM 5973 C C . LYS A 1 759 ? 36.498 9.140 -52.164 1.00 87.69 759 LYS A C 1
ATOM 5975 O O . LYS A 1 759 ? 37.024 8.165 -52.692 1.00 87.69 759 LYS A O 1
ATOM 5980 N N . ALA A 1 760 ? 36.366 9.270 -50.844 1.00 87.19 760 ALA A N 1
ATOM 5981 C CA . ALA A 1 760 ? 36.855 8.289 -49.878 1.00 87.19 760 ALA A CA 1
ATOM 5982 C C . ALA A 1 760 ? 35.911 7.088 -49.698 1.00 87.19 760 ALA A C 1
ATOM 5984 O O . ALA A 1 760 ? 36.395 5.961 -49.619 1.00 87.19 760 ALA A O 1
ATOM 5985 N N . TYR A 1 761 ? 34.593 7.313 -49.641 1.00 83.19 761 TYR A N 1
ATOM 5986 C CA . TYR A 1 761 ? 33.619 6.254 -49.341 1.00 83.19 761 TYR A CA 1
ATOM 5987 C C . TYR A 1 761 ? 33.015 5.553 -50.566 1.00 83.19 761 TYR A C 1
ATOM 5989 O O . TYR A 1 761 ? 32.573 4.417 -50.429 1.00 83.19 761 TYR A O 1
ATOM 5997 N N . GLY A 1 762 ? 33.097 6.134 -51.768 1.00 70.81 762 GLY A N 1
ATOM 5998 C CA . GLY A 1 762 ? 32.764 5.429 -53.013 1.00 70.81 762 GLY A CA 1
ATOM 5999 C C . GLY A 1 762 ? 31.317 4.912 -53.112 1.00 70.81 762 GLY A C 1
ATOM 6000 O O . GLY A 1 762 ? 30.420 5.421 -52.451 1.00 70.81 762 GLY A O 1
ATOM 6001 N N . ALA A 1 763 ? 31.094 3.952 -54.020 1.00 69.69 763 ALA A N 1
ATOM 6002 C CA . ALA A 1 763 ? 29.777 3.454 -54.443 1.00 69.69 763 ALA A CA 1
ATOM 6003 C C . ALA A 1 763 ? 28.943 2.792 -53.325 1.00 69.69 763 ALA A C 1
ATOM 6005 O O . ALA A 1 763 ? 29.465 2.412 -52.279 1.00 69.69 763 ALA A O 1
ATOM 6006 N N . ASP A 1 764 ? 27.646 2.602 -53.592 1.00 80.56 764 ASP A N 1
ATOM 6007 C CA . ASP A 1 764 ? 26.692 2.006 -52.653 1.00 80.56 764 ASP A CA 1
ATOM 6008 C C . ASP A 1 764 ? 27.142 0.636 -52.124 1.00 80.56 764 ASP A C 1
ATOM 6010 O O . ASP A 1 764 ? 27.638 -0.226 -52.857 1.00 80.56 764 ASP A O 1
ATOM 6014 N N . ALA A 1 765 ? 26.917 0.409 -50.828 1.00 84.81 765 ALA A N 1
ATOM 6015 C CA . ALA A 1 765 ? 27.237 -0.858 -50.189 1.00 84.81 765 ALA A CA 1
ATOM 6016 C C . ALA A 1 765 ? 26.425 -2.011 -50.804 1.00 84.81 765 ALA A C 1
ATOM 6018 O O . ALA A 1 765 ? 25.194 -1.974 -50.830 1.00 84.81 765 ALA A O 1
ATOM 6019 N N . ALA A 1 766 ? 27.111 -3.092 -51.197 1.00 87.31 766 ALA A N 1
ATOM 6020 C CA . ALA A 1 766 ? 26.471 -4.308 -51.709 1.00 87.31 766 ALA A CA 1
ATOM 6021 C C . ALA A 1 766 ? 25.471 -4.926 -50.708 1.00 87.31 766 ALA A C 1
ATOM 6023 O O . ALA A 1 766 ? 24.502 -5.562 -51.109 1.00 87.31 766 ALA A O 1
ATOM 6024 N N . TYR A 1 767 ? 25.683 -4.703 -49.406 1.00 92.75 767 TYR A N 1
ATOM 6025 C CA . TYR A 1 767 ? 24.797 -5.131 -48.327 1.00 92.75 767 TYR A CA 1
ATOM 6026 C C . TYR A 1 767 ? 24.398 -3.929 -47.453 1.00 92.75 767 TYR A C 1
ATOM 6028 O O . TYR A 1 767 ? 25.110 -3.549 -46.529 1.00 92.75 767 TYR A O 1
ATOM 6036 N N . GLY A 1 768 ? 23.267 -3.298 -47.783 1.00 91.88 768 GLY A N 1
ATOM 6037 C CA . GLY A 1 768 ? 22.663 -2.189 -47.028 1.00 91.88 768 GLY A CA 1
ATOM 6038 C C . GLY A 1 768 ? 21.336 -2.540 -46.333 1.00 91.88 768 GLY A C 1
ATOM 6039 O O . GLY A 1 768 ? 20.949 -3.704 -46.230 1.00 91.88 768 GLY A O 1
ATOM 6040 N N . TYR A 1 769 ? 20.602 -1.514 -45.892 1.00 92.94 769 TYR A N 1
ATOM 6041 C CA . TYR A 1 769 ? 19.415 -1.604 -45.025 1.00 92.94 769 TYR A CA 1
ATOM 6042 C C . TYR A 1 769 ? 18.372 -2.613 -45.498 1.00 92.94 769 TYR A C 1
ATOM 6044 O O . TYR A 1 769 ? 17.855 -3.377 -44.690 1.00 92.94 769 TYR A O 1
ATOM 6052 N N . HIS A 1 770 ? 18.044 -2.620 -46.793 1.00 91.81 770 HIS A N 1
ATOM 6053 C CA . HIS A 1 770 ? 16.994 -3.488 -47.325 1.00 91.81 770 HIS A CA 1
ATOM 6054 C C . HIS A 1 770 ? 17.377 -4.972 -47.273 1.00 91.81 770 HIS A C 1
ATOM 6056 O O . HIS A 1 770 ? 16.526 -5.796 -46.931 1.00 91.81 770 HIS A O 1
ATOM 6062 N N . HIS A 1 771 ? 18.649 -5.302 -47.524 1.00 94.69 771 HIS A N 1
ATOM 6063 C CA . HIS A 1 771 ? 19.173 -6.658 -47.344 1.00 94.69 771 HIS A CA 1
ATOM 6064 C C . HIS A 1 771 ? 19.113 -7.044 -45.863 1.00 94.69 771 HIS A C 1
ATOM 6066 O O . HIS A 1 771 ? 18.420 -7.991 -45.498 1.00 94.69 771 HIS A O 1
ATOM 6072 N N . PHE A 1 772 ? 19.693 -6.206 -44.993 1.00 95.38 772 PHE A N 1
ATOM 6073 C CA . PHE A 1 772 ? 19.700 -6.446 -43.551 1.00 95.38 772 PHE A CA 1
ATOM 6074 C C . PHE A 1 772 ? 18.300 -6.612 -42.957 1.00 95.38 772 PHE A C 1
ATOM 6076 O O . PHE A 1 772 ? 18.069 -7.526 -42.172 1.00 95.38 772 PHE A O 1
ATOM 6083 N N . LYS A 1 773 ? 17.344 -5.764 -43.347 1.00 92.94 773 LYS A N 1
ATOM 6084 C CA . LYS A 1 773 ? 15.959 -5.846 -42.877 1.00 92.94 773 LYS A CA 1
ATOM 6085 C C . LYS A 1 773 ? 15.281 -7.131 -43.319 1.00 92.94 773 LYS A C 1
ATOM 6087 O O . LYS A 1 773 ? 14.567 -7.724 -42.517 1.00 92.94 773 LYS A O 1
ATOM 6092 N N . THR A 1 774 ? 15.502 -7.556 -44.558 1.00 93.44 774 THR A N 1
ATOM 6093 C CA . THR A 1 774 ? 14.934 -8.803 -45.083 1.00 93.44 774 THR A CA 1
ATOM 6094 C C . THR A 1 774 ? 15.467 -10.005 -44.307 1.00 93.44 774 THR A C 1
ATOM 6096 O O . THR A 1 774 ? 14.679 -10.817 -43.816 1.00 93.44 774 THR A O 1
ATOM 6099 N N . ASP A 1 775 ? 16.783 -10.069 -44.111 1.00 95.38 775 ASP A N 1
ATOM 6100 C CA . ASP A 1 775 ? 17.438 -11.166 -43.397 1.00 95.38 775 ASP A CA 1
ATOM 6101 C C . ASP A 1 775 ? 17.076 -11.176 -41.905 1.00 95.38 775 ASP A C 1
ATOM 6103 O O . ASP A 1 775 ? 16.729 -12.224 -41.355 1.00 95.38 775 ASP A O 1
ATOM 6107 N N . ALA A 1 776 ? 17.050 -10.008 -41.256 1.00 94.06 776 ALA A N 1
ATOM 6108 C CA . ALA A 1 776 ? 16.639 -9.870 -39.862 1.00 94.06 776 ALA A CA 1
ATOM 6109 C C . ALA A 1 776 ? 15.168 -10.252 -39.644 1.00 94.06 776 ALA A C 1
ATOM 6111 O O . ALA A 1 776 ? 14.864 -10.986 -38.705 1.00 94.06 776 ALA A O 1
ATOM 6112 N N . LEU A 1 777 ? 14.252 -9.822 -40.521 1.00 92.50 777 LEU A N 1
ATOM 6113 C CA . LEU A 1 777 ? 12.842 -10.223 -40.451 1.00 92.50 777 LEU A CA 1
ATOM 6114 C C . LEU A 1 777 ? 12.682 -11.732 -40.620 1.00 92.50 777 LEU A C 1
ATOM 6116 O O . LEU A 1 777 ? 11.947 -12.358 -39.858 1.00 92.50 777 LEU A O 1
ATOM 6120 N N . LYS A 1 778 ? 13.375 -12.329 -41.594 1.00 92.12 778 LYS A N 1
ATOM 6121 C CA . LYS A 1 778 ? 13.343 -13.779 -41.815 1.00 92.12 778 LYS A CA 1
ATOM 6122 C C . LYS A 1 778 ? 13.841 -14.539 -40.582 1.00 92.12 778 LYS A C 1
ATOM 6124 O O . LYS A 1 778 ? 13.206 -15.508 -40.173 1.00 92.12 778 LYS A O 1
ATOM 6129 N N . TRP A 1 779 ? 14.931 -14.075 -39.972 1.00 95.25 779 TRP A N 1
ATOM 6130 C CA . TRP A 1 779 ? 15.494 -14.667 -38.759 1.00 95.25 779 TRP A CA 1
ATOM 6131 C C . TRP A 1 779 ? 14.552 -14.552 -37.556 1.00 95.25 779 TRP A C 1
ATOM 6133 O O . TRP A 1 779 ? 14.236 -15.559 -36.925 1.00 95.25 779 TRP A O 1
ATOM 6143 N N . ILE A 1 780 ? 14.034 -13.351 -37.279 1.00 94.19 780 ILE A N 1
ATOM 6144 C CA . ILE A 1 780 ? 13.104 -13.092 -36.168 1.00 94.19 780 ILE A CA 1
ATOM 6145 C C . ILE A 1 780 ? 11.829 -13.933 -36.319 1.00 94.19 780 ILE A C 1
ATOM 6147 O O . ILE A 1 780 ? 11.409 -14.577 -35.358 1.00 94.19 780 ILE A O 1
ATOM 6151 N N . ASN A 1 781 ? 11.255 -14.001 -37.525 1.00 91.44 781 ASN A N 1
ATOM 6152 C CA . ASN A 1 781 ? 10.100 -14.859 -37.805 1.00 91.44 781 ASN A CA 1
ATOM 6153 C C . ASN A 1 781 ? 10.411 -16.344 -37.561 1.00 91.44 781 ASN A C 1
ATOM 6155 O O . ASN A 1 781 ? 9.586 -17.056 -36.997 1.00 91.44 781 ASN A O 1
ATOM 6159 N N . GLY A 1 782 ? 11.608 -16.819 -37.921 1.00 91.12 782 GLY A N 1
ATOM 6160 C CA . GLY A 1 782 ? 12.030 -18.193 -37.633 1.00 91.12 782 GLY A CA 1
ATOM 6161 C C . GLY A 1 782 ? 12.182 -18.487 -36.135 1.00 91.12 782 GLY A C 1
ATOM 6162 O O . GLY A 1 782 ? 11.784 -19.557 -35.673 1.00 91.12 782 GLY A O 1
ATOM 6163 N N . LEU A 1 783 ? 12.723 -17.530 -35.373 1.00 91.88 783 LEU A N 1
ATOM 6164 C CA . LEU A 1 783 ? 12.979 -17.666 -33.936 1.00 91.88 783 LEU A CA 1
ATOM 6165 C C . LEU A 1 783 ? 11.707 -17.669 -33.083 1.00 91.88 783 LEU A C 1
ATOM 6167 O O . LEU A 1 783 ? 11.657 -18.370 -32.069 1.00 91.88 783 LEU A O 1
ATOM 6171 N N . TYR A 1 784 ? 10.723 -16.849 -33.452 1.00 91.50 784 TYR A N 1
ATOM 6172 C CA . TYR A 1 784 ? 9.562 -16.562 -32.605 1.00 91.50 784 TYR A CA 1
ATOM 6173 C C . TYR A 1 784 ? 8.228 -16.996 -33.218 1.00 91.50 784 TYR A C 1
ATOM 6175 O O . TYR A 1 784 ? 7.240 -17.054 -32.493 1.00 91.50 784 TYR A O 1
ATOM 6183 N N . LYS A 1 785 ? 8.202 -17.380 -34.501 1.00 87.00 785 LYS A N 1
ATOM 6184 C CA . LYS A 1 785 ? 7.045 -17.976 -35.186 1.00 87.00 785 LYS A CA 1
ATOM 6185 C C . LYS A 1 785 ? 5.755 -17.185 -34.923 1.00 87.00 785 LYS A C 1
ATOM 6187 O O . LYS A 1 785 ? 5.693 -16.005 -35.255 1.00 87.00 785 LYS A O 1
ATOM 6192 N N . ASP A 1 786 ? 4.769 -17.819 -34.292 1.00 84.06 786 ASP A N 1
ATOM 6193 C CA . ASP A 1 786 ? 3.434 -17.277 -34.021 1.00 84.06 786 ASP A CA 1
ATOM 6194 C C . ASP A 1 786 ? 3.434 -16.090 -33.038 1.00 84.06 786 ASP A C 1
ATOM 6196 O O . ASP A 1 786 ? 2.445 -15.364 -32.936 1.00 84.06 786 ASP A O 1
ATOM 6200 N N . ASP A 1 787 ? 4.550 -15.850 -32.339 1.00 86.12 787 ASP A N 1
ATOM 6201 C CA . ASP A 1 787 ? 4.699 -14.714 -31.431 1.00 86.12 787 ASP A CA 1
ATOM 6202 C C . ASP A 1 787 ? 5.065 -13.406 -32.168 1.00 86.12 787 ASP A C 1
ATOM 6204 O O . ASP A 1 787 ? 5.098 -12.348 -31.536 1.00 86.12 787 ASP A O 1
ATOM 6208 N N . VAL A 1 788 ? 5.358 -13.437 -33.477 1.00 87.81 788 VAL A N 1
ATOM 6209 C CA . VAL A 1 788 ? 5.711 -12.232 -34.251 1.00 87.81 788 VAL A CA 1
ATOM 6210 C C . VAL A 1 788 ? 4.476 -11.593 -34.870 1.00 87.81 788 VAL A C 1
ATOM 6212 O O . VAL A 1 788 ? 3.806 -12.174 -35.722 1.00 87.81 788 VAL A O 1
ATOM 6215 N N . ASP A 1 789 ? 4.225 -10.338 -34.510 1.00 80.31 789 ASP A N 1
ATOM 6216 C CA . ASP A 1 789 ? 3.224 -9.506 -35.162 1.00 80.31 789 ASP A CA 1
ATOM 6217 C C . ASP A 1 789 ? 3.904 -8.609 -36.209 1.00 80.31 789 ASP A C 1
ATOM 6219 O O . ASP A 1 789 ? 4.563 -7.606 -35.908 1.00 80.31 789 ASP A O 1
ATOM 6223 N N . SER A 1 790 ? 3.778 -9.021 -37.470 1.00 59.62 790 SER A N 1
ATOM 6224 C CA . SER A 1 790 ? 4.414 -8.384 -38.627 1.00 59.62 790 SER A CA 1
ATOM 6225 C C . SER A 1 790 ? 3.662 -7.147 -39.147 1.00 59.62 790 SER A C 1
ATOM 6227 O O . SER A 1 790 ? 4.133 -6.509 -40.089 1.00 59.62 790 SER A O 1
ATOM 6229 N N . TYR A 1 791 ? 2.548 -6.748 -38.514 1.00 54.81 791 TYR A N 1
ATOM 6230 C CA . TYR A 1 791 ? 1.761 -5.566 -38.900 1.00 54.81 791 TYR A CA 1
ATOM 6231 C C . TYR A 1 791 ? 2.257 -4.249 -38.268 1.00 54.81 791 TYR A C 1
ATOM 6233 O O . TYR A 1 791 ? 1.703 -3.175 -38.529 1.00 54.81 791 TYR A O 1
ATOM 6241 N N . GLY A 1 792 ? 3.313 -4.289 -37.449 1.00 57.62 792 GLY A N 1
ATOM 6242 C CA . GLY A 1 792 ? 3.919 -3.096 -36.855 1.00 57.62 792 GLY A CA 1
ATOM 6243 C C . GLY A 1 792 ? 4.511 -2.141 -37.905 1.00 57.62 792 GLY A C 1
ATOM 6244 O O . GLY A 1 792 ? 5.434 -2.489 -38.633 1.00 57.62 792 GLY A O 1
ATOM 6245 N N . LYS A 1 793 ? 4.026 -0.888 -37.961 1.00 66.62 793 LYS A N 1
ATOM 6246 C CA . LYS A 1 793 ? 4.480 0.118 -38.952 1.00 66.62 793 LYS A CA 1
ATOM 6247 C C . LYS A 1 793 ? 5.935 0.593 -38.769 1.00 66.62 793 LYS A C 1
ATOM 6249 O O . LYS A 1 793 ? 6.519 1.100 -39.722 1.00 66.62 793 LYS A O 1
ATOM 6254 N N . LYS A 1 794 ? 6.501 0.482 -37.558 1.00 78.75 794 LYS A N 1
ATOM 6255 C CA . LYS A 1 794 ? 7.814 1.053 -37.174 1.00 78.75 794 LYS A CA 1
ATOM 6256 C C . LYS A 1 794 ? 8.810 0.019 -36.638 1.00 78.75 794 LYS A C 1
ATOM 6258 O O . LYS A 1 794 ? 9.998 0.116 -36.931 1.00 78.75 794 LYS A O 1
ATOM 6263 N N . ALA A 1 795 ? 8.336 -0.928 -35.839 1.00 86.75 795 ALA A N 1
ATOM 6264 C CA . ALA A 1 795 ? 9.136 -1.953 -35.181 1.00 86.75 795 ALA A CA 1
ATOM 6265 C C . ALA A 1 795 ? 8.460 -3.313 -35.360 1.00 86.75 795 ALA A C 1
ATOM 6267 O O . ALA A 1 795 ? 7.243 -3.383 -35.550 1.00 86.75 795 ALA A O 1
ATOM 6268 N N . VAL A 1 796 ? 9.256 -4.375 -35.295 1.00 89.75 796 VAL A N 1
ATOM 6269 C CA . VAL A 1 796 ? 8.758 -5.750 -35.276 1.00 89.75 796 VAL A CA 1
ATOM 6270 C C . VAL A 1 796 ? 8.325 -6.063 -33.855 1.00 89.75 796 VAL A C 1
ATOM 6272 O O . VAL A 1 796 ? 9.155 -6.020 -32.947 1.00 89.75 796 VAL A O 1
ATOM 6275 N N . LYS A 1 797 ? 7.043 -6.368 -33.662 1.00 91.31 797 LYS A N 1
ATOM 6276 C CA . LYS A 1 797 ? 6.509 -6.674 -32.338 1.00 91.31 797 LYS A CA 1
ATOM 6277 C C . LYS A 1 797 ? 6.627 -8.167 -32.068 1.00 91.31 797 LYS A C 1
ATOM 6279 O O . LYS A 1 797 ? 6.122 -8.982 -32.838 1.00 91.31 797 LYS A O 1
ATOM 6284 N N . VAL A 1 798 ? 7.276 -8.523 -30.969 1.00 90.81 798 VAL A N 1
ATOM 6285 C CA . VAL A 1 798 ? 7.378 -9.898 -30.477 1.00 90.81 798 VAL A CA 1
ATOM 6286 C C . VAL A 1 798 ? 6.541 -9.999 -29.212 1.00 90.81 798 VAL A C 1
ATOM 6288 O O . VAL A 1 798 ? 6.858 -9.366 -28.205 1.00 90.81 798 VAL A O 1
ATOM 6291 N N . ARG A 1 799 ? 5.464 -10.783 -29.260 1.00 88.88 799 ARG A N 1
ATOM 6292 C CA . ARG A 1 799 ? 4.558 -10.990 -28.128 1.00 88.88 799 ARG A CA 1
ATOM 6293 C C . ARG A 1 799 ? 5.277 -11.700 -26.985 1.00 88.88 799 ARG A C 1
ATOM 6295 O O . ARG A 1 799 ? 6.165 -12.538 -27.186 1.00 88.88 799 ARG A O 1
ATOM 6302 N N . GLY A 1 800 ? 4.893 -11.347 -25.766 1.00 85.56 800 GLY A N 1
ATOM 6303 C CA . GLY A 1 800 ? 5.349 -12.021 -24.563 1.00 85.56 800 GLY A CA 1
ATOM 6304 C C . GLY A 1 800 ? 4.881 -13.474 -24.536 1.00 85.56 800 GLY A C 1
ATOM 6305 O O . GLY A 1 800 ? 3.767 -13.785 -24.948 1.00 85.56 800 GLY A O 1
ATOM 6306 N N . ASN A 1 801 ? 5.744 -14.364 -24.051 1.00 79.88 801 ASN A N 1
ATOM 6307 C CA . ASN A 1 801 ? 5.453 -15.789 -23.914 1.00 79.88 801 ASN A CA 1
ATOM 6308 C C . ASN A 1 801 ? 6.232 -16.344 -22.709 1.00 79.88 801 ASN A C 1
ATOM 6310 O O . ASN A 1 801 ? 7.457 -16.187 -22.617 1.00 79.88 801 ASN A O 1
ATOM 6314 N N . GLY A 1 802 ? 5.518 -16.937 -21.748 1.00 79.12 802 GLY A N 1
ATOM 6315 C CA . GLY A 1 802 ? 6.080 -17.396 -20.477 1.00 79.12 802 GLY A CA 1
ATOM 6316 C C . GLY A 1 802 ? 6.750 -16.262 -19.689 1.00 79.12 802 GLY A C 1
ATOM 6317 O O . GLY A 1 802 ? 6.097 -15.322 -19.244 1.00 79.12 802 GLY A O 1
ATOM 6318 N N . ASN A 1 803 ? 8.072 -16.348 -19.508 1.00 74.00 803 ASN A N 1
ATOM 6319 C CA . ASN A 1 803 ? 8.851 -15.342 -18.773 1.00 74.00 803 ASN A CA 1
ATOM 6320 C C . ASN A 1 803 ? 9.278 -14.129 -19.633 1.00 74.00 803 ASN A C 1
ATOM 6322 O O . ASN A 1 803 ? 9.739 -13.132 -19.066 1.00 74.00 803 ASN A O 1
ATOM 6326 N N . ARG A 1 804 ? 9.122 -14.189 -20.967 1.00 85.69 804 ARG A N 1
ATOM 6327 C CA . ARG A 1 804 ? 9.484 -13.123 -21.921 1.00 85.69 804 ARG A CA 1
ATOM 6328 C C . ARG A 1 804 ? 8.374 -12.068 -22.001 1.00 85.69 804 ARG A C 1
ATOM 6330 O O . ARG A 1 804 ? 7.215 -12.435 -22.178 1.00 85.69 804 ARG A O 1
ATOM 6337 N N . ARG A 1 805 ? 8.717 -10.777 -21.916 1.00 87.69 805 ARG A N 1
ATOM 6338 C CA . ARG A 1 805 ? 7.776 -9.660 -22.153 1.00 87.69 805 ARG A CA 1
ATOM 6339 C C . ARG A 1 805 ? 7.571 -9.376 -23.639 1.00 87.69 805 ARG A C 1
ATOM 6341 O O . ARG A 1 805 ? 8.314 -9.881 -24.478 1.00 87.69 805 ARG A O 1
ATOM 6348 N N . ASN A 1 806 ? 6.566 -8.554 -23.940 1.00 89.94 806 ASN A N 1
ATOM 6349 C CA . ASN A 1 806 ? 6.442 -7.934 -25.252 1.00 89.94 806 ASN A CA 1
ATOM 6350 C C . ASN A 1 806 ? 7.715 -7.134 -25.559 1.00 89.94 806 ASN A C 1
ATOM 6352 O O . ASN A 1 806 ? 8.264 -6.472 -24.673 1.00 89.94 806 ASN A O 1
ATOM 6356 N N . ALA A 1 807 ? 8.183 -7.203 -26.798 1.00 90.31 807 ALA A N 1
ATOM 6357 C CA . ALA A 1 807 ? 9.356 -6.471 -27.246 1.00 90.31 807 ALA A CA 1
ATOM 6358 C C . ALA A 1 807 ? 9.124 -5.857 -28.624 1.00 90.31 807 ALA A C 1
ATOM 6360 O O . ALA A 1 807 ? 8.615 -6.523 -29.527 1.00 90.31 807 ALA A O 1
ATOM 6361 N N . ASP A 1 808 ? 9.579 -4.621 -28.786 1.00 91.44 808 ASP A N 1
ATOM 6362 C CA . ASP A 1 808 ? 9.541 -3.881 -30.039 1.00 91.44 808 ASP A CA 1
ATOM 6363 C C . ASP A 1 808 ? 10.967 -3.807 -30.595 1.00 91.44 808 ASP A C 1
ATOM 6365 O O . ASP A 1 808 ? 11.830 -3.102 -30.070 1.00 91.44 808 ASP A O 1
ATOM 6369 N N . ILE A 1 809 ? 11.236 -4.563 -31.662 1.00 92.75 809 ILE A N 1
ATOM 6370 C CA . ILE A 1 809 ? 12.555 -4.626 -32.298 1.00 92.75 809 ILE A CA 1
ATOM 6371 C C . ILE A 1 809 ? 12.590 -3.657 -33.483 1.00 92.75 809 ILE A C 1
ATOM 6373 O O . ILE A 1 809 ? 11.983 -3.890 -34.533 1.00 92.75 809 ILE A O 1
ATOM 6377 N N . ILE A 1 810 ? 13.329 -2.561 -33.332 1.00 92.81 810 ILE A N 1
ATOM 6378 C CA . ILE A 1 810 ? 13.609 -1.600 -34.398 1.00 92.81 810 ILE A CA 1
ATOM 6379 C C . ILE A 1 810 ? 14.814 -2.095 -35.192 1.00 92.81 810 ILE A C 1
ATOM 6381 O O . ILE A 1 810 ? 15.947 -2.071 -34.715 1.00 92.81 810 ILE A O 1
ATOM 6385 N N . ILE A 1 811 ? 14.565 -2.496 -36.434 1.00 93.94 811 ILE A N 1
ATOM 6386 C CA . ILE A 1 811 ? 15.615 -2.821 -37.397 1.00 93.94 811 ILE A CA 1
ATOM 6387 C C . ILE A 1 811 ? 16.048 -1.526 -38.088 1.00 93.94 811 ILE A C 1
ATOM 6389 O O . ILE A 1 811 ? 15.252 -0.894 -38.794 1.00 93.94 811 ILE A O 1
ATOM 6393 N N . CYS A 1 812 ? 17.310 -1.147 -37.915 1.00 95.25 812 CYS A N 1
ATOM 6394 C CA . CYS A 1 812 ? 17.871 0.079 -38.474 1.00 95.25 812 CYS A CA 1
ATOM 6395 C C . CYS A 1 812 ? 19.290 -0.120 -39.019 1.00 95.25 812 CYS A C 1
ATOM 6397 O O . CYS A 1 812 ? 19.951 -1.126 -38.769 1.00 95.25 812 CYS A O 1
ATOM 6399 N N . GLN A 1 813 ? 19.767 0.878 -39.753 1.00 95.62 813 GLN A N 1
ATOM 6400 C CA . GLN A 1 813 ? 21.159 1.005 -40.168 1.00 95.62 813 GLN A CA 1
ATOM 6401 C C . GLN A 1 813 ? 21.793 2.205 -39.461 1.00 95.62 813 GLN A C 1
ATOM 6403 O O . GLN A 1 813 ? 21.093 3.140 -39.066 1.00 95.62 813 GLN A O 1
ATOM 6408 N N . GLU A 1 814 ? 23.107 2.167 -39.280 1.00 95.94 814 GLU A N 1
ATOM 6409 C CA . GLU A 1 814 ? 23.880 3.304 -38.800 1.00 95.94 814 GLU A CA 1
ATOM 6410 C C . GLU A 1 814 ? 23.643 4.546 -39.676 1.00 95.94 814 GLU A C 1
ATOM 6412 O O . GLU A 1 814 ? 23.546 4.467 -40.903 1.00 95.94 814 GLU A O 1
ATOM 6417 N N . PHE A 1 815 ? 23.516 5.700 -39.030 1.00 95.56 815 PHE A N 1
ATOM 6418 C CA . PHE A 1 815 ? 23.415 7.002 -39.679 1.00 95.56 815 PHE A CA 1
ATOM 6419 C C . PHE A 1 815 ? 24.511 7.913 -39.138 1.00 95.56 815 PHE A C 1
ATOM 6421 O O . PHE A 1 815 ? 24.799 7.879 -37.946 1.00 95.56 815 PHE A O 1
ATOM 6428 N N . ARG A 1 816 ? 25.125 8.733 -39.986 1.00 94.62 816 ARG A N 1
ATOM 6429 C CA . ARG A 1 816 ? 26.195 9.652 -39.588 1.00 94.62 816 ARG A CA 1
ATOM 6430 C C . ARG A 1 816 ? 25.897 11.051 -40.100 1.00 94.62 816 ARG A C 1
ATOM 6432 O O . ARG A 1 816 ? 25.916 11.280 -41.306 1.00 94.62 816 ARG A O 1
ATOM 6439 N N . ARG A 1 817 ? 25.655 11.999 -39.195 1.00 93.50 817 ARG A N 1
ATOM 6440 C CA . ARG A 1 817 ? 25.601 13.422 -39.562 1.00 93.50 817 ARG A CA 1
ATOM 6441 C C . ARG A 1 817 ? 26.970 14.042 -39.339 1.00 93.50 817 ARG A C 1
ATOM 6443 O O . ARG A 1 817 ? 27.404 14.164 -38.192 1.00 93.50 817 ARG A O 1
ATOM 6450 N N . TYR A 1 818 ? 27.654 14.375 -40.423 1.00 92.69 818 TYR A N 1
ATOM 6451 C CA . TYR A 1 818 ? 29.032 14.843 -40.377 1.00 92.69 818 TYR A CA 1
ATOM 6452 C C . TYR A 1 818 ? 29.120 16.339 -40.079 1.00 92.69 818 TYR A C 1
ATOM 6454 O O . TYR A 1 818 ? 28.356 17.143 -40.608 1.00 92.69 818 TYR A O 1
ATOM 6462 N N . ARG A 1 819 ? 30.101 16.684 -39.243 1.00 89.88 819 ARG A N 1
ATOM 6463 C CA . ARG A 1 819 ? 30.521 18.054 -38.927 1.00 89.88 819 ARG A CA 1
ATOM 6464 C C . ARG A 1 819 ? 31.855 18.391 -39.596 1.00 89.88 819 ARG A C 1
ATOM 6466 O O . ARG A 1 819 ? 32.007 19.501 -40.092 1.00 89.88 819 ARG A O 1
ATOM 6473 N N . ASP A 1 820 ? 32.777 17.427 -39.682 1.00 89.69 820 ASP A N 1
ATOM 6474 C CA . ASP A 1 820 ? 34.032 17.559 -40.435 1.00 89.69 820 ASP A CA 1
ATOM 6475 C C . ASP A 1 820 ? 34.541 16.197 -40.952 1.00 89.69 820 ASP A C 1
ATOM 6477 O O . ASP A 1 820 ? 34.175 15.132 -40.445 1.00 89.69 820 ASP A O 1
ATOM 6481 N N . PHE A 1 821 ? 35.388 16.234 -41.984 1.00 91.44 821 PHE A N 1
ATOM 6482 C CA . PHE A 1 821 ? 36.001 15.061 -42.605 1.00 91.44 821 PHE A CA 1
ATOM 6483 C C . PHE A 1 821 ? 37.428 15.370 -43.082 1.00 91.44 821 PHE A C 1
ATOM 6485 O O . PHE A 1 821 ? 37.634 16.138 -44.026 1.00 91.44 821 PHE A O 1
ATOM 6492 N N . ASN A 1 822 ? 38.420 14.726 -42.462 1.00 87.56 822 ASN A N 1
ATOM 6493 C CA . ASN A 1 822 ? 39.842 14.873 -42.804 1.00 87.56 822 ASN A CA 1
ATOM 6494 C C . ASN A 1 822 ? 40.472 13.579 -43.353 1.00 87.56 822 ASN A C 1
ATOM 6496 O O . ASN A 1 822 ? 41.686 13.503 -43.521 1.00 87.56 822 ASN A O 1
ATOM 6500 N N . GLY A 1 823 ? 39.648 12.574 -43.658 1.00 86.44 823 GLY A N 1
ATOM 6501 C CA . GLY A 1 823 ? 40.068 11.244 -44.096 1.00 86.44 823 GLY A CA 1
ATOM 6502 C C . GLY A 1 823 ? 39.463 10.145 -43.224 1.00 86.44 823 GLY A C 1
ATOM 6503 O O . GLY A 1 823 ? 38.986 10.403 -42.120 1.00 86.44 823 GLY A O 1
ATOM 6504 N N . ILE A 1 824 ? 39.483 8.906 -43.720 1.00 84.81 824 ILE A N 1
ATOM 6505 C CA . ILE A 1 824 ? 38.976 7.742 -42.978 1.00 84.81 824 ILE A CA 1
ATOM 6506 C C . ILE A 1 824 ? 39.793 7.586 -41.686 1.00 84.81 824 ILE A C 1
ATOM 6508 O O . ILE A 1 824 ? 41.019 7.515 -41.735 1.00 84.81 824 ILE A O 1
ATOM 6512 N N . GLY A 1 825 ? 39.111 7.545 -40.539 1.00 84.12 825 GLY A N 1
ATOM 6513 C CA . GLY A 1 825 ? 39.739 7.514 -39.210 1.00 84.12 825 GLY A CA 1
ATOM 6514 C C . GLY A 1 825 ? 39.995 8.891 -38.579 1.00 84.12 825 GLY A C 1
ATOM 6515 O O . GLY A 1 825 ? 40.340 8.956 -37.402 1.00 84.12 825 GLY A O 1
ATOM 6516 N N . HIS A 1 826 ? 39.767 9.982 -39.319 1.00 89.00 826 HIS A N 1
ATOM 6517 C CA . HIS A 1 826 ? 39.858 11.370 -38.849 1.00 89.00 826 HIS A CA 1
ATOM 6518 C C . HIS A 1 826 ? 38.566 12.126 -39.191 1.00 89.00 826 HIS A C 1
ATOM 6520 O O . HIS A 1 826 ? 38.550 13.109 -39.937 1.00 89.00 826 HIS A O 1
ATOM 6526 N N . GLU A 1 827 ? 37.462 11.601 -38.672 1.00 90.44 827 GLU A N 1
ATOM 6527 C CA . GLU A 1 827 ? 36.102 12.022 -38.984 1.00 90.44 827 GLU A CA 1
ATOM 6528 C C . GLU A 1 827 ? 35.406 12.578 -37.740 1.00 90.44 827 GLU A C 1
ATOM 6530 O O . GLU A 1 827 ? 35.516 11.993 -36.662 1.00 90.44 827 GLU A O 1
ATOM 6535 N N . GLU A 1 828 ? 34.626 13.648 -37.895 1.00 91.31 828 GLU A N 1
ATOM 6536 C CA . GLU A 1 828 ? 33.765 14.160 -36.829 1.00 91.31 828 GLU A CA 1
ATOM 6537 C C . GLU A 1 828 ? 32.302 14.078 -37.255 1.00 91.31 828 GLU A C 1
ATOM 6539 O O . GLU A 1 828 ? 31.847 14.809 -38.136 1.00 91.31 828 GLU A O 1
ATOM 6544 N N . PHE A 1 829 ? 31.531 13.207 -36.605 1.00 92.81 829 PHE A N 1
ATOM 6545 C CA . PHE A 1 829 ? 30.108 13.045 -36.888 1.00 92.81 829 PHE A CA 1
ATOM 6546 C C . PHE A 1 829 ? 29.297 12.737 -35.628 1.00 92.81 829 PHE A C 1
ATOM 6548 O O . PHE A 1 829 ? 29.812 12.269 -34.613 1.00 92.81 829 PHE A O 1
ATOM 6555 N N . ALA A 1 830 ? 27.999 13.021 -35.690 1.00 92.19 830 ALA A N 1
ATOM 6556 C CA . ALA A 1 830 ? 27.025 12.491 -34.751 1.00 92.19 830 ALA A CA 1
ATOM 6557 C C . ALA A 1 830 ? 26.523 11.132 -35.256 1.00 92.19 830 ALA A C 1
ATOM 6559 O O . ALA A 1 830 ? 25.985 11.022 -36.358 1.00 92.19 830 ALA A O 1
ATOM 6560 N N . GLU A 1 831 ? 26.707 10.098 -34.439 1.00 93.38 831 GLU A N 1
ATOM 6561 C CA . GLU A 1 831 ? 26.268 8.731 -34.721 1.00 93.38 831 GLU A CA 1
ATOM 6562 C C . GLU A 1 831 ? 24.773 8.549 -34.401 1.00 93.38 831 GLU A C 1
ATOM 6564 O O . GLU A 1 831 ? 24.343 8.736 -33.266 1.00 93.38 831 GLU A O 1
ATOM 6569 N N . GLY A 1 832 ? 23.968 8.166 -35.379 1.00 94.00 832 GLY A N 1
ATOM 6570 C CA . GLY A 1 832 ? 22.530 7.969 -35.258 1.00 94.00 832 GLY A CA 1
ATOM 6571 C C . GLY A 1 832 ? 22.062 6.628 -35.816 1.00 94.00 832 GLY A C 1
ATOM 6572 O O . GLY A 1 832 ? 22.842 5.722 -36.120 1.00 94.00 832 GLY A O 1
ATOM 6573 N N . ILE A 1 833 ? 20.746 6.512 -35.956 1.00 94.31 833 ILE A N 1
ATOM 6574 C CA . ILE A 1 833 ? 20.078 5.388 -36.607 1.00 94.31 833 ILE A CA 1
ATOM 6575 C C . ILE A 1 833 ? 19.172 5.896 -37.724 1.00 94.31 833 ILE A C 1
ATOM 6577 O O . ILE A 1 833 ? 18.536 6.943 -37.586 1.00 94.31 833 ILE A O 1
ATOM 6581 N N . ALA A 1 834 ? 19.073 5.119 -38.797 1.00 94.12 834 ALA A N 1
ATOM 6582 C CA . ALA A 1 834 ? 18.131 5.344 -39.880 1.00 94.12 834 ALA A CA 1
ATOM 6583 C C . ALA A 1 834 ? 17.312 4.081 -40.179 1.00 94.12 834 ALA A C 1
ATOM 6585 O O . ALA A 1 834 ? 17.839 2.967 -40.248 1.00 94.12 834 ALA A O 1
ATOM 6586 N N . PHE A 1 835 ? 16.007 4.256 -40.359 1.00 93.12 835 PHE A N 1
ATOM 6587 C CA . PHE A 1 835 ? 15.064 3.203 -40.749 1.00 93.12 835 PHE A CA 1
ATOM 6588 C C . PHE A 1 835 ? 13.916 3.811 -41.563 1.00 93.12 835 PHE A C 1
ATOM 6590 O O . PHE A 1 835 ? 13.836 5.026 -41.701 1.00 93.12 835 PHE A O 1
ATOM 6597 N N . TYR A 1 836 ? 13.027 2.988 -42.118 1.00 89.12 836 TYR A N 1
ATOM 6598 C CA . TYR A 1 836 ? 11.928 3.463 -42.966 1.00 89.12 836 TYR A CA 1
ATOM 6599 C C . TYR A 1 836 ? 10.558 3.171 -42.350 1.00 89.12 836 TYR A C 1
ATOM 6601 O O . TYR A 1 836 ? 10.316 2.052 -41.888 1.00 89.12 836 TYR A O 1
ATOM 6609 N N . ILE A 1 837 ? 9.660 4.160 -42.404 1.00 85.31 837 ILE A N 1
ATOM 6610 C CA . ILE A 1 837 ? 8.217 4.011 -42.164 1.00 85.31 837 ILE A CA 1
ATOM 6611 C C . ILE A 1 837 ? 7.511 4.257 -43.500 1.00 85.31 837 ILE A C 1
ATOM 6613 O O . ILE A 1 837 ? 7.541 5.366 -44.036 1.00 85.31 837 ILE A O 1
ATOM 6617 N N . GLY A 1 838 ? 6.902 3.214 -44.071 1.00 82.75 838 GLY A N 1
ATOM 6618 C CA . GLY A 1 838 ? 6.481 3.256 -45.474 1.00 82.75 838 GLY A CA 1
ATOM 6619 C C . GLY A 1 838 ? 7.681 3.571 -46.375 1.00 82.75 838 GLY A C 1
ATOM 6620 O O . GLY A 1 838 ? 8.710 2.907 -46.276 1.00 82.75 838 GLY A O 1
ATOM 6621 N N . ASN A 1 839 ? 7.570 4.623 -47.190 1.00 83.62 839 ASN A N 1
ATOM 6622 C CA . ASN A 1 839 ? 8.657 5.096 -48.058 1.00 83.62 839 ASN A CA 1
ATOM 6623 C C . ASN A 1 839 ? 9.478 6.244 -47.444 1.00 83.62 839 ASN A C 1
ATOM 6625 O O . ASN A 1 839 ? 10.396 6.751 -48.084 1.00 83.62 839 ASN A O 1
ATOM 6629 N N . GLN A 1 840 ? 9.160 6.676 -46.222 1.00 87.69 840 GLN A N 1
ATOM 6630 C CA . GLN A 1 840 ? 9.843 7.791 -45.574 1.00 87.69 840 GLN A CA 1
ATOM 6631 C C . GLN A 1 840 ? 10.995 7.289 -44.700 1.00 87.69 840 GLN A C 1
ATOM 6633 O O . GLN A 1 840 ? 10.783 6.477 -43.795 1.00 87.69 840 GLN A O 1
ATOM 6638 N N . ARG A 1 841 ? 12.208 7.801 -44.945 1.00 90.56 841 ARG A N 1
ATOM 6639 C CA . ARG A 1 841 ? 13.372 7.571 -44.081 1.00 90.56 841 ARG A CA 1
ATOM 6640 C C . ARG A 1 841 ? 13.241 8.405 -42.807 1.00 90.56 841 ARG A C 1
ATOM 6642 O O . ARG A 1 841 ? 12.999 9.607 -42.866 1.00 90.56 841 ARG A O 1
ATOM 6649 N N . ILE A 1 842 ? 13.405 7.751 -41.668 1.00 91.38 842 ILE A N 1
ATOM 6650 C CA . ILE A 1 842 ? 13.429 8.347 -40.338 1.00 91.38 842 ILE A CA 1
ATOM 6651 C C . ILE A 1 842 ? 14.858 8.284 -39.823 1.00 91.38 842 ILE A C 1
ATOM 6653 O O . ILE A 1 842 ? 15.447 7.206 -39.771 1.00 91.38 842 ILE A O 1
ATOM 6657 N N . GLU A 1 843 ? 15.386 9.434 -39.424 1.00 92.44 843 GLU A N 1
ATOM 6658 C CA . GLU A 1 843 ? 16.730 9.614 -38.875 1.00 92.44 843 GLU A CA 1
ATOM 6659 C C . GLU A 1 843 ? 16.597 10.055 -37.420 1.00 92.44 843 GLU A C 1
ATOM 6661 O O . GLU A 1 843 ? 15.794 10.935 -37.112 1.00 92.44 843 GLU A O 1
ATOM 6666 N N . ASN A 1 844 ? 17.324 9.418 -36.503 1.00 90.69 844 ASN A N 1
ATOM 6667 C CA . ASN A 1 844 ? 17.251 9.770 -35.086 1.00 90.69 844 ASN A CA 1
ATOM 6668 C C . ASN A 1 844 ? 18.589 9.526 -34.372 1.00 90.69 844 ASN A C 1
ATOM 6670 O O . ASN A 1 844 ? 19.419 8.743 -34.834 1.00 90.69 844 ASN A O 1
ATOM 6674 N N . PHE A 1 845 ? 18.765 10.137 -33.199 1.00 92.31 845 PHE A N 1
ATOM 6675 C CA . PHE A 1 845 ? 20.003 10.138 -32.409 1.00 92.31 845 PHE A CA 1
ATOM 6676 C C . PHE A 1 845 ? 19.760 9.654 -30.968 1.00 92.31 845 PHE A C 1
ATOM 6678 O O . PHE A 1 845 ? 19.841 10.431 -30.012 1.00 92.31 845 PHE A O 1
ATOM 6685 N N . PRO A 1 846 ? 19.415 8.365 -30.762 1.00 88.75 846 PRO A N 1
ATOM 6686 C CA . PRO A 1 846 ? 18.969 7.892 -29.454 1.00 88.75 846 PRO A CA 1
ATOM 6687 C C . PRO A 1 846 ? 20.097 7.800 -28.428 1.00 88.75 846 PRO A C 1
ATOM 6689 O O . PRO A 1 846 ? 19.833 7.836 -27.233 1.00 88.75 846 PRO A O 1
ATOM 6692 N N . LYS A 1 847 ? 21.342 7.618 -28.892 1.00 88.06 847 LYS A N 1
ATOM 6693 C CA . LYS A 1 847 ? 22.524 7.508 -28.029 1.00 88.06 847 LYS A CA 1
ATOM 6694 C C . LYS A 1 847 ? 22.793 8.853 -27.354 1.00 88.06 847 LYS A C 1
ATOM 6696 O O . LYS A 1 847 ? 22.686 8.948 -26.142 1.00 88.06 847 LYS A O 1
ATOM 6701 N N . GLN A 1 848 ? 22.936 9.909 -28.153 1.00 92.38 848 GLN A N 1
ATOM 6702 C CA . GLN A 1 848 ? 23.092 11.288 -27.687 1.00 92.38 848 GLN A CA 1
ATOM 6703 C C . GLN A 1 848 ? 21.929 11.727 -26.800 1.00 92.38 848 GLN A C 1
ATOM 6705 O O . GLN A 1 848 ? 22.151 12.361 -25.777 1.00 92.38 848 GLN A O 1
ATOM 6710 N N . HIS A 1 849 ? 20.688 11.379 -27.163 1.00 92.56 849 HIS A N 1
ATOM 6711 C CA . HIS A 1 849 ? 19.519 11.671 -26.328 1.00 92.56 849 HIS A CA 1
ATOM 6712 C C . HIS A 1 849 ? 19.657 11.058 -24.927 1.00 92.56 849 HIS A C 1
ATOM 6714 O O . HIS A 1 849 ? 19.486 11.760 -23.934 1.00 92.56 849 HIS A O 1
ATOM 6720 N N . SER A 1 850 ? 20.007 9.772 -24.845 1.00 90.56 850 SER A N 1
ATOM 6721 C CA . SER A 1 850 ? 20.190 9.058 -23.576 1.00 90.56 850 SER A CA 1
ATOM 6722 C C . SER A 1 850 ? 21.371 9.594 -22.760 1.00 90.56 850 SER A C 1
ATOM 6724 O O . SER A 1 850 ? 21.248 9.814 -21.551 1.00 90.56 850 SER A O 1
ATOM 6726 N N . ASP A 1 851 ? 22.504 9.850 -23.417 1.00 92.25 851 ASP A N 1
ATOM 6727 C CA . ASP A 1 851 ? 23.720 10.363 -22.781 1.00 92.25 851 ASP A CA 1
ATOM 6728 C C . ASP A 1 851 ? 23.472 11.758 -22.193 1.00 92.25 851 ASP A C 1
ATOM 6730 O O . ASP A 1 851 ? 23.762 12.005 -21.022 1.00 92.25 851 ASP A O 1
ATOM 6734 N N . ASN A 1 852 ? 22.825 12.645 -22.956 1.00 94.81 852 ASN A N 1
ATOM 6735 C CA . ASN A 1 852 ? 22.491 13.997 -22.512 1.00 94.81 852 ASN A CA 1
ATOM 6736 C C . ASN A 1 852 ? 21.455 14.002 -21.376 1.00 94.81 852 ASN A C 1
ATOM 6738 O O . ASN A 1 852 ? 21.574 14.791 -20.436 1.00 94.81 852 ASN A O 1
ATOM 6742 N N . CYS A 1 853 ? 20.447 13.124 -21.424 1.00 94.44 853 CYS A N 1
ATOM 6743 C CA . CYS A 1 853 ? 19.503 12.933 -20.318 1.00 94.44 853 CYS A CA 1
ATOM 6744 C C . CYS A 1 853 ? 20.205 12.438 -19.046 1.00 94.44 853 CYS A C 1
ATOM 6746 O O . CYS A 1 853 ? 19.884 12.889 -17.944 1.00 94.44 853 CYS A O 1
ATOM 6748 N N . THR A 1 854 ? 21.169 11.528 -19.188 1.00 93.75 854 THR A N 1
ATOM 6749 C CA . THR A 1 854 ? 21.943 10.988 -18.065 1.00 93.75 854 THR A CA 1
ATOM 6750 C C . THR A 1 854 ? 22.874 12.040 -17.471 1.00 93.75 854 THR A C 1
ATOM 6752 O O . THR A 1 854 ? 22.848 12.230 -16.256 1.00 93.75 854 THR A O 1
ATOM 6755 N N . ALA A 1 855 ? 23.599 12.791 -18.302 1.00 95.25 855 ALA A N 1
ATOM 6756 C CA . ALA A 1 855 ? 24.435 13.906 -17.860 1.00 95.25 855 ALA A CA 1
ATOM 6757 C C . ALA A 1 855 ? 23.607 14.954 -17.101 1.00 95.25 855 ALA A C 1
ATOM 6759 O O . ALA A 1 855 ? 23.938 15.325 -15.977 1.00 95.25 855 ALA A O 1
ATOM 6760 N N . LYS A 1 856 ? 22.451 15.351 -17.648 1.00 95.94 856 LYS A N 1
ATOM 6761 C CA . LYS A 1 856 ? 21.561 16.308 -16.980 1.00 95.94 856 LYS A CA 1
ATOM 6762 C C . LYS A 1 856 ? 21.025 15.788 -15.644 1.00 95.94 856 LYS A C 1
ATOM 6764 O O . LYS A 1 856 ? 20.848 16.559 -14.703 1.00 95.94 856 LYS A O 1
ATOM 6769 N N . HIS A 1 857 ? 20.756 14.489 -15.534 1.00 96.19 857 HIS A N 1
ATOM 6770 C CA . HIS A 1 857 ? 20.351 13.888 -14.266 1.00 96.19 857 HIS A CA 1
ATOM 6771 C C . HIS A 1 857 ? 21.465 13.882 -13.230 1.00 96.19 857 HIS A C 1
ATOM 6773 O O . HIS A 1 857 ? 21.198 14.229 -12.086 1.00 96.19 857 HIS A O 1
ATOM 6779 N N . GLN A 1 858 ? 22.697 13.566 -13.628 1.00 94.50 858 GLN A N 1
ATOM 6780 C CA . GLN A 1 858 ? 23.859 13.629 -12.738 1.00 94.50 858 GLN A CA 1
ATOM 6781 C C . GLN A 1 858 ? 24.087 15.045 -12.197 1.00 94.50 858 GLN A C 1
ATOM 6783 O O . GLN A 1 858 ? 24.447 15.208 -11.037 1.00 94.50 858 GLN A O 1
ATOM 6788 N N . GLU A 1 859 ? 23.823 16.069 -13.007 1.00 94.38 859 GLU A N 1
ATOM 6789 C CA . GLU A 1 859 ? 23.966 17.468 -12.594 1.00 94.38 859 GLU A CA 1
ATOM 6790 C C . GLU A 1 859 ? 22.822 17.977 -11.704 1.00 94.38 859 GLU A C 1
ATOM 6792 O O . GLU A 1 859 ? 23.027 18.892 -10.914 1.00 94.38 859 GLU A O 1
ATOM 6797 N N . THR A 1 860 ? 21.610 17.436 -11.856 1.00 94.31 860 THR A N 1
ATOM 6798 C CA . THR A 1 860 ? 20.407 17.948 -11.168 1.00 94.31 860 THR A CA 1
ATOM 6799 C C . THR A 1 860 ? 19.935 17.078 -10.008 1.00 94.31 860 THR A C 1
ATOM 6801 O O . THR A 1 860 ? 19.122 17.536 -9.214 1.00 94.31 860 THR A O 1
ATOM 6804 N N . GLY A 1 861 ? 20.329 15.804 -9.948 1.00 91.69 861 GLY A N 1
ATOM 6805 C CA . GLY A 1 861 ? 19.781 14.796 -9.030 1.00 91.69 861 GLY A CA 1
ATOM 6806 C C . GLY A 1 861 ? 18.325 14.392 -9.315 1.00 91.69 861 GLY A C 1
ATOM 6807 O O . GLY A 1 861 ? 17.937 13.267 -9.026 1.00 91.69 861 GLY A O 1
ATOM 6808 N N . ASN A 1 862 ? 17.532 15.256 -9.962 1.00 92.81 862 ASN A N 1
ATOM 6809 C CA . ASN A 1 862 ? 16.076 15.113 -10.070 1.00 92.81 862 ASN A CA 1
ATOM 6810 C C . ASN A 1 862 ? 15.518 15.052 -11.497 1.00 92.81 862 ASN A C 1
ATOM 6812 O O . ASN A 1 862 ? 14.334 14.773 -11.664 1.00 92.81 862 ASN A O 1
ATOM 6816 N N . PHE A 1 863 ? 16.325 15.246 -12.548 1.00 97.38 863 PHE A N 1
ATOM 6817 C CA . PHE A 1 863 ? 15.807 15.233 -13.926 1.00 97.38 863 PHE A CA 1
ATOM 6818 C C . PHE A 1 863 ? 14.999 13.967 -14.275 1.00 97.38 863 PHE A C 1
ATOM 6820 O O . PHE A 1 863 ? 13.847 14.078 -14.695 1.00 97.38 863 PHE A O 1
ATOM 6827 N N . LYS A 1 864 ? 15.558 12.760 -14.081 1.00 96.25 864 LYS A N 1
ATOM 6828 C CA . LYS A 1 864 ? 14.847 11.508 -14.407 1.00 96.25 864 LYS A CA 1
ATOM 6829 C C . LYS A 1 864 ? 13.656 11.251 -13.471 1.00 96.25 864 LYS A C 1
ATOM 6831 O O . LYS A 1 864 ? 12.646 10.734 -13.942 1.00 96.25 864 LYS A O 1
ATOM 6836 N N . HIS A 1 865 ? 13.733 11.666 -12.200 1.00 96.44 865 HIS A N 1
ATOM 6837 C CA . HIS A 1 865 ? 12.595 11.660 -11.268 1.00 96.44 865 HIS A CA 1
ATOM 6838 C C . HIS A 1 865 ? 11.429 12.476 -11.833 1.00 96.44 865 HIS A C 1
ATOM 6840 O O . HIS A 1 865 ? 10.319 11.966 -11.982 1.00 96.44 865 HIS A O 1
ATOM 6846 N N . MET A 1 866 ? 11.710 13.707 -12.265 1.00 97.62 866 MET A N 1
ATOM 6847 C CA . MET A 1 866 ? 10.709 14.604 -12.834 1.00 97.62 866 MET A CA 1
ATOM 6848 C C . MET A 1 866 ? 10.125 14.071 -14.147 1.00 97.62 866 MET A C 1
ATOM 6850 O O . MET A 1 866 ? 8.916 14.136 -14.358 1.00 97.62 866 MET A O 1
ATOM 6854 N N . VAL A 1 867 ? 10.945 13.466 -15.015 1.00 97.50 867 VAL A N 1
ATOM 6855 C CA . VAL A 1 867 ? 10.444 12.787 -16.225 1.00 97.50 867 VAL A CA 1
ATOM 6856 C C . VAL A 1 867 ? 9.421 11.707 -15.866 1.00 97.50 867 VAL A C 1
ATOM 6858 O O . VAL A 1 867 ? 8.372 11.623 -16.508 1.00 97.50 867 VAL A O 1
ATOM 6861 N N . ARG A 1 868 ? 9.696 10.889 -14.845 1.00 97.12 868 ARG A N 1
ATOM 6862 C CA . ARG A 1 868 ? 8.784 9.820 -14.413 1.00 97.12 868 ARG A CA 1
ATOM 6863 C C . ARG A 1 868 ? 7.500 10.371 -13.795 1.00 97.12 868 ARG A C 1
ATOM 6865 O O . ARG A 1 868 ? 6.432 9.866 -14.136 1.00 97.12 868 ARG A O 1
ATOM 6872 N N . ILE A 1 869 ? 7.576 11.464 -13.034 1.00 96.00 869 ILE A N 1
ATOM 6873 C CA . ILE A 1 869 ? 6.395 12.191 -12.539 1.00 96.00 869 ILE A CA 1
ATOM 6874 C C . ILE A 1 869 ? 5.509 12.641 -13.707 1.00 96.00 869 ILE A C 1
ATOM 6876 O O . ILE A 1 869 ? 4.338 12.271 -13.767 1.00 96.00 869 ILE A O 1
ATOM 6880 N N . PHE A 1 870 ? 6.068 13.347 -14.696 1.00 96.94 870 PHE A N 1
ATOM 6881 C CA . PHE A 1 870 ? 5.308 13.807 -15.867 1.00 96.94 870 PHE A CA 1
ATOM 6882 C C . PHE A 1 870 ? 4.716 12.645 -16.685 1.00 96.94 870 PHE A C 1
ATOM 6884 O O . PHE A 1 870 ? 3.606 12.757 -17.210 1.00 96.94 870 PHE A O 1
ATOM 6891 N N . LYS A 1 871 ? 5.423 11.512 -16.789 1.00 95.75 871 LYS A N 1
ATOM 6892 C CA . LYS A 1 871 ? 4.913 10.303 -17.456 1.00 95.75 871 LYS A CA 1
ATOM 6893 C C . LYS A 1 871 ? 3.769 9.643 -16.686 1.00 95.75 871 LYS A C 1
ATOM 6895 O O . LYS A 1 871 ? 2.798 9.230 -17.314 1.00 95.75 871 LYS A O 1
ATOM 6900 N N . ASN A 1 872 ? 3.866 9.542 -15.362 1.00 92.00 872 ASN A N 1
ATOM 6901 C CA . ASN A 1 872 ? 2.795 8.988 -14.534 1.00 92.00 872 ASN A CA 1
ATOM 6902 C C . ASN A 1 872 ? 1.562 9.897 -14.540 1.00 92.00 872 ASN A C 1
ATOM 6904 O O . ASN A 1 872 ? 0.460 9.399 -14.752 1.00 92.00 872 ASN A O 1
ATOM 6908 N N . MET A 1 873 ? 1.744 11.219 -14.459 1.00 92.81 873 MET A N 1
ATOM 6909 C CA . MET A 1 873 ? 0.654 12.183 -14.647 1.00 92.81 873 MET A CA 1
ATOM 6910 C C . MET A 1 873 ? -0.003 12.036 -16.017 1.00 92.81 873 MET A C 1
ATOM 6912 O O . MET A 1 873 ? -1.222 11.976 -16.106 1.00 92.81 873 MET A O 1
ATOM 6916 N N . ARG A 1 874 ? 0.784 11.906 -17.095 1.00 94.81 874 ARG A N 1
ATOM 6917 C CA . ARG A 1 874 ? 0.241 11.609 -18.428 1.00 94.81 874 ARG A CA 1
ATOM 6918 C C . ARG A 1 874 ? -0.620 10.345 -18.415 1.00 94.81 874 ARG A C 1
ATOM 6920 O O . ARG A 1 874 ? -1.710 10.373 -18.972 1.00 94.81 874 ARG A O 1
ATOM 6927 N N . ASN A 1 875 ? -0.143 9.256 -17.818 1.00 88.81 875 ASN A N 1
ATOM 6928 C CA . ASN A 1 875 ? -0.886 7.993 -17.786 1.00 88.81 875 ASN A CA 1
ATOM 6929 C C . ASN A 1 875 ? -2.207 8.144 -17.016 1.00 88.81 875 ASN A C 1
ATOM 6931 O O . ASN A 1 875 ? -3.247 7.751 -17.534 1.00 88.81 875 ASN A O 1
ATOM 6935 N N . ARG A 1 876 ? -2.191 8.814 -15.856 1.00 83.62 876 ARG A N 1
ATOM 6936 C CA . ARG A 1 876 ? -3.408 9.119 -15.087 1.00 83.62 876 ARG A CA 1
ATOM 6937 C C . ARG A 1 876 ? -4.374 10.023 -15.841 1.00 83.62 876 ARG A C 1
ATOM 6939 O O . ARG A 1 876 ? -5.572 9.776 -15.838 1.00 83.62 876 ARG A O 1
ATOM 6946 N N . MET A 1 877 ? -3.868 11.038 -16.539 1.00 90.81 877 MET A N 1
ATOM 6947 C CA . MET A 1 877 ? -4.699 11.883 -17.395 1.00 90.81 877 MET A CA 1
ATOM 6948 C C . MET A 1 877 ? -5.356 11.087 -18.528 1.00 90.81 877 MET A C 1
ATOM 6950 O O . MET A 1 877 ? -6.478 11.409 -18.904 1.00 90.81 877 MET A O 1
ATOM 6954 N N . ILE A 1 878 ? -4.692 10.061 -19.070 1.00 86.25 878 ILE A N 1
ATOM 6955 C CA . ILE A 1 878 ? -5.290 9.173 -20.076 1.00 86.25 878 ILE A CA 1
ATOM 6956 C C . ILE A 1 878 ? -6.379 8.300 -19.446 1.00 86.25 878 ILE A C 1
ATOM 6958 O O . ILE A 1 878 ? -7.494 8.265 -19.959 1.00 86.25 878 ILE A O 1
ATOM 6962 N N . GLU A 1 879 ? -6.086 7.658 -18.313 1.00 75.31 879 GLU A N 1
ATOM 6963 C CA . GLU A 1 879 ? -7.046 6.832 -17.560 1.00 75.31 879 GLU A CA 1
ATOM 6964 C C . GLU A 1 879 ? -8.305 7.621 -17.168 1.00 75.31 879 GLU A C 1
ATOM 6966 O O . GLU A 1 879 ? -9.421 7.127 -17.307 1.00 75.31 879 GLU A O 1
ATOM 6971 N N . ASN A 1 880 ? -8.127 8.878 -16.759 1.00 73.06 880 ASN A N 1
ATOM 6972 C CA . ASN A 1 880 ? -9.202 9.749 -16.288 1.00 73.06 880 ASN A CA 1
ATOM 6973 C C . ASN A 1 880 ? -9.862 10.568 -17.416 1.00 73.06 880 ASN A C 1
ATOM 6975 O O . ASN A 1 880 ? -10.680 11.446 -17.143 1.00 73.06 880 ASN A O 1
ATOM 6979 N N . GLY A 1 881 ? -9.493 10.340 -18.682 1.00 82.44 881 GLY A N 1
ATOM 6980 C CA . GLY A 1 881 ? -10.103 11.009 -19.838 1.00 82.44 881 GLY A CA 1
ATOM 6981 C C . GLY A 1 881 ? -9.730 12.488 -20.032 1.00 82.44 881 GLY A C 1
ATOM 6982 O O . GLY A 1 881 ? -10.366 13.179 -20.826 1.00 82.44 881 GLY A O 1
ATOM 6983 N N . PHE A 1 882 ? -8.695 12.991 -19.353 1.00 77.12 882 PHE A N 1
ATOM 6984 C CA . PHE A 1 882 ? -8.150 14.344 -19.543 1.00 77.12 882 PHE A CA 1
ATOM 6985 C C . PHE A 1 882 ? -7.283 14.468 -20.804 1.00 77.12 882 PHE A C 1
ATOM 6987 O O . PHE A 1 882 ? -7.131 15.568 -21.341 1.00 77.12 882 PHE A O 1
ATOM 6994 N N . LEU A 1 883 ? -6.687 13.366 -21.269 1.00 93.19 883 LEU A N 1
ATOM 6995 C CA . LEU A 1 883 ? -5.774 13.343 -22.411 1.00 93.19 883 LEU A CA 1
ATOM 6996 C C . LEU A 1 883 ? -6.005 12.092 -23.267 1.00 93.19 883 LEU A C 1
ATOM 6998 O O . LEU A 1 883 ? -6.103 10.992 -22.743 1.00 93.19 883 LEU A O 1
ATOM 7002 N N . ALA A 1 884 ? -6.036 12.233 -24.592 1.00 92.12 884 ALA A N 1
ATOM 7003 C CA . ALA A 1 884 ? -6.101 11.075 -25.482 1.00 92.12 884 ALA A CA 1
ATOM 7004 C C . ALA A 1 884 ? -4.748 10.338 -25.570 1.00 92.12 884 ALA A C 1
ATOM 7006 O O . ALA A 1 884 ? -3.674 10.951 -25.506 1.00 92.12 884 ALA A O 1
ATOM 7007 N N . GLU A 1 885 ? -4.794 9.020 -25.773 1.00 89.88 885 GLU A N 1
ATOM 7008 C CA . GLU A 1 885 ? -3.599 8.204 -25.997 1.00 89.88 885 GLU A CA 1
ATOM 7009 C C . GLU A 1 885 ? -2.825 8.675 -27.248 1.00 89.88 885 GLU A C 1
ATOM 7011 O O . GLU A 1 885 ? -3.401 9.119 -28.241 1.00 89.88 885 GLU A O 1
ATOM 7016 N N . GLY A 1 886 ? -1.490 8.621 -27.199 1.00 87.25 886 GLY A N 1
ATOM 7017 C CA . GLY A 1 886 ? -0.619 9.003 -28.319 1.00 87.25 886 GLY A CA 1
ATOM 7018 C C . GLY A 1 886 ? -0.316 10.504 -28.452 1.00 87.25 886 GLY A C 1
ATOM 7019 O O . GLY A 1 886 ? 0.576 10.869 -29.218 1.00 87.25 886 GLY A O 1
ATOM 7020 N N . ILE A 1 887 ? -0.970 11.380 -27.677 1.00 93.94 887 ILE A N 1
ATOM 7021 C CA . ILE A 1 887 ? -0.720 12.835 -27.716 1.00 93.94 887 ILE A CA 1
ATOM 7022 C C . ILE A 1 887 ? 0.670 13.206 -27.176 1.00 93.94 887 ILE A C 1
ATOM 7024 O O . ILE A 1 887 ? 1.342 14.065 -27.752 1.00 93.94 887 ILE A O 1
ATOM 7028 N N . ALA A 1 888 ? 1.130 12.542 -26.109 1.00 93.44 888 ALA A N 1
ATOM 7029 C CA . ALA A 1 888 ? 2.402 12.841 -25.440 1.00 93.44 888 ALA A CA 1
ATOM 7030 C C . ALA A 1 888 ? 3.339 11.614 -25.332 1.00 93.44 888 ALA A C 1
ATOM 7032 O O . ALA A 1 888 ? 3.482 11.014 -24.257 1.00 93.44 888 ALA A O 1
ATOM 7033 N N . PRO A 1 889 ? 3.999 11.216 -26.437 1.00 91.75 889 PRO A N 1
ATOM 7034 C CA . PRO A 1 889 ? 5.016 10.165 -26.424 1.00 91.75 889 PRO A CA 1
ATOM 7035 C C . PRO A 1 889 ? 6.155 10.452 -25.434 1.00 91.75 889 PRO A C 1
ATOM 7037 O O . PRO A 1 889 ? 6.635 11.582 -25.334 1.00 91.75 889 PRO A O 1
ATOM 7040 N N . SER A 1 890 ? 6.648 9.413 -24.753 1.00 90.88 890 SER A N 1
ATOM 7041 C CA . SER A 1 890 ? 7.688 9.536 -23.712 1.00 90.88 890 SER A CA 1
ATOM 7042 C C . SER A 1 890 ? 8.962 10.236 -24.206 1.00 90.88 890 SER A C 1
ATOM 7044 O O . SER A 1 890 ? 9.497 11.091 -23.508 1.00 90.88 890 SER A O 1
ATOM 7046 N N . TYR A 1 891 ? 9.392 9.945 -25.441 1.00 90.19 891 TYR A N 1
ATOM 7047 C CA . TYR A 1 891 ? 10.558 10.579 -26.072 1.00 90.19 891 TYR A CA 1
ATOM 7048 C C . TYR A 1 891 ? 10.453 12.114 -26.112 1.00 90.19 891 TYR A C 1
ATOM 7050 O O . TYR A 1 891 ? 11.434 12.817 -25.869 1.00 90.19 891 TYR A O 1
ATOM 7058 N N . PHE A 1 892 ? 9.257 12.648 -26.376 1.00 94.19 892 PHE A N 1
ATOM 7059 C CA . PHE A 1 892 ? 9.054 14.091 -26.441 1.00 94.19 892 PHE A CA 1
ATOM 7060 C C . PHE A 1 892 ? 8.881 14.737 -25.061 1.00 94.19 892 PHE A C 1
ATOM 7062 O O . PHE A 1 892 ? 9.313 15.872 -24.881 1.00 94.19 892 PHE A O 1
ATOM 7069 N N . ILE A 1 893 ? 8.341 14.017 -24.069 1.00 96.50 893 ILE A N 1
ATOM 7070 C CA . ILE A 1 893 ? 8.319 14.475 -22.666 1.00 96.50 893 ILE A CA 1
ATOM 7071 C C . ILE A 1 893 ? 9.749 14.631 -22.134 1.00 96.50 893 ILE A C 1
ATOM 7073 O O . ILE A 1 893 ? 10.080 15.652 -21.531 1.00 96.50 893 ILE A O 1
ATOM 7077 N N . GLU A 1 894 ? 10.616 13.655 -22.411 1.00 95.81 894 GLU A N 1
ATOM 7078 C CA . GLU A 1 894 ? 12.042 13.728 -22.076 1.00 95.81 894 GLU A CA 1
ATOM 7079 C C . GLU A 1 894 ? 12.722 14.921 -22.751 1.00 95.81 894 GLU A C 1
ATOM 7081 O O . GLU A 1 894 ? 13.417 15.687 -22.086 1.00 95.81 894 GLU A O 1
ATOM 7086 N N . GLY A 1 895 ? 12.477 15.119 -24.053 1.00 94.75 895 GLY A N 1
ATOM 7087 C CA . GLY A 1 895 ? 12.984 16.276 -24.792 1.00 94.75 895 GLY A CA 1
ATOM 7088 C C . GLY A 1 895 ? 12.497 17.607 -24.213 1.00 94.75 895 GLY A C 1
ATOM 7089 O O . GLY A 1 895 ? 13.293 18.519 -24.014 1.00 94.75 895 GLY A O 1
ATOM 7090 N N . MET A 1 896 ? 11.215 17.715 -23.863 1.00 96.56 896 MET A N 1
ATOM 7091 C CA . MET A 1 896 ? 10.637 18.919 -23.257 1.00 96.56 896 MET A CA 1
ATOM 7092 C C . MET A 1 896 ? 11.345 19.280 -21.949 1.00 96.56 896 MET A C 1
ATOM 7094 O O . MET A 1 896 ? 11.853 20.393 -21.812 1.00 96.56 896 MET A O 1
ATOM 7098 N N . LEU A 1 897 ? 11.450 18.326 -21.021 1.00 97.62 897 LEU A N 1
ATOM 7099 C CA . LEU A 1 897 ? 12.122 18.541 -19.738 1.00 97.62 897 LEU A CA 1
ATOM 7100 C C . LEU A 1 897 ? 13.633 18.760 -19.909 1.00 97.62 897 LEU A C 1
ATOM 7102 O O . LEU A 1 897 ? 14.261 19.458 -19.108 1.00 97.62 897 LEU A O 1
ATOM 7106 N N . TRP A 1 898 ? 14.255 18.203 -20.952 1.00 96.56 898 TRP A N 1
ATOM 7107 C CA . TRP A 1 898 ? 15.681 18.402 -21.219 1.00 96.56 898 TRP A CA 1
ATOM 7108 C C . TRP A 1 898 ? 16.029 19.866 -21.535 1.00 96.56 898 TRP A C 1
ATOM 7110 O O . TRP A 1 898 ? 17.127 20.307 -21.199 1.00 96.56 898 TRP A O 1
ATOM 7120 N N . ASN A 1 899 ? 15.093 20.666 -22.048 1.00 97.56 899 ASN A N 1
ATOM 7121 C CA . ASN A 1 899 ? 15.339 22.092 -22.291 1.00 97.56 899 ASN A CA 1
ATOM 7122 C C . ASN A 1 899 ? 15.218 22.961 -21.022 1.00 97.56 899 ASN A C 1
ATOM 7124 O O . ASN A 1 899 ? 15.725 24.079 -21.005 1.00 97.56 899 ASN A O 1
ATOM 7128 N N . VAL A 1 900 ? 14.568 22.469 -19.959 1.00 97.88 900 VAL A N 1
ATOM 7129 C CA . VAL A 1 900 ? 14.331 23.243 -18.725 1.00 97.88 900 VAL A CA 1
ATOM 7130 C C . VAL A 1 900 ? 15.661 23.575 -18.020 1.00 97.88 900 VAL A C 1
ATOM 7132 O O . VAL A 1 900 ? 16.497 22.685 -17.876 1.00 97.88 900 VAL A O 1
ATOM 7135 N N . PRO A 1 901 ? 15.904 24.802 -17.535 1.00 97.44 901 PRO A N 1
ATOM 7136 C CA . PRO A 1 901 ? 17.124 25.138 -16.807 1.00 97.44 901 PRO A CA 1
ATOM 7137 C C . PRO A 1 901 ? 17.347 24.254 -15.573 1.00 97.44 901 PRO A C 1
ATOM 7139 O O . PRO A 1 901 ? 16.403 23.843 -14.901 1.00 97.44 901 PRO A O 1
ATOM 7142 N N . LYS A 1 902 ? 18.615 23.940 -15.285 1.00 96.25 902 LYS A N 1
ATOM 7143 C CA . LYS A 1 902 ? 19.009 22.967 -14.248 1.00 96.25 902 LYS A CA 1
ATOM 7144 C C . LYS A 1 902 ? 18.535 23.378 -12.847 1.00 96.25 902 LYS A C 1
ATOM 7146 O O . LYS A 1 902 ? 18.147 22.521 -12.063 1.00 96.25 902 LYS A O 1
ATOM 7151 N N . ASP A 1 903 ? 18.502 24.679 -12.563 1.00 95.31 903 ASP A N 1
ATOM 7152 C CA . ASP A 1 903 ? 18.062 25.249 -11.285 1.00 95.31 903 ASP A CA 1
ATOM 7153 C C . ASP A 1 903 ? 16.573 25.012 -10.987 1.00 95.31 903 ASP A C 1
ATOM 7155 O O . ASP A 1 903 ? 16.166 25.077 -9.831 1.00 95.31 903 ASP A O 1
ATOM 7159 N N . LYS A 1 904 ? 15.754 24.689 -11.998 1.00 96.31 904 LYS A N 1
ATOM 7160 C CA . LYS A 1 904 ? 14.314 24.429 -11.818 1.00 96.31 904 LYS A CA 1
ATOM 7161 C C . LYS A 1 904 ? 13.993 23.026 -11.301 1.00 96.31 904 LYS A C 1
ATOM 7163 O O . LYS A 1 904 ? 12.833 22.742 -11.039 1.00 96.31 904 LYS A O 1
ATOM 7168 N N . PHE A 1 905 ? 14.997 22.162 -11.155 1.00 96.81 905 PHE A N 1
ATOM 7169 C CA . PHE A 1 905 ? 14.842 20.798 -10.633 1.00 96.81 905 PHE A CA 1
ATOM 7170 C C . PHE A 1 905 ? 15.153 20.682 -9.128 1.00 96.81 905 PHE A C 1
ATOM 7172 O O . PHE A 1 905 ? 15.166 19.575 -8.590 1.00 96.81 905 PHE A O 1
ATOM 7179 N N . ALA A 1 906 ? 15.441 21.804 -8.464 1.00 88.19 906 ALA A N 1
ATOM 7180 C CA . ALA A 1 906 ? 15.745 21.861 -7.038 1.00 88.19 906 ALA A CA 1
ATOM 7181 C C . ALA A 1 906 ? 14.473 21.931 -6.173 1.00 88.19 906 ALA A C 1
ATOM 7183 O O . ALA A 1 906 ? 13.420 22.344 -6.653 1.00 88.19 906 ALA A O 1
ATOM 7184 N N . GLY A 1 907 ? 14.613 21.589 -4.889 1.00 86.62 907 GLY A N 1
ATOM 7185 C CA . GLY A 1 907 ? 13.516 21.602 -3.917 1.00 86.62 907 GLY A CA 1
ATOM 7186 C C . GLY A 1 907 ? 12.785 20.265 -3.822 1.00 86.62 907 GLY A C 1
ATOM 7187 O O . GLY A 1 907 ? 13.317 19.224 -4.224 1.00 86.62 907 GLY A O 1
ATOM 7188 N N . THR A 1 908 ? 11.578 20.305 -3.264 1.00 85.56 908 THR A N 1
ATOM 7189 C CA . THR A 1 908 ? 10.654 19.161 -3.261 1.00 85.56 908 THR A CA 1
ATOM 7190 C C . THR A 1 908 ? 10.184 18.843 -4.683 1.00 85.56 908 THR A C 1
ATOM 7192 O O . THR A 1 908 ? 10.318 19.663 -5.598 1.00 85.56 908 THR A O 1
ATOM 7195 N N . TYR A 1 909 ? 9.619 17.659 -4.909 1.00 90.69 909 TYR A N 1
ATOM 7196 C CA . TYR A 1 909 ? 9.054 17.315 -6.208 1.00 90.69 909 TYR A CA 1
ATOM 7197 C C . TYR A 1 909 ? 7.921 18.254 -6.601 1.00 90.69 909 TYR A C 1
ATOM 7199 O O . TYR A 1 909 ? 7.859 18.632 -7.771 1.00 90.69 909 TYR A O 1
ATOM 7207 N N . ALA A 1 910 ? 7.075 18.684 -5.663 1.00 82.62 910 ALA A N 1
ATOM 7208 C CA . ALA A 1 910 ? 6.035 19.665 -5.957 1.00 82.62 910 ALA A CA 1
ATOM 7209 C C . ALA A 1 910 ? 6.624 21.015 -6.408 1.00 82.62 910 ALA A C 1
ATOM 7211 O O . ALA A 1 910 ? 6.209 21.562 -7.433 1.00 82.62 910 ALA A O 1
ATOM 7212 N N . GLU A 1 911 ? 7.631 21.532 -5.697 1.00 83.19 911 GLU A N 1
ATOM 7213 C CA . GLU A 1 911 ? 8.310 22.788 -6.048 1.00 83.19 911 GLU A CA 1
ATOM 7214 C C . GLU A 1 911 ? 9.000 22.696 -7.413 1.00 83.19 911 GLU A C 1
ATOM 7216 O O . GLU A 1 911 ? 8.806 23.557 -8.279 1.00 83.19 911 GLU A O 1
ATOM 7221 N N . ALA A 1 912 ? 9.763 21.622 -7.626 1.00 92.44 912 ALA A N 1
ATOM 7222 C CA . ALA A 1 912 ? 10.469 21.367 -8.872 1.00 92.44 912 ALA A CA 1
ATOM 7223 C C . ALA A 1 912 ? 9.492 21.177 -10.043 1.00 92.44 912 ALA A C 1
ATOM 7225 O O . ALA A 1 912 ? 9.750 21.665 -11.146 1.00 92.44 912 ALA A O 1
ATOM 7226 N N . TRP A 1 913 ? 8.350 20.518 -9.821 1.00 95.31 913 TRP A N 1
ATOM 7227 C CA . TRP A 1 913 ? 7.318 20.348 -10.842 1.00 95.31 913 TRP A CA 1
ATOM 7228 C C . TRP A 1 913 ? 6.741 21.698 -11.263 1.00 95.31 913 TRP A C 1
ATOM 7230 O O . TRP A 1 913 ? 6.752 22.015 -12.454 1.00 95.31 913 TRP A O 1
ATOM 7240 N N . VAL A 1 914 ? 6.326 22.532 -10.300 1.00 88.94 914 VAL A N 1
ATOM 7241 C CA . VAL A 1 914 ? 5.765 23.867 -10.569 1.00 88.94 914 VAL A CA 1
ATOM 7242 C C . VAL A 1 914 ? 6.791 24.748 -11.284 1.00 88.94 914 VAL A C 1
ATOM 7244 O O . VAL A 1 914 ? 6.462 25.418 -12.267 1.00 88.94 914 VAL A O 1
ATOM 7247 N N . ALA A 1 915 ? 8.051 24.721 -10.845 1.00 90.88 915 ALA A N 1
ATOM 7248 C CA . ALA A 1 915 ? 9.135 25.478 -11.464 1.00 90.88 915 ALA A CA 1
ATOM 7249 C C . ALA A 1 915 ? 9.408 25.031 -12.911 1.00 90.88 915 ALA A C 1
ATOM 7251 O O . ALA A 1 915 ? 9.529 25.875 -13.807 1.00 90.88 915 ALA A O 1
ATOM 7252 N N . CYS A 1 916 ? 9.468 23.718 -13.154 1.00 96.94 916 CYS A N 1
ATOM 7253 C CA . CYS A 1 916 ? 9.632 23.152 -14.491 1.00 96.94 916 CYS A CA 1
ATOM 7254 C C . CYS A 1 916 ? 8.443 23.500 -15.393 1.00 96.94 916 CYS A C 1
ATOM 7256 O O . CYS A 1 916 ? 8.639 23.986 -16.509 1.00 96.94 916 CYS A O 1
ATOM 7258 N N . PHE A 1 917 ? 7.217 23.288 -14.911 1.00 96.56 917 PHE A N 1
ATOM 7259 C CA . PHE A 1 917 ? 5.992 23.523 -15.667 1.00 96.56 917 PHE A CA 1
ATOM 7260 C C . PHE A 1 917 ? 5.840 24.994 -16.066 1.00 96.56 917 PHE A C 1
ATOM 7262 O O . PHE A 1 917 ? 5.638 25.293 -17.245 1.00 96.56 917 PHE A O 1
ATOM 7269 N N . ASN A 1 918 ? 6.038 25.920 -15.123 1.00 92.50 918 ASN A N 1
ATOM 7270 C CA . ASN A 1 918 ? 5.971 27.358 -15.389 1.00 92.50 918 ASN A CA 1
ATOM 7271 C C . ASN A 1 918 ? 6.995 27.800 -16.439 1.00 92.50 918 ASN A C 1
ATOM 7273 O O . ASN A 1 918 ? 6.683 28.619 -17.305 1.00 92.50 918 ASN A O 1
ATOM 7277 N N . TRP A 1 919 ? 8.207 27.239 -16.414 1.00 97.38 919 TRP A N 1
ATOM 7278 C CA . TRP A 1 919 ? 9.199 27.517 -17.450 1.00 97.38 919 TRP A CA 1
ATOM 7279 C C . TRP A 1 919 ? 8.765 26.974 -18.821 1.00 97.38 919 TRP A C 1
ATOM 7281 O O . TRP A 1 919 ? 8.867 27.676 -19.826 1.00 97.38 919 TRP A O 1
ATOM 7291 N N . ILE A 1 920 ? 8.227 25.751 -18.870 1.00 96.62 920 ILE A N 1
ATOM 7292 C CA . ILE A 1 920 ? 7.777 25.107 -20.116 1.00 96.62 920 ILE A CA 1
ATOM 7293 C C . ILE A 1 920 ? 6.680 25.919 -20.811 1.00 96.62 920 ILE A C 1
ATOM 7295 O O . ILE A 1 920 ? 6.698 26.044 -22.034 1.00 96.62 920 ILE A O 1
ATOM 7299 N N . VAL A 1 921 ? 5.720 26.467 -20.062 1.00 93.31 921 VAL A N 1
ATOM 7300 C CA . VAL A 1 921 ? 4.594 27.211 -20.656 1.00 93.31 921 VAL A CA 1
ATOM 7301 C C . VAL A 1 921 ? 4.930 28.663 -21.001 1.00 93.31 921 VAL A C 1
ATOM 7303 O O . VAL A 1 921 ? 4.186 29.294 -21.749 1.00 93.31 921 VAL A O 1
ATOM 7306 N N . THR A 1 922 ? 6.038 29.197 -20.480 1.00 92.31 922 THR A N 1
ATOM 7307 C CA . THR A 1 922 ? 6.484 30.581 -20.734 1.00 92.31 922 THR A CA 1
ATOM 7308 C C . THR A 1 922 ? 7.583 30.678 -21.789 1.00 92.31 922 THR A C 1
ATOM 7310 O O . THR A 1 922 ? 7.743 31.726 -22.413 1.00 92.31 922 THR A O 1
ATOM 7313 N N . THR A 1 923 ? 8.344 29.604 -22.005 1.00 94.12 923 THR A N 1
ATOM 7314 C CA . THR A 1 923 ? 9.432 29.577 -22.986 1.00 94.12 923 THR A CA 1
ATOM 7315 C C . THR A 1 923 ? 8.922 29.585 -24.430 1.00 94.12 923 THR A C 1
ATOM 7317 O O . THR A 1 923 ? 7.806 29.162 -24.743 1.00 94.12 923 THR A O 1
ATOM 7320 N N . ASP A 1 924 ? 9.775 30.031 -25.352 1.00 93.88 924 ASP A N 1
ATOM 7321 C CA . ASP A 1 924 ? 9.499 29.950 -26.783 1.00 93.88 924 ASP A CA 1
ATOM 7322 C C . ASP A 1 924 ? 9.640 28.498 -27.258 1.00 93.88 924 ASP A C 1
ATOM 7324 O O . ASP A 1 924 ? 10.740 28.010 -27.543 1.00 93.88 924 ASP A O 1
ATOM 7328 N N . LYS A 1 925 ? 8.500 27.808 -27.376 1.00 92.19 925 LYS A N 1
ATOM 7329 C CA . LYS A 1 925 ? 8.437 26.405 -27.811 1.00 92.19 925 LYS A CA 1
ATOM 7330 C C . LYS A 1 925 ? 9.113 26.146 -29.159 1.00 92.19 925 LYS A C 1
ATOM 7332 O O . LYS A 1 925 ? 9.532 25.020 -29.422 1.00 92.19 925 LYS A O 1
ATOM 7337 N N . THR A 1 926 ? 9.260 27.168 -30.011 1.00 90.94 926 THR A N 1
ATOM 7338 C CA . THR A 1 926 ? 9.922 27.008 -31.310 1.00 90.94 926 THR A CA 1
ATOM 7339 C C . THR A 1 926 ? 11.435 26.820 -31.183 1.00 90.94 926 THR A C 1
ATOM 7341 O O . THR A 1 926 ? 12.053 26.303 -32.112 1.00 90.94 926 THR A O 1
ATOM 7344 N N . LYS A 1 927 ? 12.032 27.160 -30.040 1.00 93.81 927 LYS A N 1
ATOM 7345 C CA . LYS A 1 927 ? 13.469 26.994 -29.778 1.00 93.81 927 LYS A CA 1
ATOM 7346 C C . LYS A 1 927 ? 13.809 25.693 -29.055 1.00 93.81 927 LYS A C 1
ATOM 7348 O O . LYS A 1 927 ? 14.984 25.395 -28.872 1.00 93.81 927 LYS A O 1
ATOM 7353 N N . LEU A 1 928 ? 12.803 24.918 -28.653 1.00 95.81 928 LEU A N 1
ATOM 7354 C CA . LEU A 1 928 ? 13.019 23.653 -27.961 1.00 95.81 928 LEU A CA 1
ATOM 7355 C C . LEU A 1 928 ? 13.616 22.621 -28.916 1.00 95.81 928 LEU A C 1
ATOM 7357 O O . LEU A 1 928 ? 13.171 22.484 -30.058 1.00 95.81 928 LEU A O 1
ATOM 7361 N N . THR A 1 929 ? 14.586 21.857 -28.427 1.00 95.94 929 THR A N 1
ATOM 7362 C CA . THR A 1 929 ? 15.207 20.745 -29.160 1.00 95.94 929 THR A CA 1
ATOM 7363 C C . THR A 1 929 ? 14.930 19.413 -28.468 1.00 95.94 929 THR A C 1
ATOM 7365 O O . THR A 1 929 ? 14.538 19.361 -27.304 1.00 95.94 929 THR A O 1
ATOM 7368 N N . THR A 1 930 ? 15.047 18.305 -29.191 1.00 94.00 930 THR A N 1
ATOM 7369 C CA . THR A 1 930 ? 15.080 16.974 -28.565 1.00 94.00 930 THR A CA 1
ATOM 7370 C C . THR A 1 930 ? 16.283 16.880 -27.625 1.00 94.00 930 THR A C 1
ATOM 7372 O O . THR A 1 930 ? 17.237 17.639 -27.785 1.00 94.00 930 THR A O 1
ATOM 7375 N N . ALA A 1 931 ? 16.306 15.927 -26.688 1.00 94.00 931 ALA A N 1
ATOM 7376 C CA . ALA A 1 931 ? 17.431 15.842 -25.753 1.00 94.00 931 ALA A CA 1
ATOM 7377 C C . ALA A 1 931 ? 18.772 15.530 -26.441 1.00 94.00 931 ALA A C 1
ATOM 7379 O O . ALA A 1 931 ? 19.829 15.779 -25.875 1.00 94.00 931 ALA A O 1
ATOM 7380 N N . SER A 1 932 ? 18.749 15.037 -27.686 1.00 92.31 932 SER A N 1
ATOM 7381 C CA . SER A 1 932 ? 19.954 14.893 -28.514 1.00 92.31 932 SER A CA 1
ATOM 7382 C C . SER A 1 932 ? 20.615 16.227 -28.890 1.00 92.31 932 SER A C 1
ATOM 7384 O O . SER A 1 932 ? 21.800 16.240 -29.207 1.00 92.31 932 SER A O 1
ATOM 7386 N N . GLY A 1 933 ? 19.859 17.332 -28.900 1.00 90.31 933 GLY A N 1
ATOM 7387 C CA . GLY A 1 933 ? 20.285 18.633 -29.424 1.00 90.31 933 GLY A CA 1
ATOM 7388 C C . GLY A 1 933 ? 20.350 18.722 -30.957 1.00 90.31 933 GLY A C 1
ATOM 7389 O O . GLY A 1 933 ? 20.659 19.783 -31.484 1.00 90.31 933 GLY A O 1
ATOM 7390 N N . LEU A 1 934 ? 20.045 17.639 -31.685 1.00 90.06 934 LEU A N 1
ATOM 7391 C CA . LEU A 1 934 ? 20.249 17.524 -33.143 1.00 90.06 934 LEU A CA 1
ATOM 7392 C C . LEU A 1 934 ? 18.957 17.638 -33.971 1.00 90.06 934 LEU A C 1
ATOM 7394 O O . LEU A 1 934 ? 18.996 17.657 -35.202 1.00 90.06 934 LEU A O 1
ATOM 7398 N N . HIS A 1 935 ? 17.810 17.713 -33.297 1.00 90.56 935 HIS A N 1
ATOM 7399 C CA . HIS A 1 935 ? 16.500 17.950 -33.900 1.00 90.56 935 HIS A CA 1
ATOM 7400 C C . HIS A 1 935 ? 15.702 18.941 -33.062 1.00 90.56 935 HIS A C 1
ATOM 7402 O O . HIS A 1 935 ? 15.772 18.913 -31.832 1.00 90.56 935 HIS A O 1
ATOM 7408 N N . TRP A 1 936 ? 14.884 19.757 -33.724 1.00 94.44 936 TRP A N 1
ATOM 7409 C CA . TRP A 1 936 ? 13.860 20.563 -33.062 1.00 94.44 936 TRP A CA 1
ATOM 7410 C C . TRP A 1 936 ? 12.820 19.666 -32.384 1.00 94.44 936 TRP A C 1
ATOM 7412 O O . TRP A 1 936 ? 12.467 18.614 -32.908 1.00 94.44 936 TRP A O 1
ATOM 7422 N N . LEU A 1 937 ? 12.316 20.089 -31.226 1.00 94.94 937 LEU A N 1
ATOM 7423 C CA . LEU A 1 937 ? 11.311 19.339 -30.479 1.00 94.94 937 LEU A CA 1
ATOM 7424 C C . LEU A 1 937 ? 9.910 19.579 -31.027 1.00 94.94 937 LEU A C 1
ATOM 7426 O O . LEU A 1 937 ? 9.188 18.617 -31.224 1.00 94.94 937 LEU A O 1
ATOM 7430 N N .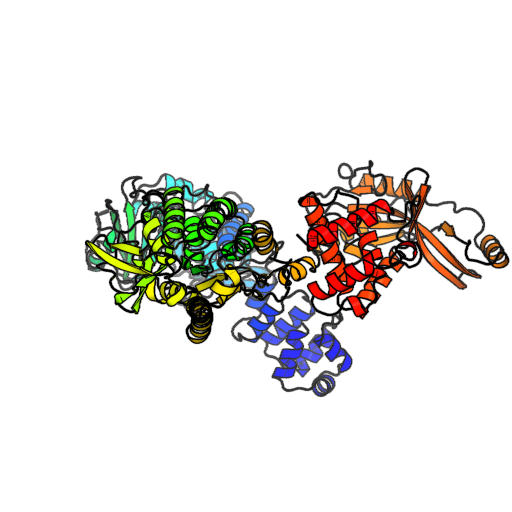 VAL A 1 938 ? 9.520 20.838 -31.255 1.00 95.38 938 VAL A N 1
ATOM 7431 C CA . VAL A 1 938 ? 8.141 21.209 -31.623 1.00 95.38 938 VAL A CA 1
ATOM 7432 C C . VAL A 1 938 ? 8.115 21.821 -33.020 1.00 95.38 938 VAL A C 1
ATOM 7434 O O . VAL A 1 938 ? 8.559 22.956 -33.220 1.00 95.38 938 VAL A O 1
ATOM 7437 N N . ARG A 1 939 ? 7.625 21.057 -34.001 1.00 92.62 939 ARG A N 1
ATOM 7438 C CA . ARG A 1 939 ? 7.448 21.469 -35.404 1.00 92.62 939 ARG A CA 1
ATOM 7439 C C . ARG A 1 939 ? 6.334 20.649 -36.037 1.00 92.62 939 ARG A C 1
ATOM 7441 O O . ARG A 1 939 ? 6.206 19.460 -35.761 1.00 92.62 939 ARG A O 1
ATOM 7448 N N . ASP A 1 940 ? 5.602 21.272 -36.947 1.00 90.56 940 ASP A N 1
ATOM 7449 C CA . ASP A 1 940 ? 4.613 20.582 -37.769 1.00 90.56 940 ASP A CA 1
ATOM 7450 C C . ASP A 1 940 ? 5.272 19.980 -39.023 1.00 90.56 940 ASP A C 1
ATOM 7452 O O . ASP A 1 940 ? 6.360 20.393 -39.430 1.00 90.56 940 ASP A O 1
ATOM 7456 N N . ASN A 1 941 ? 4.621 18.983 -39.631 1.00 84.19 941 ASN A N 1
ATOM 7457 C CA . ASN A 1 941 ? 5.057 18.312 -40.868 1.00 84.19 941 ASN A CA 1
ATOM 7458 C C . ASN A 1 941 ? 6.426 17.602 -40.810 1.00 84.19 941 ASN A C 1
ATOM 7460 O O . ASN A 1 941 ? 7.022 17.326 -41.849 1.00 84.19 941 ASN A O 1
ATOM 7464 N N . SER A 1 942 ? 6.917 17.264 -39.616 1.00 84.88 942 SER A N 1
ATOM 7465 C CA . SER A 1 942 ? 8.132 16.466 -39.429 1.00 84.88 942 SER A CA 1
ATOM 7466 C C . SER A 1 942 ? 7.825 15.206 -38.615 1.00 84.88 942 SER A C 1
ATOM 7468 O O . SER A 1 942 ? 7.271 15.323 -37.522 1.00 84.88 942 SER A O 1
ATOM 7470 N N . PRO A 1 943 ? 8.208 14.001 -39.081 1.00 79.19 943 PRO A N 1
ATOM 7471 C CA . PRO A 1 943 ? 7.937 12.751 -38.365 1.00 79.19 943 PRO A CA 1
ATOM 7472 C C . PRO A 1 943 ? 8.817 12.558 -37.117 1.00 79.19 943 PRO A C 1
ATOM 7474 O O . PRO A 1 943 ? 8.589 11.630 -36.344 1.00 79.19 943 PRO A O 1
ATOM 7477 N N . VAL A 1 944 ? 9.835 13.406 -36.930 1.00 85.75 944 VAL A N 1
ATOM 7478 C CA . VAL A 1 944 ? 10.778 13.358 -35.798 1.00 85.75 944 VAL A CA 1
ATOM 7479 C C . VAL A 1 944 ? 10.549 14.480 -34.782 1.00 85.75 944 VAL A C 1
ATOM 7481 O O . VAL A 1 944 ? 11.270 14.559 -33.790 1.00 85.75 944 VAL A O 1
ATOM 7484 N N . CYS A 1 945 ? 9.534 15.322 -35.000 1.00 92.31 945 CYS A N 1
ATOM 7485 C CA . CYS A 1 945 ? 9.161 16.413 -34.102 1.00 92.31 945 CYS A CA 1
ATOM 7486 C C . CYS A 1 945 ? 7.780 16.159 -33.479 1.00 92.31 945 CYS A C 1
ATOM 7488 O O . CYS A 1 945 ? 6.937 15.468 -34.047 1.00 92.31 945 CYS A O 1
ATOM 7490 N N . TRP A 1 946 ? 7.538 16.748 -32.312 1.00 94.50 946 TRP A N 1
ATOM 7491 C CA . TRP A 1 946 ? 6.243 16.785 -31.646 1.00 94.50 946 TRP A CA 1
ATOM 7492 C C . TRP A 1 946 ? 5.336 17.805 -32.355 1.00 94.50 946 TRP A C 1
ATOM 7494 O O . TRP A 1 946 ? 5.703 18.986 -32.414 1.00 94.50 946 TRP A O 1
ATOM 7504 N N . PRO A 1 947 ? 4.158 17.402 -32.879 1.00 95.19 947 PRO A N 1
ATOM 7505 C CA . PRO A 1 947 ? 3.228 18.353 -33.479 1.00 95.19 947 PRO A CA 1
ATOM 7506 C C . PRO A 1 947 ? 2.812 19.455 -32.502 1.00 95.19 947 PRO A C 1
ATOM 7508 O O . PRO A 1 947 ? 2.534 19.185 -31.327 1.00 95.19 947 PRO A O 1
ATOM 7511 N N . THR A 1 948 ? 2.711 20.691 -32.994 1.00 94.62 948 THR A N 1
ATOM 7512 C CA . THR A 1 948 ? 2.444 21.871 -32.156 1.00 94.62 948 THR A CA 1
ATOM 7513 C C . THR A 1 948 ? 1.120 21.743 -31.401 1.00 94.62 948 THR A C 1
ATOM 7515 O O . THR A 1 948 ? 1.031 22.104 -30.225 1.00 94.62 948 THR A O 1
ATOM 7518 N N . ALA A 1 949 ? 0.092 21.198 -32.058 1.00 94.69 949 ALA A N 1
ATOM 7519 C CA . ALA A 1 949 ? -1.220 20.970 -31.458 1.00 94.69 949 ALA A CA 1
ATOM 7520 C C . ALA A 1 949 ? -1.159 19.981 -30.281 1.00 94.69 949 ALA A C 1
ATOM 7522 O O . ALA A 1 949 ? -1.748 20.234 -29.229 1.00 94.69 949 ALA A O 1
ATOM 7523 N N . ASN A 1 950 ? -0.392 18.897 -30.422 1.00 96.12 950 ASN A N 1
ATOM 7524 C CA . ASN A 1 950 ? -0.253 17.877 -29.384 1.00 96.12 950 ASN A CA 1
ATOM 7525 C C . ASN A 1 950 ? 0.512 18.411 -28.168 1.00 96.12 950 ASN A C 1
ATOM 7527 O O . ASN A 1 950 ? 0.094 18.168 -27.037 1.00 96.12 950 ASN A O 1
ATOM 7531 N N . PHE A 1 951 ? 1.578 19.189 -28.392 1.00 96.06 951 PHE A N 1
ATOM 7532 C CA . PHE A 1 951 ? 2.319 19.855 -27.316 1.00 96.06 951 PHE A CA 1
ATOM 7533 C C . PHE A 1 951 ? 1.410 20.777 -26.492 1.00 96.06 951 PHE A C 1
ATOM 7535 O O . PHE A 1 951 ? 1.370 20.670 -25.269 1.00 96.06 951 PHE A O 1
ATOM 7542 N N . ASN A 1 952 ? 0.636 21.644 -27.159 1.00 95.56 952 ASN A N 1
ATOM 7543 C CA . ASN A 1 952 ? -0.284 22.563 -26.477 1.00 95.56 952 ASN A CA 1
ATOM 7544 C C . ASN A 1 952 ? -1.386 21.810 -25.717 1.00 95.56 952 ASN A C 1
ATOM 7546 O O . ASN A 1 952 ? -1.750 22.197 -24.612 1.00 95.56 952 ASN A O 1
ATOM 7550 N N . THR A 1 953 ? -1.916 20.738 -26.313 1.00 96.75 953 THR A N 1
ATOM 7551 C CA . THR A 1 953 ? -2.955 19.909 -25.685 1.00 96.75 953 THR A CA 1
ATOM 7552 C C . THR A 1 953 ? -2.427 19.268 -24.405 1.00 96.75 953 THR A C 1
ATOM 7554 O O . THR A 1 953 ? -3.092 19.303 -23.374 1.00 96.75 953 THR A O 1
ATOM 7557 N N . PHE A 1 954 ? -1.204 18.736 -24.445 1.00 97.19 954 PHE A N 1
ATOM 7558 C CA . PHE A 1 954 ? -0.576 18.117 -23.284 1.00 97.19 954 PHE A CA 1
ATOM 7559 C C . PHE A 1 954 ? -0.299 19.114 -22.152 1.00 97.19 954 PHE A C 1
ATOM 7561 O O . PHE A 1 954 ? -0.625 18.828 -21.003 1.00 97.19 954 PHE A O 1
ATOM 7568 N N . THR A 1 955 ? 0.268 20.287 -22.450 1.00 95.69 955 THR A N 1
ATOM 7569 C CA . THR A 1 955 ? 0.569 21.287 -21.411 1.00 95.69 955 THR A CA 1
ATOM 7570 C C . THR A 1 955 ? -0.695 21.896 -20.806 1.00 95.69 955 THR A C 1
ATOM 7572 O O . THR A 1 955 ? -0.738 22.117 -19.597 1.00 95.69 955 THR A O 1
ATOM 7575 N N . ALA A 1 956 ? -1.750 22.099 -21.602 1.00 93.38 956 ALA A N 1
ATOM 7576 C CA . ALA A 1 956 ? -3.053 22.522 -21.093 1.00 93.38 956 ALA A CA 1
ATOM 7577 C C . ALA A 1 956 ? -3.692 21.458 -20.183 1.00 93.38 956 ALA A C 1
ATOM 7579 O O . ALA A 1 956 ? -4.206 21.798 -19.117 1.00 93.38 956 ALA A O 1
ATOM 7580 N N . ALA A 1 957 ? -3.621 20.180 -20.570 1.00 92.62 957 ALA A N 1
ATOM 7581 C CA . ALA A 1 957 ? -4.121 19.075 -19.756 1.00 92.62 957 ALA A CA 1
ATOM 7582 C C . ALA A 1 957 ? -3.349 18.945 -18.435 1.00 92.62 957 ALA A C 1
ATOM 7584 O O . ALA A 1 957 ? -3.978 18.826 -17.391 1.00 92.62 957 ALA A O 1
ATOM 7585 N N . LEU A 1 958 ? -2.014 19.056 -18.461 1.00 92.81 958 LEU A N 1
ATOM 7586 C CA . LEU A 1 958 ? -1.179 19.043 -17.253 1.00 92.81 958 LEU A CA 1
ATOM 7587 C C . LEU A 1 958 ? -1.553 20.153 -16.275 1.00 92.81 958 LEU A C 1
ATOM 7589 O O . LEU A 1 958 ? -1.654 19.890 -15.083 1.00 92.81 958 LEU A O 1
ATOM 7593 N N . LYS A 1 959 ? -1.769 21.377 -16.778 1.00 88.12 959 LYS A N 1
ATOM 7594 C CA . LYS A 1 959 ? -2.212 22.496 -15.943 1.00 88.12 959 LYS A CA 1
ATOM 7595 C C . LYS A 1 959 ? -3.536 22.164 -15.266 1.00 88.12 959 LYS A C 1
ATOM 7597 O O . LYS A 1 959 ? -3.636 22.227 -14.050 1.00 88.12 959 LYS A O 1
ATOM 7602 N N . LYS A 1 960 ? -4.523 21.763 -16.073 1.00 83.25 960 LYS A N 1
ATOM 7603 C CA . LYS A 1 960 ? -5.863 21.434 -15.590 1.00 83.25 960 LYS A CA 1
ATOM 7604 C C . LYS A 1 960 ? -5.834 20.303 -14.561 1.00 83.25 960 LYS A C 1
ATOM 7606 O O . LYS A 1 960 ? -6.561 20.387 -13.591 1.00 83.25 960 LYS A O 1
ATOM 7611 N N . TYR A 1 961 ? -5.016 19.277 -14.790 1.00 82.25 961 TYR A N 1
ATOM 7612 C CA . TYR A 1 961 ? -4.897 18.109 -13.916 1.00 82.25 961 TYR A CA 1
ATOM 7613 C C . TYR A 1 961 ? -4.123 18.388 -12.620 1.00 82.25 961 TYR A C 1
ATOM 7615 O O . TYR A 1 961 ? -4.279 17.664 -11.653 1.00 82.25 961 TYR A O 1
ATOM 7623 N N . TRP A 1 962 ? -3.253 19.400 -12.603 1.00 79.69 962 TRP A N 1
ATOM 7624 C CA . TRP A 1 962 ? -2.554 19.831 -11.388 1.00 79.69 962 TRP A CA 1
ATOM 7625 C C . TRP A 1 962 ? -3.389 20.792 -10.533 1.00 79.69 962 TRP A C 1
ATOM 7627 O O . TRP A 1 962 ? -3.196 20.879 -9.326 1.00 79.69 962 TRP A O 1
ATOM 7637 N N . GLU A 1 963 ? -4.261 21.570 -11.178 1.00 71.88 963 GLU A N 1
ATOM 7638 C CA . GLU A 1 963 ? -5.182 22.508 -10.524 1.00 71.88 963 GLU A CA 1
ATOM 7639 C C . GLU A 1 963 ? -6.490 21.843 -10.061 1.00 71.88 963 GLU A C 1
ATOM 7641 O O . GLU A 1 963 ? -7.227 22.458 -9.292 1.00 71.88 963 GLU A O 1
ATOM 7646 N N . SER A 1 964 ? -6.777 20.631 -10.550 1.00 58.34 964 SER A N 1
ATOM 7647 C CA . SER A 1 964 ? -7.835 19.730 -10.073 1.00 58.34 964 SER A CA 1
ATOM 7648 C C . SER A 1 964 ? -7.314 18.803 -8.998 1.00 58.34 964 SER A C 1
ATOM 7650 O O . SER A 1 964 ? -8.147 18.380 -8.184 1.00 58.34 964 SER A O 1
#

Radius of gyration: 35.66 Å; chains: 1; bounding box: 81×90×93 Å

Foldseek 3Di:
DLCLLVLLCVVLVHDLVQLCVQLVNDSVVNVCSNVVVPDLDDPSSLVSSCVSSVDDPQSSLVSVVCSVVVPDDPVLVVVCSVPVPQGNLNVCLVRPDDDPDDDDDPQVVLLCLLVLLLVLVVVLPDADWLGDLCSLLVVLQEDEDEDADDPQDAWAWDQDPVRHIYIYGHPVDDPQSRQLSSQLNSLCSSSVNHDDPPDGPPDPVPDDPSSVSSNVSSLCRLQPCVNNLVLLAVFDDALVSLVVSCVRNVHDSQSSQLVSQQRHLFFKKKFKDFPQFTQDMHHYPVCVQVQFDFDHGHGQQCPDPQVVVLVVDDFDTKDFDDSPSGGPPDPDDFGKIWHWDADNVGSMIIIMIGTPDSPPPPRPDDDDDDDDPRRDDPPPLLFAEEEWEFDFALLCLLVLLVLLVVCVVVVHQPQVPHQEYEAFQSGLLVSVCSQLPDHSVRSVVLSLVQSLLLLPDDAQASNLVSLLVSLCVRFNQAFLSSGPHWYWYWWAQPVVRDIDIQISDLLLDLDPSVVDDHRLQFTSSLSNSLQNAAPPSHDWRWTQGPVRDTTTIHHRLLAASTCQLSRLCSVCRRNPRDLLRYEYETEYSAAAAAAPDDPPDPVVVVCPPPVNVVSVVSSVCNHVVSVVVCCVVRVSHHYDYHYYYDDDNLLHDHSSDNPVVSSNLSSVVVQCDLVNLVLLLDFADCPLLVVQQVVVVVLLLDPPQPDDSVQWDKDWFDCSRQSLHDNPDFETEMETEGRPDEAEACPQPDPVQVVVVCVAPDDDDPDDQVNQVVSSVVSVCVVQPPQWDPPDQAFIWGPDDDSHTIYTYGRWYKYWYFNGDPHVVPTHTQIWTWDDRPNDIDIDRRPLLSVLQVVLCVLQVCLSSLLSSLVVLVVVCCVVVLDPPPLDGSQLSSQLSSPFDSVLSDDRSVSSNVSSLVCSVPDDLQPGAGSSNPGRAEDPPDPRHRDNVSSVSSSVSSVVSSSD

InterPro domains:
  IPR001387 Cro/C1-type, helix-turn-helix domain [PS50943] (5-58)
  IPR001387 Cro/C1-type, helix-turn-helix domain [SM00530] (4-58)
  IPR001387 Cro/C1-type, helix-turn-helix domain [cd00093] (2-53)
  IPR002641 Patatin-like phospholipase domain [PF01734] (387-567)
  IPR002641 Patatin-like phospholipase domain [PS51635] (387-568)
  IPR006116 2-5OAS/ClassI-CCAase, nucleotidyltransferase domain [cd05400] (685-855)
  IPR010359 IrrE N-terminal-like domain [PF06114] (152-253)
  IPR010982 Lambda repressor-like, DNA-binding domain superfamily [G3DSA:1.10.260.40] (1-63)
  IPR010982 Lambda repressor-like, DNA-binding domain superfamily [SSF47413] (2-54)
  IPR016035 Acyl transferase/acyl hydrolase/lysophospholipase [SSF52151] (381-666)
  IPR058909 cGAS/DncV-like nucleotidyltransferase, C-terminal helical domain [PF26305] (851-963)

pLDDT: mean 82.13, std 14.72, range [29.06, 98.19]